Protein 3FRO (pdb70)

Solvent-accessible surface area: 52236 Å² total; per-residue (Å²): 179,131,24,19,0,0,0,0,0,1,3,3,60,92,9,140,80,37,55,21,0,66,15,0,15,21,2,0,52,12,0,11,96,58,30,8,75,0,1,0,0,2,1,3,0,34,111,70,161,8,126,111,54,24,77,0,75,6,35,69,115,114,19,58,1,88,16,18,112,77,109,140,73,68,2,26,8,18,16,0,4,2,43,60,0,72,21,120,78,10,67,0,62,50,120,65,8,9,1,69,0,0,0,4,0,0,25,0,0,0,4,6,2,10,28,29,0,127,164,31,85,22,2,66,0,0,0,0,0,9,5,10,0,1,0,0,0,3,1,0,45,67,31,7,153,10,60,0,1,0,0,0,19,115,16,51,132,37,139,0,58,19,95,20,0,96,50,0,19,1,53,104,32,7,106,153,106,73,15,21,3,2,72,10,0,0,158,27,4,70,6,1,0,0,2,0,130,3,16,8,93,73,39,62,49,22,0,121,87,12,42,1,47,0,1,51,0,48,12,1,7,72,23,76,46,12,54,45,93,125,18,121,49,60,36,112,111,26,39,129,62,6,2,78,150,36,62,28,97,102,14,20,0,0,2,5,45,15,129,3,73,115,35,75,58,0,1,57,10,2,0,93,0,0,58,58,0,40,102,87,177,49,16,145,104,0,19,2,1,1,6,16,100,24,66,112,141,28,42,39,84,0,102,43,2,38,151,133,41,67,18,6,54,1,13,29,120,178,42,62,124,113,51,18,16,63,0,2,0,0,0,8,0,0,2,12,7,1,86,101,29,25,16,4,67,50,0,0,20,0,0,11,0,0,0,0,0,0,2,5,35,22,1,0,0,83,24,0,2,44,120,111,5,6,10,61,14,133,31,30,38,37,34,79,6,2,90,4,0,44,98,0,26,122,59,46,210,79,117,15,72,130,34,29,72,42,0,74,134,76,0,134,47,23,31,39,93,112,6,1,79,47,0,15,53,1,9,55,10,9,0,15,20,24,12,52,2,47,102,258,123,26,20,2,0,0,0,0,2,2,5,34,89,6,67,75,40,43,26,0,23,3,0,10,13,0,0,70,11,0,13,98,50,35,13,64,0,2,0,0,2,2,0,1,22,96,58,157,25,137,78,58,16,77,0,78,1,34,70,100,109,13,82,1,46,16,20,109,58,110,101,69,68,1,31,0,14,10,0,4,2,47,59,0,54,25,109,74,8,62,0,68,48,110,73,7,11,0,85,0,0,0,9,0,0,28,0,0,0,6,6,2,7,30,28,0,112,155,28,83,30,4,71,0,0,0,0,2,10,7,19,0,0,0,0,0,3,2,0,50,73,29,6,152,7,60,0,2,0,0,0,18,90,10,45,125,44,128,0,51,15,105,16,0,101,51,0,24,1,63,108,28,10,103,154,108,71,12,33,3,3,78,10,0,0,152,27,5,64,6,0,0,0,3,0,124,3,3,8,96,65,29,64,48,31,0,136,90,8,46,1,48,0,3,49,0,54,8,0,8,56,19,90,31,4,52,47,102,130,24,115,65,53,42,92,101,28,41,130,67,19,3,69,160,50,66,18,104,130,13,9,3,1,2,6,40,14,134,3,14,153,40,43,79,0,0,23,6,1,0,101,0,0,64,70,1,43,106,99,179,45,14,142,110,0,12,2,3,1,10,15,107,38,51,106,124,1,51,42,63,0,112,32,2,38,135,126,50,76,12,2,60,22,21,54,130,128,25,54,48,92,72,17,14,72,3,1,0,2,1,12,4,0,3,10,3,1,75,56,6,15,10,7,21,39,0,0,14,0,0,9,0,1,0,3,0,0,0,2,40,17,0,0,0,95,26,0,2,51,128,122,5,6,32,61,12,138,35,35,50,36,37,79,2,4,72,6,0,40,115,0,20,132,59,51,221,70,136,24,72,151,47,44,91,42,0,60,148,72,0,101,47,24,33,20,99,119,5,0,84,43,0,29,48,1,10,78,12,9,0,10,13,29,9,76,4,38,104,256,134,26,20,0,0,0,0,0,1,3,4,62,90,5,126,86,46,55,23,0,88,13,0,9,17,0,0,77,14,0,14,103,54,31,10,67,0,0,0,0,2,1,1,0,37,103,56,153,22,136,109,60,16,85,0,86,5,32,65,122,116,27,71,1,31,15,18,112,62,104,105,68,66,2,28,1,17,15,0,2,3,48,60,1,49,26,123,80,8,64,0,66,50,124,72,7,10,1,68,0,0,0,6,0,0,19,0,0,0,6,7,2,8,36,28,0,123,157,34,60,31,4,67,0,0,0,0,0,14,8,19,0,0,0,0,0,3,0,0,49,62,27,7,152,10,59,0,1,0,0,0,19,123,16,44,130,38,132,0,55,17,97,24,0,99,52,0,22,1,47,106,32,9,97,151,111,68,15,27,2,3,75,10,0,0,154,25,4,63,13,0,0,0,2,0,120,1,9,7,90,64,39,48,53,32,0,133,93,6,51,0,43,0,2,48,0,49,18,3,11,77,24,82,29,18,37,40,88,122,15,118,57,60,40,108,115,31,25,133,54,3,1,78,135,33,58,16,104,93,13,4,0,1,0,5,47,18,140,1,10,127,36,59,66,0,0,27,8,2,0,98,0,0,67,65,1,42,93,94,197,70,5,122,62,0,19,2,0,1,3,10,112,39,36,106,119,1,28,39,70,0,119,37,4,53,138,142,40,55,4,0,46,15,41,32,104,169,36,62,110,96,75,10,22,54,0,1,0,0,0,10,0,0,3,11,4,1,78,94,17,23,15,4,71,38,0,0,22,0,0,0,0,0,0,0,0,0,0,2,36,15,0,0,0,84,26,0,3,35,137,100,4,7,37,63,14,126,35,35,42,37,34,80,2,2,64,5,0,37,126,0,12,133,52,22,176,68,121,23,70,146,42,27,77,34,0,52,147,83,0,86,46,21,36,43,98,124,5,0,83,40,0,29,47,0,8,80,5,10,0,9,14,26,11,66,7,52,100

Radius of gyration: 40.54 Å; Cα contacts (8 Å, |Δi|>4): 2720; chains: 3; bounding box: 80×108×121 Å

Organism: Pyrococcus abyssi (strain GE5 / Orsay) (NCBI:txid272844)

CATH classification: 3.40.50.2000 (+1 more: 3.40.50.2000)

Foldseek 3Di:
DQFEEEEEDQEAPPRDDDCRNVLVPLLQVLLLVVNHQYEYEYQQQQPDDFDWDDWDDFPNDIKTKTWDWDDDRSYIYIHIDIDLSNHNPSCDPPPVSNLSNLLVSQVSLVSVQVVPVVPDDDTQEYEYEDLSNLLNQLSCCVPVVHAYEYEYADAPPDWDALVSCVRSVNNVLDPDRIGDSVLSSLVSHQAYEYAFPQQCVVVVVRVVSNFPRYYYFHGAADLVQLACVVPDDALQVLQQVVQVVQPHHDAQEEEEDDAVQPVQFPVVLVLVLLVVCVVPPCNNRYAYEYEHDDDPVVVCSLVVVVVVDVRYHYYHDDDDPVVVSSCLLRHAAYEGQGPADQACRVLLSSLLNQHQYEYECHHNVVVQDDPLQHHYFHHPHSNRSNVRVVVVVVCVPVVCNSNSVVSSVSSNVRHSNSSSVQVVCSSVVVHDRHHPPPD/DAFEEEEEDAAAPVRCDDCRNVLVPLLLVLLLVVPHQYEYEYQCQQVDDFAFPDWDAFPRDIKTKGWDWDDDRSYIYTHIDIDLSNHNPSCDPPDVSLLSNLLVSQVSLVSVQVVVVVPDDDTQEYEYEALSNLLNQVNCCVPVVHAYEYEYADQPPFWDALVSCVRSVNNVLDPDGIGDSVLSSLVSHQAYEFAFPQVCVVVVVPVVVNFPRYYYQHGAAPLVQLDCVLPDDDQQVLQQVVQVVLPHGDAAEEEEADEDDDAWQCLVLVLVLLVVCVVPPCQSRYAYEYEYYDDPVSNVSLVVVVVVDVRYYYHHDDDDPNVVSSVLLHHAAYERQHNAHRACNVQLSSLLNQHQYEYECHHNCVVQDDPQQHHYFHHPHSVRSSVVVVVVVVCVVPPSVSNSVVSNVSNNVRHSSSSNVQVVCSSVPNHDRHHPPPD/DEFEEEEEDQAAPPDDDPCVNVQVPLLLVLLLVVVYQYEYEYQCLQVDDFAFDAWDQFPNDIKTKGWDWDDDRSYIYIHIDIDLSNHNPSCDPDPVSNLSNLLVSQVSLVVVQVVVVVPDDDGQEYEYEALSNLLNQLNCCVPVVHAYEYEYADDPPDWDALVSCVRSVNNVLDPDRIGDSVLSSLVSHQAYEAAAPQQCVVVVVRVVSNAFRYYYFHTADDVVLLACPVPDDALQVLQQVVCVVQVHHDAQEEEEEDEDDPQFQCLVLVLVLLVVCVPPPCSSRYAYEYEEYDPVVSVVSLVVCVVVDVRYDYYHDDDDPVVVSSVLLHHAAYEGQGSADRACVVLLSSLLSQHAYEYECHHNCVVQDDPLQHHYFHHPHSNGSSVRVVVVRVCVVDPCVSNSVVSNVRSNVRHSNSSNVQVVCSSVVVHGHHHPPDD

B-factor: mean 43.42, std 4.22, range [19.72, 93.51]

Nearest PDB structures (foldseek):
  2bis-assembly1_A  TM=9.536E-01  e=1.332E-76  Pyrococcus abyssi
  5ws3-assembly1_A  TM=9.724E-01  e=1.775E-29  Homo sapiens
  6tpg-assembly1_A  TM=9.610E-01  e=1.973E-29  Homo sapiens
  8wky-assembly1_A  TM=9.459E-01  e=1.775E-29  Homo sapiens
  6fj3-assembly1_A  TM=6.099E-01  e=6.861E-30  Homo sapiens

Secondary structure (DSSP, 8-state):
---EEEEE-S--TTS-SSSHHHHHHHHHHHHHHTT-EEEEEEE-TT-S--EEEEEEEETTEEEEEEEEEEEETTEEEEEEESGGGG-SSTT-SHHHHHHHHHHHHHHHHHHHHHHHTTTSPPPSEEEEESGGGHHHHHHHHHHH---EEEEES------EEHHHHHHTT-GGG--SSEE-HHHHHHHH-SEEEES-HHHHHHTHHHHGGGTTSEEE------TTTS-GGGS-S-HHHHHHHHHHHHT--S-EEEEEE--SS-TTB-HHHHHHHHHHHHTSGGGGGEEEEEE----HHHHHHHHHHHHH-TTEEEE-SPPPHHHHHHHHTT-SEEEE-BS--SS-HHHHHHHHTTPEEEEESSTHHHHH--TTT-EEE-TT-HHHHHHHHHHHHHHTTTTTHHHHHHHHHHHHTS-HHHHHHHHHHHHHT-S--B-SSB-/---EEEEE-S--TT--SSSHHHHHHHHHHHHHHTT-EEEEEEE-TTS---EEEEEEEETTEEEEEEEEEEEETTEEEEEEESGGGG-S-TT-SHHHHHHHHHHHHHHHHHHHHHHHTTTSPPPSEEEEETGGGHHHHHHHHHHH---EEEEESS-----EEHHHHHHTT-GGG--SSEE-HHHHHHHH-SEEEES-HHHHHHTHHHHGGGTTSEEE------TTTS-GGGS-S-HHHHHHHHHHHTT--S-EEEEEE--B-SSSS-HHHHHHHHHHHHTSGGGGGEEEEEE--B-HHHHHHHHHHHHH-TTEEEE-S---HHHHHHHHHH-SEEEE--S--S--HHHHHHHHHTPEEEEES-THHHHH--GGG-EEE-TT-HHHHHHHHHHHHHHTTS--HHHHHHHHHHHHHS-HHHHHHHHHHHHHT-S----SSB-/---EEEEE-S--TT--SSSHHHHHHHHHHHHHHTT-EEEEEEE-TTS---EEEEEEEETTEEEEEEEEEEEETTEEEEEEESGGGG-S-TT-SHHHHHHHHHHHHHHHHHHHHHHHTTTSPPPSEEEEESGGGHHHHHHHHHHH---EEEEESS-----EEHHHHHHTT-GGG--SSEE-HHHHHHHH-SEEEES-HHHHHHTHHHHGGGTTTEEE------TTTSSGGGS-S-HHHHHHHHHHHHT--S-EEEEEES-B-SSSS-HHHHHHHHHHHTTSGGGGGEEEEEE--B-HHHHHHHHHHHHH-TTEEEE-S---HHHHHHHHTT-SEEEE--S--SS-HHHHHHHHTTPEEEEES-THHHHH--TTT-EEE-TT-HHHHHHHHHHHHHHHTS-THHHHHHHHHHHHHS-HHHHHHHHHHHHHT-S----TTB-

Sequence (1317 aa):
RHMKVLLLGFEFLPVKVGGLAEALTAISEALASLGHEVLVFTPSHGRFQGEEIGKIRVFGEEVQVKVSYEERGNLRIYRIGGGLLDSEDVYGPGWDGLIRKAVTFGRASVLLLNDLLREEPLPDVVHFHDWHTVFAGALIKKYFKIPAVFTIHRLNKSKLPAFYFHHEAGLSELAPYPDIDPEHTGGYIADIVTTVSRGYLIDEWGFFRNFEGKITYVFNGIDCSFWNESYLTGSRDERKKSLLSKFGMDEGVTFMFIGRFDRGQKGVDVLLKAIEILSSKKEFQEMRFIIIGKGDPELEGWARSLEEKHGNVKVITEMMLSREFVRELYGSVDFVIIPSYFEPFGLVALEAMCLGAIPIASAVGGLRDIITNETGILVKAGDPGELANAILKALELSRSDLSKFRENCKKRAMSFSWEKSAERYVKAYTGSIDRAFDFILRHMKVLLLGFEFLPVKVGGLAEALTAISEALASLGHEVLVFTPSHGRFQGEEIGKIRVFGEEVQVKVSYEERGNLRIYRIGGGLLDSEDVYGPGWDGLIRKAVTFGRASVLLLNDLLREEPLPDVVHFHDWHTVFAGALIKKYFKIPAVFTIHRLNKSKLPAFYFHEAGLSELAPYPDIDPEHHTGGYIADIVTTVSRGYLIDEWGFFRNFEGKITYVFNGIDCSFWNESYLTGSRDERKKSLLSKFGMDEGVTFMFIGRFDRGQKGVDVLLKAIEILSSKKEFQEMRFIIIGKGDPELEGWARSLEEKHGNVKVITEMLSREFVRELYGSVDFVIIPSYFEPFGLVALEAMCLGAIPIASAVGGLRDIITNETGILVKAGDPGELANAILKALELSRSDLSKFRENCKKRAMSFSWEKSAERYVKAYTGSIDRAFDFILRHMKVLLLGFEFLPVKVGGLAEALTAISEALASLGHEVLVFTPSHGRFQGEEIGKIRVFGEEVQVKVSYEERGNLRIYRIGGGLLDSEDVYGPGWDGLIRKAVTFGRASVLLLNDLLREEPLPDVVHFHDWHTVFAGALIKKYFKIPAVFTIHRLNKSKLPAFYFHHEAGLSELAPYPDIDPEHTGGYIADIVTTVSRGYLIDEWGFFRNFEGKITYVFNGIDCSFWNESYLTGSRDERKKSLLSKFGMDEGVTFMFIGRFDRGQKGVDVLLKAIEILSSKKEFQEMRFIIIGKGDPELEGWARSLEEKHGNVKVITEMLSREFVRELYGSVDFVIIPSYFEPFGLVALEAMCLGAIPIASAVGGLRDIITNETGILVKAGDPGELANAILKALELSRSDLSKFRENCKKRAMSFSWEKSAERYVKAYTGSIDRAFDFIL

Structure (mmCIF, N/CA/C/O backbone):
data_3FRO
#
_entry.id   3FRO
#
_cell.length_a   74.998
_cell.length_b   139.913
_cell.length_c   159.414
_cell.angle_alpha   90.000
_cell.angle_beta   90.000
_cell.angle_gamma   90.000
#
_symmetry.space_group_name_H-M   'P 21 21 21'
#
loop_
_entity.id
_entity.type
_entity.pdbx_description
1 polymer 'GlgA glycogen synthase'
2 non-polymer 2-AMINO-2-HYDROXYMETHYL-PROPANE-1,3-DIOL
3 non-polymer 'PHOSPHATE ION'
4 non-polymer 1,5-anhydro-D-fructose
5 water water
#
loop_
_atom_site.group_PDB
_atom_site.id
_atom_site.type_symbol
_atom_site.label_atom_id
_atom_site.label_alt_id
_atom_site.label_comp_id
_atom_site.label_asym_id
_atom_site.label_entity_id
_atom_site.label_seq_id
_atom_site.pdbx_PDB_ins_code
_atom_site.Cartn_x
_atom_site.Cartn_y
_atom_site.Cartn_z
_atom_site.occupancy
_atom_site.B_iso_or_equiv
_atom_site.auth_seq_id
_atom_site.auth_comp_id
_atom_site.auth_asym_id
_atom_site.auth_atom_id
_atom_site.pdbx_PDB_model_num
ATOM 1 N N . ARG A 1 1 ? 65.800 69.533 -38.130 1.00 53.03 -1 ARG A N 1
ATOM 2 C CA . ARG A 1 1 ? 64.439 69.038 -38.498 1.00 52.98 -1 ARG A CA 1
ATOM 3 C C . ARG A 1 1 ? 64.381 68.626 -39.964 1.00 52.94 -1 ARG A C 1
ATOM 4 O O . ARG A 1 1 ? 63.892 67.539 -40.296 1.00 53.11 -1 ARG A O 1
ATOM 12 N N . HIS A 1 2 ? 64.885 69.505 -40.829 1.00 52.66 0 HIS A N 1
ATOM 13 C CA . HIS A 1 2 ? 64.772 69.355 -42.281 1.00 52.35 0 HIS A CA 1
ATOM 14 C C . HIS A 1 2 ? 63.310 69.303 -42.727 1.00 51.92 0 HIS A C 1
ATOM 15 O O . HIS A 1 2 ? 62.893 68.394 -43.441 1.00 51.80 0 HIS A O 1
ATOM 22 N N . MET A 1 3 ? 62.543 70.297 -42.286 1.00 51.42 1 MET A N 1
ATOM 23 C CA . MET A 1 3 ? 61.176 70.498 -42.751 1.00 51.05 1 MET A CA 1
ATOM 24 C C . MET A 1 3 ? 61.179 71.066 -44.165 1.00 50.47 1 MET A C 1
ATOM 25 O O . MET A 1 3 ? 62.202 71.543 -44.654 1.00 50.39 1 MET A O 1
ATOM 30 N N . LYS A 1 4 ? 60.019 71.013 -44.810 1.00 49.79 2 LYS A N 1
ATOM 31 C CA . LYS A 1 4 ? 59.813 71.663 -46.096 1.00 49.44 2 LYS A CA 1
ATOM 32 C C . LYS A 1 4 ? 58.947 72.893 -45.854 1.00 49.04 2 LYS A C 1
ATOM 33 O O . LYS A 1 4 ? 57.838 72.777 -45.326 1.00 48.98 2 LYS A O 1
ATOM 39 N N . VAL A 1 5 ? 59.459 74.063 -46.232 1.00 48.54 3 VAL A N 1
ATOM 40 C CA . VAL A 1 5 ? 58.804 75.337 -45.936 1.00 48.18 3 VAL A CA 1
ATOM 41 C C . VAL A 1 5 ? 58.272 76.016 -47.197 1.00 47.78 3 VAL A C 1
ATOM 42 O O . VAL A 1 5 ? 59.025 76.261 -48.139 1.00 47.71 3 VAL A O 1
ATOM 46 N N . LEU A 1 6 ? 56.972 76.305 -47.212 1.00 47.33 4 LEU A N 1
ATOM 47 C CA . LEU A 1 6 ? 56.379 77.157 -48.242 1.00 47.14 4 LEU A CA 1
ATOM 48 C C . LEU A 1 6 ? 56.266 78.570 -47.677 1.00 46.85 4 LEU A C 1
ATOM 49 O O . LEU A 1 6 ? 55.503 78.804 -46.742 1.00 46.83 4 LEU A O 1
ATOM 54 N N . LEU A 1 7 ? 57.029 79.502 -48.242 1.00 46.53 5 LEU A N 1
ATOM 55 C CA . LEU A 1 7 ? 57.051 80.878 -47.763 1.00 46.38 5 LEU A CA 1
ATOM 56 C C . LEU A 1 7 ? 56.326 81.809 -48.744 1.00 46.13 5 LEU A C 1
ATOM 57 O O . LEU A 1 7 ? 56.587 81.778 -49.946 1.00 45.98 5 LEU A O 1
ATOM 62 N N . LEU A 1 8 ? 55.409 82.623 -48.222 1.00 45.95 6 LEU A N 1
ATOM 63 C CA . LEU A 1 8 ? 54.629 83.560 -49.037 1.00 45.85 6 LEU A CA 1
ATOM 64 C C . LEU A 1 8 ? 55.034 85.003 -48.737 1.00 45.73 6 LEU A C 1
ATOM 65 O O . LEU A 1 8 ? 54.988 85.439 -47.585 1.00 45.80 6 LEU A O 1
ATOM 70 N N . GLY A 1 9 ? 55.421 85.742 -49.773 1.00 45.62 7 GLY A N 1
ATOM 71 C CA . GLY A 1 9 ? 55.814 87.146 -49.616 1.00 45.59 7 GLY A CA 1
ATOM 72 C C . GLY A 1 9 ? 55.400 88.000 -50.799 1.00 45.44 7 GLY A C 1
ATOM 73 O O . GLY A 1 9 ? 55.535 87.579 -51.947 1.00 45.34 7 GLY A O 1
ATOM 74 N N . PHE A 1 10 ? 54.908 89.208 -50.525 1.00 45.41 8 PHE A N 1
ATOM 75 C CA . PHE A 1 10 ? 54.406 90.080 -51.594 1.00 45.46 8 PHE A CA 1
ATOM 76 C C . PHE A 1 10 ? 55.519 90.822 -52.336 1.00 45.37 8 PHE A C 1
ATOM 77 O O . PHE A 1 10 ? 55.288 91.374 -53.412 1.00 45.16 8 PHE A O 1
ATOM 85 N N . GLU A 1 11 ? 56.712 90.846 -51.752 1.00 45.44 9 GLU A N 1
ATOM 86 C CA . GLU A 1 11 ? 57.910 91.250 -52.473 1.00 45.60 9 GLU A CA 1
ATOM 87 C C . GLU A 1 11 ? 59.079 90.368 -52.066 1.00 45.64 9 GLU A C 1
ATOM 88 O O . GLU A 1 11 ? 59.113 89.823 -50.960 1.00 45.74 9 GLU A O 1
ATOM 94 N N . PHE A 1 12 ? 60.027 90.239 -52.986 1.00 45.62 10 PHE A N 1
ATOM 95 C CA . PHE A 1 12 ? 61.175 89.362 -52.837 1.00 45.54 10 PHE A CA 1
ATOM 96 C C . PHE A 1 12 ? 62.221 89.910 -53.795 1.00 45.51 10 PHE A C 1
ATOM 97 O O . PHE A 1 12 ? 61.882 90.278 -54.920 1.00 45.43 10 PHE A O 1
ATOM 105 N N . LEU A 1 13 ? 63.476 89.998 -53.358 1.00 45.54 11 LEU A N 1
ATOM 106 C CA . LEU A 1 13 ? 64.547 90.479 -54.236 1.00 45.55 11 LEU A CA 1
ATOM 107 C C . LEU A 1 13 ? 64.451 89.755 -55.580 1.00 45.72 11 LEU A C 1
ATOM 108 O O . LEU A 1 13 ? 64.152 88.561 -55.611 1.00 45.65 11 LEU A O 1
ATOM 113 N N . PRO A 1 14 ? 64.691 90.469 -56.695 1.00 45.92 12 PRO A N 1
ATOM 114 C CA . PRO A 1 14 ? 65.148 91.860 -56.798 1.00 46.25 12 PRO A CA 1
ATOM 115 C C . PRO A 1 14 ? 64.056 92.946 -56.698 1.00 46.37 12 PRO A C 1
ATOM 116 O O . PRO A 1 14 ? 64.389 94.125 -56.719 1.00 46.47 12 PRO A O 1
ATOM 120 N N . VAL A 1 15 ? 62.785 92.560 -56.579 1.00 46.68 13 VAL A N 1
ATOM 121 C CA . VAL A 1 15 ? 61.687 93.531 -56.477 1.00 46.86 13 VAL A CA 1
ATOM 122 C C . VAL A 1 15 ? 61.698 94.229 -55.112 1.00 47.13 13 VAL A C 1
ATOM 123 O O . VAL A 1 15 ? 61.162 93.710 -54.133 1.00 47.32 13 VAL A O 1
ATOM 127 N N . LYS A 1 16 ? 62.304 95.410 -55.060 1.00 47.38 14 LYS A N 1
ATOM 128 C CA . LYS A 1 16 ? 62.476 96.132 -53.805 1.00 47.53 14 LYS A CA 1
ATOM 129 C C . LYS A 1 16 ? 61.522 97.318 -53.710 1.00 47.67 14 LYS A C 1
ATOM 130 O O . LYS A 1 16 ? 61.461 98.149 -54.613 1.00 47.84 14 LYS A O 1
ATOM 136 N N . VAL A 1 17 ? 60.782 97.384 -52.609 1.00 47.76 15 VAL A N 1
ATOM 137 C CA . VAL A 1 17 ? 59.974 98.547 -52.286 1.00 47.77 15 VAL A CA 1
ATOM 138 C C . VAL A 1 17 ? 60.447 99.087 -50.938 1.00 47.95 15 VAL A C 1
ATOM 139 O O . VAL A 1 17 ? 61.042 100.162 -50.877 1.00 48.17 15 VAL A O 1
ATOM 143 N N . GLY A 1 18 ? 60.204 98.337 -49.867 1.00 48.12 16 GLY A N 1
ATOM 144 C CA . GLY A 1 18 ? 60.702 98.705 -48.538 1.00 48.10 16 GLY A CA 1
ATOM 145 C C . GLY A 1 18 ? 61.890 97.843 -48.151 1.00 48.22 16 GLY A C 1
ATOM 146 O O . GLY A 1 18 ? 62.735 97.528 -48.993 1.00 48.40 16 GLY A O 1
ATOM 147 N N . GLY A 1 19 ? 61.955 97.468 -46.875 1.00 48.10 17 GLY A N 1
ATOM 148 C CA . GLY A 1 19 ? 62.969 96.538 -46.382 1.00 47.90 17 GLY A CA 1
ATOM 149 C C . GLY A 1 19 ? 62.503 95.094 -46.407 1.00 47.82 17 GLY A C 1
ATOM 150 O O . GLY A 1 19 ? 63.307 94.180 -46.225 1.00 47.95 17 GLY A O 1
ATOM 151 N N . LEU A 1 20 ? 61.206 94.886 -46.637 1.00 47.64 18 LEU A N 1
ATOM 152 C CA . LEU A 1 20 ? 60.609 93.547 -46.622 1.00 47.41 18 LEU A CA 1
ATOM 153 C C . LEU A 1 20 ? 61.272 92.581 -47.603 1.00 47.27 18 LEU A C 1
ATOM 154 O O . LEU A 1 20 ? 61.497 91.421 -47.263 1.00 47.60 18 LEU A O 1
ATOM 159 N N . ALA A 1 21 ? 61.574 93.054 -48.810 1.00 47.04 19 ALA A N 1
ATOM 160 C CA . ALA A 1 21 ? 62.149 92.203 -49.858 1.00 46.98 19 ALA A CA 1
ATOM 161 C C . ALA A 1 21 ? 63.479 91.588 -49.427 1.00 46.91 19 ALA A C 1
ATOM 162 O O . ALA A 1 21 ? 63.710 90.390 -49.602 1.00 46.91 19 ALA A O 1
ATOM 164 N N . GLU A 1 22 ? 64.344 92.420 -48.860 1.00 46.92 20 GLU A N 1
ATOM 165 C CA . GLU A 1 22 ? 65.664 91.990 -48.408 1.00 46.84 20 GLU A CA 1
ATOM 166 C C . GLU A 1 22 ? 65.544 91.079 -47.185 1.00 46.63 20 GLU A C 1
ATOM 167 O O . GLU A 1 22 ? 66.278 90.095 -47.060 1.00 46.59 20 GLU A O 1
ATOM 173 N N . ALA A 1 23 ? 64.604 91.405 -46.300 1.00 46.36 21 ALA A N 1
ATOM 174 C CA . ALA A 1 23 ? 64.368 90.626 -45.086 1.00 46.20 21 ALA A CA 1
ATOM 175 C C . ALA A 1 23 ? 63.827 89.217 -45.363 1.00 46.06 21 ALA A C 1
ATOM 176 O O . ALA A 1 23 ? 64.155 88.277 -44.640 1.00 46.11 21 ALA A O 1
ATOM 178 N N . LEU A 1 24 ? 62.999 89.063 -46.394 1.00 45.81 22 LEU A N 1
ATOM 179 C CA . LEU A 1 24 ? 62.447 87.742 -46.729 1.00 45.62 22 LEU A CA 1
ATOM 180 C C . LEU A 1 24 ? 63.473 86.853 -47.432 1.00 45.24 22 LEU A C 1
ATOM 181 O O . LEU A 1 24 ? 63.544 85.659 -47.164 1.00 45.20 22 LEU A O 1
ATOM 186 N N . THR A 1 25 ? 64.262 87.444 -48.326 1.00 44.86 23 THR A N 1
ATOM 187 C CA . THR A 1 25 ? 65.334 86.729 -49.020 1.00 44.61 23 THR A CA 1
ATOM 188 C C . THR A 1 25 ? 66.383 86.190 -48.044 1.00 44.32 23 THR A C 1
ATOM 189 O O . THR A 1 25 ? 66.874 85.072 -48.208 1.00 44.39 23 THR A O 1
ATOM 193 N N . ALA A 1 26 ? 66.713 86.983 -47.029 1.00 44.03 24 ALA A N 1
ATOM 194 C CA . ALA A 1 26 ? 67.680 86.576 -46.011 1.00 43.86 24 ALA A CA 1
ATOM 195 C C . ALA A 1 26 ? 67.146 85.435 -45.135 1.00 43.69 24 ALA A C 1
ATOM 196 O O . ALA A 1 26 ? 67.899 84.535 -44.761 1.00 43.54 24 ALA A O 1
ATOM 198 N N . ILE A 1 27 ? 65.853 85.482 -44.808 1.00 43.50 25 ILE A N 1
ATOM 199 C CA . ILE A 1 27 ? 65.195 84.401 -44.064 1.00 43.37 25 ILE A CA 1
ATOM 200 C C . ILE A 1 27 ? 65.192 83.116 -44.887 1.00 43.14 25 ILE A C 1
ATOM 201 O O . ILE A 1 27 ? 65.483 82.034 -44.374 1.00 43.08 25 ILE A O 1
ATOM 206 N N . SER A 1 28 ? 64.863 83.251 -46.168 1.00 42.87 26 SER A N 1
ATOM 207 C CA . SER A 1 28 ? 64.765 82.109 -47.069 1.00 42.69 26 SER A CA 1
ATOM 208 C C . SER A 1 28 ? 66.110 81.415 -47.296 1.00 42.52 26 SER A C 1
ATOM 209 O O . SER A 1 28 ? 66.190 80.187 -47.270 1.00 42.48 26 SER A O 1
ATOM 212 N N . GLU A 1 29 ? 67.160 82.203 -47.515 1.00 42.36 27 GLU A N 1
ATOM 213 C CA . GLU A 1 29 ? 68.503 81.662 -47.748 1.00 42.14 27 GLU A CA 1
ATOM 214 C C . GLU A 1 29 ? 69.095 81.017 -46.495 1.00 41.91 27 GLU A C 1
ATOM 215 O O . GLU A 1 29 ? 69.790 79.998 -46.584 1.00 41.83 27 GLU A O 1
ATOM 221 N N . ALA A 1 30 ? 68.814 81.609 -45.336 1.00 41.61 28 ALA A N 1
ATOM 222 C CA . ALA A 1 30 ? 69.271 81.068 -44.058 1.00 41.52 28 ALA A CA 1
ATOM 223 C C . ALA A 1 30 ? 68.660 79.687 -43.790 1.00 41.37 28 ALA A C 1
ATOM 224 O O . ALA A 1 30 ? 69.366 78.760 -43.395 1.00 41.26 28 ALA A O 1
ATOM 226 N N . LEU A 1 31 ? 67.349 79.570 -44.000 1.00 41.28 29 LEU A N 1
ATOM 227 C CA . LEU A 1 31 ? 66.643 78.284 -43.916 1.00 41.23 29 LEU A CA 1
ATOM 228 C C . LEU A 1 31 ? 67.222 77.263 -44.899 1.00 41.25 29 LEU A C 1
ATOM 229 O O . LEU A 1 31 ? 67.432 76.096 -44.544 1.00 41.15 29 LEU A O 1
ATOM 234 N N . ALA A 1 32 ? 67.480 77.706 -46.128 1.00 41.24 30 ALA A N 1
ATOM 235 C CA . ALA A 1 32 ? 68.083 76.847 -47.149 1.00 41.36 30 ALA A CA 1
ATOM 236 C C . ALA A 1 32 ? 69.486 76.368 -46.752 1.00 41.45 30 ALA A C 1
ATOM 237 O O . ALA A 1 32 ? 69.866 75.237 -47.058 1.00 41.42 30 ALA A O 1
ATOM 239 N N . SER A 1 33 ? 70.240 77.230 -46.069 1.00 41.53 31 SER A N 1
ATOM 240 C CA . SER A 1 33 ? 71.588 76.894 -45.600 1.00 41.64 31 SER A CA 1
ATOM 241 C C . SER A 1 33 ? 71.571 75.884 -44.458 1.00 41.60 31 SER A C 1
ATOM 242 O O . SER A 1 33 ? 72.480 75.059 -44.343 1.00 41.53 31 SER A O 1
ATOM 245 N N . LEU A 1 34 ? 70.544 75.951 -43.614 1.00 41.61 32 LEU A N 1
ATOM 246 C CA . LEU A 1 34 ? 70.396 75.000 -42.510 1.00 41.78 32 LEU A CA 1
ATOM 247 C C . LEU A 1 34 ? 69.896 73.624 -42.970 1.00 41.86 32 LEU A C 1
ATOM 248 O O . LEU A 1 34 ? 69.722 72.724 -42.148 1.00 42.03 32 LEU A O 1
ATOM 253 N N . GLY A 1 35 ? 69.660 73.466 -44.272 1.00 41.89 33 GLY A N 1
ATOM 254 C CA . GLY A 1 35 ? 69.324 72.171 -44.854 1.00 41.90 33 GLY A CA 1
ATOM 255 C C . GLY A 1 35 ? 67.841 71.944 -45.077 1.00 41.93 33 GLY A C 1
ATOM 256 O O . GLY A 1 35 ? 67.423 70.820 -45.337 1.00 42.02 33 GLY A O 1
ATOM 257 N N . HIS A 1 36 ? 67.044 73.003 -44.980 1.00 42.06 34 HIS A N 1
ATOM 258 C CA . HIS A 1 36 ? 65.613 72.920 -45.261 1.00 42.10 34 HIS A CA 1
ATOM 259 C C . HIS A 1 36 ? 65.346 73.197 -46.730 1.00 42.04 34 HIS A C 1
ATOM 260 O O . HIS A 1 36 ? 66.019 74.019 -47.346 1.00 42.11 34 HIS A O 1
ATOM 267 N N . GLU A 1 37 ? 64.360 72.501 -47.283 1.00 41.94 35 GLU A N 1
ATOM 268 C CA . GLU A 1 37 ? 63.880 72.780 -48.621 1.00 41.81 35 GLU A CA 1
ATOM 269 C C . GLU A 1 37 ? 62.897 73.928 -48.497 1.00 41.59 35 GLU A C 1
ATOM 270 O O . GLU A 1 37 ? 61.912 73.822 -47.764 1.00 41.61 35 GLU A O 1
ATOM 276 N N . VAL A 1 38 ? 63.177 75.034 -49.185 1.00 41.28 36 VAL A N 1
ATOM 277 C CA . VAL A 1 38 ? 62.335 76.222 -49.101 1.00 40.98 36 VAL A CA 1
ATOM 278 C C . VAL A 1 38 ? 61.713 76.547 -50.452 1.00 40.72 36 VAL A C 1
ATOM 279 O O . VAL A 1 38 ? 62.408 76.595 -51.469 1.00 40.51 36 VAL A O 1
ATOM 283 N N . LEU A 1 39 ? 60.398 76.756 -50.445 1.00 40.54 37 LEU A N 1
ATOM 284 C CA . LEU A 1 39 ? 59.656 77.172 -51.626 1.00 40.49 37 LEU A CA 1
ATOM 285 C C . LEU A 1 39 ? 59.122 78.574 -51.387 1.00 40.35 37 LEU A C 1
ATOM 286 O O . LEU A 1 39 ? 58.442 78.817 -50.393 1.00 40.25 37 LEU A O 1
ATOM 291 N N . VAL A 1 40 ? 59.426 79.492 -52.297 1.00 40.29 38 VAL A N 1
ATOM 292 C CA . VAL A 1 40 ? 58.920 80.856 -52.206 1.00 40.22 38 VAL A CA 1
ATOM 293 C C . VAL A 1 40 ? 57.936 81.125 -53.333 1.00 40.12 38 VAL A C 1
ATOM 294 O O . VAL A 1 40 ? 58.279 80.988 -54.504 1.00 39.98 38 VAL A O 1
ATOM 298 N N . PHE A 1 41 ? 56.707 81.485 -52.971 1.00 40.30 39 PHE A N 1
ATOM 299 C CA . PHE A 1 41 ? 55.754 82.055 -53.919 1.00 40.36 39 PHE A CA 1
ATOM 300 C C . PHE A 1 41 ? 55.732 83.558 -53.700 1.00 40.46 39 PHE A C 1
ATOM 301 O O . PHE A 1 41 ? 55.651 84.022 -52.559 1.00 40.50 39 PHE A O 1
ATOM 309 N N . THR A 1 42 ? 55.813 84.313 -54.794 1.00 40.57 40 THR A N 1
ATOM 310 C CA . THR A 1 42 ? 55.728 85.774 -54.749 1.00 40.55 40 THR A CA 1
ATOM 311 C C . THR A 1 42 ? 55.206 86.269 -56.099 1.00 40.66 40 THR A C 1
ATOM 312 O O . THR A 1 42 ? 55.392 85.587 -57.105 1.00 40.87 40 THR A O 1
ATOM 316 N N . PRO A 1 43 ? 54.525 87.431 -56.132 1.00 40.70 41 PRO A N 1
ATOM 317 C CA . PRO A 1 43 ? 54.054 87.913 -57.434 1.00 40.84 41 PRO A CA 1
ATOM 318 C C . PRO A 1 43 ? 55.188 88.385 -58.336 1.00 41.04 41 PRO A C 1
ATOM 319 O O . PRO A 1 43 ? 56.214 88.861 -57.838 1.00 41.21 41 PRO A O 1
ATOM 323 N N . SER A 1 44 ? 55.001 88.260 -59.648 1.00 41.25 42 SER A N 1
ATOM 324 C CA . SER A 1 44 ? 56.014 88.703 -60.613 1.00 41.45 42 SER A CA 1
ATOM 325 C C . SER A 1 44 ? 56.003 90.224 -60.786 1.00 41.51 42 SER A C 1
ATOM 326 O O . SER A 1 44 ? 57.027 90.810 -61.127 1.00 41.49 42 SER A O 1
ATOM 329 N N . HIS A 1 45 ? 54.845 90.845 -60.554 1.00 41.69 43 HIS A N 1
ATOM 330 C CA . HIS A 1 45 ? 54.661 92.296 -60.709 1.00 41.84 43 HIS A CA 1
ATOM 331 C C . HIS A 1 45 ? 55.057 92.793 -62.106 1.00 42.06 43 HIS A C 1
ATOM 332 O O . HIS A 1 45 ? 55.663 93.852 -62.251 1.00 41.95 43 HIS A O 1
ATOM 339 N N . GLY A 1 46 ? 54.712 92.010 -63.126 1.00 42.48 44 GLY A N 1
ATOM 340 C CA . GLY A 1 46 ? 54.945 92.381 -64.523 1.00 42.79 44 GLY A CA 1
ATOM 341 C C . GLY A 1 46 ? 56.397 92.439 -64.960 1.00 43.07 44 GLY A C 1
ATOM 342 O O . GLY A 1 46 ? 56.709 93.062 -65.972 1.00 43.03 44 GLY A O 1
ATOM 343 N N . ARG A 1 47 ? 57.279 91.769 -64.222 1.00 43.56 45 ARG A N 1
ATOM 344 C CA . ARG A 1 47 ? 58.723 91.904 -64.428 1.00 44.03 45 ARG A CA 1
ATOM 345 C C . ARG A 1 47 ? 59.350 90.733 -65.187 1.00 44.30 45 ARG A C 1
ATOM 346 O O . ARG A 1 47 ? 60.187 90.944 -66.063 1.00 44.23 45 ARG A O 1
ATOM 354 N N . PHE A 1 48 ? 58.946 89.509 -64.849 1.00 44.77 46 PHE A N 1
ATOM 355 C CA . PHE A 1 48 ? 59.656 88.298 -65.283 1.00 45.07 46 PHE A CA 1
ATOM 356 C C . PHE A 1 48 ? 58.874 87.451 -66.288 1.00 45.36 46 PHE A C 1
ATOM 357 O O . PHE A 1 48 ? 57.651 87.346 -66.204 1.00 45.40 46 PHE A O 1
ATOM 365 N N . GLN A 1 49 ? 59.595 86.848 -67.235 1.00 45.75 47 GLN A N 1
ATOM 366 C CA . GLN A 1 49 ? 58.998 85.941 -68.222 1.00 45.87 47 GLN A CA 1
ATOM 367 C C . GLN A 1 49 ? 58.619 84.629 -67.541 1.00 46.05 47 GLN A C 1
ATOM 368 O O . GLN A 1 49 ? 59.405 84.072 -66.773 1.00 45.96 47 GLN A O 1
ATOM 374 N N . GLY A 1 50 ? 57.413 84.146 -67.824 1.00 46.25 48 GLY A N 1
ATOM 375 C CA . GLY A 1 50 ? 56.925 82.893 -67.258 1.00 46.41 48 GLY A CA 1
ATOM 376 C C . GLY A 1 50 ? 56.203 82.043 -68.284 1.00 46.61 48 GLY A C 1
ATOM 377 O O . GLY A 1 50 ? 55.809 82.532 -69.344 1.00 46.74 48 GLY A O 1
ATOM 378 N N . GLU A 1 51 ? 56.043 80.761 -67.972 1.00 46.80 49 GLU A N 1
ATOM 379 C CA . GLU A 1 51 ? 55.284 79.846 -68.818 1.00 46.91 49 GLU A CA 1
ATOM 380 C C . GLU A 1 51 ? 53.957 79.561 -68.128 1.00 46.91 49 GLU A C 1
ATOM 381 O O . GLU A 1 51 ? 53.888 79.521 -66.898 1.00 46.89 49 GLU A O 1
ATOM 387 N N . GLU A 1 52 ? 52.903 79.384 -68.918 1.00 46.86 50 GLU A N 1
ATOM 388 C CA . GLU A 1 52 ? 51.563 79.216 -68.364 1.00 46.92 50 GLU A CA 1
ATOM 389 C C . GLU A 1 52 ? 51.386 77.843 -67.713 1.00 46.85 50 GLU A C 1
ATOM 390 O O . GLU A 1 52 ? 51.791 76.820 -68.275 1.00 46.80 50 GLU A O 1
ATOM 396 N N . ILE A 1 53 ? 50.796 77.833 -66.518 1.00 46.72 51 ILE A N 1
ATOM 397 C CA . ILE A 1 53 ? 50.532 76.590 -65.792 1.00 46.60 51 ILE A CA 1
ATOM 398 C C . ILE A 1 53 ? 49.035 76.330 -65.583 1.00 46.54 51 ILE A C 1
ATOM 399 O O . ILE A 1 53 ? 48.665 75.392 -64.874 1.00 46.76 51 ILE A O 1
ATOM 404 N N . GLY A 1 54 ? 48.180 77.149 -66.194 1.00 46.37 52 GLY A N 1
ATOM 405 C CA . GLY A 1 54 ? 46.733 76.960 -66.095 1.00 46.21 52 GLY A CA 1
ATOM 406 C C . GLY A 1 54 ? 45.941 78.250 -66.014 1.00 46.01 52 GLY A C 1
ATOM 407 O O . GLY A 1 54 ? 46.498 79.340 -66.118 1.00 45.99 52 GLY A O 1
ATOM 408 N N . LYS A 1 55 ? 44.630 78.109 -65.829 1.00 45.87 53 LYS A N 1
ATOM 409 C CA . LYS A 1 55 ? 43.719 79.244 -65.743 1.00 45.78 53 LYS A CA 1
ATOM 410 C C . LYS A 1 55 ? 42.914 79.182 -64.454 1.00 45.64 53 LYS A C 1
ATOM 411 O O . LYS A 1 55 ? 42.661 78.102 -63.924 1.00 45.59 53 LYS A O 1
ATOM 417 N N . ILE A 1 56 ? 42.512 80.350 -63.960 1.00 45.56 54 ILE A N 1
ATOM 418 C CA . ILE A 1 56 ? 41.626 80.445 -62.801 1.00 45.49 54 ILE A CA 1
ATOM 419 C C . ILE A 1 56 ? 40.519 81.459 -63.052 1.00 45.46 54 ILE A C 1
ATOM 420 O O . ILE A 1 56 ? 40.631 82.305 -63.942 1.00 45.40 54 ILE A O 1
ATOM 425 N N . ARG A 1 57 ? 39.455 81.362 -62.261 1.00 45.52 55 ARG A N 1
ATOM 426 C CA . ARG A 1 57 ? 38.377 82.342 -62.280 1.00 45.53 55 ARG A CA 1
ATOM 427 C C . ARG A 1 57 ? 38.549 83.280 -61.093 1.00 45.49 55 ARG A C 1
ATOM 428 O O . ARG A 1 57 ? 38.649 82.822 -59.958 1.00 45.51 55 ARG A O 1
ATOM 436 N N . VAL A 1 58 ? 38.602 84.583 -61.360 1.00 45.44 56 VAL A N 1
ATOM 437 C CA . VAL A 1 58 ? 38.599 85.601 -60.306 1.00 45.35 56 VAL A CA 1
ATOM 438 C C . VAL A 1 58 ? 37.806 86.823 -60.769 1.00 45.27 56 VAL A C 1
ATOM 439 O O . VAL A 1 58 ? 38.012 87.322 -61.877 1.00 45.08 56 VAL A O 1
ATOM 443 N N . PHE A 1 59 ? 36.894 87.284 -59.916 1.00 45.29 57 PHE A N 1
ATOM 444 C CA . PHE A 1 59 ? 36.037 88.438 -60.206 1.00 45.34 57 PHE A CA 1
ATOM 445 C C . PHE A 1 59 ? 35.268 88.253 -61.512 1.00 45.43 57 PHE A C 1
ATOM 446 O O . PHE A 1 59 ? 35.200 89.160 -62.336 1.00 45.51 57 PHE A O 1
ATOM 454 N N . GLY A 1 60 ? 34.696 87.064 -61.690 1.00 45.73 58 GLY A N 1
ATOM 455 C CA . GLY A 1 60 ? 33.909 86.735 -62.880 1.00 45.89 58 GLY A CA 1
ATOM 456 C C . GLY A 1 60 ? 34.686 86.729 -64.186 1.00 46.07 58 GLY A C 1
ATOM 457 O O . GLY A 1 60 ? 34.101 86.913 -65.254 1.00 46.11 58 GLY A O 1
ATOM 458 N N . GLU A 1 61 ? 35.997 86.507 -64.105 1.00 46.30 59 GLU A N 1
ATOM 459 C CA . GLU A 1 61 ? 36.869 86.546 -65.279 1.00 46.43 59 GLU A CA 1
ATOM 460 C C . GLU A 1 61 ? 37.911 85.428 -65.278 1.00 46.49 59 GLU A C 1
ATOM 461 O O . GLU A 1 61 ? 38.352 84.957 -64.227 1.00 46.47 59 GLU A O 1
ATOM 467 N N . GLU A 1 62 ? 38.306 85.035 -66.484 1.00 46.51 60 GLU A N 1
ATOM 468 C CA . GLU A 1 62 ? 39.297 83.995 -66.706 1.00 46.41 60 GLU A CA 1
ATOM 469 C C . GLU A 1 62 ? 40.691 84.621 -66.743 1.00 46.21 60 GLU A C 1
ATOM 470 O O . GLU A 1 62 ? 40.934 85.558 -67.504 1.00 46.18 60 GLU A O 1
ATOM 476 N N . VAL A 1 63 ? 41.597 84.108 -65.916 1.00 46.08 61 VAL A N 1
ATOM 477 C CA . VAL A 1 63 ? 42.966 84.622 -65.840 1.00 45.97 61 VAL A CA 1
ATOM 478 C C . VAL A 1 63 ? 43.968 83.510 -66.140 1.00 45.92 61 VAL A C 1
ATOM 479 O O . VAL A 1 63 ? 43.887 82.426 -65.565 1.00 45.86 61 VAL A O 1
ATOM 483 N N . GLN A 1 64 ? 44.905 83.790 -67.042 1.00 45.91 62 GLN A N 1
ATOM 484 C CA . GLN A 1 64 ? 45.968 82.850 -67.386 1.00 45.81 62 GLN A CA 1
ATOM 485 C C . GLN A 1 64 ? 47.136 83.041 -66.420 1.00 45.67 62 GLN A C 1
ATOM 486 O O . GLN A 1 64 ? 47.774 84.097 -66.408 1.00 45.51 62 GLN A O 1
ATOM 492 N N . VAL A 1 65 ? 47.406 82.015 -65.616 1.00 45.54 63 VAL A N 1
ATOM 493 C CA . VAL A 1 65 ? 48.486 82.055 -64.634 1.00 45.53 63 VAL A CA 1
ATOM 494 C C . VAL A 1 65 ? 49.816 81.656 -65.280 1.00 45.48 63 VAL A C 1
ATOM 495 O O . VAL A 1 65 ? 49.885 80.672 -66.015 1.00 45.48 63 VAL A O 1
ATOM 499 N N . LYS A 1 66 ? 50.856 82.439 -64.997 1.00 45.51 64 LYS A N 1
ATOM 500 C CA . LYS A 1 66 ? 52.208 82.228 -65.517 1.00 45.55 64 LYS A CA 1
ATOM 501 C C . LYS A 1 66 ? 53.173 82.098 -64.345 1.00 45.51 64 LYS A C 1
ATOM 502 O O . LYS A 1 66 ? 52.933 82.669 -63.281 1.00 45.66 64 LYS A O 1
ATOM 508 N N . VAL A 1 67 ? 54.269 81.366 -64.536 1.00 45.37 65 VAL A N 1
ATOM 509 C CA . VAL A 1 67 ? 55.263 81.194 -63.474 1.00 45.35 65 VAL A CA 1
ATOM 510 C C . VAL A 1 67 ? 56.697 81.241 -64.000 1.00 45.23 65 VAL A C 1
ATOM 511 O O . VAL A 1 67 ? 56.993 80.697 -65.062 1.00 45.06 65 VAL A O 1
ATOM 515 N N . SER A 1 68 ? 57.570 81.907 -63.243 1.00 45.29 66 SER A N 1
ATOM 516 C CA . SER A 1 68 ? 59.016 81.895 -63.474 1.00 45.37 66 SER A CA 1
ATOM 517 C C . SER A 1 68 ? 59.658 81.075 -62.366 1.00 45.38 66 SER A C 1
ATOM 518 O O . SER A 1 68 ? 59.265 81.191 -61.207 1.00 45.47 66 SER A O 1
ATOM 521 N N . TYR A 1 69 ? 60.643 80.252 -62.718 1.00 45.36 67 TYR A N 1
ATOM 522 C CA . TYR A 1 69 ? 61.310 79.384 -61.751 1.00 45.32 67 TYR A CA 1
ATOM 523 C C . TYR A 1 69 ? 62.777 79.758 -61.590 1.00 45.27 67 TYR A C 1
ATOM 524 O O . TYR A 1 69 ? 63.496 79.891 -62.579 1.00 45.20 67 TYR A O 1
ATOM 533 N N . GLU A 1 70 ? 63.213 79.931 -60.342 1.00 45.32 68 GLU A N 1
ATOM 534 C CA . GLU A 1 70 ? 64.635 80.090 -60.034 1.00 45.41 68 GLU A CA 1
ATOM 535 C C . GLU A 1 70 ? 65.033 79.179 -58.874 1.00 45.40 68 GLU A C 1
ATOM 536 O O . GLU A 1 70 ? 64.359 79.147 -57.842 1.00 45.36 68 GLU A O 1
ATOM 542 N N . GLU A 1 71 ? 66.135 78.452 -59.058 1.00 45.41 69 GLU A N 1
ATOM 543 C CA . GLU A 1 71 ? 66.641 77.503 -58.069 1.00 45.35 69 GLU A CA 1
ATOM 544 C C . GLU A 1 71 ? 68.023 77.943 -57.586 1.00 45.23 69 GLU A C 1
ATOM 545 O O . GLU A 1 71 ? 68.905 78.228 -58.394 1.00 45.31 69 GLU A O 1
ATOM 551 N N . ARG A 1 72 ? 68.203 77.997 -56.268 1.00 45.07 70 ARG A N 1
ATOM 552 C CA . ARG A 1 72 ? 69.475 78.397 -55.662 1.00 44.83 70 ARG A CA 1
ATOM 553 C C . ARG A 1 72 ? 69.770 77.487 -54.473 1.00 44.45 70 ARG A C 1
ATOM 554 O O . ARG A 1 72 ? 69.412 77.800 -53.336 1.00 44.25 70 ARG A O 1
ATOM 562 N N . GLY A 1 73 ? 70.416 76.356 -54.746 1.00 44.12 71 GLY A N 1
ATOM 563 C CA . GLY A 1 73 ? 70.661 75.340 -53.725 1.00 43.85 71 GLY A CA 1
ATOM 564 C C . GLY A 1 73 ? 69.358 74.709 -53.262 1.00 43.57 71 GLY A C 1
ATOM 565 O O . GLY A 1 73 ? 68.644 74.096 -54.056 1.00 43.48 71 GLY A O 1
ATOM 566 N N . ASN A 1 74 ? 69.045 74.872 -51.978 1.00 43.25 72 ASN A N 1
ATOM 567 C CA . ASN A 1 74 ? 67.791 74.373 -51.410 1.00 43.05 72 ASN A CA 1
ATOM 568 C C . ASN A 1 74 ? 66.631 75.355 -51.568 1.00 42.85 72 ASN A C 1
ATOM 569 O O . ASN A 1 74 ? 65.484 75.022 -51.259 1.00 42.84 72 ASN A O 1
ATOM 574 N N . LEU A 1 75 ? 66.932 76.565 -52.033 1.00 42.61 73 LEU A N 1
ATOM 575 C CA . LEU A 1 75 ? 65.913 77.584 -52.232 1.00 42.37 73 LEU A CA 1
ATOM 576 C C . LEU A 1 75 ? 65.317 77.452 -53.626 1.00 42.11 73 LEU A C 1
ATOM 577 O O . LEU A 1 75 ? 66.044 77.337 -54.613 1.00 41.93 73 LEU A O 1
ATOM 582 N N . ARG A 1 76 ? 63.989 77.463 -53.694 1.00 41.92 74 ARG A N 1
ATOM 583 C CA . ARG A 1 76 ? 63.271 77.390 -54.959 1.00 41.89 74 ARG A CA 1
ATOM 584 C C . ARG A 1 76 ? 62.258 78.529 -55.029 1.00 41.81 74 ARG A C 1
ATOM 585 O O . ARG A 1 76 ? 61.345 78.612 -54.203 1.00 41.87 74 ARG A O 1
ATOM 593 N N . ILE A 1 77 ? 62.424 79.402 -56.019 1.00 41.59 75 ILE A N 1
ATOM 594 C CA . ILE A 1 77 ? 61.652 80.636 -56.097 1.00 41.47 75 ILE A CA 1
ATOM 595 C C . ILE A 1 77 ? 60.683 80.599 -57.276 1.00 41.29 75 ILE A C 1
ATOM 596 O O . ILE A 1 77 ? 61.084 80.367 -58.419 1.00 41.04 75 ILE A O 1
ATOM 601 N N . TYR A 1 78 ? 59.408 80.824 -56.971 1.00 41.26 76 TYR A N 1
ATOM 602 C CA . TYR A 1 78 ? 58.341 80.870 -57.964 1.00 41.23 76 TYR A CA 1
ATOM 603 C C . TYR A 1 78 ? 57.745 82.278 -58.003 1.00 41.12 76 TYR A C 1
ATOM 604 O O . TYR A 1 78 ? 57.159 82.740 -57.020 1.00 41.03 76 TYR A O 1
ATOM 613 N N . ARG A 1 79 ? 57.917 82.963 -59.132 1.00 41.00 77 ARG A N 1
ATOM 614 C CA . ARG A 1 79 ? 57.382 84.311 -59.312 1.00 40.96 77 ARG A CA 1
ATOM 615 C C . ARG A 1 79 ? 56.131 84.236 -60.188 1.00 40.94 77 ARG A C 1
ATOM 616 O O . ARG A 1 79 ? 56.222 83.989 -61.391 1.00 40.96 77 ARG A O 1
ATOM 624 N N . ILE A 1 80 ? 54.967 84.449 -59.571 1.00 40.86 78 ILE A N 1
ATOM 625 C CA . ILE A 1 80 ? 53.680 84.137 -60.194 1.00 40.95 78 ILE A CA 1
ATOM 626 C C . ILE A 1 80 ? 53.075 85.336 -60.921 1.00 41.11 78 ILE A C 1
ATOM 627 O O . ILE A 1 80 ? 52.739 86.350 -60.297 1.00 41.23 78 ILE A O 1
ATOM 632 N N . GLY A 1 81 ? 52.916 85.210 -62.236 1.00 41.24 79 GLY A N 1
ATOM 633 C CA . GLY A 1 81 ? 52.289 86.259 -63.050 1.00 41.23 79 GLY A CA 1
ATOM 634 C C . GLY A 1 81 ? 50.885 85.886 -63.498 1.00 41.28 79 GLY A C 1
ATOM 635 O O . GLY A 1 81 ? 50.448 84.744 -63.329 1.00 41.25 79 GLY A O 1
ATOM 636 N N . GLY A 1 82 ? 50.179 86.858 -64.069 1.00 41.29 80 GLY A N 1
ATOM 637 C CA . GLY A 1 82 ? 48.843 86.640 -64.622 1.00 41.32 80 GLY A CA 1
ATOM 638 C C . GLY A 1 82 ? 47.828 87.627 -64.079 1.00 41.36 80 GLY A C 1
ATOM 639 O O . GLY A 1 82 ? 47.752 87.843 -62.867 1.00 41.40 80 GLY A O 1
ATOM 640 N N . GLY A 1 83 ? 47.043 88.223 -64.975 1.00 41.35 81 GLY A N 1
ATOM 641 C CA . GLY A 1 83 ? 46.005 89.171 -64.582 1.00 41.38 81 GLY A CA 1
ATOM 642 C C . GLY A 1 83 ? 46.599 90.397 -63.920 1.00 41.38 81 GLY A C 1
ATOM 643 O O . GLY A 1 83 ? 47.513 91.017 -64.467 1.00 41.37 81 GLY A O 1
ATOM 644 N N . LEU A 1 84 ? 46.095 90.736 -62.734 1.00 41.46 82 LEU A N 1
ATOM 645 C CA . LEU A 1 84 ? 46.595 91.892 -61.982 1.00 41.57 82 LEU A CA 1
ATOM 646 C C . LEU A 1 84 ? 47.972 91.643 -61.356 1.00 41.68 82 LEU A C 1
ATOM 647 O O . LEU A 1 84 ? 48.624 92.590 -60.921 1.00 41.72 82 LEU A O 1
ATOM 652 N N . LEU A 1 85 ? 48.417 90.383 -61.313 1.00 41.85 83 LEU A N 1
ATOM 653 C CA . LEU A 1 85 ? 49.781 90.058 -60.867 1.00 41.87 83 LEU A CA 1
ATOM 654 C C . LEU A 1 85 ? 50.847 90.542 -61.860 1.00 41.97 83 LEU A C 1
ATOM 655 O O . LEU A 1 85 ? 52.034 90.572 -61.531 1.00 41.80 83 LEU A O 1
ATOM 660 N N . ASP A 1 86 ? 50.415 90.909 -63.069 1.00 42.24 84 ASP A N 1
ATOM 661 C CA . ASP A 1 86 ? 51.288 91.538 -64.065 1.00 42.49 84 ASP A CA 1
ATOM 662 C C . ASP A 1 86 ? 51.391 93.061 -63.923 1.00 42.64 84 ASP A C 1
ATOM 663 O O . ASP A 1 86 ? 52.052 93.704 -64.738 1.00 42.86 84 ASP A O 1
ATOM 668 N N . SER A 1 87 ? 50.741 93.641 -62.913 1.00 42.77 85 SER A N 1
ATOM 669 C CA . SER A 1 87 ? 50.825 95.086 -62.670 1.00 42.79 85 SER A CA 1
ATOM 670 C C . SER A 1 87 ? 52.189 95.448 -62.086 1.00 42.90 85 SER A C 1
ATOM 671 O O . SER A 1 87 ? 52.613 94.863 -61.091 1.00 43.09 85 SER A O 1
ATOM 674 N N . GLU A 1 88 ? 52.866 96.414 -62.701 1.00 42.95 86 GLU A N 1
ATOM 675 C CA . GLU A 1 88 ? 54.206 96.819 -62.266 1.00 43.02 86 GLU A CA 1
ATOM 676 C C . GLU A 1 88 ? 54.183 97.562 -60.936 1.00 43.02 86 GLU A C 1
ATOM 677 O O . GLU A 1 88 ? 55.135 97.486 -60.161 1.00 42.92 86 GLU A O 1
ATOM 683 N N . ASP A 1 89 ? 53.094 98.279 -60.680 1.00 43.17 87 ASP A N 1
ATOM 684 C CA . ASP A 1 89 ? 52.875 98.916 -59.392 1.00 43.14 87 ASP A CA 1
ATOM 685 C C . ASP A 1 89 ? 52.777 97.807 -58.340 1.00 43.15 87 ASP A C 1
ATOM 686 O O . ASP A 1 89 ? 51.777 97.097 -58.282 1.00 43.35 87 ASP A O 1
ATOM 691 N N . VAL A 1 90 ? 53.822 97.655 -57.526 1.00 43.04 88 VAL A N 1
ATOM 692 C CA . VAL A 1 90 ? 53.901 96.548 -56.566 1.00 42.98 88 VAL A CA 1
ATOM 693 C C . VAL A 1 90 ? 52.715 96.546 -55.603 1.00 43.03 88 VAL A C 1
ATOM 694 O O . VAL A 1 90 ? 51.960 95.569 -55.546 1.00 43.03 88 VAL A O 1
ATOM 698 N N . TYR A 1 91 ? 52.555 97.637 -54.856 1.00 43.01 89 TYR A N 1
ATOM 699 C CA . TYR A 1 91 ? 51.392 97.812 -53.984 1.00 42.96 89 TYR A CA 1
ATOM 700 C C . TYR A 1 91 ? 50.345 98.680 -54.675 1.00 42.84 89 TYR A C 1
ATOM 701 O O . TYR A 1 91 ? 49.993 99.756 -54.197 1.00 42.95 89 TYR A O 1
ATOM 710 N N . GLY A 1 92 ? 49.859 98.181 -55.809 1.00 42.72 90 GLY A N 1
ATOM 711 C CA . GLY A 1 92 ? 48.813 98.834 -56.598 1.00 42.59 90 GLY A CA 1
ATOM 712 C C . GLY A 1 92 ? 48.180 97.829 -57.555 1.00 42.39 90 GLY A C 1
ATOM 713 O O . GLY A 1 92 ? 48.253 96.624 -57.313 1.00 42.28 90 GLY A O 1
ATOM 714 N N . PRO A 1 93 ? 47.556 98.305 -58.651 1.00 42.19 91 PRO A N 1
ATOM 715 C CA . PRO A 1 93 ? 47.380 99.695 -59.069 1.00 41.94 91 PRO A CA 1
ATOM 716 C C . PRO A 1 93 ? 46.186 100.333 -58.370 1.00 41.80 91 PRO A C 1
ATOM 717 O O . PRO A 1 93 ? 45.037 100.020 -58.686 1.00 41.65 91 PRO A O 1
ATOM 721 N N . GLY A 1 94 ? 46.468 101.222 -57.425 1.00 41.77 92 GLY A N 1
ATOM 722 C CA . GLY A 1 94 ? 45.437 101.806 -56.580 1.00 41.74 92 GLY A CA 1
ATOM 723 C C . GLY A 1 94 ? 45.098 100.867 -55.439 1.00 41.65 92 GLY A C 1
ATOM 724 O O . GLY A 1 94 ? 45.623 99.763 -55.359 1.00 41.69 92 GLY A O 1
ATOM 725 N N . TRP A 1 95 ? 44.209 101.310 -54.561 1.00 41.68 93 TRP A N 1
ATOM 726 C CA . TRP A 1 95 ? 43.822 100.532 -53.389 1.00 41.60 93 TRP A CA 1
ATOM 727 C C . TRP A 1 95 ? 42.960 99.324 -53.768 1.00 41.47 93 TRP A C 1
ATOM 728 O O . TRP A 1 95 ? 43.255 98.206 -53.358 1.00 41.52 93 TRP A O 1
ATOM 739 N N . ASP A 1 96 ? 41.905 99.545 -54.550 1.00 41.40 94 ASP A N 1
ATOM 740 C CA . ASP A 1 96 ? 41.040 98.446 -55.000 1.00 41.33 94 ASP A CA 1
ATOM 741 C C . ASP A 1 96 ? 41.838 97.426 -55.807 1.00 41.18 94 ASP A C 1
ATOM 742 O O . ASP A 1 96 ? 41.707 96.223 -55.594 1.00 41.23 94 ASP A O 1
ATOM 747 N N . GLY A 1 97 ? 42.666 97.919 -56.726 1.00 41.04 95 GLY A N 1
ATOM 748 C CA . GLY A 1 97 ? 43.533 97.069 -57.538 1.00 41.01 95 GLY A CA 1
ATOM 749 C C . GLY A 1 97 ? 44.486 96.210 -56.723 1.00 40.98 95 GLY A C 1
ATOM 750 O O . GLY A 1 97 ? 44.707 95.043 -57.050 1.00 41.01 95 GLY A O 1
ATOM 751 N N . LEU A 1 98 ? 45.049 96.789 -55.663 1.00 40.89 96 LEU A N 1
ATOM 752 C CA . LEU A 1 98 ? 45.955 96.062 -54.762 1.00 40.79 96 LEU A CA 1
ATOM 753 C C . LEU A 1 98 ? 45.249 94.905 -54.059 1.00 40.68 96 LEU A C 1
ATOM 754 O O . LEU A 1 98 ? 45.825 93.832 -53.902 1.00 40.92 96 LEU A O 1
ATOM 759 N N . ILE A 1 99 ? 44.007 95.126 -53.636 1.00 40.51 97 ILE A N 1
ATOM 760 C CA . ILE A 1 99 ? 43.241 94.093 -52.942 1.00 40.45 97 ILE A CA 1
ATOM 761 C C . ILE A 1 99 ? 42.902 92.962 -53.918 1.00 40.52 97 ILE A C 1
ATOM 762 O O . ILE A 1 99 ? 43.028 91.778 -53.581 1.00 40.44 97 ILE A O 1
ATOM 767 N N . ARG A 1 100 ? 42.485 93.335 -55.129 1.00 40.46 98 ARG A N 1
ATOM 768 C CA . ARG A 1 100 ? 42.188 92.357 -56.181 1.00 40.40 98 ARG A CA 1
ATOM 769 C C . ARG A 1 100 ? 43.436 91.560 -56.571 1.00 40.36 98 ARG A C 1
ATOM 770 O O . ARG A 1 100 ? 43.362 90.357 -56.812 1.00 40.30 98 ARG A O 1
ATOM 778 N N . LYS A 1 101 ? 44.574 92.244 -56.629 1.00 40.31 99 LYS A N 1
ATOM 779 C CA . LYS A 1 101 ? 45.861 91.611 -56.904 1.00 40.30 99 LYS A CA 1
ATOM 780 C C . LYS A 1 101 ? 46.199 90.600 -55.808 1.00 40.32 99 LYS A C 1
ATOM 781 O O . LYS A 1 101 ? 46.634 89.487 -56.095 1.00 40.48 99 LYS A O 1
ATOM 787 N N . ALA A 1 102 ? 45.980 90.993 -54.555 1.00 40.24 100 ALA A N 1
ATOM 788 C CA . ALA A 1 102 ? 46.198 90.110 -53.406 1.00 40.04 100 ALA A CA 1
ATOM 789 C C . ALA A 1 102 ? 45.280 88.884 -53.443 1.00 39.98 100 ALA A C 1
ATOM 790 O O . ALA A 1 102 ? 45.706 87.771 -53.118 1.00 40.06 100 ALA A O 1
ATOM 792 N N . VAL A 1 103 ? 44.021 89.092 -53.830 1.00 39.75 101 VAL A N 1
ATOM 793 C CA . VAL A 1 103 ? 43.071 87.989 -53.990 1.00 39.50 101 VAL A CA 1
ATOM 794 C C . VAL A 1 103 ? 43.510 87.055 -55.118 1.00 39.42 101 VAL A C 1
ATOM 795 O O . VAL A 1 103 ? 43.471 85.834 -54.963 1.00 39.75 101 VAL A O 1
ATOM 799 N N . THR A 1 104 ? 43.928 87.629 -56.244 1.00 39.24 102 THR A N 1
ATOM 800 C CA . THR A 1 104 ? 44.421 86.850 -57.382 1.00 39.19 102 THR A CA 1
ATOM 801 C C . THR A 1 104 ? 45.642 86.015 -56.988 1.00 39.18 102 THR A C 1
ATOM 802 O O . THR A 1 104 ? 45.795 84.876 -57.441 1.00 39.03 102 THR A O 1
ATOM 806 N N . PHE A 1 105 ? 46.501 86.581 -56.139 1.00 39.12 103 PHE A N 1
ATOM 807 C CA . PHE A 1 105 ? 47.671 85.859 -55.627 1.00 39.13 103 PHE A CA 1
ATOM 808 C C . PHE A 1 105 ? 47.262 84.640 -54.790 1.00 39.15 103 PHE A C 1
ATOM 809 O O . PHE A 1 105 ? 47.981 83.642 -54.752 1.00 39.24 103 PHE A O 1
ATOM 817 N N . GLY A 1 106 ? 46.110 84.726 -54.128 1.00 39.09 104 GLY A N 1
ATOM 818 C CA . GLY A 1 106 ? 45.584 83.622 -53.333 1.00 38.97 104 GLY A CA 1
ATOM 819 C C . GLY A 1 106 ? 45.196 82.418 -54.172 1.00 38.95 104 GLY A C 1
ATOM 820 O O . GLY A 1 106 ? 45.663 81.307 -53.924 1.00 38.93 104 GLY A O 1
ATOM 821 N N . ARG A 1 107 ? 44.349 82.641 -55.173 1.00 38.91 105 ARG A N 1
ATOM 822 C CA . ARG A 1 107 ? 43.868 81.560 -56.036 1.00 38.88 105 ARG A CA 1
ATOM 823 C C . ARG A 1 107 ? 44.931 81.033 -57.002 1.00 38.75 105 ARG A C 1
ATOM 824 O O . ARG A 1 107 ? 44.874 79.871 -57.410 1.00 38.97 105 ARG A O 1
ATOM 832 N N . ALA A 1 108 ? 45.883 81.884 -57.372 1.00 38.59 106 ALA A N 1
ATOM 833 C CA . ALA A 1 108 ? 46.997 81.478 -58.227 1.00 38.54 106 ALA A CA 1
ATOM 834 C C . ALA A 1 108 ? 47.998 80.639 -57.442 1.00 38.48 106 ALA A C 1
ATOM 835 O O . ALA A 1 108 ? 48.588 79.704 -57.982 1.00 38.46 106 ALA A O 1
ATOM 837 N N . SER A 1 109 ? 48.193 80.975 -56.170 1.00 38.51 107 SER A N 1
ATOM 838 C CA . SER A 1 109 ? 49.052 80.176 -55.291 1.00 38.53 107 SER A CA 1
ATOM 839 C C . SER A 1 109 ? 48.464 78.789 -55.065 1.00 38.49 107 SER A C 1
ATOM 840 O O . SER A 1 109 ? 49.191 77.794 -55.094 1.00 38.79 107 SER A O 1
ATOM 843 N N . VAL A 1 110 ? 47.152 78.722 -54.844 1.00 38.28 108 VAL A N 1
ATOM 844 C CA . VAL A 1 110 ? 46.476 77.434 -54.698 1.00 38.21 108 VAL A CA 1
ATOM 845 C C . VAL A 1 110 ? 46.663 76.586 -55.955 1.00 38.19 108 VAL A C 1
ATOM 846 O O . VAL A 1 110 ? 46.887 75.386 -55.855 1.00 38.39 108 VAL A O 1
ATOM 850 N N . LEU A 1 111 ? 46.586 77.221 -57.124 1.00 38.14 109 LEU A N 1
ATOM 851 C CA . LEU A 1 111 ? 46.775 76.538 -58.408 1.00 38.18 109 LEU A CA 1
ATOM 852 C C . LEU A 1 111 ? 48.192 75.998 -58.593 1.00 38.17 109 LEU A C 1
ATOM 853 O O . LEU A 1 111 ? 48.377 74.928 -59.165 1.00 38.22 109 LEU A O 1
ATOM 858 N N . LEU A 1 112 ? 49.187 76.750 -58.132 1.00 38.31 110 LEU A N 1
ATOM 859 C CA . LEU A 1 112 ? 50.582 76.358 -58.294 1.00 38.42 110 LEU A CA 1
ATOM 860 C C . LEU A 1 112 ? 50.910 75.202 -57.360 1.00 38.55 110 LEU A C 1
ATOM 861 O O . LEU A 1 112 ? 51.443 74.182 -57.794 1.00 38.63 110 LEU A O 1
ATOM 866 N N . LEU A 1 113 ? 50.582 75.363 -56.081 1.00 38.71 111 LEU A N 1
ATOM 867 C CA . LEU A 1 113 ? 50.755 74.292 -55.098 1.00 38.92 111 LEU A CA 1
ATOM 868 C C . LEU A 1 113 ? 50.025 73.020 -55.532 1.00 39.11 111 LEU A C 1
ATOM 869 O O . LEU A 1 113 ? 50.534 71.915 -55.356 1.00 39.24 111 LEU A O 1
ATOM 874 N N . ASN A 1 114 ? 48.835 73.185 -56.105 1.00 39.34 112 ASN A N 1
ATOM 875 C CA . ASN A 1 114 ? 48.063 72.062 -56.634 1.00 39.49 112 ASN A CA 1
ATOM 876 C C . ASN A 1 114 ? 48.849 71.289 -57.686 1.00 39.69 112 ASN A C 1
ATOM 877 O O . ASN A 1 114 ? 48.866 70.072 -57.667 1.00 39.82 112 ASN A O 1
ATOM 882 N N . ASP A 1 115 ? 49.511 72.002 -58.594 1.00 40.16 113 ASP A N 1
ATOM 883 C CA . ASP A 1 115 ? 50.298 71.362 -59.659 1.00 40.40 113 ASP A CA 1
ATOM 884 C C . ASP A 1 115 ? 51.588 70.732 -59.137 1.00 40.51 113 ASP A C 1
ATOM 885 O O . ASP A 1 115 ? 51.999 69.678 -59.614 1.00 40.48 113 ASP A O 1
ATOM 890 N N . LEU A 1 116 ? 52.230 71.386 -58.171 1.00 40.73 114 LEU A N 1
ATOM 891 C CA . LEU A 1 116 ? 53.458 70.859 -57.571 1.00 40.86 114 LEU A CA 1
ATOM 892 C C . LEU A 1 116 ? 53.194 69.565 -56.793 1.00 41.02 114 LEU A C 1
ATOM 893 O O . LEU A 1 116 ? 54.004 68.643 -56.836 1.00 41.11 114 LEU A O 1
ATOM 898 N N . LEU A 1 117 ? 52.049 69.495 -56.113 1.00 41.25 115 LEU A N 1
ATOM 899 C CA . LEU A 1 117 ? 51.650 68.300 -55.356 1.00 41.49 115 LEU A CA 1
ATOM 900 C C . LEU A 1 117 ? 51.329 67.097 -56.249 1.00 41.75 115 LEU A C 1
ATOM 901 O O . LEU A 1 117 ? 51.069 65.999 -55.757 1.00 41.84 115 LEU A O 1
ATOM 906 N N . ARG A 1 118 ? 51.338 67.310 -57.558 1.00 42.04 116 ARG A N 1
ATOM 907 C CA . ARG A 1 118 ? 51.198 66.227 -58.521 1.00 42.10 116 ARG A CA 1
ATOM 908 C C . ARG A 1 118 ? 52.461 65.352 -58.543 1.00 42.04 116 ARG A C 1
ATOM 909 O O . ARG A 1 118 ? 52.391 64.178 -58.902 1.00 41.94 116 ARG A O 1
ATOM 917 N N . GLU A 1 119 ? 53.603 65.923 -58.149 1.00 42.05 117 GLU A N 1
ATOM 918 C CA . GLU A 1 119 ? 54.886 65.211 -58.183 1.00 42.08 117 GLU A CA 1
ATOM 919 C C . GLU A 1 119 ? 55.803 65.438 -56.972 1.00 41.89 117 GLU A C 1
ATOM 920 O O . GLU A 1 119 ? 56.989 65.117 -57.039 1.00 41.83 117 GLU A O 1
ATOM 926 N N . GLU A 1 120 ? 55.277 65.974 -55.872 1.00 41.75 118 GLU A N 1
ATOM 927 C CA . GLU A 1 120 ? 56.075 66.121 -54.647 1.00 41.74 118 GLU A CA 1
ATOM 928 C C . GLU A 1 120 ? 55.197 66.207 -53.390 1.00 41.47 118 GLU A C 1
ATOM 929 O O . GLU A 1 120 ? 53.995 66.454 -53.488 1.00 41.24 118 GLU A O 1
ATOM 935 N N . PRO A 1 121 ? 55.794 65.992 -52.203 1.00 41.37 119 PRO A N 1
ATOM 936 C CA . PRO A 1 121 ? 55.014 66.041 -50.968 1.00 41.47 119 PRO A CA 1
ATOM 937 C C . PRO A 1 121 ? 54.576 67.444 -50.548 1.00 41.60 119 PRO A C 1
ATOM 938 O O . PRO A 1 121 ? 55.179 68.447 -50.939 1.00 41.53 119 PRO A O 1
ATOM 942 N N . LEU A 1 122 ? 53.533 67.486 -49.729 1.00 41.74 120 LEU A N 1
ATOM 943 C CA . LEU A 1 122 ? 53.002 68.724 -49.175 1.00 41.77 120 LEU A CA 1
ATOM 944 C C . LEU A 1 122 ? 54.028 69.290 -48.197 1.00 41.90 120 LEU A C 1
ATOM 945 O O . LEU A 1 122 ? 54.642 68.531 -47.446 1.00 42.08 120 LEU A O 1
ATOM 950 N N . PRO A 1 123 ? 54.244 70.618 -48.216 1.00 41.98 121 PRO A N 1
ATOM 951 C CA . PRO A 1 123 ? 55.189 71.199 -47.266 1.00 41.99 121 PRO A CA 1
ATOM 952 C C . PRO A 1 123 ? 54.692 71.113 -45.825 1.00 42.07 121 PRO A C 1
ATOM 953 O O . PRO A 1 123 ? 53.486 71.024 -45.586 1.00 42.24 121 PRO A O 1
ATOM 957 N N . ASP A 1 124 ? 55.625 71.132 -44.881 1.00 42.12 122 ASP A N 1
ATOM 958 C CA . ASP A 1 124 ? 55.304 70.930 -43.469 1.00 42.16 122 ASP A CA 1
ATOM 959 C C . ASP A 1 124 ? 54.659 72.155 -42.835 1.00 42.16 122 ASP A C 1
ATOM 960 O O . ASP A 1 124 ? 53.869 72.024 -41.902 1.00 42.18 122 ASP A O 1
ATOM 965 N N . VAL A 1 125 ? 55.007 73.342 -43.326 1.00 42.17 123 VAL A N 1
ATOM 966 C CA . VAL A 1 125 ? 54.437 74.583 -42.806 1.00 42.15 123 VAL A CA 1
ATOM 967 C C . VAL A 1 125 ? 54.278 75.623 -43.914 1.00 42.15 123 VAL A C 1
ATOM 968 O O . VAL A 1 125 ? 55.071 75.653 -44.858 1.00 42.20 123 VAL A O 1
ATOM 972 N N . VAL A 1 126 ? 53.244 76.457 -43.796 1.00 42.11 124 VAL A N 1
ATOM 973 C CA . VAL A 1 126 ? 53.072 77.621 -44.671 1.00 42.08 124 VAL A CA 1
ATOM 974 C C . VAL A 1 126 ? 53.346 78.900 -43.876 1.00 42.07 124 VAL A C 1
ATOM 975 O O . VAL A 1 126 ? 52.645 79.208 -42.913 1.00 42.03 124 VAL A O 1
ATOM 979 N N . HIS A 1 127 ? 54.375 79.633 -44.293 1.00 42.12 125 HIS A N 1
ATOM 980 C CA . HIS A 1 127 ? 54.863 80.802 -43.572 1.00 42.03 125 HIS A CA 1
ATOM 981 C C . HIS A 1 127 ? 54.624 82.043 -44.419 1.00 42.15 125 HIS A C 1
ATOM 982 O O . HIS A 1 127 ? 55.335 82.286 -45.393 1.00 42.14 125 HIS A O 1
ATOM 989 N N . PHE A 1 128 ? 53.623 82.832 -44.038 1.00 42.23 126 PHE A N 1
ATOM 990 C CA . PHE A 1 128 ? 53.199 83.968 -44.845 1.00 42.19 126 PHE A CA 1
ATOM 991 C C . PHE A 1 128 ? 53.400 85.268 -44.082 1.00 42.29 126 PHE A C 1
ATOM 992 O O . PHE A 1 128 ? 53.225 85.313 -42.862 1.00 42.31 126 PHE A O 1
ATOM 1000 N N . HIS A 1 129 ? 53.783 86.313 -44.820 1.00 42.21 127 HIS A N 1
ATOM 1001 C CA . HIS A 1 129 ? 54.280 87.560 -44.238 1.00 42.15 127 HIS A CA 1
ATOM 1002 C C . HIS A 1 129 ? 53.436 88.780 -44.628 1.00 42.00 127 HIS A C 1
ATOM 1003 O O . HIS A 1 129 ? 53.262 89.066 -45.813 1.00 41.86 127 HIS A O 1
ATOM 1010 N N . ASP A 1 130 ? 52.937 89.493 -43.616 1.00 41.94 128 ASP A N 1
ATOM 1011 C CA . ASP A 1 130 ? 52.094 90.695 -43.784 1.00 42.06 128 ASP A CA 1
ATOM 1012 C C . ASP A 1 130 ? 50.740 90.418 -44.457 1.00 41.92 128 ASP A C 1
ATOM 1013 O O . ASP A 1 130 ? 50.509 89.337 -45.003 1.00 41.60 128 ASP A O 1
ATOM 1018 N N . TRP A 1 131 ? 49.853 91.412 -44.405 1.00 41.77 129 TRP A N 1
ATOM 1019 C CA . TRP A 1 131 ? 48.447 91.205 -44.757 1.00 41.64 129 TRP A CA 1
ATOM 1020 C C . TRP A 1 131 ? 48.201 90.904 -46.234 1.00 41.44 129 TRP A C 1
ATOM 1021 O O . TRP A 1 131 ? 47.198 90.282 -46.574 1.00 41.38 129 TRP A O 1
ATOM 1032 N N . HIS A 1 132 ? 49.118 91.330 -47.100 1.00 41.26 130 HIS A N 1
ATOM 1033 C CA . HIS A 1 132 ? 48.959 91.155 -48.549 1.00 41.17 130 HIS A CA 1
ATOM 1034 C C . HIS A 1 132 ? 48.899 89.681 -48.977 1.00 41.06 130 HIS A C 1
ATOM 1035 O O . HIS A 1 132 ? 48.403 89.373 -50.061 1.00 40.93 130 HIS A O 1
ATOM 1042 N N . THR A 1 133 ? 49.410 88.785 -48.131 1.00 41.07 131 THR A N 1
ATOM 1043 C CA . THR A 1 133 ? 49.462 87.353 -48.427 1.00 41.08 131 THR A CA 1
ATOM 1044 C C . THR A 1 133 ? 48.403 86.532 -47.670 1.00 41.11 131 THR A C 1
ATOM 1045 O O . THR A 1 133 ? 48.376 85.308 -47.784 1.00 41.06 131 THR A O 1
ATOM 1049 N N . VAL A 1 134 ? 47.529 87.204 -46.921 1.00 41.20 132 VAL A N 1
ATOM 1050 C CA . VAL A 1 134 ? 46.531 86.527 -46.082 1.00 41.30 132 VAL A CA 1
ATOM 1051 C C . VAL A 1 134 ? 45.475 85.751 -46.881 1.00 41.38 132 VAL A C 1
ATOM 1052 O O . VAL A 1 134 ? 44.960 84.744 -46.399 1.00 41.34 132 VAL A O 1
ATOM 1056 N N . PHE A 1 135 ? 45.148 86.208 -48.089 1.00 41.51 133 PHE A N 1
ATOM 1057 C CA . PHE A 1 135 ? 44.225 85.460 -48.948 1.00 41.56 133 PHE A CA 1
ATOM 1058 C C . PHE A 1 135 ? 44.867 84.142 -49.388 1.00 41.71 133 PHE A C 1
ATOM 1059 O O . PHE A 1 135 ? 44.192 83.112 -49.465 1.00 41.97 133 PHE A O 1
ATOM 1067 N N . ALA A 1 136 ? 46.170 84.175 -49.666 1.00 41.67 134 ALA A N 1
ATOM 1068 C CA . ALA A 1 136 ? 46.920 82.969 -50.024 1.00 41.63 134 ALA A CA 1
ATOM 1069 C C . ALA A 1 136 ? 47.071 82.030 -48.827 1.00 41.72 134 ALA A C 1
ATOM 1070 O O . ALA A 1 136 ? 46.757 80.840 -48.918 1.00 41.81 134 ALA A O 1
ATOM 1072 N N . GLY A 1 137 ? 47.542 82.570 -47.706 1.00 41.79 135 GLY A N 1
ATOM 1073 C CA . GLY A 1 137 ? 47.713 81.788 -46.484 1.00 41.84 135 GLY A CA 1
ATOM 1074 C C . GLY A 1 137 ? 46.436 81.105 -46.023 1.00 41.89 135 GLY A C 1
ATOM 1075 O O . GLY A 1 137 ? 46.441 79.914 -45.716 1.00 42.23 135 GLY A O 1
ATOM 1076 N N . ALA A 1 138 ? 45.340 81.857 -45.988 1.00 41.92 136 ALA A N 1
ATOM 1077 C CA . ALA A 1 138 ? 44.054 81.338 -45.520 1.00 41.95 136 ALA A CA 1
ATOM 1078 C C . ALA A 1 138 ? 43.501 80.262 -46.448 1.00 42.05 136 ALA A C 1
ATOM 1079 O O . ALA A 1 138 ? 42.998 79.244 -45.981 1.00 42.13 136 ALA A O 1
ATOM 1081 N N . LEU A 1 139 ? 43.592 80.491 -47.758 1.00 42.14 137 LEU A N 1
ATOM 1082 C CA . LEU A 1 139 ? 43.140 79.508 -48.749 1.00 42.07 137 LEU A CA 1
ATOM 1083 C C . LEU A 1 139 ? 43.946 78.211 -48.677 1.00 42.04 137 LEU A C 1
ATOM 1084 O O . LEU A 1 139 ? 43.375 77.127 -48.750 1.00 42.25 137 LEU A O 1
ATOM 1089 N N . ILE A 1 140 ? 45.265 78.321 -48.541 1.00 42.00 138 ILE A N 1
ATOM 1090 C CA . ILE A 1 140 ? 46.126 77.137 -48.446 1.00 42.09 138 ILE A CA 1
ATOM 1091 C C . ILE A 1 140 ? 45.834 76.354 -47.165 1.00 42.23 138 ILE A C 1
ATOM 1092 O O . ILE A 1 140 ? 45.708 75.130 -47.191 1.00 42.37 138 ILE A O 1
ATOM 1097 N N . LYS A 1 141 ? 45.715 77.073 -46.051 1.00 42.38 139 LYS A N 1
ATOM 1098 C CA . LYS A 1 141 ? 45.339 76.477 -44.767 1.00 42.29 139 LYS A CA 1
ATOM 1099 C C . LYS A 1 141 ? 43.976 75.787 -44.831 1.00 42.23 139 LYS A C 1
ATOM 1100 O O . LYS A 1 141 ? 43.787 74.729 -44.237 1.00 42.28 139 LYS A O 1
ATOM 1106 N N . LYS A 1 142 ? 43.034 76.399 -45.544 1.00 42.26 140 LYS A N 1
ATOM 1107 C CA . LYS A 1 142 ? 41.660 75.894 -45.647 1.00 42.39 140 LYS A CA 1
ATOM 1108 C C . LYS A 1 142 ? 41.592 74.517 -46.310 1.00 42.50 140 LYS A C 1
ATOM 1109 O O . LYS A 1 142 ? 40.990 73.585 -45.768 1.00 42.37 140 LYS A O 1
ATOM 1115 N N . TYR A 1 143 ? 42.216 74.401 -47.477 1.00 42.67 141 TYR A N 1
ATOM 1116 C CA . TYR A 1 143 ? 42.109 73.194 -48.292 1.00 42.80 141 TYR A CA 1
ATOM 1117 C C . TYR A 1 143 ? 43.132 72.114 -47.941 1.00 42.84 141 TYR A C 1
ATOM 1118 O O . TYR A 1 143 ? 42.787 70.936 -47.867 1.00 43.03 141 TYR A O 1
ATOM 1127 N N . PHE A 1 144 ? 44.381 72.510 -47.721 1.00 42.86 142 PHE A N 1
ATOM 1128 C CA . PHE A 1 144 ? 45.468 71.543 -47.538 1.00 42.84 142 PHE A CA 1
ATOM 1129 C C . PHE A 1 144 ? 45.759 71.192 -46.078 1.00 42.87 142 PHE A C 1
ATOM 1130 O O . PHE A 1 144 ? 46.452 70.214 -45.811 1.00 42.87 142 PHE A O 1
ATOM 1138 N N . LYS A 1 145 ? 45.234 71.988 -45.147 1.00 42.91 143 LYS A N 1
ATOM 1139 C CA . LYS A 1 145 ? 45.238 71.656 -43.714 1.00 43.00 143 LYS A CA 1
ATOM 1140 C C . LYS A 1 145 ? 46.632 71.571 -43.085 1.00 43.02 143 LYS A C 1
ATOM 1141 O O . LYS A 1 145 ? 46.822 70.847 -42.105 1.00 43.04 143 LYS A O 1
ATOM 1147 N N . ILE A 1 146 ? 47.597 72.307 -43.627 1.00 43.05 144 ILE A N 1
ATOM 1148 C CA . ILE A 1 146 ? 48.959 72.276 -43.086 1.00 43.14 144 ILE A CA 1
ATOM 1149 C C . ILE A 1 146 ? 49.196 73.423 -42.103 1.00 43.09 144 ILE A C 1
ATOM 1150 O O . ILE A 1 146 ? 48.594 74.483 -42.242 1.00 43.14 144 ILE A O 1
ATOM 1155 N N . PRO A 1 147 ? 50.063 73.206 -41.095 1.00 43.07 145 PRO A N 1
ATOM 1156 C CA . PRO A 1 147 ? 50.454 74.237 -40.128 1.00 43.10 145 PRO A CA 1
ATOM 1157 C C . PRO A 1 147 ? 50.751 75.608 -40.748 1.00 43.11 145 PRO A C 1
ATOM 1158 O O . PRO A 1 147 ? 51.491 75.699 -41.731 1.00 42.90 145 PRO A O 1
ATOM 1162 N N . ALA A 1 148 ? 50.175 76.656 -40.161 1.00 43.18 146 ALA A N 1
ATOM 1163 C CA . ALA A 1 148 ? 50.328 78.022 -40.656 1.00 43.19 146 ALA A CA 1
ATOM 1164 C C . ALA A 1 148 ? 51.025 78.901 -39.620 1.00 43.21 146 ALA A C 1
ATOM 1165 O O . ALA A 1 148 ? 50.734 78.815 -38.426 1.00 43.22 146 ALA A O 1
ATOM 1167 N N . VAL A 1 149 ? 51.954 79.732 -40.084 1.00 43.27 147 VAL A N 1
ATOM 1168 C CA . VAL A 1 149 ? 52.624 80.710 -39.234 1.00 43.34 147 VAL A CA 1
ATOM 1169 C C . VAL A 1 149 ? 52.562 82.072 -39.913 1.00 43.54 147 VAL A C 1
ATOM 1170 O O . VAL A 1 149 ? 52.930 82.203 -41.078 1.00 43.61 147 VAL A O 1
ATOM 1174 N N . PHE A 1 150 ? 52.092 83.076 -39.177 1.00 43.73 148 PHE A N 1
ATOM 1175 C CA . PHE A 1 150 ? 51.866 84.409 -39.718 1.00 43.79 148 PHE A CA 1
ATOM 1176 C C . PHE A 1 150 ? 52.816 85.399 -39.055 1.00 43.95 148 PHE A C 1
ATOM 1177 O O . PHE A 1 150 ? 52.752 85.612 -37.842 1.00 43.89 148 PHE A O 1
ATOM 1185 N N . THR A 1 151 ? 53.699 85.990 -39.857 1.00 44.10 149 THR A N 1
ATOM 1186 C CA . THR A 1 151 ? 54.672 86.963 -39.372 1.00 44.17 149 THR A CA 1
ATOM 1187 C C . THR A 1 151 ? 54.257 88.378 -39.761 1.00 44.36 149 THR A C 1
ATOM 1188 O O . THR A 1 151 ? 53.970 88.648 -40.926 1.00 44.41 149 THR A O 1
ATOM 1192 N N . ILE A 1 152 ? 54.221 89.271 -38.774 1.00 44.56 150 ILE A N 1
ATOM 1193 C CA . ILE A 1 152 ? 53.903 90.673 -39.002 1.00 44.64 150 ILE A CA 1
ATOM 1194 C C . ILE A 1 152 ? 55.182 91.495 -38.935 1.00 44.82 150 ILE A C 1
ATOM 1195 O O . ILE A 1 152 ? 55.832 91.554 -37.890 1.00 44.92 150 ILE A O 1
ATOM 1200 N N . HIS A 1 153 ? 55.541 92.112 -40.058 1.00 45.00 151 HIS A N 1
ATOM 1201 C CA . HIS A 1 153 ? 56.684 93.025 -40.132 1.00 45.07 151 HIS A CA 1
ATOM 1202 C C . HIS A 1 153 ? 56.244 94.457 -39.858 1.00 45.25 151 HIS A C 1
ATOM 1203 O O . HIS A 1 153 ? 57.000 95.263 -39.306 1.00 45.12 151 HIS A O 1
ATOM 1210 N N . ARG A 1 154 ? 55.013 94.759 -40.264 1.00 45.57 152 ARG A N 1
ATOM 1211 C CA . ARG A 1 154 ? 54.466 96.106 -40.217 1.00 45.53 152 ARG A CA 1
ATOM 1212 C C . ARG A 1 154 ? 52.943 96.001 -40.147 1.00 45.42 152 ARG A C 1
ATOM 1213 O O . ARG A 1 154 ? 52.342 95.191 -40.858 1.00 45.61 152 ARG A O 1
ATOM 1221 N N . LEU A 1 155 ? 52.328 96.806 -39.286 1.00 45.23 153 LEU A N 1
ATOM 1222 C CA . LEU A 1 155 ? 50.869 96.839 -39.138 1.00 44.99 153 LEU A CA 1
ATOM 1223 C C . LEU A 1 155 ? 50.285 97.995 -39.949 1.00 44.78 153 LEU A C 1
ATOM 1224 O O . LEU A 1 155 ? 50.646 99.146 -39.731 1.00 44.80 153 LEU A O 1
ATOM 1229 N N . ASN A 1 156 ? 49.389 97.685 -40.883 1.00 44.58 154 ASN A N 1
ATOM 1230 C CA . ASN A 1 156 ? 48.741 98.708 -41.709 1.00 44.45 154 ASN A CA 1
ATOM 1231 C C . ASN A 1 156 ? 47.440 99.246 -41.105 1.00 44.27 154 ASN A C 1
ATOM 1232 O O . ASN A 1 156 ? 47.023 100.349 -41.439 1.00 44.41 154 ASN A O 1
ATOM 1237 N N . LYS A 1 157 ? 46.801 98.463 -40.237 1.00 44.05 155 LYS A N 1
ATOM 1238 C CA . LYS A 1 157 ? 45.627 98.908 -39.470 1.00 43.95 155 LYS A CA 1
ATOM 1239 C C . LYS A 1 157 ? 44.476 99.463 -40.323 1.00 43.86 155 LYS A C 1
ATOM 1240 O O . LYS A 1 157 ? 44.050 100.604 -40.138 1.00 43.83 155 LYS A O 1
ATOM 1246 N N . SER A 1 158 ? 43.972 98.651 -41.246 1.00 43.78 156 SER A N 1
ATOM 1247 C CA . SER A 1 158 ? 42.799 99.023 -42.041 1.00 43.79 156 SER A CA 1
ATOM 1248 C C . SER A 1 158 ? 41.859 97.830 -42.204 1.00 43.61 156 SER A C 1
ATOM 1249 O O . SER A 1 158 ? 42.260 96.688 -41.999 1.00 43.79 156 SER A O 1
ATOM 1252 N N . LYS A 1 159 ? 40.611 98.111 -42.569 1.00 43.42 157 LYS A N 1
ATOM 1253 C CA . LYS A 1 159 ? 39.614 97.080 -42.835 1.00 43.32 157 LYS A CA 1
ATOM 1254 C C . LYS A 1 159 ? 39.215 97.111 -44.306 1.00 43.23 157 LYS A C 1
ATOM 1255 O O . LYS A 1 159 ? 39.092 98.186 -44.894 1.00 43.33 157 LYS A O 1
ATOM 1261 N N . LEU A 1 160 ? 39.017 95.931 -44.889 1.00 43.02 158 LEU A N 1
ATOM 1262 C CA . LEU A 1 160 ? 38.585 95.799 -46.277 1.00 42.89 158 LEU A CA 1
ATOM 1263 C C . LEU A 1 160 ? 37.130 95.341 -46.304 1.00 42.71 158 LEU A C 1
ATOM 1264 O O . LEU A 1 160 ? 36.693 94.634 -45.397 1.00 42.65 158 LEU A O 1
ATOM 1269 N N . PRO A 1 161 ? 36.373 95.735 -47.345 1.00 42.47 159 PRO A N 1
ATOM 1270 C CA . PRO A 1 161 ? 35.003 95.245 -47.508 1.00 42.42 159 PRO A CA 1
ATOM 1271 C C . PRO A 1 161 ? 34.897 93.716 -47.606 1.00 42.30 159 PRO A C 1
ATOM 1272 O O . PRO A 1 161 ? 35.834 93.053 -48.054 1.00 42.33 159 PRO A O 1
ATOM 1276 N N . ALA A 1 162 ? 33.751 93.180 -47.193 1.00 42.15 160 ALA A N 1
ATOM 1277 C CA . ALA A 1 162 ? 33.495 91.739 -47.214 1.00 42.03 160 ALA A CA 1
ATOM 1278 C C . ALA A 1 162 ? 33.543 91.152 -48.626 1.00 41.93 160 ALA A C 1
ATOM 1279 O O . ALA A 1 162 ? 33.945 90.002 -48.809 1.00 42.07 160 ALA A O 1
ATOM 1281 N N . PHE A 1 163 ? 33.121 91.947 -49.606 1.00 41.68 161 PHE A N 1
ATOM 1282 C CA . PHE A 1 163 ? 33.165 91.582 -51.026 1.00 41.66 161 PHE A CA 1
ATOM 1283 C C . PHE A 1 163 ? 34.424 90.810 -51.440 1.00 41.64 161 PHE A C 1
ATOM 1284 O O . PHE A 1 163 ? 34.332 89.798 -52.131 1.00 41.81 161 PHE A O 1
ATOM 1292 N N . TYR A 1 164 ? 35.591 91.285 -51.015 1.00 41.64 162 TYR A N 1
ATOM 1293 C CA . TYR A 1 164 ? 36.862 90.698 -51.449 1.00 41.64 162 TYR A CA 1
ATOM 1294 C C . TYR A 1 164 ? 37.115 89.305 -50.870 1.00 41.66 162 TYR A C 1
ATOM 1295 O O . TYR A 1 164 ? 37.739 88.471 -51.524 1.00 41.76 162 TYR A O 1
ATOM 1304 N N . PHE A 1 165 ? 36.641 89.061 -49.651 1.00 41.65 163 PHE A N 1
ATOM 1305 C CA . PHE A 1 165 ? 36.755 87.739 -49.028 1.00 41.73 163 PHE A CA 1
ATOM 1306 C C . PHE A 1 165 ? 35.799 86.724 -49.672 1.00 41.75 163 PHE A C 1
ATOM 1307 O O . PHE A 1 165 ? 36.121 85.538 -49.762 1.00 41.64 163 PHE A O 1
ATOM 1315 N N A HIS A 1 166 ? 34.635 87.197 -50.112 0.50 41.76 164 HIS A N 1
ATOM 1316 N N B HIS A 1 166 ? 34.632 87.198 -50.107 0.50 41.71 164 HIS A N 1
ATOM 1317 C CA A HIS A 1 166 ? 33.682 86.354 -50.833 0.50 41.79 164 HIS A CA 1
ATOM 1318 C CA B HIS A 1 166 ? 33.673 86.374 -50.851 0.50 41.73 164 HIS A CA 1
ATOM 1319 C C A HIS A 1 166 ? 34.228 85.945 -52.209 0.50 41.79 164 HIS A C 1
ATOM 1320 C C B HIS A 1 166 ? 34.256 85.938 -52.196 0.50 41.75 164 HIS A C 1
ATOM 1321 O O A HIS A 1 166 ? 34.020 84.816 -52.649 0.50 41.85 164 HIS A O 1
ATOM 1322 O O B HIS A 1 166 ? 34.103 84.786 -52.600 0.50 41.81 164 HIS A O 1
ATOM 1335 N N . GLU A 1 167 ? 34.926 86.864 -52.875 1.00 41.81 165 GLU A N 1
ATOM 1336 C CA . GLU A 1 167 ? 35.549 86.589 -54.178 1.00 41.76 165 GLU A CA 1
ATOM 1337 C C . GLU A 1 167 ? 36.786 85.700 -54.069 1.00 41.70 165 GLU A C 1
ATOM 1338 O O . GLU A 1 167 ? 37.155 85.028 -55.032 1.00 41.61 165 GLU A O 1
ATOM 1344 N N . ALA A 1 168 ? 37.433 85.722 -52.905 1.00 41.70 166 ALA A N 1
ATOM 1345 C CA . ALA A 1 168 ? 38.614 84.899 -52.649 1.00 41.63 166 ALA A CA 1
ATOM 1346 C C . ALA A 1 168 ? 38.238 83.493 -52.191 1.00 41.61 166 ALA A C 1
ATOM 1347 O O . ALA A 1 168 ? 39.115 82.655 -51.993 1.00 41.90 166 ALA A O 1
ATOM 1349 N N . GLY A 1 169 ? 36.941 83.236 -52.022 1.00 41.48 167 GLY A N 1
ATOM 1350 C CA . GLY A 1 169 ? 36.460 81.937 -51.562 1.00 41.44 167 GLY A CA 1
ATOM 1351 C C . GLY A 1 169 ? 36.528 81.763 -50.053 1.00 41.39 167 GLY A C 1
ATOM 1352 O O . GLY A 1 169 ? 36.531 80.633 -49.557 1.00 41.46 167 GLY A O 1
ATOM 1353 N N . LEU A 1 170 ? 36.550 82.880 -49.326 1.00 41.35 168 LEU A N 1
ATOM 1354 C CA . LEU A 1 170 ? 36.681 82.874 -47.871 1.00 41.33 168 LEU A CA 1
ATOM 1355 C C . LEU A 1 170 ? 35.518 83.619 -47.211 1.00 41.32 168 LEU A C 1
ATOM 1356 O O . LEU A 1 170 ? 35.728 84.439 -46.312 1.00 41.47 168 LEU A O 1
ATOM 1361 N N . SER A 1 171 ? 34.294 83.322 -47.652 1.00 41.27 169 SER A N 1
ATOM 1362 C CA . SER A 1 171 ? 33.082 83.962 -47.114 1.00 41.36 169 SER A CA 1
ATOM 1363 C C . SER A 1 171 ? 32.936 83.763 -45.604 1.00 41.35 169 SER A C 1
ATOM 1364 O O . SER A 1 171 ? 32.440 84.642 -44.894 1.00 41.17 169 SER A O 1
ATOM 1367 N N . GLU A 1 172 ? 33.364 82.595 -45.133 1.00 41.44 170 GLU A N 1
ATOM 1368 C CA . GLU A 1 172 ? 33.268 82.228 -43.722 1.00 41.47 170 GLU A CA 1
ATOM 1369 C C . GLU A 1 172 ? 34.190 83.049 -42.810 1.00 41.47 170 GLU A C 1
ATOM 1370 O O . GLU A 1 172 ? 33.991 83.072 -41.597 1.00 41.51 170 GLU A O 1
ATOM 1376 N N . LEU A 1 173 ? 35.186 83.721 -43.391 1.00 41.43 171 LEU A N 1
ATOM 1377 C CA . LEU A 1 173 ? 36.082 84.604 -42.636 1.00 41.38 171 LEU A CA 1
ATOM 1378 C C . LEU A 1 173 ? 35.634 86.073 -42.645 1.00 41.39 171 LEU A C 1
ATOM 1379 O O . LEU A 1 173 ? 36.349 86.945 -42.136 1.00 41.30 171 LEU A O 1
ATOM 1384 N N . ALA A 1 174 ? 34.458 86.344 -43.212 1.00 41.44 172 ALA A N 1
ATOM 1385 C CA . ALA A 1 174 ? 33.934 87.711 -43.309 1.00 41.33 172 ALA A CA 1
ATOM 1386 C C . ALA A 1 174 ? 32.459 87.800 -42.910 1.00 41.28 172 ALA A C 1
ATOM 1387 O O . ALA A 1 174 ? 31.613 88.118 -43.745 1.00 41.14 172 ALA A O 1
ATOM 1389 N N . PRO A 1 175 ? 32.145 87.519 -41.630 1.00 41.38 173 PRO A N 1
ATOM 1390 C CA . PRO A 1 175 ? 30.769 87.638 -41.126 1.00 41.43 173 PRO A CA 1
ATOM 1391 C C . PRO A 1 175 ? 30.294 89.077 -40.892 1.00 41.50 173 PRO A C 1
ATOM 1392 O O . PRO A 1 175 ? 29.102 89.295 -40.687 1.00 41.52 173 PRO A O 1
ATOM 1396 N N . TYR A 1 176 ? 31.217 90.039 -40.900 1.00 41.65 174 TYR A N 1
ATOM 1397 C CA . TYR A 1 176 ? 30.875 91.457 -40.777 1.00 41.72 174 TYR A CA 1
ATOM 1398 C C . TYR A 1 176 ? 31.082 92.162 -42.122 1.00 41.70 174 TYR A C 1
ATOM 1399 O O . TYR A 1 176 ? 31.785 91.639 -42.986 1.00 41.70 174 TYR A O 1
ATOM 1408 N N . PRO A 1 177 ? 30.459 93.342 -42.313 1.00 41.57 175 PRO A N 1
ATOM 1409 C CA . PRO A 1 177 ? 30.625 94.096 -43.565 1.00 41.53 175 PRO A CA 1
ATOM 1410 C C . PRO A 1 177 ? 32.073 94.468 -43.911 1.00 41.51 175 PRO A C 1
ATOM 1411 O O . PRO A 1 177 ? 32.421 94.525 -45.091 1.00 41.51 175 PRO A O 1
ATOM 1415 N N . ASP A 1 178 ? 32.893 94.728 -42.892 1.00 41.51 176 ASP A N 1
ATOM 1416 C CA . ASP A 1 178 ? 34.302 95.099 -43.073 1.00 41.48 176 ASP A CA 1
ATOM 1417 C C . ASP A 1 178 ? 35.202 94.196 -42.229 1.00 41.35 176 ASP A C 1
ATOM 1418 O O . ASP A 1 178 ? 34.838 93.833 -41.112 1.00 41.45 176 ASP A O 1
ATOM 1423 N N . ILE A 1 179 ? 36.375 93.843 -42.754 1.00 41.27 177 ILE A N 1
ATOM 1424 C CA . ILE A 1 179 ? 37.282 92.908 -42.071 1.00 41.34 177 ILE A CA 1
ATOM 1425 C C . ILE A 1 179 ? 38.741 93.364 -42.120 1.00 41.38 177 ILE A C 1
ATOM 1426 O O . ILE A 1 179 ? 39.267 93.692 -43.183 1.00 41.39 177 ILE A O 1
ATOM 1431 N N . ASP A 1 180 ? 39.387 93.366 -40.958 1.00 41.47 178 ASP A N 1
ATOM 1432 C CA . ASP A 1 180 ? 40.811 93.665 -40.852 1.00 41.56 178 ASP A CA 1
ATOM 1433 C C . ASP A 1 180 ? 41.588 92.411 -41.258 1.00 41.63 178 ASP A C 1
ATOM 1434 O O . ASP A 1 180 ? 41.521 91.402 -40.563 1.00 41.76 178 ASP A O 1
ATOM 1439 N N . PRO A 1 181 ? 42.326 92.462 -42.384 1.00 41.70 179 PRO A N 1
ATOM 1440 C CA . PRO A 1 181 ? 42.979 91.246 -42.868 1.00 41.86 179 PRO A CA 1
ATOM 1441 C C . PRO A 1 181 ? 44.129 90.775 -41.976 1.00 41.99 179 PRO A C 1
ATOM 1442 O O . PRO A 1 181 ? 44.502 89.604 -42.031 1.00 41.98 179 PRO A O 1
ATOM 1446 N N . GLU A 1 182 ? 44.676 91.682 -41.171 1.00 42.15 180 GLU A N 1
ATOM 1447 C CA . GLU A 1 182 ? 45.720 91.343 -40.202 1.00 42.27 180 GLU A CA 1
ATOM 1448 C C . GLU A 1 182 ? 45.153 90.558 -39.021 1.00 42.36 180 GLU A C 1
ATOM 1449 O O . GLU A 1 182 ? 45.830 89.691 -38.471 1.00 42.46 180 GLU A O 1
ATOM 1455 N N . HIS A 1 183 ? 43.917 90.866 -38.634 1.00 42.57 181 HIS A N 1
ATOM 1456 C CA . HIS A 1 183 ? 43.182 90.034 -37.676 1.00 42.69 181 HIS A CA 1
ATOM 1457 C C . HIS A 1 183 ? 42.928 88.637 -38.246 1.00 42.60 181 HIS A C 1
ATOM 1458 O O . HIS A 1 183 ? 43.151 87.634 -37.569 1.00 42.52 181 HIS A O 1
ATOM 1465 N N . THR A 1 184 ? 42.461 88.588 -39.492 1.00 42.51 182 THR A N 1
ATOM 1466 C CA . THR A 1 184 ? 42.152 87.324 -40.164 1.00 42.56 182 THR A CA 1
ATOM 1467 C C . THR A 1 184 ? 43.371 86.407 -40.257 1.00 42.45 182 THR A C 1
ATOM 1468 O O . THR A 1 184 ? 43.261 85.203 -40.046 1.00 42.54 182 THR A O 1
ATOM 1472 N N . GLY A 1 185 ? 44.526 86.987 -40.571 1.00 42.42 183 GLY A N 1
ATOM 1473 C CA . GLY A 1 185 ? 45.766 86.229 -40.713 1.00 42.43 183 GLY A CA 1
ATOM 1474 C C . GLY A 1 185 ? 46.256 85.607 -39.418 1.00 42.39 183 GLY A C 1
ATOM 1475 O O . GLY A 1 185 ? 46.866 84.542 -39.435 1.00 42.48 183 GLY A O 1
ATOM 1476 N N . GLY A 1 186 ? 46.004 86.277 -38.298 1.00 42.35 184 GLY A N 1
ATOM 1477 C CA . GLY A 1 186 ? 46.361 85.747 -36.986 1.00 42.33 184 GLY A CA 1
ATOM 1478 C C . GLY A 1 186 ? 45.382 84.692 -36.503 1.00 42.32 184 GLY A C 1
ATOM 1479 O O . GLY A 1 186 ? 45.784 83.672 -35.947 1.00 42.50 184 GLY A O 1
ATOM 1480 N N . TYR A 1 187 ? 44.093 84.943 -36.716 1.00 42.36 185 TYR A N 1
ATOM 1481 C CA . TYR A 1 187 ? 43.033 84.013 -36.326 1.00 42.27 185 TYR A CA 1
ATOM 1482 C C . TYR A 1 187 ? 43.234 82.624 -36.928 1.00 42.18 185 TYR A C 1
ATOM 1483 O O . TYR A 1 187 ? 43.193 81.622 -36.213 1.00 42.33 185 TYR A O 1
ATOM 1492 N N . ILE A 1 188 ? 43.450 82.566 -38.239 1.00 41.95 186 ILE A N 1
ATOM 1493 C CA . ILE A 1 188 ? 43.641 81.283 -38.928 1.00 41.73 186 ILE A CA 1
ATOM 1494 C C . ILE A 1 188 ? 45.033 80.679 -38.706 1.00 41.57 186 ILE A C 1
ATOM 1495 O O . ILE A 1 188 ? 45.228 79.479 -38.909 1.00 41.70 186 ILE A O 1
ATOM 1500 N N . ALA A 1 189 ? 45.992 81.501 -38.287 1.00 41.37 187 ALA A N 1
ATOM 1501 C CA . ALA A 1 189 ? 47.363 81.037 -38.057 1.00 41.23 187 ALA A CA 1
ATOM 1502 C C . ALA A 1 189 ? 47.477 80.187 -36.787 1.00 41.05 187 ALA A C 1
ATOM 1503 O O . ALA A 1 189 ? 46.786 80.443 -35.799 1.00 41.09 187 ALA A O 1
ATOM 1505 N N . ASP A 1 190 ? 48.354 79.183 -36.821 1.00 40.80 188 ASP A N 1
ATOM 1506 C CA . ASP A 1 190 ? 48.632 78.347 -35.647 1.00 40.65 188 ASP A CA 1
ATOM 1507 C C . ASP A 1 190 ? 49.576 79.055 -34.668 1.00 40.48 188 ASP A C 1
ATOM 1508 O O . ASP A 1 190 ? 49.411 78.947 -33.454 1.00 40.54 188 ASP A O 1
ATOM 1513 N N . ILE A 1 191 ? 50.574 79.754 -35.203 1.00 40.17 189 ILE A N 1
ATOM 1514 C CA . ILE A 1 191 ? 51.469 80.589 -34.398 1.00 40.01 189 ILE A CA 1
ATOM 1515 C C . ILE A 1 191 ? 51.722 81.909 -35.127 1.00 39.84 189 ILE A C 1
ATOM 1516 O O . ILE A 1 191 ? 51.992 81.912 -36.328 1.00 39.64 189 ILE A O 1
ATOM 1521 N N . VAL A 1 192 ? 51.635 83.021 -34.398 1.00 39.73 190 VAL A N 1
ATOM 1522 C CA . VAL A 1 192 ? 51.897 84.349 -34.959 1.00 39.67 190 VAL A CA 1
ATOM 1523 C C . VAL A 1 192 ? 53.212 84.893 -34.405 1.00 39.58 190 VAL A C 1
ATOM 1524 O O . VAL A 1 192 ? 53.499 84.741 -33.217 1.00 39.53 190 VAL A O 1
ATOM 1528 N N . THR A 1 193 ? 54.015 85.510 -35.269 1.00 39.53 191 THR A N 1
ATOM 1529 C CA . THR A 1 193 ? 55.290 86.093 -34.853 1.00 39.57 191 THR A CA 1
ATOM 1530 C C . THR A 1 193 ? 55.426 87.534 -35.321 1.00 39.58 191 THR A C 1
ATOM 1531 O O . THR A 1 193 ? 54.725 87.975 -36.232 1.00 39.61 191 THR A O 1
ATOM 1535 N N . THR A 1 194 ? 56.340 88.256 -34.682 1.00 39.59 192 THR A N 1
ATOM 1536 C CA . THR A 1 194 ? 56.682 89.620 -35.079 1.00 39.53 192 THR A CA 1
ATOM 1537 C C . THR A 1 194 ? 58.181 89.843 -34.853 1.00 39.49 192 THR A C 1
ATOM 1538 O O . THR A 1 194 ? 58.816 89.123 -34.085 1.00 39.64 192 THR A O 1
ATOM 1542 N N . VAL A 1 195 ? 58.737 90.847 -35.518 1.00 39.39 193 VAL A N 1
ATOM 1543 C CA . VAL A 1 195 ? 60.189 90.940 -35.705 1.00 39.31 193 VAL A CA 1
ATOM 1544 C C . VAL A 1 195 ? 61.002 91.470 -34.508 1.00 39.29 193 VAL A C 1
ATOM 1545 O O . VAL A 1 195 ? 62.225 91.608 -34.602 1.00 39.21 193 VAL A O 1
ATOM 1549 N N . SER A 1 196 ? 60.340 91.770 -33.393 1.00 39.31 194 SER A N 1
ATOM 1550 C CA . SER A 1 196 ? 61.047 92.154 -32.171 1.00 39.39 194 SER A CA 1
ATOM 1551 C C . SER A 1 196 ? 60.154 92.014 -30.948 1.00 39.51 194 SER A C 1
ATOM 1552 O O . SER A 1 196 ? 58.927 91.989 -31.055 1.00 39.53 194 SER A O 1
ATOM 1555 N N . ARG A 1 197 ? 60.788 91.925 -29.786 1.00 39.73 195 ARG A N 1
ATOM 1556 C CA . ARG A 1 197 ? 60.083 91.898 -28.511 1.00 39.79 195 ARG A CA 1
ATOM 1557 C C . ARG A 1 197 ? 59.487 93.279 -28.201 1.00 39.73 195 ARG A C 1
ATOM 1558 O O . ARG A 1 197 ? 58.366 93.378 -27.704 1.00 39.67 195 ARG A O 1
ATOM 1566 N N . GLY A 1 198 ? 60.236 94.335 -28.508 1.00 39.63 196 GLY A N 1
ATOM 1567 C CA . GLY A 1 198 ? 59.797 95.707 -28.248 1.00 39.68 196 GLY A CA 1
ATOM 1568 C C . GLY A 1 198 ? 58.609 96.156 -29.085 1.00 39.63 196 GLY A C 1
ATOM 1569 O O . GLY A 1 198 ? 57.726 96.855 -28.590 1.00 39.64 196 GLY A O 1
ATOM 1570 N N . TYR A 1 199 ? 58.590 95.767 -30.356 1.00 39.58 197 TYR A N 1
ATOM 1571 C CA . TYR A 1 199 ? 57.469 96.083 -31.239 1.00 39.62 197 TYR A CA 1
ATOM 1572 C C . TYR A 1 199 ? 56.231 95.242 -30.894 1.00 39.72 197 TYR A C 1
ATOM 1573 O O . TYR A 1 199 ? 55.099 95.689 -31.085 1.00 39.80 197 TYR A O 1
ATOM 1582 N N . LEU A 1 200 ? 56.454 94.027 -30.392 1.00 39.76 198 LEU A N 1
ATOM 1583 C CA . LEU A 1 200 ? 55.382 93.202 -29.830 1.00 39.73 198 LEU A CA 1
ATOM 1584 C C . LEU A 1 200 ? 54.708 93.914 -28.656 1.00 39.80 198 LEU A C 1
ATOM 1585 O O . LEU A 1 200 ? 53.480 93.906 -28.541 1.00 39.91 198 LEU A O 1
ATOM 1590 N N . ILE A 1 201 ? 55.521 94.530 -27.797 1.00 39.71 199 ILE A N 1
ATOM 1591 C CA . ILE A 1 201 ? 55.030 95.263 -26.627 1.00 39.73 199 ILE A CA 1
ATOM 1592 C C . ILE A 1 201 ? 54.295 96.543 -27.036 1.00 39.79 199 ILE A C 1
ATOM 1593 O O . ILE A 1 201 ? 53.225 96.840 -26.504 1.00 39.75 199 ILE A O 1
ATOM 1598 N N . ASP A 1 202 ? 54.875 97.293 -27.973 1.00 39.90 200 ASP A N 1
ATOM 1599 C CA . ASP A 1 202 ? 54.293 98.557 -28.453 1.00 40.00 200 ASP A CA 1
ATOM 1600 C C . ASP A 1 202 ? 52.900 98.384 -29.051 1.00 40.05 200 ASP A C 1
ATOM 1601 O O . ASP A 1 202 ? 52.010 99.202 -28.817 1.00 39.84 200 ASP A O 1
ATOM 1606 N N . GLU A 1 203 ? 52.724 97.316 -29.826 1.00 40.28 201 GLU A N 1
ATOM 1607 C CA . GLU A 1 203 ? 51.451 97.032 -30.485 1.00 40.33 201 GLU A CA 1
ATOM 1608 C C . GLU A 1 203 ? 50.696 95.903 -29.790 1.00 40.38 201 GLU A C 1
ATOM 1609 O O . GLU A 1 203 ? 50.025 95.102 -30.445 1.00 40.35 201 GLU A O 1
ATOM 1615 N N . TRP A 1 204 ? 50.784 95.853 -28.462 1.00 40.50 202 TRP A N 1
ATOM 1616 C CA . TRP A 1 204 ? 50.130 94.793 -27.699 1.00 40.67 202 TRP A CA 1
ATOM 1617 C C . TRP A 1 204 ? 48.608 94.885 -27.810 1.00 40.79 202 TRP A C 1
ATOM 1618 O O . TRP A 1 204 ? 47.922 93.865 -27.754 1.00 40.96 202 TRP A O 1
ATOM 1629 N N . GLY A 1 205 ? 48.090 96.100 -27.986 1.00 40.80 203 GLY A N 1
ATOM 1630 C CA . GLY A 1 205 ? 46.666 96.308 -28.244 1.00 40.91 203 GLY A CA 1
ATOM 1631 C C . GLY A 1 205 ? 46.122 95.426 -29.358 1.00 40.99 203 GLY A C 1
ATOM 1632 O O . GLY A 1 205 ? 44.986 94.962 -29.285 1.00 41.00 203 GLY A O 1
ATOM 1633 N N . PHE A 1 206 ? 46.939 95.197 -30.386 1.00 41.13 204 PHE A N 1
ATOM 1634 C CA . PHE A 1 206 ? 46.582 94.302 -31.490 1.00 41.24 204 PHE A CA 1
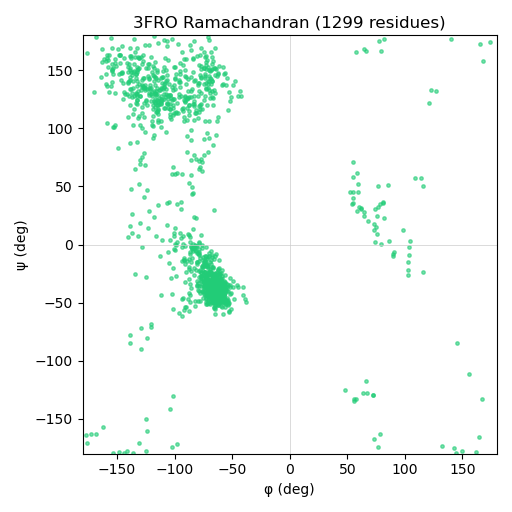ATOM 1635 C C . PHE A 1 206 ? 46.949 92.845 -31.197 1.00 41.38 204 PHE A C 1
ATOM 1636 O O . PHE A 1 206 ? 46.123 91.948 -31.380 1.00 41.40 204 PHE A O 1
ATOM 1644 N N . PHE A 1 207 ? 48.189 92.616 -30.763 1.00 41.45 205 PHE A N 1
ATOM 1645 C CA . PHE A 1 207 ? 48.717 91.254 -30.585 1.00 41.44 205 PHE A CA 1
ATOM 1646 C C . PHE A 1 207 ? 48.065 90.473 -29.442 1.00 41.46 205 PHE A C 1
ATOM 1647 O O . PHE A 1 207 ? 48.017 89.244 -29.476 1.00 41.50 205 PHE A O 1
ATOM 1655 N N . ARG A 1 208 ? 47.571 91.194 -28.440 1.00 41.57 206 ARG A N 1
ATOM 1656 C CA . ARG A 1 208 ? 46.814 90.617 -27.323 1.00 41.64 206 ARG A CA 1
ATOM 1657 C C . ARG A 1 208 ? 45.641 89.728 -27.777 1.00 41.54 206 ARG A C 1
ATOM 1658 O O . ARG A 1 208 ? 45.254 88.797 -27.066 1.00 41.42 206 ARG A O 1
ATOM 1666 N N . ASN A 1 209 ? 45.082 90.017 -28.953 1.00 41.51 207 ASN A N 1
ATOM 1667 C CA . ASN A 1 209 ? 44.025 89.186 -29.548 1.00 41.50 207 ASN A CA 1
ATOM 1668 C C . ASN A 1 209 ? 44.448 87.744 -29.841 1.00 41.45 207 ASN A C 1
ATOM 1669 O O . ASN A 1 209 ? 43.602 86.857 -29.920 1.00 41.35 207 ASN A O 1
ATOM 1674 N N . PHE A 1 210 ? 45.749 87.525 -30.014 1.00 41.48 208 PHE A N 1
ATOM 1675 C CA . PHE A 1 210 ? 46.297 86.197 -30.282 1.00 41.49 208 PHE A CA 1
ATOM 1676 C C . PHE A 1 210 ? 47.180 85.754 -29.123 1.00 41.46 208 PHE A C 1
ATOM 1677 O O . PHE A 1 210 ? 48.178 85.056 -29.310 1.00 41.36 208 PHE A O 1
ATOM 1685 N N . GLU A 1 211 ? 46.782 86.177 -27.925 1.00 41.52 209 GLU A N 1
ATOM 1686 C CA . GLU A 1 211 ? 47.444 85.819 -26.678 1.00 41.43 209 GLU A CA 1
ATOM 1687 C C . GLU A 1 211 ? 47.598 84.308 -26.563 1.00 41.33 209 GLU A C 1
ATOM 1688 O O . GLU A 1 211 ? 46.611 83.578 -26.626 1.00 41.27 209 GLU A O 1
ATOM 1694 N N . GLY A 1 212 ? 48.834 83.851 -26.381 1.00 41.25 210 GLY A N 1
ATOM 1695 C CA . GLY A 1 212 ? 49.120 82.429 -26.222 1.00 41.12 210 GLY A CA 1
ATOM 1696 C C . GLY A 1 212 ? 49.687 81.776 -27.467 1.00 41.03 210 GLY A C 1
ATOM 1697 O O . GLY A 1 212 ? 50.311 80.723 -27.376 1.00 41.06 210 GLY A O 1
ATOM 1698 N N . LYS A 1 213 ? 49.454 82.375 -28.634 1.00 40.93 211 LYS A N 1
ATOM 1699 C CA . LYS A 1 213 ? 50.065 81.896 -29.878 1.00 40.94 211 LYS A CA 1
ATOM 1700 C C . LYS A 1 213 ? 50.878 82.982 -30.593 1.00 40.92 211 LYS A C 1
ATOM 1701 O O . LYS A 1 213 ? 51.249 82.819 -31.757 1.00 40.95 211 LYS A O 1
ATOM 1707 N N . ILE A 1 214 ? 51.165 84.075 -29.888 1.00 40.87 212 ILE A N 1
ATOM 1708 C CA . ILE A 1 214 ? 51.938 85.183 -30.443 1.00 40.79 212 ILE A CA 1
ATOM 1709 C C . ILE A 1 214 ? 53.319 85.219 -29.791 1.00 40.75 212 ILE A C 1
ATOM 1710 O O . ILE A 1 214 ? 53.448 85.085 -28.572 1.00 40.60 212 ILE A O 1
ATOM 1715 N N . THR A 1 215 ? 54.347 85.400 -30.613 1.00 40.73 213 THR A N 1
ATOM 1716 C CA . THR A 1 215 ? 55.723 85.438 -30.132 1.00 40.80 213 THR A CA 1
ATOM 1717 C C . THR A 1 215 ? 56.556 86.367 -31.013 1.00 40.83 213 THR A C 1
ATOM 1718 O O . THR A 1 215 ? 56.029 86.988 -31.933 1.00 40.80 213 THR A O 1
ATOM 1722 N N . TYR A 1 216 ? 57.847 86.482 -30.716 1.00 40.95 214 TYR A N 1
ATOM 1723 C CA . TYR A 1 216 ? 58.748 87.292 -31.533 1.00 40.99 214 TYR A CA 1
ATOM 1724 C C . TYR A 1 216 ? 59.867 86.444 -32.126 1.00 40.98 214 TYR A C 1
ATOM 1725 O O . TYR A 1 216 ? 60.296 85.463 -31.527 1.00 41.00 214 TYR A O 1
ATOM 1734 N N . VAL A 1 217 ? 60.320 86.828 -33.315 1.00 40.99 215 VAL A N 1
ATOM 1735 C CA . VAL A 1 217 ? 61.528 86.269 -33.917 1.00 40.94 215 VAL A CA 1
ATOM 1736 C C . VAL A 1 217 ? 62.278 87.406 -34.607 1.00 40.94 215 VAL A C 1
ATOM 1737 O O . VAL A 1 217 ? 61.826 87.922 -35.630 1.00 40.86 215 VAL A O 1
ATOM 1741 N N . PHE A 1 218 ? 63.417 87.794 -34.035 1.00 40.96 216 PHE A N 1
ATOM 1742 C CA . PHE A 1 218 ? 64.217 88.905 -34.555 1.00 40.97 216 PHE A CA 1
ATOM 1743 C C . PHE A 1 218 ? 64.631 88.698 -36.010 1.00 41.05 216 PHE A C 1
ATOM 1744 O O . PHE A 1 218 ? 64.861 87.572 -36.444 1.00 41.01 216 PHE A O 1
ATOM 1752 N N . ASN A 1 219 ? 64.719 89.794 -36.758 1.00 41.35 217 ASN A N 1
ATOM 1753 C CA . ASN A 1 219 ? 65.429 89.793 -38.036 1.00 41.49 217 ASN A CA 1
ATOM 1754 C C . ASN A 1 219 ? 66.929 89.693 -37.757 1.00 41.56 217 ASN A C 1
ATOM 1755 O O . ASN A 1 219 ? 67.348 89.635 -36.600 1.00 41.61 217 ASN A O 1
ATOM 1760 N N . GLY A 1 220 ? 67.736 89.657 -38.810 1.00 41.73 218 GLY A N 1
ATOM 1761 C CA . GLY A 1 220 ? 69.181 89.531 -38.669 1.00 41.94 218 GLY A CA 1
ATOM 1762 C C . GLY A 1 220 ? 69.936 90.557 -39.488 1.00 42.08 218 GLY A C 1
ATOM 1763 O O . GLY A 1 220 ? 69.348 91.485 -40.043 1.00 42.00 218 GLY A O 1
ATOM 1764 N N . ILE A 1 221 ? 71.250 90.383 -39.554 1.00 42.38 219 ILE A N 1
ATOM 1765 C CA . ILE A 1 221 ? 72.113 91.269 -40.325 1.00 42.64 219 ILE A CA 1
ATOM 1766 C C . ILE A 1 221 ? 73.279 90.478 -40.904 1.00 42.89 219 ILE A C 1
ATOM 1767 O O . ILE A 1 221 ? 73.813 89.581 -40.252 1.00 42.87 219 ILE A O 1
ATOM 1772 N N . ASP A 1 222 ? 73.660 90.816 -42.133 1.00 43.24 220 ASP A N 1
ATOM 1773 C CA . ASP A 1 222 ? 74.739 90.125 -42.830 1.00 43.38 220 ASP A CA 1
ATOM 1774 C C . ASP A 1 222 ? 76.086 90.739 -42.455 1.00 43.54 220 ASP A C 1
ATOM 1775 O O . ASP A 1 222 ? 76.556 91.665 -43.115 1.00 43.53 220 ASP A O 1
ATOM 1780 N N . CYS A 1 223 ? 76.710 90.216 -41.400 1.00 43.77 221 CYS A N 1
ATOM 1781 C CA . CYS A 1 223 ? 78.037 90.690 -40.980 1.00 44.01 221 CYS A CA 1
ATOM 1782 C C . CYS A 1 223 ? 79.190 90.027 -41.762 1.00 44.01 221 CYS A C 1
ATOM 1783 O O . CYS A 1 223 ? 80.351 90.136 -41.372 1.00 44.11 221 CYS A O 1
ATOM 1786 N N . SER A 1 224 ? 78.867 89.352 -42.866 1.00 44.04 222 SER A N 1
ATOM 1787 C CA . SER A 1 224 ? 79.869 88.964 -43.860 1.00 44.06 222 SER A CA 1
ATOM 1788 C C . SER A 1 224 ? 80.242 90.170 -44.723 1.00 44.09 222 SER A C 1
ATOM 1789 O O . SER A 1 224 ? 81.345 90.235 -45.266 1.00 44.10 222 SER A O 1
ATOM 1792 N N . PHE A 1 225 ? 79.308 91.113 -44.852 1.00 44.10 223 PHE A N 1
ATOM 1793 C CA . PHE A 1 225 ? 79.507 92.317 -45.653 1.00 44.16 223 PHE A CA 1
ATOM 1794 C C . PHE A 1 225 ? 79.826 93.519 -44.772 1.00 44.22 223 PHE A C 1
ATOM 1795 O O . PHE A 1 225 ? 80.844 94.188 -44.968 1.00 44.18 223 PHE A O 1
ATOM 1803 N N . TRP A 1 226 ? 78.947 93.792 -43.810 1.00 44.33 224 TRP A N 1
ATOM 1804 C CA . TRP A 1 226 ? 79.119 94.919 -42.892 1.00 44.41 224 TRP A CA 1
ATOM 1805 C C . TRP A 1 226 ? 80.213 94.584 -41.879 1.00 44.55 224 TRP A C 1
ATOM 1806 O O . TRP A 1 226 ? 79.932 94.258 -40.727 1.00 44.63 224 TRP A O 1
ATOM 1817 N N . ASN A 1 227 ? 81.462 94.679 -42.330 1.00 44.65 225 ASN A N 1
ATOM 1818 C CA . ASN A 1 227 ? 82.617 94.198 -41.579 1.00 44.67 225 ASN A CA 1
ATOM 1819 C C . ASN A 1 227 ? 83.800 95.160 -41.719 1.00 44.74 225 ASN A C 1
ATOM 1820 O O . ASN A 1 227 ? 84.050 95.685 -42.805 1.00 44.80 225 ASN A O 1
ATOM 1825 N N . GLU A 1 228 ? 84.528 95.380 -40.625 1.00 44.75 226 GLU A N 1
ATOM 1826 C CA . GLU A 1 228 ? 85.690 96.278 -40.628 1.00 44.76 226 GLU A CA 1
ATOM 1827 C C . GLU A 1 228 ? 86.874 95.729 -41.429 1.00 44.71 226 GLU A C 1
ATOM 1828 O O . GLU A 1 228 ? 87.729 96.497 -41.876 1.00 44.72 226 GLU A O 1
ATOM 1834 N N . SER A 1 229 ? 86.925 94.409 -41.598 1.00 44.67 227 SER A N 1
ATOM 1835 C CA . SER A 1 229 ? 88.013 93.746 -42.323 1.00 44.65 227 SER A CA 1
ATOM 1836 C C . SER A 1 229 ? 88.272 94.327 -43.716 1.00 44.61 227 SER A C 1
ATOM 1837 O O . SER A 1 229 ? 89.418 94.368 -44.165 1.00 44.69 227 SER A O 1
ATOM 1840 N N . TYR A 1 230 ? 87.212 94.767 -44.393 1.00 44.47 228 TYR A N 1
ATOM 1841 C CA . TYR A 1 230 ? 87.338 95.364 -45.728 1.00 44.43 228 TYR A CA 1
ATOM 1842 C C . TYR A 1 230 ? 87.984 96.750 -45.701 1.00 44.37 228 TYR A C 1
ATOM 1843 O O . TYR A 1 230 ? 88.657 97.144 -46.656 1.00 44.36 228 TYR A O 1
ATOM 1852 N N . LEU A 1 231 ? 87.770 97.485 -44.613 1.00 44.31 229 LEU A N 1
ATOM 1853 C CA . LEU A 1 231 ? 88.280 98.850 -44.486 1.00 44.26 229 LEU A CA 1
ATOM 1854 C C . LEU A 1 231 ? 89.776 98.841 -44.174 1.00 44.27 229 LEU A C 1
ATOM 1855 O O . LEU A 1 231 ? 90.221 98.132 -43.268 1.00 44.32 229 LEU A O 1
ATOM 1860 N N . THR A 1 232 ? 90.542 99.625 -44.932 1.00 44.20 230 THR A N 1
ATOM 1861 C CA . THR A 1 232 ? 91.987 99.732 -44.732 1.00 44.13 230 THR A CA 1
ATOM 1862 C C . THR A 1 232 ? 92.313 100.895 -43.801 1.00 44.05 230 THR A C 1
ATOM 1863 O O . THR A 1 232 ? 91.543 101.851 -43.694 1.00 44.01 230 THR A O 1
ATOM 1867 N N . GLY A 1 233 ? 93.459 100.805 -43.131 1.00 43.99 231 GLY A N 1
ATOM 1868 C CA . GLY A 1 233 ? 93.888 101.829 -42.181 1.00 43.93 231 GLY A CA 1
ATOM 1869 C C . GLY A 1 233 ? 93.166 101.719 -40.850 1.00 43.88 231 GLY A C 1
ATOM 1870 O O . GLY A 1 233 ? 92.268 100.894 -40.690 1.00 43.92 231 GLY A O 1
ATOM 1871 N N . SER A 1 234 ? 93.571 102.546 -39.889 1.00 43.77 232 SER A N 1
ATOM 1872 C CA . SER A 1 234 ? 92.930 102.579 -38.577 1.00 43.69 232 SER A CA 1
ATOM 1873 C C . SER A 1 234 ? 91.730 103.513 -38.626 1.00 43.64 232 SER A C 1
ATOM 1874 O O . SER A 1 234 ? 91.571 104.278 -39.578 1.00 43.71 232 SER A O 1
ATOM 1877 N N . ARG A 1 235 ? 90.891 103.453 -37.597 1.00 43.50 233 ARG A N 1
ATOM 1878 C CA . ARG A 1 235 ? 89.682 104.275 -37.547 1.00 43.44 233 ARG A CA 1
ATOM 1879 C C . ARG A 1 235 ? 90.012 105.770 -37.487 1.00 43.40 233 ARG A C 1
ATOM 1880 O O . ARG A 1 235 ? 89.299 106.587 -38.072 1.00 43.41 233 ARG A O 1
ATOM 1888 N N . ASP A 1 236 ? 91.089 106.117 -36.785 1.00 43.34 234 ASP A N 1
ATOM 1889 C CA . ASP A 1 236 ? 91.536 107.508 -36.679 1.00 43.35 234 ASP A CA 1
ATOM 1890 C C . ASP A 1 236 ? 91.899 108.067 -38.051 1.00 43.25 234 ASP A C 1
ATOM 1891 O O . ASP A 1 236 ? 91.466 109.163 -38.417 1.00 43.18 234 ASP A O 1
ATOM 1896 N N . GLU A 1 237 ? 92.695 107.304 -38.800 1.00 43.13 235 GLU A N 1
ATOM 1897 C CA . GLU A 1 237 ? 93.085 107.671 -40.163 1.00 43.09 235 GLU A CA 1
ATOM 1898 C C . GLU A 1 237 ? 91.866 107.938 -41.044 1.00 43.02 235 GLU A C 1
ATOM 1899 O O . GLU A 1 237 ? 91.803 108.955 -41.734 1.00 42.98 235 GLU A O 1
ATOM 1905 N N . ARG A 1 238 ? 90.901 107.022 -41.005 1.00 42.97 236 ARG A N 1
ATOM 1906 C CA . ARG A 1 238 ? 89.714 107.108 -41.855 1.00 42.95 236 ARG A CA 1
ATOM 1907 C C . ARG A 1 238 ? 88.859 108.335 -41.540 1.00 42.94 236 ARG A C 1
ATOM 1908 O O . ARG A 1 238 ? 88.399 109.017 -42.454 1.00 42.89 236 ARG A O 1
ATOM 1916 N N . LYS A 1 239 ? 88.650 108.614 -40.255 1.00 42.93 237 LYS A N 1
ATOM 1917 C CA . LYS A 1 239 ? 87.830 109.755 -39.852 1.00 43.02 237 LYS A CA 1
ATOM 1918 C C . LYS A 1 239 ? 88.434 111.074 -40.322 1.00 43.22 237 LYS A C 1
ATOM 1919 O O . LYS A 1 239 ? 87.720 111.931 -40.841 1.00 43.30 237 LYS A O 1
ATOM 1925 N N . LYS A 1 240 ? 89.742 111.236 -40.129 1.00 43.42 238 LYS A N 1
ATOM 1926 C CA . LYS A 1 240 ? 90.437 112.442 -40.576 1.00 43.56 238 LYS A CA 1
ATOM 1927 C C . LYS A 1 240 ? 90.365 112.592 -42.093 1.00 43.63 238 LYS A C 1
ATOM 1928 O O . LYS A 1 240 ? 90.088 113.677 -42.600 1.00 43.62 238 LYS A O 1
ATOM 1934 N N . SER A 1 241 ? 90.599 111.497 -42.811 1.00 43.82 239 SER A N 1
ATOM 1935 C CA . SER A 1 241 ? 90.518 111.498 -44.272 1.00 44.02 239 SER A CA 1
ATOM 1936 C C . SER A 1 241 ? 89.100 111.805 -44.753 1.00 44.15 239 SER A C 1
ATOM 1937 O O . SER A 1 241 ? 88.911 112.458 -45.778 1.00 44.12 239 SER A O 1
ATOM 1940 N N . LEU A 1 242 ? 88.111 111.333 -44.001 1.00 44.43 240 LEU A N 1
ATOM 1941 C CA . LEU A 1 242 ? 86.706 111.597 -44.298 1.00 44.66 240 LEU A CA 1
ATOM 1942 C C . LEU A 1 242 ? 86.361 113.075 -44.105 1.00 44.90 240 LEU A C 1
ATOM 1943 O O . LEU A 1 242 ? 85.711 113.684 -44.954 1.00 44.94 240 LEU A O 1
ATOM 1948 N N . LEU A 1 243 ? 86.799 113.642 -42.984 1.00 45.20 241 LEU A N 1
ATOM 1949 C CA . LEU A 1 243 ? 86.516 115.039 -42.654 1.00 45.44 241 LEU A CA 1
ATOM 1950 C C . LEU A 1 243 ? 87.166 116.030 -43.623 1.00 45.74 241 LEU A C 1
ATOM 1951 O O . LEU A 1 243 ? 86.620 117.109 -43.863 1.00 45.75 241 LEU A O 1
ATOM 1956 N N . SER A 1 244 ? 88.325 115.672 -44.173 1.00 46.05 242 SER A N 1
ATOM 1957 C CA . SER A 1 244 ? 89.002 116.526 -45.151 1.00 46.28 242 SER A CA 1
ATOM 1958 C C . SER A 1 244 ? 88.305 116.486 -46.515 1.00 46.51 242 SER A C 1
ATOM 1959 O O . SER A 1 244 ? 88.314 117.479 -47.239 1.00 46.57 242 SER A O 1
ATOM 1962 N N . LYS A 1 245 ? 87.708 115.345 -46.863 1.00 46.81 243 LYS A N 1
ATOM 1963 C CA . LYS A 1 245 ? 86.913 115.241 -48.092 1.00 47.10 243 LYS A CA 1
ATOM 1964 C C . LYS A 1 245 ? 85.731 116.204 -48.055 1.00 47.35 243 LYS A C 1
ATOM 1965 O O . LYS A 1 245 ? 85.522 116.979 -48.989 1.00 47.29 243 LYS A O 1
ATOM 1971 N N . PHE A 1 246 ? 84.972 116.159 -46.964 1.00 47.74 244 PHE A N 1
ATOM 1972 C CA . PHE A 1 246 ? 83.805 117.028 -46.796 1.00 48.02 244 PHE A CA 1
ATOM 1973 C C . PHE A 1 246 ? 84.178 118.477 -46.457 1.00 48.29 244 PHE A C 1
ATOM 1974 O O . PHE A 1 246 ? 83.317 119.357 -46.471 1.00 48.26 244 PHE A O 1
ATOM 1982 N N . GLY A 1 247 ? 85.449 118.717 -46.141 1.00 48.66 245 GLY A N 1
ATOM 1983 C CA . GLY A 1 247 ? 85.963 120.069 -45.942 1.00 48.97 245 GLY A CA 1
ATOM 1984 C C . GLY A 1 247 ? 85.764 120.596 -44.533 1.00 49.27 245 GLY A C 1
ATOM 1985 O O . GLY A 1 247 ? 85.248 121.696 -44.345 1.00 49.28 245 GLY A O 1
ATOM 1986 N N . MET A 1 248 ? 86.178 119.805 -43.544 1.00 49.69 246 MET A N 1
ATOM 1987 C CA . MET A 1 248 ? 86.092 120.186 -42.131 1.00 50.02 246 MET A CA 1
ATOM 1988 C C . MET A 1 248 ? 87.398 119.813 -41.423 1.00 50.32 246 MET A C 1
ATOM 1989 O O . MET A 1 248 ? 88.320 119.296 -42.057 1.00 50.40 246 MET A O 1
ATOM 1994 N N . ASP A 1 249 ? 87.477 120.075 -40.118 1.00 50.68 247 ASP A N 1
ATOM 1995 C CA . ASP A 1 249 ? 88.644 119.680 -39.313 1.00 50.95 247 ASP A CA 1
ATOM 1996 C C . ASP A 1 249 ? 88.305 118.424 -38.507 1.00 51.19 247 ASP A C 1
ATOM 1997 O O . ASP A 1 249 ? 87.231 117.847 -38.684 1.00 51.22 247 ASP A O 1
ATOM 2002 N N . GLU A 1 250 ? 89.216 118.004 -37.629 1.00 51.48 248 GLU A N 1
ATOM 2003 C CA . GLU A 1 250 ? 88.971 116.840 -36.756 1.00 51.67 248 GLU A CA 1
ATOM 2004 C C . GLU A 1 250 ? 87.891 117.123 -35.696 1.00 51.91 248 GLU A C 1
ATOM 2005 O O . GLU A 1 250 ? 87.733 118.264 -35.249 1.00 52.08 248 GLU A O 1
ATOM 2011 N N . GLY A 1 251 ? 87.149 116.087 -35.308 1.00 51.97 249 GLY A N 1
ATOM 2012 C CA . GLY A 1 251 ? 86.124 116.227 -34.273 1.00 52.08 249 GLY A CA 1
ATOM 2013 C C . GLY A 1 251 ? 85.289 114.979 -34.061 1.00 52.22 249 GLY A C 1
ATOM 2014 O O . GLY A 1 251 ? 85.435 113.998 -34.791 1.00 52.29 249 GLY A O 1
ATOM 2015 N N . VAL A 1 252 ? 84.417 115.019 -33.054 1.00 52.36 250 VAL A N 1
ATOM 2016 C CA . VAL A 1 252 ? 83.482 113.919 -32.788 1.00 52.55 250 VAL A CA 1
ATOM 2017 C C . VAL A 1 252 ? 82.361 113.909 -33.835 1.00 52.65 250 VAL A C 1
ATOM 2018 O O . VAL A 1 252 ? 81.466 114.755 -33.808 1.00 52.68 250 VAL A O 1
ATOM 2022 N N . THR A 1 253 ? 82.421 112.948 -34.758 1.00 52.81 251 THR A N 1
ATOM 2023 C CA . THR A 1 253 ? 81.544 112.938 -35.932 1.00 52.94 251 THR A CA 1
ATOM 2024 C C . THR A 1 253 ? 80.254 112.155 -35.686 1.00 53.11 251 THR A C 1
ATOM 2025 O O . THR A 1 253 ? 80.287 111.000 -35.266 1.00 52.96 251 THR A O 1
ATOM 2029 N N . PHE A 1 254 ? 79.124 112.811 -35.948 1.00 53.49 252 PHE A N 1
ATOM 2030 C CA . PHE A 1 254 ? 77.801 112.196 -35.867 1.00 53.81 252 PHE A CA 1
ATOM 2031 C C . PHE A 1 254 ? 77.232 112.060 -37.274 1.00 54.18 252 PHE A C 1
ATOM 2032 O O . PHE A 1 254 ? 77.527 112.875 -38.147 1.00 54.27 252 PHE A O 1
ATOM 2040 N N . MET A 1 255 ? 76.410 111.036 -37.486 1.00 54.75 253 MET A N 1
ATOM 2041 C CA . MET A 1 255 ? 75.863 110.744 -38.807 1.00 55.09 253 MET A CA 1
ATOM 2042 C C . MET A 1 255 ? 74.378 110.388 -38.745 1.00 55.32 253 MET A C 1
ATOM 2043 O O . MET A 1 255 ? 73.915 109.782 -37.778 1.00 55.27 253 MET A O 1
ATOM 2048 N N . PHE A 1 256 ? 73.641 110.785 -39.782 1.00 55.73 254 PHE A N 1
ATOM 2049 C CA . PHE A 1 256 ? 72.272 110.323 -40.003 1.00 55.98 254 PHE A CA 1
ATOM 2050 C C . PHE A 1 256 ? 72.137 109.749 -41.411 1.00 56.29 254 PHE A C 1
ATOM 2051 O O . PHE A 1 256 ? 72.381 110.452 -42.395 1.00 56.21 254 PHE A O 1
ATOM 2059 N N . ILE A 1 257 ? 71.738 108.479 -41.493 1.00 56.65 255 ILE A N 1
ATOM 2060 C CA . ILE A 1 257 ? 71.515 107.794 -42.771 1.00 56.84 255 ILE A CA 1
ATOM 2061 C C . ILE A 1 257 ? 70.051 107.370 -42.858 1.00 57.03 255 ILE A C 1
ATOM 2062 O O . ILE A 1 257 ? 69.673 106.283 -42.405 1.00 56.97 255 ILE A O 1
ATOM 2067 N N . GLY A 1 258 ? 69.229 108.245 -43.432 1.00 57.19 256 GLY A N 1
ATOM 2068 C CA . GLY A 1 258 ? 67.804 107.970 -43.571 1.00 57.38 256 GLY A CA 1
ATOM 2069 C C . GLY A 1 258 ? 67.097 108.859 -44.575 1.00 57.59 256 GLY A C 1
ATOM 2070 O O . GLY A 1 258 ? 67.543 109.970 -44.876 1.00 57.73 256 GLY A O 1
ATOM 2071 N N . ARG A 1 259 ? 65.975 108.365 -45.085 1.00 57.71 257 ARG A N 1
ATOM 2072 C CA . ARG A 1 259 ? 65.195 109.088 -46.076 1.00 57.70 257 ARG A CA 1
ATOM 2073 C C . ARG A 1 259 ? 64.297 110.097 -45.363 1.00 57.73 257 ARG A C 1
ATOM 2074 O O . ARG A 1 259 ? 63.565 109.742 -44.438 1.00 57.82 257 ARG A O 1
ATOM 2082 N N . PHE A 1 260 ? 64.368 111.354 -45.800 1.00 57.69 258 PHE A N 1
ATOM 2083 C CA . PHE A 1 260 ? 63.694 112.472 -45.128 1.00 57.56 258 PHE A CA 1
ATOM 2084 C C . PHE A 1 260 ? 62.172 112.323 -45.189 1.00 57.43 258 PHE A C 1
ATOM 2085 O O . PHE A 1 260 ? 61.495 112.343 -44.157 1.00 57.31 258 PHE A O 1
ATOM 2093 N N . ASP A 1 261 ? 61.648 112.180 -46.408 1.00 57.25 259 ASP A N 1
ATOM 2094 C CA . ASP A 1 261 ? 60.200 112.088 -46.638 1.00 57.15 259 ASP A CA 1
ATOM 2095 C C . ASP A 1 261 ? 59.583 110.858 -45.964 1.00 56.99 259 ASP A C 1
ATOM 2096 O O . ASP A 1 261 ? 58.375 110.822 -45.708 1.00 56.94 259 ASP A O 1
ATOM 2101 N N . ARG A 1 262 ? 60.415 109.853 -45.692 1.00 56.76 260 ARG A N 1
ATOM 2102 C CA . ARG A 1 262 ? 60.089 108.834 -44.694 1.00 56.47 260 ARG A CA 1
ATOM 2103 C C . ARG A 1 262 ? 60.069 109.525 -43.330 1.00 56.17 260 ARG A C 1
ATOM 2104 O O . ARG A 1 262 ? 61.074 109.562 -42.611 1.00 56.04 260 ARG A O 1
ATOM 2112 N N . GLY A 1 263 ? 58.910 110.094 -42.999 1.00 55.81 261 GLY A N 1
ATOM 2113 C CA . GLY A 1 263 ? 58.730 110.826 -41.749 1.00 55.49 261 GLY A CA 1
ATOM 2114 C C . GLY A 1 263 ? 59.122 109.992 -40.547 1.00 55.13 261 GLY A C 1
ATOM 2115 O O . GLY A 1 263 ? 59.698 110.500 -39.588 1.00 55.18 261 GLY A O 1
ATOM 2116 N N . GLN A 1 264 ? 58.860 108.692 -40.640 1.00 54.69 262 GLN A N 1
ATOM 2117 C CA . GLN A 1 264 ? 59.026 107.757 -39.521 1.00 54.26 262 GLN A CA 1
ATOM 2118 C C . GLN A 1 264 ? 60.481 107.685 -39.021 1.00 53.74 262 GLN A C 1
ATOM 2119 O O . GLN A 1 264 ? 60.744 107.122 -37.956 1.00 53.72 262 GLN A O 1
ATOM 2125 N N . LYS A 1 265 ? 61.410 108.235 -39.807 1.00 52.96 263 LYS A N 1
ATOM 2126 C CA . LYS A 1 265 ? 62.772 108.510 -39.358 1.00 52.27 263 LYS A CA 1
ATOM 2127 C C . LYS A 1 265 ? 62.812 110.005 -39.060 1.00 51.58 263 LYS A C 1
ATOM 2128 O O . LYS A 1 265 ? 62.717 110.823 -39.977 1.00 51.81 263 LYS A O 1
ATOM 2134 N N . GLY A 1 266 ? 62.937 110.369 -37.789 1.00 50.52 264 GLY A N 1
ATOM 2135 C CA . GLY A 1 266 ? 62.749 111.761 -37.370 1.00 49.66 264 GLY A CA 1
ATOM 2136 C C . GLY A 1 266 ? 63.908 112.702 -37.653 1.00 48.80 264 GLY A C 1
ATOM 2137 O O . GLY A 1 266 ? 64.532 113.210 -36.727 1.00 48.73 264 GLY A O 1
ATOM 2138 N N . VAL A 1 267 ? 64.185 112.959 -38.929 1.00 47.72 265 VAL A N 1
ATOM 2139 C CA . VAL A 1 267 ? 65.274 113.863 -39.306 1.00 47.10 265 VAL A CA 1
ATOM 2140 C C . VAL A 1 267 ? 64.997 115.301 -38.836 1.00 46.35 265 VAL A C 1
ATOM 2141 O O . VAL A 1 267 ? 65.924 116.042 -38.516 1.00 46.16 265 VAL A O 1
ATOM 2145 N N . ASP A 1 268 ? 63.722 115.682 -38.785 1.00 45.54 266 ASP A N 1
ATOM 2146 C CA . ASP A 1 268 ? 63.323 116.989 -38.250 1.00 44.98 266 ASP A CA 1
ATOM 2147 C C . ASP A 1 268 ? 63.656 117.145 -36.762 1.00 44.35 266 ASP A C 1
ATOM 2148 O O . ASP A 1 268 ? 63.903 118.258 -36.294 1.00 44.26 266 ASP A O 1
ATOM 2153 N N . VAL A 1 269 ? 63.666 116.035 -36.025 1.00 43.67 267 VAL A N 1
ATOM 2154 C CA . VAL A 1 269 ? 64.086 116.049 -34.620 1.00 43.04 267 VAL A CA 1
ATOM 2155 C C . VAL A 1 269 ? 65.580 116.370 -34.523 1.00 42.46 267 VAL A C 1
ATOM 2156 O O . VAL A 1 269 ? 65.998 117.192 -33.703 1.00 42.17 267 VAL A O 1
ATOM 2160 N N . LEU A 1 270 ? 66.374 115.715 -35.367 1.00 41.74 268 LEU A N 1
ATOM 2161 C CA . LEU A 1 270 ? 67.815 115.961 -35.424 1.00 41.34 268 LEU A CA 1
ATOM 2162 C C . LEU A 1 270 ? 68.121 117.419 -35.772 1.00 40.79 268 LEU A C 1
ATOM 2163 O O . LEU A 1 270 ? 68.918 118.063 -35.091 1.00 40.48 268 LEU A O 1
ATOM 2168 N N . LEU A 1 271 ? 67.482 117.930 -36.824 1.00 40.32 269 LEU A N 1
ATOM 2169 C CA . LEU A 1 271 ? 67.742 119.293 -37.294 1.00 40.05 269 LEU A CA 1
ATOM 2170 C C . LEU A 1 271 ? 67.460 120.334 -36.210 1.00 39.71 269 LEU A C 1
ATOM 2171 O O . LEU A 1 271 ? 68.249 121.259 -36.026 1.00 39.71 269 LEU A O 1
ATOM 2176 N N . LYS A 1 272 ? 66.354 120.174 -35.488 1.00 39.36 270 LYS A N 1
ATOM 2177 C CA . LYS A 1 272 ? 66.034 121.064 -34.368 1.00 39.34 270 LYS A CA 1
ATOM 2178 C C . LYS A 1 272 ? 67.040 120.931 -33.219 1.00 39.22 270 LYS A C 1
ATOM 2179 O O . LYS A 1 272 ? 67.386 121.923 -32.581 1.00 39.13 270 LYS A O 1
ATOM 2185 N N . ALA A 1 273 ? 67.494 119.708 -32.956 1.00 39.22 271 ALA A N 1
ATOM 2186 C CA . ALA A 1 273 ? 68.489 119.456 -31.914 1.00 39.21 271 ALA A CA 1
ATOM 2187 C C . ALA A 1 273 ? 69.810 120.151 -32.230 1.00 39.20 271 ALA A C 1
ATOM 2188 O O . ALA A 1 273 ? 70.454 120.703 -31.340 1.00 39.08 271 ALA A O 1
ATOM 2190 N N . ILE A 1 274 ? 70.206 120.114 -33.501 1.00 39.26 272 ILE A N 1
ATOM 2191 C CA . ILE A 1 274 ? 71.422 120.784 -33.964 1.00 39.34 272 ILE A CA 1
ATOM 2192 C C . ILE A 1 274 ? 71.332 122.297 -33.739 1.00 39.46 272 ILE A C 1
ATOM 2193 O O . ILE A 1 274 ? 72.328 122.938 -33.389 1.00 39.46 272 ILE A O 1
ATOM 2198 N N . GLU A 1 275 ? 70.139 122.856 -33.935 1.00 39.51 273 GLU A N 1
ATOM 2199 C CA . GLU A 1 275 ? 69.892 124.268 -33.658 1.00 39.68 273 GLU A CA 1
ATOM 2200 C C . GLU A 1 275 ? 69.993 124.577 -32.163 1.00 39.67 273 GLU A C 1
ATOM 2201 O O . GLU A 1 275 ? 70.562 125.596 -31.777 1.00 39.63 273 GLU A O 1
ATOM 2207 N N . ILE A 1 276 ? 69.443 123.698 -31.328 1.00 39.74 274 ILE A N 1
ATOM 2208 C CA . ILE A 1 276 ? 69.571 123.829 -29.874 1.00 39.85 274 ILE A CA 1
ATOM 2209 C C . ILE A 1 276 ? 71.048 123.861 -29.468 1.00 39.95 274 ILE A C 1
ATOM 2210 O O . ILE A 1 276 ? 71.462 124.699 -28.662 1.00 39.88 274 ILE A O 1
ATOM 2215 N N . LEU A 1 277 ? 71.832 122.951 -30.043 1.00 40.11 275 LEU A N 1
ATOM 2216 C CA . LEU A 1 277 ? 73.245 122.796 -29.691 1.00 40.29 275 LEU A CA 1
ATOM 2217 C C . LEU A 1 277 ? 74.127 123.937 -30.206 1.00 40.45 275 LEU A C 1
ATOM 2218 O O . LEU A 1 277 ? 75.166 124.232 -29.611 1.00 40.37 275 LEU A O 1
ATOM 2223 N N . SER A 1 278 ? 73.705 124.585 -31.292 1.00 40.65 276 SER A N 1
ATOM 2224 C CA . SER A 1 278 ? 74.519 125.620 -31.949 1.00 40.74 276 SER A CA 1
ATOM 2225 C C . SER A 1 278 ? 74.892 126.806 -31.049 1.00 40.82 276 SER A C 1
ATOM 2226 O O . SER A 1 278 ? 75.933 127.433 -31.255 1.00 40.92 276 SER A O 1
ATOM 2229 N N . SER A 1 279 ? 74.052 127.111 -30.061 1.00 40.90 277 SER A N 1
ATOM 2230 C CA . SER A 1 279 ? 74.346 128.182 -29.103 1.00 40.99 277 SER A CA 1
ATOM 2231 C C . SER A 1 279 ? 75.304 127.739 -27.991 1.00 41.05 277 SER A C 1
ATOM 2232 O O . SER A 1 279 ? 75.877 128.579 -27.302 1.00 41.12 277 SER A O 1
ATOM 2235 N N . LYS A 1 280 ? 75.473 126.429 -27.817 1.00 41.26 278 LYS A N 1
ATOM 2236 C CA . LYS A 1 280 ? 76.414 125.889 -26.829 1.00 41.32 278 LYS A CA 1
ATOM 2237 C C . LYS A 1 280 ? 77.852 125.990 -27.338 1.00 41.35 278 LYS A C 1
ATOM 2238 O O . LYS A 1 280 ? 78.093 125.951 -28.545 1.00 41.41 278 LYS A O 1
ATOM 2244 N N . LYS A 1 281 ? 78.801 126.112 -26.412 1.00 41.30 279 LYS A N 1
ATOM 2245 C CA . LYS A 1 281 ? 80.218 126.258 -26.765 1.00 41.26 279 LYS A CA 1
ATOM 2246 C C . LYS A 1 281 ? 80.821 124.965 -27.326 1.00 41.18 279 LYS A C 1
ATOM 2247 O O . LYS A 1 281 ? 81.631 125.006 -28.252 1.00 41.17 279 LYS A O 1
ATOM 2253 N N . GLU A 1 282 ? 80.410 123.825 -26.775 1.00 41.11 280 GLU A N 1
ATOM 2254 C CA . GLU A 1 282 ? 80.932 122.515 -27.201 1.00 41.12 280 GLU A CA 1
ATOM 2255 C C . GLU A 1 282 ? 80.411 122.054 -28.577 1.00 41.05 280 GLU A C 1
ATOM 2256 O O . GLU A 1 282 ? 80.803 120.995 -29.069 1.00 40.90 280 GLU A O 1
ATOM 2262 N N . PHE A 1 283 ? 79.539 122.853 -29.190 1.00 41.07 281 PHE A N 1
ATOM 2263 C CA . PHE A 1 283 ? 79.107 122.639 -30.574 1.00 41.05 281 PHE A CA 1
ATOM 2264 C C . PHE A 1 283 ? 80.281 122.624 -31.550 1.00 41.00 281 PHE A C 1
ATOM 2265 O O . PHE A 1 283 ? 80.275 121.861 -32.511 1.00 41.02 281 PHE A O 1
ATOM 2273 N N . GLN A 1 284 ? 81.293 123.451 -31.295 1.00 41.00 282 GLN A N 1
ATOM 2274 C CA . GLN A 1 284 ? 82.459 123.530 -32.181 1.00 41.03 282 GLN A CA 1
ATOM 2275 C C . GLN A 1 284 ? 83.319 122.253 -32.177 1.00 40.98 282 GLN A C 1
ATOM 2276 O O . GLN A 1 284 ? 84.204 122.101 -33.017 1.00 41.01 282 GLN A O 1
ATOM 2282 N N . GLU A 1 285 ? 83.058 121.343 -31.241 1.00 40.87 283 GLU A N 1
ATOM 2283 C CA . GLU A 1 285 ? 83.734 120.045 -31.210 1.00 40.78 283 GLU A CA 1
ATOM 2284 C C . GLU A 1 285 ? 82.959 118.986 -31.999 1.00 40.52 283 GLU A C 1
ATOM 2285 O O . GLU A 1 285 ? 83.516 117.950 -32.352 1.00 40.49 283 GLU A O 1
ATOM 2291 N N . MET A 1 286 ? 81.684 119.262 -32.281 1.00 40.32 284 MET A N 1
ATOM 2292 C CA . MET A 1 286 ? 80.797 118.324 -32.979 1.00 40.20 284 MET A CA 1
ATOM 2293 C C . MET A 1 286 ? 80.876 118.478 -34.500 1.00 40.00 284 MET A C 1
ATOM 2294 O O . MET A 1 286 ? 81.014 119.587 -35.009 1.00 39.80 284 MET A O 1
ATOM 2299 N N . ARG A 1 287 ? 80.797 117.352 -35.211 1.00 39.85 285 ARG A N 1
ATOM 2300 C CA . ARG A 1 287 ? 80.710 117.337 -36.674 1.00 39.68 285 ARG A CA 1
ATOM 2301 C C . ARG A 1 287 ? 79.488 116.520 -37.074 1.00 39.64 285 ARG A C 1
ATOM 2302 O O . ARG A 1 287 ? 79.272 115.430 -36.543 1.00 39.67 285 ARG A O 1
ATOM 2310 N N . PHE A 1 288 ? 78.697 117.040 -38.011 1.00 39.58 286 PHE A N 1
ATOM 2311 C CA . PHE A 1 288 ? 77.468 116.373 -38.441 1.00 39.50 286 PHE A CA 1
ATOM 2312 C C . PHE A 1 288 ? 77.459 116.051 -39.930 1.00 39.48 286 PHE A C 1
ATOM 2313 O O . PHE A 1 288 ? 77.864 116.873 -40.756 1.00 39.51 286 PHE A O 1
ATOM 2321 N N . ILE A 1 289 ? 76.991 114.845 -40.255 1.00 39.42 287 ILE A N 1
ATOM 2322 C CA . ILE A 1 289 ? 76.812 114.403 -41.637 1.00 39.37 287 ILE A CA 1
ATOM 2323 C C . ILE A 1 289 ? 75.406 113.825 -41.804 1.00 39.31 287 ILE A C 1
ATOM 2324 O O . ILE A 1 289 ? 75.136 112.701 -41.384 1.00 39.31 287 ILE A O 1
ATOM 2329 N N . ILE A 1 290 ? 74.511 114.606 -42.403 1.00 39.13 288 ILE A N 1
ATOM 2330 C CA . ILE A 1 290 ? 73.153 114.153 -42.680 1.00 39.11 288 ILE A CA 1
ATOM 2331 C C . ILE A 1 290 ? 73.096 113.639 -44.113 1.00 39.00 288 ILE A C 1
ATOM 2332 O O . ILE A 1 290 ? 73.537 114.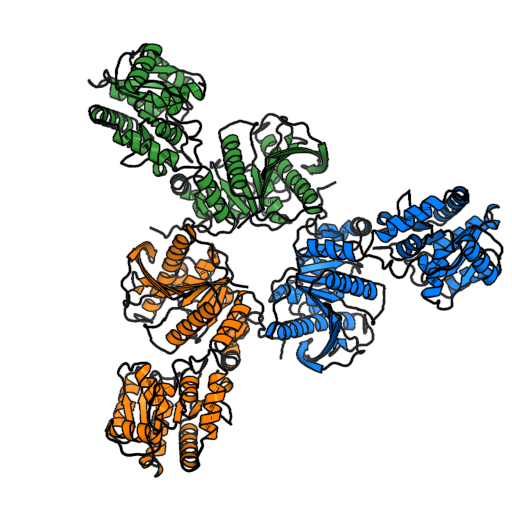318 -45.042 1.00 38.87 288 ILE A O 1
ATOM 2337 N N . ILE A 1 291 ? 72.556 112.435 -44.280 1.00 39.03 289 ILE A N 1
ATOM 2338 C CA . ILE A 1 291 ? 72.504 111.779 -45.582 1.00 39.10 289 ILE A CA 1
ATOM 2339 C C . ILE A 1 291 ? 71.075 111.378 -45.901 1.00 39.10 289 ILE A C 1
ATOM 2340 O O . ILE A 1 291 ? 70.351 110.876 -45.039 1.00 39.20 289 ILE A O 1
ATOM 2345 N N . GLY A 1 292 ? 70.679 111.600 -47.146 1.00 39.13 290 GLY A N 1
ATOM 2346 C CA . GLY A 1 292 ? 69.325 111.312 -47.583 1.00 39.29 290 GLY A CA 1
ATOM 2347 C C . GLY A 1 292 ? 68.745 112.472 -48.356 1.00 39.36 290 GLY A C 1
ATOM 2348 O O . GLY A 1 292 ? 69.439 113.442 -48.657 1.00 39.45 290 GLY A O 1
ATOM 2349 N N . LYS A 1 293 ? 67.462 112.366 -48.674 1.00 39.49 291 LYS A N 1
ATOM 2350 C CA . LYS A 1 293 ? 66.784 113.366 -49.481 1.00 39.61 291 LYS A CA 1
ATOM 2351 C C . LYS A 1 293 ? 65.284 113.275 -49.257 1.00 39.68 291 LYS A C 1
ATOM 2352 O O . LYS A 1 293 ? 64.791 112.271 -48.740 1.00 39.71 291 LYS A O 1
ATOM 2358 N N . GLY A 1 294 ? 64.566 114.326 -49.639 1.00 39.69 292 GLY A N 1
ATOM 2359 C CA . GLY A 1 294 ? 63.112 114.323 -49.557 1.00 39.67 292 GLY A CA 1
ATOM 2360 C C . GLY A 1 294 ? 62.498 115.696 -49.737 1.00 39.71 292 GLY A C 1
ATOM 2361 O O . GLY A 1 294 ? 62.861 116.434 -50.658 1.00 39.73 292 GLY A O 1
ATOM 2362 N N . ASP A 1 295 ? 61.568 116.024 -48.843 1.00 39.69 293 ASP A N 1
ATOM 2363 C CA . ASP A 1 295 ? 60.774 117.257 -48.902 1.00 39.61 293 ASP A CA 1
ATOM 2364 C C . ASP A 1 295 ? 61.627 118.495 -49.213 1.00 39.53 293 ASP A C 1
ATOM 2365 O O . ASP A 1 295 ? 62.633 118.727 -48.543 1.00 39.56 293 ASP A O 1
ATOM 2370 N N . PRO A 1 296 ? 61.235 119.292 -50.230 1.00 39.42 294 PRO A N 1
ATOM 2371 C CA . PRO A 1 296 ? 61.972 120.534 -50.513 1.00 39.41 294 PRO A CA 1
ATOM 2372 C C . PRO A 1 296 ? 62.065 121.475 -49.306 1.00 39.38 294 PRO A C 1
ATOM 2373 O O . PRO A 1 296 ? 63.096 122.119 -49.102 1.00 39.44 294 PRO A O 1
ATOM 2377 N N . GLU A 1 297 ? 60.988 121.546 -48.528 1.00 39.32 295 GLU A N 1
ATOM 2378 C CA . GLU A 1 297 ? 60.956 122.314 -47.286 1.00 39.28 295 GLU A CA 1
ATOM 2379 C C . GLU A 1 297 ? 61.983 121.799 -46.276 1.00 39.22 295 GLU A C 1
ATOM 2380 O O . GLU A 1 297 ? 62.664 122.588 -45.622 1.00 39.19 295 GLU A O 1
ATOM 2386 N N . LEU A 1 298 ? 62.087 120.478 -46.155 1.00 39.22 296 LEU A N 1
ATOM 2387 C CA . LEU A 1 298 ? 62.991 119.855 -45.179 1.00 39.29 296 LEU A CA 1
ATOM 2388 C C . LEU A 1 298 ? 64.440 119.853 -45.680 1.00 39.34 296 LEU A C 1
ATOM 2389 O O . LEU A 1 298 ? 65.372 120.000 -44.888 1.00 39.39 296 LEU A O 1
ATOM 2394 N N . GLU A 1 299 ? 64.626 119.671 -46.987 1.00 39.35 297 GLU A N 1
ATOM 2395 C CA . GLU A 1 299 ? 65.952 119.788 -47.599 1.00 39.31 297 GLU A CA 1
ATOM 2396 C C . GLU A 1 299 ? 66.478 121.213 -47.453 1.00 39.22 297 GLU A C 1
ATOM 2397 O O . GLU A 1 299 ? 67.649 121.417 -47.132 1.00 39.14 297 GLU A O 1
ATOM 2403 N N . GLY A 1 300 ? 65.604 122.190 -47.688 1.00 39.12 298 GLY A N 1
ATOM 2404 C CA . GLY A 1 300 ? 65.942 123.598 -47.498 1.00 39.11 298 GLY A CA 1
ATOM 2405 C C . GLY A 1 300 ? 66.385 123.902 -46.078 1.00 39.04 298 GLY A C 1
ATOM 2406 O O . GLY A 1 300 ? 67.329 124.660 -45.868 1.00 38.94 298 GLY A O 1
ATOM 2407 N N . TRP A 1 301 ? 65.705 123.300 -45.104 1.00 39.01 299 TRP A N 1
ATOM 2408 C CA . TRP A 1 301 ? 66.054 123.470 -43.695 1.00 39.11 299 TRP A CA 1
ATOM 2409 C C . TRP A 1 301 ? 67.444 122.895 -43.412 1.00 39.21 299 TRP A C 1
ATOM 2410 O O . TRP A 1 301 ? 68.266 123.540 -42.763 1.00 39.25 299 TRP A O 1
ATOM 2421 N N . ALA A 1 302 ? 67.714 121.697 -43.922 1.00 39.43 300 ALA A N 1
ATOM 2422 C CA . ALA A 1 302 ? 69.027 121.069 -43.758 1.00 39.56 300 ALA A CA 1
ATOM 2423 C C . ALA A 1 302 ? 70.136 121.884 -44.431 1.00 39.70 300 ALA A C 1
ATOM 2424 O O . ALA A 1 302 ? 71.187 122.117 -43.833 1.00 39.75 300 ALA A O 1
ATOM 2426 N N . ARG A 1 303 ? 69.895 122.323 -45.665 1.00 39.84 301 ARG A N 1
ATOM 2427 C CA . ARG A 1 303 ? 70.901 123.080 -46.417 1.00 39.97 301 ARG A CA 1
ATOM 2428 C C . ARG A 1 303 ? 71.041 124.523 -45.918 1.00 40.00 301 ARG A C 1
ATOM 2429 O O . ARG A 1 303 ? 72.026 125.193 -46.226 1.00 39.91 301 ARG A O 1
ATOM 2437 N N . SER A 1 304 ? 70.060 124.991 -45.148 1.00 40.11 302 SER A N 1
ATOM 2438 C CA . SER A 1 304 ? 70.172 126.257 -44.423 1.00 40.12 302 SER A CA 1
ATOM 2439 C C . SER A 1 304 ? 71.168 126.121 -43.270 1.00 40.22 302 SER A C 1
ATOM 2440 O O . SER A 1 304 ? 72.034 126.977 -43.090 1.00 40.35 302 SER A O 1
ATOM 2443 N N . LEU A 1 305 ? 71.040 125.046 -42.493 1.00 40.32 303 LEU A N 1
ATOM 2444 C CA . LEU A 1 305 ? 71.971 124.766 -41.397 1.00 40.39 303 LEU A CA 1
ATOM 2445 C C . LEU A 1 305 ? 73.380 124.486 -41.913 1.00 40.54 303 LEU A C 1
ATOM 2446 O O . LEU A 1 305 ? 74.363 124.884 -41.288 1.00 40.57 303 LEU A O 1
ATOM 2451 N N . GLU A 1 306 ? 73.473 123.797 -43.048 1.00 40.76 304 GLU A N 1
ATOM 2452 C CA . GLU A 1 306 ? 74.757 123.560 -43.709 1.00 40.85 304 GLU A CA 1
ATOM 2453 C C . GLU A 1 306 ? 75.430 124.879 -44.092 1.00 40.89 304 GLU A C 1
ATOM 2454 O O . GLU A 1 306 ? 76.655 124.989 -44.054 1.00 40.77 304 GLU A O 1
ATOM 2460 N N . GLU A 1 307 ? 74.618 125.868 -44.465 1.00 41.09 305 GLU A N 1
ATOM 2461 C CA . GLU A 1 307 ? 75.109 127.188 -44.862 1.00 41.10 305 GLU A CA 1
ATOM 2462 C C . GLU A 1 307 ? 75.550 128.006 -43.649 1.00 41.12 305 GLU A C 1
ATOM 2463 O O . GLU A 1 307 ? 76.619 128.616 -43.665 1.00 41.05 305 GLU A O 1
ATOM 2469 N N . LYS A 1 308 ? 74.730 128.012 -42.601 1.00 41.20 306 LYS A N 1
ATOM 2470 C CA . LYS A 1 308 ? 75.044 128.759 -41.380 1.00 41.30 306 LYS A CA 1
ATOM 2471 C C . LYS A 1 308 ? 76.213 128.166 -40.582 1.00 41.29 306 LYS A C 1
ATOM 2472 O O . LYS A 1 308 ? 76.851 128.882 -39.810 1.00 41.41 306 LYS A O 1
ATOM 2478 N N . HIS A 1 309 ? 76.489 126.873 -40.760 1.00 41.24 307 HIS A N 1
ATOM 2479 C CA . HIS A 1 309 ? 77.522 126.183 -39.978 1.00 41.20 307 HIS A CA 1
ATOM 2480 C C . HIS A 1 309 ? 78.447 125.322 -40.840 1.00 41.14 307 HIS A C 1
ATOM 2481 O O . HIS A 1 309 ? 77.984 124.511 -41.643 1.00 41.21 307 HIS A O 1
ATOM 2488 N N . GLY A 1 310 ? 79.756 125.493 -40.654 1.00 41.01 308 GLY A N 1
ATOM 2489 C CA . GLY A 1 310 ? 80.757 124.614 -41.260 1.00 40.97 308 GLY A CA 1
ATOM 2490 C C . GLY A 1 310 ? 80.792 123.249 -40.590 1.00 40.96 308 GLY A C 1
ATOM 2491 O O . GLY A 1 310 ? 81.343 122.292 -41.137 1.00 41.04 308 GLY A O 1
ATOM 2492 N N . ASN A 1 311 ? 80.219 123.176 -39.389 1.00 40.91 309 ASN A N 1
ATOM 2493 C CA . ASN A 1 311 ? 79.986 121.917 -38.674 1.00 40.79 309 ASN A CA 1
ATOM 2494 C C . ASN A 1 311 ? 79.175 120.882 -39.446 1.00 40.68 309 ASN A C 1
ATOM 2495 O O . ASN A 1 311 ? 79.434 119.685 -39.342 1.00 40.84 309 ASN A O 1
ATOM 2500 N N . VAL A 1 312 ? 78.180 121.348 -40.194 1.00 40.50 310 VAL A N 1
ATOM 2501 C CA . VAL A 1 312 ? 77.157 120.476 -40.767 1.00 40.39 310 VAL A CA 1
ATOM 2502 C C . VAL A 1 312 ? 77.423 120.160 -42.240 1.00 40.34 310 VAL A C 1
ATOM 2503 O O . VAL A 1 312 ? 77.890 121.013 -42.993 1.00 40.36 310 VAL A O 1
ATOM 2507 N N . LYS A 1 313 ? 77.119 118.927 -42.639 1.00 40.38 311 LYS A N 1
ATOM 2508 C CA . LYS A 1 313 ? 77.269 118.490 -44.024 1.00 40.32 311 LYS A CA 1
ATOM 2509 C C . LYS A 1 313 ? 76.030 117.713 -44.456 1.00 40.21 311 LYS A C 1
ATOM 2510 O O . LYS A 1 313 ? 75.619 116.772 -43.784 1.00 40.16 311 LYS A O 1
ATOM 2516 N N . VAL A 1 314 ? 75.443 118.122 -45.578 1.00 40.22 312 VAL A N 1
ATOM 2517 C CA . VAL A 1 314 ? 74.245 117.488 -46.122 1.00 40.18 312 VAL A CA 1
ATOM 2518 C C . VAL A 1 314 ? 74.567 116.879 -47.482 1.00 40.18 312 VAL A C 1
ATOM 2519 O O . VAL A 1 314 ? 74.938 117.598 -48.412 1.00 40.13 312 VAL A O 1
ATOM 2523 N N . ILE A 1 315 ? 74.426 115.558 -47.589 1.00 40.21 313 ILE A N 1
ATOM 2524 C CA . ILE A 1 315 ? 74.671 114.843 -48.842 1.00 40.16 313 ILE A CA 1
ATOM 2525 C C . ILE A 1 315 ? 73.377 114.213 -49.350 1.00 40.12 313 ILE A C 1
ATOM 2526 O O . ILE A 1 315 ? 72.835 113.307 -48.716 1.00 40.14 313 ILE A O 1
ATOM 2531 N N . THR A 1 316 ? 72.891 114.695 -50.493 1.00 40.10 314 THR A N 1
ATOM 2532 C CA . THR A 1 316 ? 71.626 114.223 -51.065 1.00 40.08 314 THR A CA 1
ATOM 2533 C C . THR A 1 316 ? 71.788 113.225 -52.216 1.00 40.08 314 THR A C 1
ATOM 2534 O O . THR A 1 316 ? 70.849 112.487 -52.522 1.00 40.07 314 THR A O 1
ATOM 2538 N N . GLU A 1 317 ? 72.958 113.201 -52.855 1.00 40.07 315 GLU A N 1
ATOM 2539 C CA . GLU A 1 317 ? 73.198 112.263 -53.957 1.00 40.14 315 GLU A CA 1
ATOM 2540 C C . GLU A 1 317 ? 73.192 110.817 -53.465 1.00 40.10 315 GLU A C 1
ATOM 2541 O O . GLU A 1 317 ? 73.534 110.541 -52.311 1.00 40.07 315 GLU A O 1
ATOM 2547 N N A MET A 1 318 ? 72.804 109.899 -54.347 0.50 40.10 316 MET A N 1
ATOM 2548 N N B MET A 1 318 ? 72.780 109.909 -54.347 0.50 40.06 316 MET A N 1
ATOM 2549 C CA A MET A 1 318 ? 72.693 108.485 -53.991 0.50 40.06 316 MET A CA 1
ATOM 2550 C CA B MET A 1 318 ? 72.722 108.481 -54.033 0.50 39.99 316 MET A CA 1
ATOM 2551 C C A MET A 1 318 ? 74.081 107.878 -53.774 0.50 40.03 316 MET A C 1
ATOM 2552 C C B MET A 1 318 ? 74.119 107.925 -53.759 0.50 40.00 316 MET A C 1
ATOM 2553 O O A MET A 1 318 ? 74.919 107.883 -54.677 0.50 40.00 316 MET A O 1
ATOM 2554 O O B MET A 1 318 ? 75.015 108.028 -54.599 0.50 39.98 316 MET A O 1
ATOM 2563 N N . LEU A 1 319 ? 74.305 107.354 -52.571 1.00 39.99 317 LEU A N 1
ATOM 2564 C CA . LEU A 1 319 ? 75.607 106.816 -52.172 1.00 39.96 317 LEU A CA 1
ATOM 2565 C C . LEU A 1 319 ? 75.782 105.338 -52.521 1.00 40.02 317 LEU A C 1
ATOM 2566 O O . LEU A 1 319 ? 74.813 104.591 -52.669 1.00 39.99 317 LEU A O 1
ATOM 2571 N N . SER A 1 320 ? 77.044 104.939 -52.647 1.00 40.10 318 SER A N 1
ATOM 2572 C CA . SER A 1 320 ? 77.422 103.544 -52.837 1.00 40.07 318 SER A CA 1
ATOM 2573 C C . SER A 1 320 ? 77.225 102.765 -51.539 1.00 40.12 318 SER A C 1
ATOM 2574 O O . SER A 1 320 ? 77.323 103.326 -50.448 1.00 40.19 318 SER A O 1
ATOM 2577 N N . ARG A 1 321 ? 76.950 101.471 -51.666 1.00 40.25 319 ARG A N 1
ATOM 2578 C CA . ARG A 1 321 ? 76.782 100.593 -50.507 1.00 40.25 319 ARG A CA 1
ATOM 2579 C C . ARG A 1 321 ? 78.131 100.340 -49.830 1.00 40.10 319 ARG A C 1
ATOM 2580 O O . ARG A 1 321 ? 78.201 100.187 -48.611 1.00 40.08 319 ARG A O 1
ATOM 2588 N N . GLU A 1 322 ? 79.194 100.296 -50.631 1.00 39.92 320 GLU A N 1
ATOM 2589 C CA . GLU A 1 322 ? 80.563 100.244 -50.117 1.00 39.85 320 GLU A CA 1
ATOM 2590 C C . GLU A 1 322 ? 80.927 101.523 -49.363 1.00 39.70 320 GLU A C 1
ATOM 2591 O O . GLU A 1 322 ? 81.557 101.466 -48.306 1.00 39.73 320 GLU A O 1
ATOM 2597 N N . PHE A 1 323 ? 80.541 102.671 -49.916 1.00 39.49 321 PHE A N 1
ATOM 2598 C CA . PHE A 1 323 ? 80.841 103.960 -49.296 1.00 39.38 321 PHE A CA 1
ATOM 2599 C C . PHE A 1 323 ? 80.131 104.122 -47.956 1.00 39.22 321 PHE A C 1
ATOM 2600 O O . PHE A 1 323 ? 80.723 104.608 -46.993 1.00 39.09 321 PHE A O 1
ATOM 2608 N N . VAL A 1 324 ? 78.866 103.712 -47.902 1.00 39.16 322 VAL A N 1
ATOM 2609 C CA . VAL A 1 324 ? 78.093 103.731 -46.658 1.00 39.11 322 VAL A CA 1
ATOM 2610 C C . VAL A 1 324 ? 78.739 102.838 -45.592 1.00 39.04 322 VAL A C 1
ATOM 2611 O O . VAL A 1 324 ? 78.670 103.145 -44.404 1.00 39.02 322 VAL A O 1
ATOM 2615 N N . ARG A 1 325 ? 79.375 101.749 -46.019 1.00 39.09 323 ARG A N 1
ATOM 2616 C CA . ARG A 1 325 ? 80.116 100.883 -45.098 1.00 39.13 323 ARG A CA 1
ATOM 2617 C C . ARG A 1 325 ? 81.270 101.655 -44.452 1.00 39.11 323 ARG A C 1
ATOM 2618 O O . ARG A 1 325 ? 81.462 101.592 -43.238 1.00 39.17 323 ARG A O 1
ATOM 2626 N N . GLU A 1 326 ? 82.025 102.387 -45.269 1.00 39.09 324 GLU A N 1
ATOM 2627 C CA . GLU A 1 326 ? 83.172 103.157 -44.782 1.00 39.07 324 GLU A CA 1
ATOM 2628 C C . GLU A 1 326 ? 82.773 104.310 -43.854 1.00 38.90 324 GLU A C 1
ATOM 2629 O O . GLU A 1 326 ? 83.529 104.661 -42.947 1.00 38.86 324 GLU A O 1
ATOM 2635 N N . LEU A 1 327 ? 81.599 104.897 -44.086 1.00 38.77 325 LEU A N 1
ATOM 2636 C CA . LEU A 1 327 ? 81.073 105.943 -43.207 1.00 38.72 325 LEU A CA 1
ATOM 2637 C C . LEU A 1 327 ? 80.827 105.406 -41.799 1.00 38.64 325 LEU A C 1
ATOM 2638 O O . LEU A 1 327 ? 81.304 105.984 -40.824 1.00 38.49 325 LEU A O 1
ATOM 2643 N N . TYR A 1 328 ? 80.085 104.302 -41.705 1.00 38.66 326 TYR A N 1
ATOM 2644 C CA . TYR A 1 328 ? 79.853 103.614 -40.425 1.00 38.65 326 TYR A CA 1
ATOM 2645 C C . TYR A 1 328 ? 81.150 103.228 -39.725 1.00 38.50 326 TYR A C 1
ATOM 2646 O O . TYR A 1 328 ? 81.235 103.276 -38.498 1.00 38.32 326 TYR A O 1
ATOM 2655 N N . GLY A 1 329 ? 82.142 102.819 -40.512 1.00 38.37 327 GLY A N 1
ATOM 2656 C CA . GLY A 1 329 ? 83.418 102.358 -39.979 1.00 38.37 327 GLY A CA 1
ATOM 2657 C C . GLY A 1 329 ? 84.446 103.443 -39.710 1.00 38.34 327 GLY A C 1
ATOM 2658 O O . GLY A 1 329 ? 85.590 103.133 -39.389 1.00 38.34 327 GLY A O 1
ATOM 2659 N N . SER A 1 330 ? 84.052 104.708 -39.846 1.00 38.27 328 SER A N 1
ATOM 2660 C CA . SER A 1 330 ? 84.951 105.834 -39.566 1.00 38.27 328 SER A CA 1
ATOM 2661 C C . SER A 1 330 ? 84.316 106.963 -38.730 1.00 38.16 328 SER A C 1
ATOM 2662 O O . SER A 1 330 ? 85.033 107.694 -38.050 1.00 38.06 328 SER A O 1
ATOM 2665 N N . VAL A 1 331 ? 82.990 107.106 -38.774 1.00 38.06 329 VAL A N 1
ATOM 2666 C CA . VAL A 1 331 ? 82.288 108.031 -37.875 1.00 38.06 329 VAL A CA 1
ATOM 2667 C C . VAL A 1 331 ? 82.355 107.525 -36.434 1.00 38.07 329 VAL A C 1
ATOM 2668 O O . VAL A 1 331 ? 82.712 106.378 -36.193 1.00 38.25 329 VAL A O 1
ATOM 2672 N N . ASP A 1 332 ? 82.017 108.390 -35.483 1.00 38.16 330 ASP A N 1
ATOM 2673 C CA . ASP A 1 332 ? 82.002 108.025 -34.066 1.00 38.20 330 ASP A CA 1
ATOM 2674 C C . ASP A 1 332 ? 80.619 107.546 -33.632 1.00 38.27 330 ASP A C 1
ATOM 2675 O O . ASP A 1 332 ? 80.496 106.527 -32.953 1.00 38.30 330 ASP A O 1
ATOM 2680 N N . PHE A 1 333 ? 79.583 108.289 -34.019 1.00 38.40 331 PHE A N 1
ATOM 2681 C CA . PHE A 1 333 ? 78.214 107.994 -33.597 1.00 38.46 331 PHE A CA 1
ATOM 2682 C C . PHE A 1 333 ? 77.230 108.039 -34.759 1.00 38.56 331 PHE A C 1
ATOM 2683 O O . PHE A 1 333 ? 77.388 108.835 -35.687 1.00 38.43 331 PHE A O 1
ATOM 2691 N N . VAL A 1 334 ? 76.215 107.179 -34.690 1.00 38.75 332 VAL A N 1
ATOM 2692 C CA . VAL A 1 334 ? 75.100 107.193 -35.635 1.00 38.89 332 VAL A CA 1
ATOM 2693 C C . VAL A 1 334 ? 73.823 107.524 -34.871 1.00 38.99 332 VAL A C 1
ATOM 2694 O O . VAL A 1 334 ? 73.557 106.943 -33.817 1.00 38.89 332 VAL A O 1
ATOM 2698 N N . ILE A 1 335 ? 73.044 108.463 -35.407 1.00 39.19 333 ILE A N 1
ATOM 2699 C CA . ILE A 1 335 ? 71.829 108.943 -34.751 1.00 39.21 333 ILE A CA 1
ATOM 2700 C C . ILE A 1 335 ? 70.584 108.394 -35.451 1.00 39.32 333 ILE A C 1
ATOM 2701 O O . ILE A 1 335 ? 70.421 108.559 -36.663 1.00 39.42 333 ILE A O 1
ATOM 2706 N N . ILE A 1 336 ? 69.714 107.744 -34.679 1.00 39.32 334 ILE A N 1
ATOM 2707 C CA . ILE A 1 336 ? 68.508 107.105 -35.211 1.00 39.36 334 ILE A CA 1
ATOM 2708 C C . ILE A 1 336 ? 67.273 107.611 -34.453 1.00 39.39 334 ILE A C 1
ATOM 2709 O O . ILE A 1 336 ? 66.756 106.932 -33.566 1.00 39.33 334 ILE A O 1
ATOM 2714 N N . PRO A 1 337 ? 66.802 108.820 -34.793 1.00 39.53 335 PRO A N 1
ATOM 2715 C CA . PRO A 1 337 ? 65.671 109.434 -34.103 1.00 39.66 335 PRO A CA 1
ATOM 2716 C C . PRO A 1 337 ? 64.303 108.994 -34.634 1.00 39.76 335 PRO A C 1
ATOM 2717 O O . PRO A 1 337 ? 63.415 109.829 -34.792 1.00 39.94 335 PRO A O 1
ATOM 2721 N N . SER A 1 338 ? 64.129 107.699 -34.890 1.00 39.92 336 SER A N 1
ATOM 2722 C CA . SER A 1 338 ? 62.873 107.178 -35.435 1.00 39.98 336 SER A CA 1
ATOM 2723 C C . SER A 1 338 ? 61.699 107.411 -34.485 1.00 40.03 336 SER A C 1
ATOM 2724 O O . SER A 1 338 ? 61.864 107.404 -33.265 1.00 40.20 336 SER A O 1
ATOM 2727 N N . TYR A 1 339 ? 60.515 107.620 -35.051 1.00 40.01 337 TYR A N 1
ATOM 2728 C CA . TYR A 1 339 ? 59.289 107.715 -34.260 1.00 39.98 337 TYR A CA 1
ATOM 2729 C C . TYR A 1 339 ? 58.784 106.319 -33.903 1.00 40.01 337 TYR A C 1
ATOM 2730 O O . TYR A 1 339 ? 58.160 106.121 -32.858 1.00 40.02 337 TYR A O 1
ATOM 2739 N N . PHE A 1 340 ? 59.043 105.363 -34.793 1.00 40.11 338 PHE A N 1
ATOM 2740 C CA . PHE A 1 340 ? 58.815 103.946 -34.516 1.00 39.98 338 PHE A CA 1
ATOM 2741 C C . PHE A 1 340 ? 59.738 103.090 -35.374 1.00 39.89 338 PHE A C 1
ATOM 2742 O O . PHE A 1 340 ? 60.175 103.513 -36.444 1.00 39.89 338 PHE A O 1
ATOM 2750 N N . GLU A 1 341 ? 60.023 101.882 -34.904 1.00 39.79 339 GLU A N 1
ATOM 2751 C CA . GLU A 1 341 ? 60.948 100.995 -35.597 1.00 39.58 339 GLU A CA 1
ATOM 2752 C C . GLU A 1 341 ? 60.693 99.553 -35.166 1.00 39.33 339 GLU A C 1
ATOM 2753 O O . GLU A 1 341 ? 61.066 99.171 -34.056 1.00 39.27 339 GLU A O 1
ATOM 2759 N N . PRO A 1 342 ? 60.038 98.752 -36.032 1.00 38.93 340 PRO A N 1
ATOM 2760 C CA . PRO A 1 342 ? 59.781 97.346 -35.716 1.00 38.75 340 PRO A CA 1
ATOM 2761 C C . PRO A 1 342 ? 61.037 96.522 -35.416 1.00 38.44 340 PRO A C 1
ATOM 2762 O O . PRO A 1 342 ? 61.000 95.666 -34.534 1.00 38.28 340 PRO A O 1
ATOM 2766 N N . PHE A 1 343 ? 62.125 96.778 -36.142 1.00 38.12 341 PHE A N 1
ATOM 2767 C CA . PHE A 1 343 ? 63.391 96.079 -35.917 1.00 38.01 341 PHE A CA 1
ATOM 2768 C C . PHE A 1 343 ? 64.537 97.058 -35.634 1.00 37.88 341 PHE A C 1
ATOM 2769 O O . PHE A 1 343 ? 64.892 97.271 -34.476 1.00 37.90 341 PHE A O 1
ATOM 2777 N N . GLY A 1 344 ? 65.107 97.653 -36.681 1.00 37.75 342 GLY A N 1
ATOM 2778 C CA . GLY A 1 344 ? 66.219 98.591 -36.528 1.00 37.75 342 GLY A CA 1
ATOM 2779 C C . GLY A 1 344 ? 67.505 98.095 -37.157 1.00 37.69 342 GLY A C 1
ATOM 2780 O O . GLY A 1 344 ? 68.558 98.114 -36.520 1.00 37.74 342 GLY A O 1
ATOM 2781 N N . LEU A 1 345 ? 67.418 97.670 -38.417 1.00 37.58 343 LEU A N 1
ATOM 2782 C CA . LEU A 1 345 ? 68.580 97.192 -39.169 1.00 37.62 343 LEU A CA 1
ATOM 2783 C C . LEU A 1 345 ? 69.725 98.212 -39.227 1.00 37.74 343 LEU A C 1
ATOM 2784 O O . LEU A 1 345 ? 70.898 97.828 -39.190 1.00 37.74 343 LEU A O 1
ATOM 2789 N N . VAL A 1 346 ? 69.383 99.498 -39.325 1.00 37.81 344 VAL A N 1
ATOM 2790 C CA . VAL A 1 346 ? 70.390 100.567 -39.409 1.00 37.83 344 VAL A CA 1
ATOM 2791 C C . VAL A 1 346 ? 71.298 100.590 -38.179 1.00 37.80 344 VAL A C 1
ATOM 2792 O O . VAL A 1 346 ? 72.497 100.839 -38.297 1.00 37.85 344 VAL A O 1
ATOM 2796 N N . ALA A 1 347 ? 70.721 100.327 -37.007 1.00 37.80 345 ALA A N 1
ATOM 2797 C CA . ALA A 1 347 ? 71.482 100.283 -35.759 1.00 37.89 345 ALA A CA 1
ATOM 2798 C C . ALA A 1 347 ? 72.480 99.123 -35.740 1.00 37.97 345 ALA A C 1
ATOM 2799 O O . ALA A 1 347 ? 73.584 99.262 -35.216 1.00 38.02 345 ALA A O 1
ATOM 2801 N N . LEU A 1 348 ? 72.091 97.985 -36.309 1.00 38.00 346 LEU A N 1
ATOM 2802 C CA . LEU A 1 348 ? 72.973 96.819 -36.377 1.00 38.14 346 LEU A CA 1
ATOM 2803 C C . LEU A 1 348 ? 74.089 97.015 -37.396 1.00 38.18 346 LEU A C 1
ATOM 2804 O O . LEU A 1 348 ? 75.207 96.547 -37.186 1.00 38.01 346 LEU A O 1
ATOM 2809 N N . GLU A 1 349 ? 73.780 97.699 -38.496 1.00 38.40 347 GLU A N 1
ATOM 2810 C CA . GLU A 1 349 ? 74.771 97.985 -39.538 1.00 38.55 347 GLU A CA 1
ATOM 2811 C C . GLU A 1 349 ? 75.879 98.893 -39.015 1.00 38.61 347 GLU A C 1
ATOM 2812 O O . GLU A 1 349 ? 77.054 98.675 -39.310 1.00 38.63 347 GLU A O 1
ATOM 2818 N N . ALA A 1 350 ? 75.497 99.901 -38.235 1.00 38.74 348 ALA A N 1
ATOM 2819 C CA . ALA A 1 350 ? 76.461 100.783 -37.584 1.00 38.91 348 ALA A CA 1
ATOM 2820 C C . ALA A 1 350 ? 77.271 100.024 -36.534 1.00 39.07 348 ALA A C 1
ATOM 2821 O O . ALA A 1 350 ? 78.502 100.080 -36.536 1.00 38.98 348 ALA A O 1
ATOM 2823 N N . MET A 1 351 ? 76.569 99.308 -35.654 1.00 39.39 349 MET A N 1
ATOM 2824 C CA . MET A 1 351 ? 77.192 98.565 -34.551 1.00 39.64 349 MET A CA 1
ATOM 2825 C C . MET A 1 351 ? 78.173 97.495 -35.020 1.00 39.83 349 MET A C 1
ATOM 2826 O O . MET A 1 351 ? 79.258 97.368 -34.453 1.00 39.91 349 MET A O 1
ATOM 2831 N N . CYS A 1 352 ? 77.796 96.729 -36.046 1.00 40.29 350 CYS A N 1
ATOM 2832 C CA . CYS A 1 352 ? 78.685 95.697 -36.602 1.00 40.08 350 CYS A CA 1
ATOM 2833 C C . CYS A 1 352 ? 79.954 96.342 -37.195 1.00 39.90 350 CYS A C 1
ATOM 2834 O O . CYS A 1 352 ? 80.996 95.696 -37.284 1.00 39.95 350 CYS A O 1
ATOM 2837 N N . LEU A 1 353 ? 79.864 97.622 -37.565 1.00 39.58 351 LEU A N 1
ATOM 2838 C CA . LEU A 1 353 ? 81.008 98.384 -38.091 1.00 39.36 351 LEU A CA 1
ATOM 2839 C C . LEU A 1 353 ? 81.706 99.294 -37.064 1.00 39.12 351 LEU A C 1
ATOM 2840 O O . LEU A 1 353 ? 82.666 99.984 -37.405 1.00 38.91 351 LEU A O 1
ATOM 2845 N N . GLY A 1 354 ? 81.227 99.299 -35.822 1.00 38.88 352 GLY A N 1
ATOM 2846 C CA . GLY A 1 354 ? 81.909 100.005 -34.736 1.00 38.78 352 GLY A CA 1
ATOM 2847 C C . GLY A 1 354 ? 81.302 101.335 -34.330 1.00 38.61 352 GLY A C 1
ATOM 2848 O O . GLY A 1 354 ? 81.636 101.864 -33.272 1.00 38.54 352 GLY A O 1
ATOM 2849 N N . ALA A 1 355 ? 80.422 101.884 -35.166 1.00 38.46 353 ALA A N 1
ATOM 2850 C CA . ALA A 1 355 ? 79.747 103.144 -34.862 1.00 38.40 353 ALA A CA 1
ATOM 2851 C C . ALA A 1 355 ? 78.798 102.960 -33.680 1.00 38.37 353 ALA A C 1
ATOM 2852 O O . ALA A 1 355 ? 78.021 102.003 -33.651 1.00 38.37 353 ALA A O 1
ATOM 2854 N N . ILE A 1 356 ? 78.866 103.872 -32.709 1.00 38.23 354 ILE A N 1
ATOM 2855 C CA . ILE A 1 356 ? 78.055 103.769 -31.496 1.00 38.20 354 ILE A CA 1
ATOM 2856 C C . ILE A 1 356 ? 76.705 104.433 -31.736 1.00 38.19 354 ILE A C 1
ATOM 2857 O O . ILE A 1 356 ? 76.650 105.622 -32.032 1.00 38.32 354 ILE A O 1
ATOM 2862 N N . PRO A 1 357 ? 75.607 103.671 -31.607 1.00 38.18 355 PRO A N 1
ATOM 2863 C CA . PRO A 1 357 ? 74.296 104.228 -31.923 1.00 38.15 355 PRO A CA 1
ATOM 2864 C C . PRO A 1 357 ? 73.707 105.104 -30.815 1.00 38.09 355 PRO A C 1
ATOM 2865 O O . PRO A 1 357 ? 73.801 104.764 -29.635 1.00 38.09 355 PRO A O 1
ATOM 2869 N N . ILE A 1 358 ? 73.127 106.232 -31.219 1.00 38.05 356 ILE A N 1
ATOM 2870 C CA . ILE A 1 358 ? 72.284 107.058 -30.359 1.00 38.01 356 ILE A CA 1
ATOM 2871 C C . ILE A 1 358 ? 70.892 106.978 -30.976 1.00 38.01 356 ILE A C 1
ATOM 2872 O O . ILE A 1 358 ? 70.684 107.477 -32.082 1.00 38.10 356 ILE A O 1
ATOM 2877 N N . ALA A 1 359 ? 69.948 106.341 -30.285 1.00 37.97 357 ALA A N 1
ATOM 2878 C CA . ALA A 1 359 ? 68.678 105.964 -30.912 1.00 37.95 357 ALA A CA 1
ATOM 2879 C C . ALA A 1 359 ? 67.453 106.173 -30.026 1.00 37.92 357 ALA A C 1
ATOM 2880 O O . ALA A 1 359 ? 67.552 106.175 -28.802 1.00 37.78 357 ALA A O 1
ATOM 2882 N N . SER A 1 360 ? 66.297 106.339 -30.668 1.00 38.01 358 SER A N 1
ATOM 2883 C CA . SER A 1 360 ? 65.012 106.419 -29.971 1.00 38.06 358 SER A CA 1
ATOM 2884 C C . SER A 1 360 ? 64.659 105.077 -29.335 1.00 38.13 358 SER A C 1
ATOM 2885 O O . SER A 1 360 ? 64.884 104.022 -29.932 1.00 38.03 358 SER A O 1
ATOM 2888 N N . ALA A 1 361 ? 64.093 105.125 -28.132 1.00 38.22 359 ALA A N 1
ATOM 2889 C CA . ALA A 1 361 ? 63.698 103.918 -27.411 1.00 38.27 359 ALA A CA 1
ATOM 2890 C C . ALA A 1 361 ? 62.304 103.475 -27.844 1.00 38.35 359 ALA A C 1
ATOM 2891 O O . ALA A 1 361 ? 61.336 103.629 -27.100 1.00 38.45 359 ALA A O 1
ATOM 2893 N N . VAL A 1 362 ? 62.213 102.931 -29.055 1.00 38.46 360 VAL A N 1
ATOM 2894 C CA . VAL A 1 362 ? 60.949 102.438 -29.599 1.00 38.53 360 VAL A CA 1
ATOM 2895 C C . VAL A 1 362 ? 61.159 101.131 -30.357 1.00 38.66 360 VAL A C 1
ATOM 2896 O O . VAL A 1 362 ? 62.156 100.966 -31.064 1.00 38.65 360 VAL A O 1
ATOM 2900 N N . GLY A 1 363 ? 60.214 100.206 -30.197 1.00 38.77 361 GLY A N 1
ATOM 2901 C CA . GLY A 1 363 ? 60.242 98.928 -30.897 1.00 38.82 361 GLY A CA 1
ATOM 2902 C C . GLY A 1 363 ? 61.522 98.142 -30.673 1.00 38.95 361 GLY A C 1
ATOM 2903 O O . GLY A 1 363 ? 62.007 98.036 -29.546 1.00 39.04 361 GLY A O 1
ATOM 2904 N N . GLY A 1 364 ? 62.078 97.608 -31.758 1.00 39.04 362 GLY A N 1
ATOM 2905 C CA . GLY A 1 364 ? 63.255 96.749 -31.690 1.00 39.10 362 GLY A CA 1
ATOM 2906 C C . GLY A 1 364 ? 64.562 97.446 -31.350 1.00 39.19 362 GLY A C 1
ATOM 2907 O O . GLY A 1 364 ? 65.554 96.780 -31.058 1.00 39.30 362 GLY A O 1
ATOM 2908 N N . LEU A 1 365 ? 64.580 98.777 -31.395 1.00 39.27 363 LEU A N 1
ATOM 2909 C CA . LEU A 1 365 ? 65.771 99.541 -31.005 1.00 39.30 363 LEU A CA 1
ATOM 2910 C C . LEU A 1 365 ? 66.084 99.392 -29.513 1.00 39.31 363 LEU A C 1
ATOM 2911 O O . LEU A 1 365 ? 67.242 99.474 -29.110 1.00 39.32 363 LEU A O 1
ATOM 2916 N N . ARG A 1 366 ? 65.050 99.181 -28.704 1.00 39.41 364 ARG A N 1
ATOM 2917 C CA . ARG A 1 366 ? 65.229 98.862 -27.288 1.00 39.54 364 ARG A CA 1
ATOM 2918 C C . ARG A 1 366 ? 65.892 97.498 -27.100 1.00 39.66 364 ARG A C 1
ATOM 2919 O O . ARG A 1 366 ? 66.728 97.327 -26.213 1.00 39.73 364 ARG A O 1
ATOM 2927 N N . ASP A 1 367 ? 65.513 96.535 -27.938 1.00 39.81 365 ASP A N 1
ATOM 2928 C CA . ASP A 1 367 ? 66.075 95.184 -27.881 1.00 39.92 365 ASP A CA 1
ATOM 2929 C C . ASP A 1 367 ? 67.514 95.121 -28.398 1.00 39.94 365 ASP A C 1
ATOM 2930 O O . ASP A 1 367 ? 68.320 94.341 -27.894 1.00 39.90 365 ASP A O 1
ATOM 2935 N N . ILE A 1 368 ? 67.827 95.936 -29.403 1.00 39.98 366 ILE A N 1
ATOM 2936 C CA . ILE A 1 368 ? 69.151 95.936 -30.028 1.00 40.10 366 ILE A CA 1
ATOM 2937 C C . ILE A 1 368 ? 70.187 96.716 -29.216 1.00 40.18 366 ILE A C 1
ATOM 2938 O O . ILE A 1 368 ? 71.340 96.297 -29.123 1.00 40.09 366 ILE A O 1
ATOM 2943 N N . ILE A 1 369 ? 69.778 97.847 -28.641 1.00 40.39 367 ILE A N 1
ATOM 2944 C CA . ILE A 1 369 ? 70.698 98.749 -27.938 1.00 40.49 367 ILE A CA 1
ATOM 2945 C C . ILE A 1 369 ? 70.572 98.635 -26.421 1.00 40.63 367 ILE A C 1
ATOM 2946 O O . ILE A 1 369 ? 69.501 98.861 -25.863 1.00 40.62 367 ILE A O 1
ATOM 2951 N N . THR A 1 370 ? 71.678 98.291 -25.765 1.00 40.90 368 THR A N 1
ATOM 2952 C CA . THR A 1 370 ? 71.742 98.212 -24.306 1.00 41.15 368 THR A CA 1
ATOM 2953 C C . THR A 1 370 ? 72.600 99.354 -23.762 1.00 41.37 368 THR A C 1
ATOM 2954 O O . THR A 1 370 ? 73.185 100.119 -24.528 1.00 41.34 368 THR A O 1
ATOM 2958 N N . ASN A 1 371 ? 72.683 99.455 -22.438 1.00 41.67 369 ASN A N 1
ATOM 2959 C CA . ASN A 1 371 ? 73.527 100.465 -21.791 1.00 41.83 369 ASN A CA 1
ATOM 2960 C C . ASN A 1 371 ? 75.023 100.279 -22.047 1.00 41.91 369 ASN A C 1
ATOM 2961 O O . ASN A 1 371 ? 75.789 101.240 -21.973 1.00 41.89 369 ASN A O 1
ATOM 2966 N N . GLU A 1 372 ? 75.431 99.052 -22.356 1.00 42.05 370 GLU A N 1
ATOM 2967 C CA . GLU A 1 372 ? 76.839 98.742 -22.594 1.00 42.13 370 GLU A CA 1
ATOM 2968 C C . GLU A 1 372 ? 77.203 98.848 -24.078 1.00 42.11 370 GLU A C 1
ATOM 2969 O O . GLU A 1 372 ? 78.354 98.608 -24.450 1.00 42.14 370 GLU A O 1
ATOM 2975 N N . THR A 1 373 ? 76.228 99.209 -24.916 1.00 42.00 371 THR A N 1
ATOM 2976 C CA . THR A 1 373 ? 76.430 99.273 -26.367 1.00 41.89 371 THR A CA 1
ATOM 2977 C C . THR A 1 373 ? 76.081 100.624 -27.002 1.00 41.83 371 THR A C 1
ATOM 2978 O O . THR A 1 373 ? 76.647 100.978 -28.033 1.00 41.92 371 THR A O 1
ATOM 2982 N N . GLY A 1 374 ? 75.153 101.372 -26.411 1.00 41.67 372 GLY A N 1
ATOM 2983 C CA . GLY A 1 374 ? 74.749 102.659 -26.978 1.00 41.47 372 GLY A CA 1
ATOM 2984 C C . GLY A 1 374 ? 73.904 103.508 -26.051 1.00 41.28 372 GLY A C 1
ATOM 2985 O O . GLY A 1 374 ? 73.856 103.269 -24.843 1.00 41.15 372 GLY A O 1
ATOM 2986 N N . ILE A 1 375 ? 73.232 104.499 -26.632 1.00 41.14 373 ILE A N 1
ATOM 2987 C CA . ILE A 1 375 ? 72.456 105.474 -25.872 1.00 41.12 373 ILE A CA 1
ATOM 2988 C C . ILE A 1 375 ? 71.015 105.521 -26.370 1.00 40.99 373 ILE A C 1
ATOM 2989 O O . ILE A 1 375 ? 70.773 105.754 -27.553 1.00 40.96 373 ILE A O 1
ATOM 2994 N N . LEU A 1 376 ? 70.066 105.307 -25.461 1.00 40.92 374 LEU A N 1
ATOM 2995 C CA . LEU A 1 376 ? 68.645 105.381 -25.791 1.00 40.94 374 LEU A CA 1
ATOM 2996 C C . LEU A 1 376 ? 68.049 106.716 -25.340 1.00 40.96 374 LEU A C 1
ATOM 2997 O O . LEU A 1 376 ? 68.336 107.199 -24.242 1.00 40.91 374 LEU A O 1
ATOM 3002 N N . VAL A 1 377 ? 67.222 107.301 -26.205 1.00 41.02 375 VAL A N 1
ATOM 3003 C CA . VAL A 1 377 ? 66.593 108.599 -25.963 1.00 41.08 375 VAL A CA 1
ATOM 3004 C C . VAL A 1 377 ? 65.078 108.450 -26.041 1.00 41.06 375 VAL A C 1
ATOM 3005 O O . VAL A 1 377 ? 64.573 107.523 -26.674 1.00 41.11 375 VAL A O 1
ATOM 3009 N N . LYS A 1 378 ? 64.359 109.353 -25.379 1.00 41.10 376 LYS A N 1
ATOM 3010 C CA . LYS A 1 378 ? 62.907 109.436 -25.507 1.00 41.12 376 LYS A CA 1
ATOM 3011 C C . LYS A 1 378 ? 62.577 109.938 -26.917 1.00 41.04 376 LYS A C 1
ATOM 3012 O O . LYS A 1 378 ? 63.141 110.936 -27.372 1.00 41.05 376 LYS A O 1
ATOM 3018 N N . ALA A 1 379 ? 61.677 109.239 -27.603 1.00 40.96 377 ALA A N 1
ATOM 3019 C CA . ALA A 1 379 ? 61.410 109.492 -29.022 1.00 40.97 377 ALA A CA 1
ATOM 3020 C C . ALA A 1 379 ? 60.737 110.844 -29.275 1.00 40.99 377 ALA A C 1
ATOM 3021 O O . ALA A 1 379 ? 59.898 111.284 -28.489 1.00 40.98 377 ALA A O 1
ATOM 3023 N N . GLY A 1 380 ? 61.121 111.494 -30.374 1.00 40.99 378 GLY A N 1
ATOM 3024 C CA . GLY A 1 380 ? 60.458 112.710 -30.846 1.00 41.00 378 GLY A CA 1
ATOM 3025 C C . GLY A 1 380 ? 60.718 113.975 -30.045 1.00 41.04 378 GLY A C 1
ATOM 3026 O O . GLY A 1 380 ? 59.979 114.950 -30.180 1.00 41.03 378 GLY A O 1
ATOM 3027 N N . ASP A 1 381 ? 61.771 113.972 -29.227 1.00 41.09 379 ASP A N 1
ATOM 3028 C CA . ASP A 1 381 ? 62.092 115.109 -28.357 1.00 41.12 379 ASP A CA 1
ATOM 3029 C C . ASP A 1 381 ? 63.480 115.684 -28.678 1.00 41.12 379 ASP A C 1
ATOM 3030 O O . ASP A 1 381 ? 64.494 115.107 -28.279 1.00 41.05 379 ASP A O 1
ATOM 3035 N N . PRO A 1 382 ? 63.530 116.826 -29.399 1.00 41.14 380 PRO A N 1
ATOM 3036 C CA . PRO A 1 382 ? 64.802 117.450 -29.787 1.00 41.18 380 PRO A CA 1
ATOM 3037 C C . PRO A 1 382 ? 65.720 117.789 -28.611 1.00 41.20 380 PRO A C 1
ATOM 3038 O O . PRO A 1 382 ? 66.939 117.641 -28.720 1.00 41.09 380 PRO A O 1
ATOM 3042 N N . GLY A 1 383 ? 65.135 118.247 -27.508 1.00 41.27 381 GLY A N 1
ATOM 3043 C CA . GLY A 1 383 ? 65.899 118.603 -26.318 1.00 41.44 381 GLY A CA 1
ATOM 3044 C C . GLY A 1 383 ? 66.625 117.422 -25.707 1.00 41.51 381 GLY A C 1
ATOM 3045 O O . GLY A 1 383 ? 67.794 117.526 -25.338 1.00 41.44 381 GLY A O 1
ATOM 3046 N N . GLU A 1 384 ? 65.933 116.292 -25.605 1.00 41.77 382 GLU A N 1
ATOM 3047 C CA . GLU A 1 384 ? 66.526 115.082 -25.037 1.00 41.91 382 GLU A CA 1
ATOM 3048 C C . GLU A 1 384 ? 67.572 114.473 -25.977 1.00 41.93 382 GLU A C 1
ATOM 3049 O O . GLU A 1 384 ? 68.534 113.859 -25.522 1.00 41.87 382 GLU A O 1
ATOM 3055 N N . LEU A 1 385 ? 67.385 114.653 -27.281 1.00 42.05 383 LEU A N 1
ATOM 3056 C CA . LEU A 1 385 ? 68.389 114.251 -28.265 1.00 42.22 383 LEU A CA 1
ATOM 3057 C C . LEU A 1 385 ? 69.641 115.129 -28.155 1.00 42.43 383 LEU A C 1
ATOM 3058 O O . LEU A 1 385 ? 70.758 114.643 -28.326 1.00 42.46 383 LEU A O 1
ATOM 3063 N N . ALA A 1 386 ? 69.448 116.416 -27.867 1.00 42.69 384 ALA A N 1
ATOM 3064 C CA . ALA A 1 386 ? 70.563 117.347 -27.671 1.00 42.86 384 ALA A CA 1
ATOM 3065 C C . ALA A 1 386 ? 71.388 116.991 -26.433 1.00 43.08 384 ALA A C 1
ATOM 3066 O O . ALA A 1 386 ? 72.612 117.118 -26.446 1.00 43.17 384 ALA A O 1
ATOM 3068 N N . ASN A 1 387 ? 70.716 116.552 -25.370 1.00 43.36 385 ASN A N 1
ATOM 3069 C CA . ASN A 1 387 ? 71.400 116.093 -24.158 1.00 43.58 385 ASN A CA 1
ATOM 3070 C C . ASN A 1 387 ? 72.196 114.818 -24.414 1.00 43.70 385 ASN A C 1
ATOM 3071 O O . ASN A 1 387 ? 73.341 114.697 -23.977 1.00 43.71 385 ASN A O 1
ATOM 3076 N N . ALA A 1 388 ? 71.581 113.872 -25.119 1.00 43.80 386 ALA A N 1
ATOM 3077 C CA . ALA A 1 388 ? 72.247 112.624 -25.481 1.00 44.06 386 ALA A CA 1
ATOM 3078 C C . ALA A 1 388 ? 73.543 112.896 -26.245 1.00 44.24 386 ALA A C 1
ATOM 3079 O O . ALA A 1 388 ? 74.562 112.246 -25.998 1.00 44.28 386 ALA A O 1
ATOM 3081 N N . ILE A 1 389 ? 73.498 113.864 -27.159 1.00 44.45 387 ILE A N 1
ATOM 3082 C CA . ILE A 1 389 ? 74.670 114.245 -27.946 1.00 44.65 387 ILE A CA 1
ATOM 3083 C C . ILE A 1 389 ? 75.741 114.893 -27.059 1.00 44.95 387 ILE A C 1
ATOM 3084 O O . ILE A 1 389 ? 76.931 114.638 -27.239 1.00 45.02 387 ILE A O 1
ATOM 3089 N N . LEU A 1 390 ? 75.314 115.718 -26.104 1.00 45.30 388 LEU A N 1
ATOM 3090 C CA . LEU A 1 390 ? 76.231 116.321 -25.128 1.00 45.68 388 LEU A CA 1
ATOM 3091 C C . LEU A 1 390 ? 76.900 115.267 -24.250 1.00 46.06 388 LEU A C 1
ATOM 3092 O O . LEU A 1 390 ? 78.109 115.314 -24.023 1.00 46.06 388 LEU A O 1
ATOM 3097 N N . LYS A 1 391 ? 76.102 114.326 -23.757 1.00 46.66 389 LYS A N 1
ATOM 3098 C CA . LYS A 1 391 ? 76.600 113.204 -22.963 1.00 47.00 389 LYS A CA 1
ATOM 3099 C C . LYS A 1 391 ? 77.606 112.359 -23.750 1.00 47.33 389 LYS A C 1
ATOM 3100 O O . LYS A 1 391 ? 78.552 111.820 -23.175 1.00 47.31 389 LYS A O 1
ATOM 3106 N N . ALA A 1 392 ? 77.397 112.251 -25.061 1.00 47.77 390 ALA A N 1
ATOM 3107 C CA . ALA A 1 392 ? 78.301 111.505 -25.940 1.00 48.14 390 ALA A CA 1
ATOM 3108 C C . ALA A 1 392 ? 79.704 112.117 -26.009 1.00 48.51 390 ALA A C 1
ATOM 3109 O O . ALA A 1 392 ? 80.691 111.393 -26.130 1.00 48.57 390 ALA A O 1
ATOM 3111 N N . LEU A 1 393 ? 79.789 113.444 -25.934 1.00 48.99 391 LEU A N 1
ATOM 3112 C CA . LEU A 1 393 ? 81.082 114.137 -25.961 1.00 49.32 391 LEU A CA 1
ATOM 3113 C C . LEU A 1 393 ? 81.921 113.838 -24.718 1.00 49.66 391 LEU A C 1
ATOM 3114 O O . LEU A 1 393 ? 83.149 113.860 -24.779 1.00 49.74 391 LEU A O 1
ATOM 3119 N N . GLU A 1 394 ? 81.256 113.564 -23.598 1.00 50.12 392 GLU A N 1
ATOM 3120 C CA . GLU A 1 394 ? 81.939 113.194 -22.357 1.00 50.53 392 GLU A CA 1
ATOM 3121 C C . GLU A 1 394 ? 82.530 111.786 -22.448 1.00 50.82 392 GLU A C 1
ATOM 3122 O O . GLU A 1 394 ? 83.641 111.541 -21.978 1.00 50.81 392 GLU A O 1
ATOM 3128 N N . LEU A 1 395 ? 81.782 110.866 -23.056 1.00 51.31 393 LEU A N 1
ATOM 3129 C CA . LEU A 1 395 ? 82.259 109.497 -23.287 1.00 51.65 393 LEU A CA 1
ATOM 3130 C C . LEU A 1 395 ? 83.448 109.471 -24.245 1.00 52.04 393 LEU A C 1
ATOM 3131 O O . LEU A 1 395 ? 84.265 108.546 -24.203 1.00 52.20 393 LEU A O 1
ATOM 3136 N N . SER A 1 396 ? 83.548 110.495 -25.095 1.00 52.37 394 SER A N 1
ATOM 3137 C CA . SER A 1 396 ? 84.678 110.653 -26.014 1.00 52.52 394 SER A CA 1
ATOM 3138 C C . SER A 1 396 ? 85.992 110.905 -25.249 1.00 52.64 394 SER A C 1
ATOM 3139 O O . SER A 1 396 ? 86.911 111.557 -25.758 1.00 52.52 394 SER A O 1
ATOM 3142 N N . ARG A 1 397 ? 86.065 110.363 -24.031 1.00 52.77 395 ARG A N 1
ATOM 3143 C CA . ARG A 1 397 ? 87.263 110.396 -23.199 1.00 52.90 395 ARG A CA 1
ATOM 3144 C C . ARG A 1 397 ? 88.244 109.291 -23.607 1.00 52.89 395 ARG A C 1
ATOM 3145 O O . ARG A 1 397 ? 89.314 109.168 -23.010 1.00 53.09 395 ARG A O 1
ATOM 3153 N N . SER A 1 398 ? 87.855 108.488 -24.604 1.00 52.73 396 SER A N 1
ATOM 3154 C CA . SER A 1 398 ? 88.679 107.429 -25.213 1.00 52.62 396 SER A CA 1
ATOM 3155 C C . SER A 1 398 ? 88.266 106.041 -24.726 1.00 52.56 396 SER A C 1
ATOM 3156 O O . SER A 1 398 ? 88.724 105.031 -25.265 1.00 52.58 396 SER A O 1
ATOM 3159 N N . ASP A 1 399 ? 87.396 105.994 -23.716 1.00 52.44 397 ASP A N 1
ATOM 3160 C CA . ASP A 1 399 ? 86.827 104.730 -23.233 1.00 52.18 397 ASP A CA 1
ATOM 3161 C C . ASP A 1 399 ? 85.473 104.434 -23.886 1.00 52.00 397 ASP A C 1
ATOM 3162 O O . ASP A 1 399 ? 84.599 103.803 -23.287 1.00 52.07 397 ASP A O 1
ATOM 3167 N N . LEU A 1 400 ? 85.316 104.903 -25.122 1.00 51.67 398 LEU A N 1
ATOM 3168 C CA . LEU A 1 400 ? 84.260 104.436 -26.013 1.00 51.33 398 LEU A CA 1
ATOM 3169 C C . LEU A 1 400 ? 84.824 103.370 -26.964 1.00 51.03 398 LEU A C 1
ATOM 3170 O O . LEU A 1 400 ? 84.115 102.865 -27.831 1.00 51.01 398 LEU A O 1
ATOM 3175 N N . SER A 1 401 ? 86.102 103.033 -26.793 1.00 50.68 399 SER A N 1
ATOM 3176 C CA . SER A 1 401 ? 86.734 101.954 -27.545 1.00 50.39 399 SER A CA 1
ATOM 3177 C C . SER A 1 401 ? 86.140 100.608 -27.136 1.00 50.10 399 SER A C 1
ATOM 3178 O O . SER A 1 401 ? 85.983 99.712 -27.968 1.00 50.05 399 SER A O 1
ATOM 3181 N N . LYS A 1 402 ? 85.813 100.477 -25.851 1.00 49.76 400 LYS A N 1
ATOM 3182 C CA . LYS A 1 402 ? 85.151 99.280 -25.337 1.00 49.46 400 LYS A CA 1
ATOM 3183 C C . LYS A 1 402 ? 83.685 99.249 -25.773 1.00 49.13 400 LYS A C 1
ATOM 3184 O O . LYS A 1 402 ? 83.114 98.172 -25.949 1.00 49.07 400 LYS A O 1
ATOM 3190 N N . PHE A 1 403 ? 83.082 100.428 -25.935 1.00 48.69 401 PHE A N 1
ATOM 3191 C CA . PHE A 1 403 ? 81.754 100.540 -26.547 1.00 48.36 401 PHE A CA 1
ATOM 3192 C C . PHE A 1 403 ? 81.740 99.890 -27.929 1.00 48.03 401 PHE A C 1
ATOM 3193 O O . PHE A 1 403 ? 80.845 99.104 -28.238 1.00 47.99 401 PHE A O 1
ATOM 3201 N N . ARG A 1 404 ? 82.738 100.220 -28.748 1.00 47.61 402 ARG A N 1
ATOM 3202 C CA . ARG A 1 404 ? 82.820 99.705 -30.118 1.00 47.25 402 ARG A CA 1
ATOM 3203 C C . ARG A 1 404 ? 82.996 98.189 -30.138 1.00 46.92 402 ARG A C 1
ATOM 3204 O O . ARG A 1 404 ? 82.416 97.506 -30.983 1.00 46.79 402 ARG A O 1
ATOM 3212 N N . GLU A 1 405 ? 83.800 97.674 -29.210 1.00 46.62 403 GLU A N 1
ATOM 3213 C CA . GLU A 1 405 ? 84.027 96.232 -29.092 1.00 46.43 403 GLU A CA 1
ATOM 3214 C C . GLU A 1 405 ? 82.748 95.516 -28.651 1.00 46.10 403 GLU A C 1
ATOM 3215 O O . GLU A 1 405 ? 82.423 94.449 -29.172 1.00 46.00 403 GLU A O 1
ATOM 3221 N N . ASN A 1 406 ? 82.030 96.115 -27.702 1.00 45.82 404 ASN A N 1
ATOM 3222 C CA . ASN A 1 406 ? 80.725 95.610 -27.268 1.00 45.64 404 ASN A CA 1
ATOM 3223 C C . ASN A 1 406 ? 79.695 95.609 -28.394 1.00 45.48 404 ASN A C 1
ATOM 3224 O O . ASN A 1 406 ? 78.895 94.675 -28.506 1.00 45.44 404 ASN A O 1
ATOM 3229 N N . CYS A 1 407 ? 79.715 96.661 -29.213 1.00 45.33 405 CYS A N 1
ATOM 3230 C CA . CYS A 1 407 ? 78.785 96.803 -30.338 1.00 45.24 405 CYS A CA 1
ATOM 3231 C C . CYS A 1 407 ? 78.959 95.701 -31.377 1.00 45.08 405 CYS A C 1
ATOM 3232 O O . CYS A 1 407 ? 77.981 95.105 -31.824 1.00 45.09 405 CYS A O 1
ATOM 3235 N N . LYS A 1 408 ? 80.206 95.447 -31.764 1.00 44.89 406 LYS A N 1
ATOM 3236 C CA . LYS A 1 408 ? 80.510 94.427 -32.761 1.00 44.82 406 LYS A CA 1
ATOM 3237 C C . LYS A 1 408 ? 80.124 93.031 -32.273 1.00 44.65 406 LYS A C 1
ATOM 3238 O O . LYS A 1 408 ? 79.583 92.235 -33.040 1.00 44.60 406 LYS A O 1
ATOM 3244 N N . LYS A 1 409 ? 80.399 92.747 -31.001 1.00 44.46 407 LYS A N 1
ATOM 3245 C CA . LYS A 1 409 ? 79.986 91.491 -30.371 1.00 44.33 407 LYS A CA 1
ATOM 3246 C C . LYS A 1 409 ? 78.465 91.332 -30.388 1.00 44.12 407 LYS A C 1
ATOM 3247 O O . LYS A 1 409 ? 77.947 90.267 -30.738 1.00 44.04 407 LYS A O 1
ATOM 3253 N N . ARG A 1 410 ? 77.760 92.394 -30.006 1.00 43.83 408 ARG A N 1
ATOM 3254 C CA . ARG A 1 410 ? 76.301 92.365 -29.922 1.00 43.73 408 ARG A CA 1
ATOM 3255 C C . ARG A 1 410 ? 75.644 92.324 -31.299 1.00 43.61 408 ARG A C 1
ATOM 3256 O O . ARG A 1 410 ? 74.706 91.561 -31.515 1.00 43.71 408 ARG A O 1
ATOM 3264 N N . ALA A 1 411 ? 76.137 93.144 -32.223 1.00 43.44 409 ALA A N 1
ATOM 3265 C CA . ALA A 1 411 ? 75.610 93.176 -33.584 1.00 43.37 409 ALA A CA 1
ATOM 3266 C C . ALA A 1 411 ? 75.696 91.806 -34.255 1.00 43.30 409 ALA A C 1
ATOM 3267 O O . ALA A 1 411 ? 74.727 91.346 -34.861 1.00 43.38 409 ALA A O 1
ATOM 3269 N N . MET A 1 412 ? 76.849 91.153 -34.131 1.00 43.23 410 MET A N 1
ATOM 3270 C CA . MET A 1 412 ? 77.080 89.862 -34.787 1.00 43.19 410 MET A CA 1
ATOM 3271 C C . MET A 1 412 ? 76.156 88.751 -34.274 1.00 42.88 410 MET A C 1
ATOM 3272 O O . MET A 1 412 ? 75.828 87.828 -35.020 1.00 42.88 410 MET A O 1
ATOM 3277 N N . SER A 1 413 ? 75.728 88.841 -33.016 1.00 42.52 411 SER A N 1
ATOM 3278 C CA . SER A 1 413 ? 74.837 87.829 -32.443 1.00 42.24 411 SER A CA 1
ATOM 3279 C C . SER A 1 413 ? 73.410 87.883 -33.013 1.00 41.98 411 SER A C 1
ATOM 3280 O O . SER A 1 413 ? 72.622 86.973 -32.767 1.00 42.09 411 SER A O 1
ATOM 3283 N N . PHE A 1 414 ? 73.078 88.937 -33.761 1.00 41.59 412 PHE A N 1
ATOM 3284 C CA . PHE A 1 414 ? 71.806 89.001 -34.489 1.00 41.32 412 PHE A CA 1
ATOM 3285 C C . PHE A 1 414 ? 71.988 88.483 -35.919 1.00 41.03 412 PHE A C 1
ATOM 3286 O O . PHE A 1 414 ? 71.769 89.207 -36.887 1.00 40.94 412 PHE A O 1
ATOM 3294 N N . SER A 1 415 ? 72.393 87.225 -36.048 1.00 40.85 413 SER A N 1
ATOM 3295 C CA . SER A 1 415 ? 72.582 86.615 -37.362 1.00 40.82 413 SER A CA 1
ATOM 3296 C C . SER A 1 415 ? 71.244 86.163 -37.944 1.00 40.78 413 SER A C 1
ATOM 3297 O O . SER A 1 415 ? 70.254 86.021 -37.220 1.00 40.78 413 SER A O 1
ATOM 3300 N N . TRP A 1 416 ? 71.219 85.936 -39.253 1.00 40.74 414 TRP A N 1
ATOM 3301 C CA . TRP A 1 416 ? 70.047 85.345 -39.903 1.00 40.73 414 TRP A CA 1
ATOM 3302 C C . TRP A 1 416 ? 69.923 83.854 -39.585 1.00 40.68 414 TRP A C 1
ATOM 3303 O O . TRP A 1 416 ? 68.829 83.296 -39.655 1.00 40.61 414 TRP A O 1
ATOM 3314 N N . GLU A 1 417 ? 71.039 83.217 -39.237 1.00 40.84 415 GLU A N 1
ATOM 3315 C CA . GLU A 1 417 ? 71.022 81.802 -38.860 1.00 41.00 415 GLU A CA 1
ATOM 3316 C C . GLU A 1 417 ? 70.205 81.593 -37.586 1.00 40.98 415 GLU A C 1
ATOM 3317 O O . GLU A 1 417 ? 69.336 80.720 -37.542 1.00 40.93 415 GLU A O 1
ATOM 3323 N N . LYS A 1 418 ? 70.488 82.398 -36.561 1.00 41.00 416 LYS A N 1
ATOM 3324 C CA . LYS A 1 418 ? 69.765 82.320 -35.289 1.00 41.09 416 LYS A CA 1
ATOM 3325 C C . LYS A 1 418 ? 68.286 82.636 -35.463 1.00 41.04 416 LYS A C 1
ATOM 3326 O O . LYS A 1 418 ? 67.436 82.075 -34.766 1.00 41.01 416 LYS A O 1
ATOM 3332 N N . SER A 1 419 ? 67.988 83.538 -36.391 1.00 41.08 417 SER A N 1
ATOM 3333 C CA . SER A 1 419 ? 66.611 83.868 -36.737 1.00 41.10 417 SER A CA 1
ATOM 3334 C C . SER A 1 419 ? 65.922 82.675 -37.406 1.00 41.06 417 SER A C 1
ATOM 3335 O O . SER A 1 419 ? 64.783 82.342 -37.078 1.00 41.21 417 SER A O 1
ATOM 3338 N N . ALA A 1 420 ? 66.624 82.035 -38.337 1.00 40.99 418 ALA A N 1
ATOM 3339 C CA . ALA A 1 420 ? 66.104 80.863 -39.044 1.00 40.91 418 ALA A CA 1
ATOM 3340 C C . ALA A 1 420 ? 65.817 79.696 -38.092 1.00 40.96 418 ALA A C 1
ATOM 3341 O O . ALA A 1 420 ? 64.807 79.005 -38.233 1.00 41.19 418 ALA A O 1
ATOM 3343 N N . GLU A 1 421 ? 66.713 79.479 -37.132 1.00 40.81 419 GLU A N 1
ATOM 3344 C CA . GLU A 1 421 ? 66.538 78.441 -36.118 1.00 40.74 419 GLU A CA 1
ATOM 3345 C C . GLU A 1 421 ? 65.297 78.672 -35.260 1.00 40.61 419 GLU A C 1
ATOM 3346 O O . GLU A 1 421 ? 64.560 77.732 -34.970 1.00 40.55 419 GLU A O 1
ATOM 3352 N N . ARG A 1 422 ? 65.062 79.920 -34.860 1.00 40.54 420 ARG A N 1
ATOM 3353 C CA . ARG A 1 422 ? 63.917 80.239 -34.006 1.00 40.48 420 ARG A CA 1
ATOM 3354 C C . ARG A 1 422 ? 62.589 80.184 -34.768 1.00 40.43 420 ARG A C 1
ATOM 3355 O O . ARG A 1 422 ? 61.544 79.909 -34.175 1.00 40.26 420 ARG A O 1
ATOM 3363 N N . TYR A 1 423 ? 62.628 80.442 -36.073 1.00 40.52 421 TYR A N 1
ATOM 3364 C CA . TYR A 1 423 ? 61.453 80.228 -36.922 1.00 40.67 421 TYR A CA 1
ATOM 3365 C C . TYR A 1 423 ? 61.113 78.736 -37.028 1.00 40.72 421 TYR A C 1
ATOM 3366 O O . TYR A 1 423 ? 59.937 78.372 -37.079 1.00 40.72 421 TYR A O 1
ATOM 3375 N N . VAL A 1 424 ? 62.134 77.878 -37.053 1.00 40.72 422 VAL A N 1
ATOM 3376 C CA . VAL A 1 424 ? 61.911 76.428 -37.109 1.00 40.70 422 VAL A CA 1
ATOM 3377 C C . VAL A 1 424 ? 61.216 75.928 -35.835 1.00 40.75 422 VAL A C 1
ATOM 3378 O O . VAL A 1 424 ? 60.360 75.043 -35.897 1.00 40.95 422 VAL A O 1
ATOM 3382 N N . LYS A 1 425 ? 61.580 76.501 -34.690 1.00 40.70 423 LYS A N 1
ATOM 3383 C CA . LYS A 1 425 ? 60.858 76.252 -33.442 1.00 40.81 423 LYS A CA 1
ATOM 3384 C C . LYS A 1 425 ? 59.407 76.727 -33.541 1.00 40.90 423 LYS A C 1
ATOM 3385 O O . LYS A 1 425 ? 58.501 76.075 -33.022 1.00 40.98 423 LYS A O 1
ATOM 3391 N N . ALA A 1 426 ? 59.193 77.856 -34.215 1.00 41.08 424 ALA A N 1
ATOM 3392 C CA . ALA A 1 426 ? 57.845 78.397 -34.425 1.00 41.20 424 ALA A CA 1
ATOM 3393 C C . ALA A 1 426 ? 56.983 77.497 -35.321 1.00 41.39 424 ALA A C 1
ATOM 3394 O O . ALA A 1 426 ? 55.784 77.329 -35.068 1.00 41.47 424 ALA A O 1
ATOM 3396 N N . TYR A 1 427 ? 57.593 76.914 -36.354 1.00 41.41 425 TYR A N 1
ATOM 3397 C CA . TYR A 1 427 ? 56.859 76.062 -37.292 1.00 41.35 425 TYR A CA 1
ATOM 3398 C C . TYR A 1 427 ? 56.299 74.814 -36.614 1.00 41.44 425 TYR A C 1
ATOM 3399 O O . TYR A 1 427 ? 55.244 74.325 -37.011 1.00 41.73 425 TYR A O 1
ATOM 3408 N N . THR A 1 428 ? 57.008 74.298 -35.610 1.00 41.39 426 THR A N 1
ATOM 3409 C CA . THR A 1 428 ? 56.541 73.136 -34.839 1.00 41.27 426 THR A CA 1
ATOM 3410 C C . THR A 1 428 ? 55.644 73.532 -33.667 1.00 41.24 426 THR A C 1
ATOM 3411 O O . THR A 1 428 ? 54.915 72.702 -33.142 1.00 41.13 426 THR A O 1
ATOM 3415 N N . GLY A 1 429 ? 55.717 74.794 -33.248 1.00 41.42 427 GLY A N 1
ATOM 3416 C CA . GLY A 1 429 ? 55.005 75.260 -32.057 1.00 41.37 427 GLY A CA 1
ATOM 3417 C C . GLY A 1 429 ? 55.825 75.138 -30.781 1.00 41.37 427 GLY A C 1
ATOM 3418 O O . GLY A 1 429 ? 55.397 75.598 -29.725 1.00 41.24 427 GLY A O 1
ATOM 3419 N N . SER A 1 430 ? 57.006 74.525 -30.872 1.00 41.41 428 SER A N 1
ATOM 3420 C CA . SER A 1 430 ? 57.898 74.393 -29.724 1.00 41.44 428 SER A CA 1
ATOM 3421 C C . SER A 1 430 ? 58.649 75.702 -29.487 1.00 41.50 428 SER A C 1
ATOM 3422 O O . SER A 1 430 ? 59.851 75.789 -29.741 1.00 41.51 428 SER A O 1
ATOM 3425 N N . ILE A 1 431 ? 57.933 76.712 -28.996 1.00 41.52 429 ILE A N 1
ATOM 3426 C CA . ILE A 1 431 ? 58.495 78.049 -28.791 1.00 41.48 429 ILE A CA 1
ATOM 3427 C C . ILE A 1 431 ? 57.732 78.802 -27.698 1.00 41.55 429 ILE A C 1
ATOM 3428 O O . ILE A 1 431 ? 56.534 78.583 -27.505 1.00 41.54 429 ILE A O 1
ATOM 3433 N N . ASP A 1 432 ? 58.432 79.681 -26.983 1.00 41.52 430 ASP A N 1
ATOM 3434 C CA . ASP A 1 432 ? 57.789 80.537 -25.988 1.00 41.54 430 ASP A CA 1
ATOM 3435 C C . ASP A 1 432 ? 56.955 81.618 -26.675 1.00 41.44 430 ASP A C 1
ATOM 3436 O O . ASP A 1 432 ? 57.231 82.012 -27.807 1.00 41.25 430 ASP A O 1
ATOM 3441 N N . ARG A 1 433 ? 55.943 82.096 -25.964 1.00 41.46 431 ARG A N 1
ATOM 3442 C CA . ARG A 1 433 ? 54.965 83.023 -26.520 1.00 41.57 431 ARG A CA 1
ATOM 3443 C C . ARG A 1 433 ? 54.498 84.025 -25.462 1.00 41.48 431 ARG A C 1
ATOM 3444 O O . ARG A 1 433 ? 54.817 83.889 -24.278 1.00 41.28 431 ARG A O 1
ATOM 3452 N N . ALA A 1 434 ? 53.749 85.031 -25.907 1.00 41.47 432 ALA A N 1
ATOM 3453 C CA . ALA A 1 434 ? 53.250 86.085 -25.030 1.00 41.56 432 ALA A CA 1
ATOM 3454 C C . ALA A 1 434 ? 51.874 85.723 -24.479 1.00 41.55 432 ALA A C 1
ATOM 3455 O O . ALA A 1 434 ? 50.959 85.392 -25.236 1.00 41.36 432 ALA A O 1
ATOM 3457 N N . PHE A 1 435 ? 51.744 85.790 -23.157 1.00 41.74 433 PHE A N 1
ATOM 3458 C CA . PHE A 1 435 ? 50.482 85.541 -22.469 1.00 41.95 433 PHE A CA 1
ATOM 3459 C C . PHE A 1 435 ? 50.030 86.799 -21.737 1.00 42.14 433 PHE A C 1
ATOM 3460 O O . PHE A 1 435 ? 50.843 87.657 -21.400 1.00 42.24 433 PHE A O 1
ATOM 3468 N N . ASP A 1 436 ? 48.731 86.887 -21.473 1.00 42.37 434 ASP A N 1
ATOM 3469 C CA . ASP A 1 436 ? 48.136 88.071 -20.856 1.00 42.48 434 ASP A CA 1
ATOM 3470 C C . ASP A 1 436 ? 48.365 88.045 -19.353 1.00 42.46 434 ASP A C 1
ATOM 3471 O O . ASP A 1 436 ? 48.575 89.086 -18.732 1.00 42.55 434 ASP A O 1
ATOM 3476 N N . PHE A 1 437 ? 48.333 86.847 -18.778 1.00 42.41 435 PHE A N 1
ATOM 3477 C CA . PHE A 1 437 ? 48.457 86.676 -17.331 1.00 42.39 435 PHE A CA 1
ATOM 3478 C C . PHE A 1 437 ? 49.904 86.482 -16.860 1.00 42.33 435 PHE A C 1
ATOM 3479 O O . PHE A 1 437 ? 50.140 86.350 -15.665 1.00 42.23 435 PHE A O 1
ATOM 3487 N N . ILE A 1 438 ? 50.864 86.469 -17.787 1.00 42.38 436 ILE A N 1
ATOM 3488 C CA . ILE A 1 438 ? 52.287 86.463 -17.425 1.00 42.45 436 ILE A CA 1
ATOM 3489 C C . ILE A 1 438 ? 52.790 87.910 -17.358 1.00 42.47 436 ILE A C 1
ATOM 3490 O O . ILE A 1 438 ? 52.980 88.558 -18.388 1.00 42.36 436 ILE A O 1
ATOM 3495 N N . LEU A 1 439 ? 52.997 88.401 -16.137 1.00 42.54 437 LEU A N 1
ATOM 3496 C CA . LEU A 1 439 ? 53.413 89.783 -15.896 1.00 42.55 437 LEU A CA 1
ATOM 3497 C C . LEU A 1 439 ? 54.933 89.904 -15.893 1.00 42.59 437 LEU A C 1
ATOM 3498 O O . LEU A 1 439 ? 55.615 89.315 -16.732 1.00 42.64 437 LEU A O 1
ATOM 3503 N N . ARG B 1 1 ? 57.972 57.562 -44.111 1.00 55.26 -1 ARG B N 1
ATOM 3504 C CA . ARG B 1 1 ? 57.468 57.135 -45.448 1.00 55.20 -1 ARG B CA 1
ATOM 3505 C C . ARG B 1 1 ? 56.417 56.042 -45.311 1.00 55.05 -1 ARG B C 1
ATOM 3506 O O . ARG B 1 1 ? 55.311 56.169 -45.839 1.00 55.07 -1 ARG B O 1
ATOM 3514 N N . HIS B 1 2 ? 56.769 54.972 -44.601 1.00 54.69 0 HIS B N 1
ATOM 3515 C CA . HIS B 1 2 ? 55.917 53.783 -44.533 1.00 54.41 0 HIS B CA 1
ATOM 3516 C C . HIS B 1 2 ? 54.803 53.918 -43.500 1.00 53.93 0 HIS B C 1
ATOM 3517 O O . HIS B 1 2 ? 55.006 54.464 -42.415 1.00 53.98 0 HIS B O 1
ATOM 3524 N N . MET B 1 3 ? 53.630 53.404 -43.859 1.00 53.22 1 MET B N 1
ATOM 3525 C CA . MET B 1 3 ? 52.393 53.694 -43.154 1.00 52.78 1 MET B CA 1
ATOM 3526 C C . MET B 1 3 ? 51.610 52.425 -42.868 1.00 52.20 1 MET B C 1
ATOM 3527 O O . MET B 1 3 ? 51.662 51.465 -43.638 1.00 52.24 1 MET B O 1
ATOM 3532 N N . LYS B 1 4 ? 50.880 52.431 -41.758 1.00 51.45 2 LYS B N 1
ATOM 3533 C CA . LYS B 1 4 ? 49.927 51.375 -41.456 1.00 50.95 2 LYS B CA 1
ATOM 3534 C C . LYS B 1 4 ? 48.596 51.801 -42.071 1.00 50.41 2 LYS B C 1
ATOM 3535 O O . LYS B 1 4 ? 48.046 52.843 -41.704 1.00 50.35 2 LYS B O 1
ATOM 3541 N N . VAL B 1 5 ? 48.100 51.016 -43.026 1.00 49.71 3 VAL B N 1
ATOM 3542 C CA . VAL B 1 5 ? 46.872 51.348 -43.750 1.00 49.26 3 VAL B CA 1
ATOM 3543 C C . VAL B 1 5 ? 45.754 50.368 -43.406 1.00 48.91 3 VAL B C 1
ATOM 3544 O O . VAL B 1 5 ? 45.940 49.149 -43.489 1.00 48.92 3 VAL B O 1
ATOM 3548 N N . LEU B 1 6 ? 44.599 50.901 -43.015 1.00 48.38 4 LEU B N 1
ATOM 3549 C CA . LEU B 1 6 ? 43.407 50.086 -42.790 1.00 48.07 4 LEU B CA 1
ATOM 3550 C C . LEU B 1 6 ? 42.466 50.282 -43.969 1.00 47.80 4 LEU B C 1
ATOM 3551 O O . LEU B 1 6 ? 41.929 51.372 -44.164 1.00 47.71 4 LEU B O 1
ATOM 3556 N N . LEU B 1 7 ? 42.277 49.230 -44.758 1.00 47.47 5 LEU B N 1
ATOM 3557 C CA . LEU B 1 7 ? 41.455 49.308 -45.957 1.00 47.33 5 LEU B CA 1
ATOM 3558 C C . LEU B 1 7 ? 40.136 48.560 -45.750 1.00 47.18 5 LEU B C 1
ATOM 3559 O O . LEU B 1 7 ? 40.130 47.393 -45.354 1.00 47.16 5 LEU B O 1
ATOM 3564 N N . LEU B 1 8 ? 39.024 49.246 -46.006 1.00 47.01 6 LEU B N 1
ATOM 3565 C CA . LEU B 1 8 ? 37.690 48.671 -45.847 1.00 46.89 6 LEU B CA 1
ATOM 3566 C C . LEU B 1 8 ? 37.055 48.454 -47.219 1.00 46.72 6 LEU B C 1
ATOM 3567 O O . LEU B 1 8 ? 36.833 49.405 -47.959 1.00 46.75 6 LEU B O 1
ATOM 3572 N N . GLY B 1 9 ? 36.774 47.200 -47.554 1.00 46.73 7 GLY B N 1
ATOM 3573 C CA . GLY B 1 9 ? 36.154 46.848 -48.832 1.00 46.69 7 GLY B CA 1
ATOM 3574 C C . GLY B 1 9 ? 35.059 45.817 -48.636 1.00 46.64 7 GLY B C 1
ATOM 3575 O O . GLY B 1 9 ? 35.143 44.982 -47.736 1.00 46.77 7 GLY B O 1
ATOM 3576 N N . PHE B 1 10 ? 34.034 45.867 -49.484 1.00 46.54 8 PHE B N 1
ATOM 3577 C CA . PHE B 1 10 ? 32.888 44.965 -49.363 1.00 46.53 8 PHE B CA 1
ATOM 3578 C C . PHE B 1 10 ? 33.059 43.690 -50.184 1.00 46.46 8 PHE B C 1
ATOM 3579 O O . PHE B 1 10 ? 32.321 42.727 -50.002 1.00 46.35 8 PHE B O 1
ATOM 3587 N N . GLU B 1 11 ? 34.041 43.704 -51.080 1.00 46.58 9 GLU B N 1
ATOM 3588 C CA . GLU B 1 11 ? 34.240 42.661 -52.078 1.00 46.65 9 GLU B CA 1
ATOM 3589 C C . GLU B 1 11 ? 35.740 42.417 -52.153 1.00 46.59 9 GLU B C 1
ATOM 3590 O O . GLU B 1 11 ? 36.521 43.368 -52.214 1.00 46.65 9 GLU B O 1
ATOM 3596 N N . PHE B 1 12 ? 36.150 41.156 -52.141 1.00 46.55 10 PHE B N 1
ATOM 3597 C CA . PHE B 1 12 ? 37.573 40.828 -52.139 1.00 46.41 10 PHE B CA 1
ATOM 3598 C C . PHE B 1 12 ? 37.772 39.419 -52.676 1.00 46.28 10 PHE B C 1
ATOM 3599 O O . PHE B 1 12 ? 37.080 38.495 -52.253 1.00 46.32 10 PHE B O 1
ATOM 3607 N N . LEU B 1 13 ? 38.705 39.251 -53.612 1.00 46.15 11 LEU B N 1
ATOM 3608 C CA . LEU B 1 13 ? 39.023 37.915 -54.128 1.00 46.02 11 LEU B CA 1
ATOM 3609 C C . LEU B 1 13 ? 39.251 36.981 -52.942 1.00 46.07 11 LEU B C 1
ATOM 3610 O O . LEU B 1 13 ? 39.898 37.375 -51.973 1.00 45.97 11 LEU B O 1
ATOM 3615 N N . PRO B 1 14 ? 38.722 35.743 -53.004 1.00 46.20 12 PRO B N 1
ATOM 3616 C CA . PRO B 1 14 ? 38.057 35.078 -54.126 1.00 46.36 12 PRO B CA 1
ATOM 3617 C C . PRO B 1 14 ? 36.570 35.411 -54.325 1.00 46.43 12 PRO B C 1
ATOM 3618 O O . PRO B 1 14 ? 35.970 34.915 -55.280 1.00 46.42 12 PRO B O 1
ATOM 3622 N N . VAL B 1 15 ? 35.977 36.217 -53.444 1.00 46.55 13 VAL B N 1
ATOM 3623 C CA . VAL B 1 15 ? 34.596 36.668 -53.640 1.00 46.74 13 VAL B CA 1
ATOM 3624 C C . VAL B 1 15 ? 34.589 37.646 -54.808 1.00 46.94 13 VAL B C 1
ATOM 3625 O O . VAL B 1 15 ? 35.427 38.546 -54.864 1.00 47.12 13 VAL B O 1
ATOM 3629 N N . LYS B 1 16 ? 33.652 37.478 -55.735 1.00 47.16 14 LYS B N 1
ATOM 3630 C CA . LYS B 1 16 ? 33.727 38.187 -57.011 1.00 47.32 14 LYS B CA 1
ATOM 3631 C C . LYS B 1 16 ? 32.357 38.408 -57.663 1.00 47.42 14 LYS B C 1
ATOM 3632 O O . LYS B 1 16 ? 31.795 37.496 -58.277 1.00 47.49 14 LYS B O 1
ATOM 3638 N N . VAL B 1 17 ? 31.832 39.624 -57.523 1.00 47.43 15 VAL B N 1
ATOM 3639 C CA . VAL B 1 17 ? 30.594 40.016 -58.193 1.00 47.42 15 VAL B CA 1
ATOM 3640 C C . VAL B 1 17 ? 30.916 40.746 -59.499 1.00 47.46 15 VAL B C 1
ATOM 3641 O O . VAL B 1 17 ? 30.503 40.305 -60.576 1.00 47.61 15 VAL B O 1
ATOM 3645 N N . GLY B 1 18 ? 31.657 41.848 -59.400 1.00 47.33 16 GLY B N 1
ATOM 3646 C CA . GLY B 1 18 ? 32.119 42.585 -60.577 1.00 47.30 16 GLY B CA 1
ATOM 3647 C C . GLY B 1 18 ? 33.627 42.742 -60.571 1.00 47.31 16 GLY B C 1
ATOM 3648 O O . GLY B 1 18 ? 34.343 41.899 -60.029 1.00 47.35 16 GLY B O 1
ATOM 3649 N N . GLY B 1 19 ? 34.108 43.829 -61.171 1.00 47.35 17 GLY B N 1
ATOM 3650 C CA . GLY B 1 19 ? 35.539 44.140 -61.197 1.00 47.29 17 GLY B CA 1
ATOM 3651 C C . GLY B 1 19 ? 36.058 44.764 -59.909 1.00 47.33 17 GLY B C 1
ATOM 3652 O O . GLY B 1 19 ? 37.269 44.953 -59.752 1.00 47.33 17 GLY B O 1
ATOM 3653 N N . LEU B 1 20 ? 35.145 45.083 -58.990 1.00 47.26 18 LEU B N 1
ATOM 3654 C CA . LEU B 1 20 ? 35.496 45.712 -57.717 1.00 47.13 18 LEU B CA 1
ATOM 3655 C C . LEU B 1 20 ? 36.437 44.842 -56.889 1.00 47.01 18 LEU B C 1
ATOM 3656 O O . LEU B 1 20 ? 37.441 45.334 -56.370 1.00 47.08 18 LEU B O 1
ATOM 3661 N N . ALA B 1 21 ? 36.102 43.560 -56.765 1.00 46.84 19 ALA B N 1
ATOM 3662 C CA . ALA B 1 21 ? 36.910 42.600 -56.002 1.00 46.77 19 ALA B CA 1
ATOM 3663 C C . ALA B 1 21 ? 38.360 42.572 -56.478 1.00 46.67 19 ALA B C 1
ATOM 3664 O O . ALA B 1 21 ? 39.288 42.584 -55.669 1.00 46.53 19 ALA B O 1
ATOM 3666 N N . GLU B 1 22 ? 38.541 42.532 -57.797 1.00 46.65 20 GLU B N 1
ATOM 3667 C CA . GLU B 1 22 ? 39.873 42.518 -58.397 1.00 46.47 20 GLU B CA 1
ATOM 3668 C C . GLU B 1 22 ? 40.599 43.844 -58.173 1.00 46.16 20 GLU B C 1
ATOM 3669 O O . GLU B 1 22 ? 41.813 43.865 -57.960 1.00 46.13 20 GLU B O 1
ATOM 3675 N N . ALA B 1 23 ? 39.851 44.944 -58.216 1.00 45.77 21 ALA B N 1
ATOM 3676 C CA . ALA B 1 23 ? 40.420 46.269 -57.991 1.00 45.44 21 ALA B CA 1
ATOM 3677 C C . ALA B 1 23 ? 40.977 46.401 -56.574 1.00 45.14 21 ALA B C 1
ATOM 3678 O O . ALA B 1 23 ? 42.115 46.841 -56.387 1.00 45.13 21 ALA B O 1
ATOM 3680 N N . LEU B 1 24 ? 40.176 46.015 -55.585 1.00 44.69 22 LEU B N 1
ATOM 3681 C CA . LEU B 1 24 ? 40.565 46.143 -54.179 1.00 44.48 22 LEU B CA 1
ATOM 3682 C C . LEU B 1 24 ? 41.698 45.195 -53.774 1.00 44.18 22 LEU B C 1
ATOM 3683 O O . LEU B 1 24 ? 42.535 45.546 -52.941 1.00 44.03 22 LEU B O 1
ATOM 3688 N N . THR B 1 25 ? 41.723 43.999 -54.357 1.00 43.89 23 THR B N 1
ATOM 3689 C CA . THR B 1 25 ? 42.794 43.043 -54.088 1.00 43.67 23 THR B CA 1
ATOM 3690 C C . THR B 1 25 ? 44.121 43.549 -54.653 1.00 43.44 23 THR B C 1
ATOM 3691 O O . THR B 1 25 ? 45.142 43.524 -53.964 1.00 43.44 23 THR B O 1
ATOM 3695 N N . ALA B 1 26 ? 44.093 44.019 -55.899 1.00 43.07 24 ALA B N 1
ATOM 3696 C CA . ALA B 1 26 ? 45.292 44.526 -56.565 1.00 42.86 24 ALA B CA 1
ATOM 3697 C C . ALA B 1 26 ? 45.858 45.768 -55.868 1.00 42.66 24 ALA B C 1
ATOM 3698 O O . ALA B 1 26 ? 47.068 45.860 -55.665 1.00 42.62 24 ALA B O 1
ATOM 3700 N N . ILE B 1 27 ? 44.986 46.710 -55.503 1.00 42.48 25 ILE B N 1
ATOM 3701 C CA . ILE B 1 27 ? 45.394 47.898 -54.738 1.00 42.45 25 ILE B CA 1
ATOM 3702 C C . ILE B 1 27 ? 46.101 47.510 -53.439 1.00 42.26 25 ILE B C 1
ATOM 3703 O O . ILE B 1 27 ? 47.159 48.056 -53.110 1.00 42.20 25 ILE B O 1
ATOM 3708 N N . SER B 1 28 ? 45.505 46.568 -52.713 1.00 42.07 26 SER B N 1
ATOM 3709 C CA . SER B 1 28 ? 46.034 46.114 -51.428 1.00 41.96 26 SER B CA 1
ATOM 3710 C C . SER B 1 28 ? 47.392 45.432 -51.559 1.00 41.70 26 SER B C 1
ATOM 3711 O O . SER B 1 28 ? 48.280 45.654 -50.735 1.00 41.57 26 SER B O 1
ATOM 3714 N N . GLU B 1 29 ? 47.545 44.604 -52.590 1.00 41.49 27 GLU B N 1
ATOM 3715 C CA . GLU B 1 29 ? 48.818 43.936 -52.864 1.00 41.42 27 GLU B CA 1
ATOM 3716 C C . GLU B 1 29 ? 49.897 44.929 -53.309 1.00 41.19 27 GLU B C 1
ATOM 3717 O O . GLU B 1 29 ? 51.064 44.792 -52.934 1.00 40.93 27 GLU B O 1
ATOM 3723 N N . ALA B 1 30 ? 49.500 45.930 -54.095 1.00 41.00 28 ALA B N 1
ATOM 3724 C CA . ALA B 1 30 ? 50.421 46.965 -54.566 1.00 40.93 28 ALA B CA 1
ATOM 3725 C C . ALA B 1 30 ? 50.919 47.838 -53.412 1.00 40.82 28 ALA B C 1
ATOM 3726 O O . ALA B 1 30 ? 52.112 48.141 -53.325 1.00 40.68 28 ALA B O 1
ATOM 3728 N N . LEU B 1 31 ? 49.998 48.243 -52.537 1.00 40.72 29 LEU B N 1
ATOM 3729 C CA . LEU B 1 31 ? 50.355 48.948 -51.304 1.00 40.66 29 LEU B CA 1
ATOM 3730 C C . LEU B 1 31 ? 51.365 48.129 -50.506 1.00 40.55 29 LEU B C 1
ATOM 3731 O O . LEU B 1 31 ? 52.397 48.644 -50.076 1.00 40.53 29 LEU B O 1
ATOM 3736 N N . ALA B 1 32 ? 51.060 46.847 -50.326 1.00 40.52 30 ALA B N 1
ATOM 3737 C CA . ALA B 1 32 ? 51.936 45.919 -49.610 1.00 40.39 30 ALA B CA 1
ATOM 3738 C C . ALA B 1 32 ? 53.300 45.749 -50.291 1.00 40.35 30 ALA B C 1
ATOM 3739 O O . ALA B 1 32 ? 54.329 45.691 -49.613 1.00 40.26 30 ALA B O 1
ATOM 3741 N N . SER B 1 33 ? 53.302 45.677 -51.624 1.00 40.30 31 SER B N 1
ATOM 3742 C CA . SER B 1 33 ? 54.542 45.556 -52.404 1.00 40.27 31 SER B CA 1
ATOM 3743 C C . SER B 1 33 ? 55.489 46.729 -52.181 1.00 40.22 31 SER B C 1
ATOM 3744 O O . SER B 1 33 ? 56.707 46.557 -52.226 1.00 40.13 31 SER B O 1
ATOM 3747 N N . LEU B 1 34 ? 54.923 47.916 -51.949 1.00 40.18 32 LEU B N 1
ATOM 3748 C CA . LEU B 1 34 ? 55.712 49.120 -51.679 1.00 40.17 32 LEU B CA 1
ATOM 3749 C C . LEU B 1 34 ? 56.289 49.158 -50.257 1.00 40.20 32 LEU B C 1
ATOM 3750 O O . LEU B 1 34 ? 57.007 50.089 -49.919 1.00 40.35 32 LEU B O 1
ATOM 3755 N N . GLY B 1 35 ? 55.968 48.166 -49.428 1.00 40.29 33 GLY B N 1
ATOM 3756 C CA . GLY B 1 35 ? 56.544 48.049 -48.087 1.00 40.30 33 GLY B CA 1
ATOM 3757 C C . GLY B 1 35 ? 55.611 48.472 -46.968 1.00 40.31 33 GLY B C 1
ATOM 3758 O O . GLY B 1 35 ? 55.965 48.378 -45.793 1.00 40.19 33 GLY B O 1
ATOM 3759 N N . HIS B 1 36 ? 54.416 48.933 -47.328 1.00 40.50 34 HIS B N 1
ATOM 3760 C CA . HIS B 1 36 ? 53.436 49.392 -46.346 1.00 40.61 34 HIS B CA 1
ATOM 3761 C C . HIS B 1 36 ? 52.722 48.212 -45.676 1.00 40.69 34 HIS B C 1
ATOM 3762 O O . HIS B 1 36 ? 52.481 47.177 -46.296 1.00 40.64 34 HIS B O 1
ATOM 3769 N N . GLU B 1 37 ? 52.395 48.388 -44.400 1.00 40.76 35 GLU B N 1
ATOM 3770 C CA . GLU B 1 37 ? 51.618 47.423 -43.644 1.00 40.71 35 GLU B CA 1
ATOM 3771 C C . GLU B 1 37 ? 50.142 47.649 -43.952 1.00 40.51 35 GLU B C 1
ATOM 3772 O O . GLU B 1 37 ? 49.596 48.691 -43.602 1.00 40.61 35 GLU B O 1
ATOM 3778 N N . VAL B 1 38 ? 49.497 46.687 -44.610 1.00 40.35 36 VAL B N 1
ATOM 3779 C CA . VAL B 1 38 ? 48.092 46.845 -45.020 1.00 40.26 36 VAL B CA 1
ATOM 3780 C C . VAL B 1 38 ? 47.152 45.872 -44.295 1.00 40.17 36 VAL B C 1
ATOM 3781 O O . VAL B 1 38 ? 47.317 44.655 -44.389 1.00 40.09 36 VAL B O 1
ATOM 3785 N N . LEU B 1 39 ? 46.170 46.421 -43.578 1.00 40.15 37 LEU B N 1
ATOM 3786 C CA . LEU B 1 39 ? 45.128 45.624 -42.928 1.00 40.09 37 LEU B CA 1
ATOM 3787 C C . LEU B 1 39 ? 43.819 45.754 -43.696 1.00 39.94 37 LEU B C 1
ATOM 3788 O O . LEU B 1 39 ? 43.261 46.842 -43.791 1.00 39.92 37 LEU B O 1
ATOM 3793 N N . VAL B 1 40 ? 43.330 44.643 -44.236 1.00 39.90 38 VAL B N 1
ATOM 3794 C CA . VAL B 1 40 ? 42.051 44.622 -44.937 1.00 39.77 38 VAL B CA 1
ATOM 3795 C C . VAL B 1 40 ? 40.970 44.021 -44.041 1.00 39.75 38 VAL B C 1
ATOM 3796 O O . VAL B 1 40 ? 41.137 42.915 -43.527 1.00 39.56 38 VAL B O 1
ATOM 3800 N N . PHE B 1 41 ? 39.889 44.773 -43.831 1.00 39.80 39 PHE B N 1
ATOM 3801 C CA . PHE B 1 41 ? 38.647 44.236 -43.271 1.00 39.89 39 PHE B CA 1
ATOM 3802 C C . PHE B 1 41 ? 37.670 44.056 -44.424 1.00 40.04 39 PHE B C 1
ATOM 3803 O O . PHE B 1 41 ? 37.527 44.943 -45.260 1.00 39.95 39 PHE B O 1
ATOM 3811 N N . THR B 1 42 ? 36.986 42.918 -44.463 1.00 40.39 40 THR B N 1
ATOM 3812 C CA . THR B 1 42 ? 36.002 42.661 -45.512 1.00 40.57 40 THR B CA 1
ATOM 3813 C C . THR B 1 42 ? 35.038 41.566 -45.050 1.00 40.78 40 THR B C 1
ATOM 3814 O O . THR B 1 42 ? 35.436 40.681 -44.295 1.00 40.69 40 THR B O 1
ATOM 3818 N N . PRO B 1 43 ? 33.760 41.636 -45.471 1.00 41.12 41 PRO B N 1
ATOM 3819 C CA . PRO B 1 43 ? 32.838 40.582 -45.052 1.00 41.35 41 PRO B CA 1
ATOM 3820 C C . PRO B 1 43 ? 33.180 39.244 -45.693 1.00 41.66 41 PRO B C 1
ATOM 3821 O O . PRO B 1 43 ? 33.710 39.209 -46.804 1.00 41.89 41 PRO B O 1
ATOM 3825 N N . SER B 1 44 ? 32.882 38.155 -44.992 1.00 41.95 42 SER B N 1
ATOM 3826 C CA . SER B 1 44 ? 33.128 36.819 -45.519 1.00 42.10 42 SER B CA 1
ATOM 3827 C C . SER B 1 44 ? 32.115 36.440 -46.603 1.00 42.18 42 SER B C 1
ATOM 3828 O O . SER B 1 44 ? 32.452 35.715 -47.542 1.00 42.34 42 SER B O 1
ATOM 3831 N N . HIS B 1 45 ? 30.880 36.925 -46.457 1.00 42.13 43 HIS B N 1
ATOM 3832 C CA . HIS B 1 45 ? 29.765 36.560 -47.340 1.00 42.25 43 HIS B CA 1
ATOM 3833 C C . HIS B 1 45 ? 29.496 35.046 -47.351 1.00 42.27 43 HIS B C 1
ATOM 3834 O O . HIS B 1 45 ? 29.012 34.504 -48.339 1.00 42.07 43 HIS B O 1
ATOM 3841 N N . GLY B 1 46 ? 29.807 34.376 -46.242 1.00 42.48 44 GLY B N 1
ATOM 3842 C CA . GLY B 1 46 ? 29.613 32.936 -46.119 1.00 42.58 44 GLY B CA 1
ATOM 3843 C C . GLY B 1 46 ? 30.674 32.073 -46.784 1.00 42.71 44 GLY B C 1
ATOM 3844 O O . GLY B 1 46 ? 30.586 30.851 -46.730 1.00 42.91 44 GLY B O 1
ATOM 3845 N N . ARG B 1 47 ? 31.679 32.692 -47.401 1.00 42.88 45 ARG B N 1
ATOM 3846 C CA . ARG B 1 47 ? 32.739 31.950 -48.090 1.00 43.00 45 ARG B CA 1
ATOM 3847 C C . ARG B 1 47 ? 33.813 31.485 -47.116 1.00 42.92 45 ARG B C 1
ATOM 3848 O O . ARG B 1 47 ? 34.579 30.581 -47.426 1.00 42.85 45 ARG B O 1
ATOM 3856 N N . PHE B 1 48 ? 33.886 32.127 -45.955 1.00 43.01 46 PHE B N 1
ATOM 3857 C CA . PHE B 1 48 ? 34.877 31.791 -44.940 1.00 43.02 46 PHE B CA 1
ATOM 3858 C C . PHE B 1 48 ? 34.189 31.600 -43.597 1.00 43.08 46 PHE B C 1
ATOM 3859 O O . PHE B 1 48 ? 33.355 32.411 -43.194 1.00 43.35 46 PHE B O 1
ATOM 3867 N N . GLN B 1 49 ? 34.534 30.517 -42.915 1.00 43.07 47 GLN B N 1
ATOM 3868 C CA . GLN B 1 49 ? 34.027 30.251 -41.582 1.00 42.96 47 GLN B CA 1
ATOM 3869 C C . GLN B 1 49 ? 35.176 30.528 -40.629 1.00 42.86 47 GLN B C 1
ATOM 3870 O O . GLN B 1 49 ? 36.237 29.910 -40.739 1.00 43.02 47 GLN B O 1
ATOM 3876 N N . GLY B 1 50 ? 34.969 31.462 -39.708 1.00 42.60 48 GLY B N 1
ATOM 3877 C CA . GLY B 1 50 ? 36.038 31.933 -38.839 1.00 42.49 48 GLY B CA 1
ATOM 3878 C C . GLY B 1 50 ? 35.800 31.681 -37.367 1.00 42.27 48 GLY B C 1
ATOM 3879 O O . GLY B 1 50 ? 34.772 31.136 -36.972 1.00 42.00 48 GLY B O 1
ATOM 3880 N N . GLU B 1 51 ? 36.772 32.100 -36.564 1.00 42.31 49 GLU B N 1
ATOM 3881 C CA . GLU B 1 51 ? 36.727 31.967 -35.112 1.00 42.46 49 GLU B CA 1
ATOM 3882 C C . GLU B 1 51 ? 35.973 33.155 -34.520 1.00 42.30 49 GLU B C 1
ATOM 3883 O O . GLU B 1 51 ? 36.095 34.268 -35.021 1.00 42.24 49 GLU B O 1
ATOM 3889 N N . GLU B 1 52 ? 35.215 32.924 -33.451 1.00 42.27 50 GLU B N 1
ATOM 3890 C CA . GLU B 1 52 ? 34.587 34.018 -32.714 1.00 42.26 50 GLU B CA 1
ATOM 3891 C C . GLU B 1 52 ? 35.665 34.876 -32.070 1.00 42.18 50 GLU B C 1
ATOM 3892 O O . GLU B 1 52 ? 36.594 34.349 -31.462 1.00 42.30 50 GLU B O 1
ATOM 3898 N N . ILE B 1 53 ? 35.536 36.192 -32.215 1.00 42.17 51 ILE B N 1
ATOM 3899 C CA . ILE B 1 53 ? 36.372 37.149 -31.484 1.00 42.06 51 ILE B CA 1
ATOM 3900 C C . ILE B 1 53 ? 35.558 37.968 -30.471 1.00 42.10 51 ILE B C 1
ATOM 3901 O O . ILE B 1 53 ? 36.131 38.689 -29.653 1.00 42.30 51 ILE B O 1
ATOM 3906 N N . GLY B 1 54 ? 34.229 37.862 -30.534 1.00 41.97 52 GLY B N 1
ATOM 3907 C CA . GLY B 1 54 ? 33.348 38.497 -29.555 1.00 41.84 52 GLY B CA 1
ATOM 3908 C C . GLY B 1 54 ? 31.908 38.566 -30.027 1.00 41.75 52 GLY B C 1
ATOM 3909 O O . GLY B 1 54 ? 31.531 37.902 -30.993 1.00 41.68 52 GLY B O 1
ATOM 3910 N N . LYS B 1 55 ? 31.108 39.377 -29.339 1.00 41.79 53 LYS B N 1
ATOM 3911 C CA . LYS B 1 55 ? 29.699 39.582 -29.679 1.00 41.84 53 LYS B CA 1
ATOM 3912 C C . LYS B 1 55 ? 29.362 41.078 -29.690 1.00 41.89 53 LYS B C 1
ATOM 3913 O O . LYS B 1 55 ? 29.971 41.864 -28.958 1.00 41.90 53 LYS B O 1
ATOM 3919 N N . ILE B 1 56 ? 28.401 41.471 -30.525 1.00 41.86 54 ILE B N 1
ATOM 3920 C CA . ILE B 1 56 ? 27.944 42.863 -30.569 1.00 41.89 54 ILE B CA 1
ATOM 3921 C C . ILE B 1 56 ? 26.427 42.950 -30.679 1.00 42.00 54 ILE B C 1
ATOM 3922 O O . ILE B 1 56 ? 25.792 42.079 -31.273 1.00 42.17 54 ILE B O 1
ATOM 3927 N N . ARG B 1 57 ? 25.858 44.002 -30.094 1.00 42.07 55 ARG B N 1
ATOM 3928 C CA . ARG B 1 57 ? 24.443 44.320 -30.261 1.00 42.14 55 ARG B CA 1
ATOM 3929 C C . ARG B 1 57 ? 24.266 45.093 -31.562 1.00 42.11 55 ARG B C 1
ATOM 3930 O O . ARG B 1 57 ? 24.906 46.120 -31.760 1.00 42.16 55 ARG B O 1
ATOM 3938 N N . VAL B 1 58 ? 23.421 44.583 -32.453 1.00 42.18 56 VAL B N 1
ATOM 3939 C CA . VAL B 1 58 ? 23.031 45.306 -33.664 1.00 42.24 56 VAL B CA 1
ATOM 3940 C C . VAL B 1 58 ? 21.558 45.017 -33.935 1.00 42.23 56 VAL B C 1
ATOM 3941 O O . VAL B 1 58 ? 21.144 43.859 -33.944 1.00 42.11 56 VAL B O 1
ATOM 3945 N N . PHE B 1 59 ? 20.778 46.077 -34.146 1.00 42.23 57 PHE B N 1
ATOM 3946 C CA . PHE B 1 59 ? 19.327 45.980 -34.335 1.00 42.28 57 PHE B CA 1
ATOM 3947 C C . PHE B 1 59 ? 18.630 45.252 -33.183 1.00 42.31 57 PHE B C 1
ATOM 3948 O O . PHE B 1 59 ? 17.654 44.527 -33.388 1.00 42.35 57 PHE B O 1
ATOM 3956 N N . GLY B 1 60 ? 19.138 45.465 -31.970 1.00 42.46 58 GLY B N 1
ATOM 3957 C CA . GLY B 1 60 ? 18.529 44.923 -30.755 1.00 42.60 58 GLY B CA 1
ATOM 3958 C C . GLY B 1 60 ? 18.734 43.440 -30.503 1.00 42.67 58 GLY B C 1
ATOM 3959 O O . GLY B 1 60 ? 18.040 42.864 -29.669 1.00 42.69 58 GLY B O 1
ATOM 3960 N N . GLU B 1 61 ? 19.678 42.822 -31.212 1.00 42.87 59 GLU B N 1
ATOM 3961 C CA . GLU B 1 61 ? 19.978 41.395 -31.038 1.00 43.16 59 GLU B CA 1
ATOM 3962 C C . GLU B 1 61 ? 21.477 41.166 -30.882 1.00 43.02 59 GLU B C 1
ATOM 3963 O O . GLU B 1 61 ? 22.287 41.932 -31.399 1.00 42.94 59 GLU B O 1
ATOM 3969 N N . GLU B 1 62 ? 21.829 40.102 -30.164 1.00 43.05 60 GLU B N 1
ATOM 3970 C CA . GLU B 1 62 ? 23.221 39.697 -29.997 1.00 42.99 60 GLU B CA 1
ATOM 3971 C C . GLU B 1 62 ? 23.697 39.003 -31.270 1.00 42.81 60 GLU B C 1
ATOM 3972 O O . GLU B 1 62 ? 23.118 37.997 -31.684 1.00 42.82 60 GLU B O 1
ATOM 3978 N N . VAL B 1 63 ? 24.744 39.547 -31.886 1.00 42.55 61 VAL B N 1
ATOM 3979 C CA . VAL B 1 63 ? 25.320 38.975 -33.099 1.00 42.45 61 VAL B CA 1
ATOM 3980 C C . VAL B 1 63 ? 26.743 38.505 -32.814 1.00 42.36 61 VAL B C 1
ATOM 3981 O O . VAL B 1 63 ? 27.582 39.282 -32.355 1.00 42.52 61 VAL B O 1
ATOM 3985 N N . GLN B 1 64 ? 27.000 37.228 -33.083 1.00 42.21 62 GLN B N 1
ATOM 3986 C CA . GLN B 1 64 ? 28.312 36.625 -32.877 1.00 42.09 62 GLN B CA 1
ATOM 3987 C C . GLN B 1 64 ? 29.237 37.041 -34.015 1.00 41.94 62 GLN B C 1
ATOM 3988 O O . GLN B 1 64 ? 28.949 36.758 -35.175 1.00 41.93 62 GLN B O 1
ATOM 3994 N N . VAL B 1 65 ? 30.339 37.714 -33.685 1.00 41.78 63 VAL B N 1
ATOM 3995 C CA . VAL B 1 65 ? 31.299 38.166 -34.691 1.00 41.79 63 VAL B CA 1
ATOM 3996 C C . VAL B 1 65 ? 32.450 37.173 -34.814 1.00 41.82 63 VAL B C 1
ATOM 3997 O O . VAL B 1 65 ? 33.091 36.834 -33.818 1.00 41.84 63 VAL B O 1
ATOM 4001 N N . LYS B 1 66 ? 32.712 36.727 -36.042 1.00 41.80 64 LYS B N 1
ATOM 4002 C CA . LYS B 1 66 ? 33.768 35.761 -36.317 1.00 41.76 64 LYS B CA 1
ATOM 4003 C C . LYS B 1 66 ? 34.764 36.316 -37.334 1.00 41.78 64 LYS B C 1
ATOM 4004 O O . LYS B 1 66 ? 34.424 37.178 -38.140 1.00 41.55 64 LYS B O 1
ATOM 4010 N N . VAL B 1 67 ? 35.991 35.802 -37.296 1.00 42.01 65 VAL B N 1
ATOM 4011 C CA . VAL B 1 67 ? 37.075 36.298 -38.142 1.00 42.18 65 VAL B CA 1
ATOM 4012 C C . VAL B 1 67 ? 37.890 35.159 -38.754 1.00 42.26 65 VAL B C 1
ATOM 4013 O O . VAL B 1 67 ? 38.235 34.205 -38.066 1.00 42.26 65 VAL B O 1
ATOM 4017 N N . SER B 1 68 ? 38.185 35.270 -40.049 1.00 42.50 66 SER B N 1
ATOM 4018 C CA . SER B 1 68 ? 39.114 34.366 -40.730 1.00 42.66 66 SER B CA 1
ATOM 4019 C C . SER B 1 68 ? 40.322 35.179 -41.174 1.00 42.84 66 SER B C 1
ATOM 4020 O O . SER B 1 68 ? 40.177 36.163 -41.905 1.00 42.74 66 SER B O 1
ATOM 4023 N N . TYR B 1 69 ? 41.508 34.764 -40.734 1.00 43.01 67 TYR B N 1
ATOM 4024 C CA . TYR B 1 69 ? 42.723 35.558 -40.909 1.00 43.14 67 TYR B CA 1
ATOM 4025 C C . TYR B 1 69 ? 43.661 34.929 -41.929 1.00 43.22 67 TYR B C 1
ATOM 4026 O O . TYR B 1 69 ? 43.966 33.742 -41.850 1.00 43.43 67 TYR B O 1
ATOM 4035 N N . GLU B 1 70 ? 44.109 35.735 -42.886 1.00 43.35 68 GLU B N 1
ATOM 4036 C CA . GLU B 1 70 ? 45.102 35.312 -43.867 1.00 43.44 68 GLU B CA 1
ATOM 4037 C C . GLU B 1 70 ? 46.221 36.350 -43.927 1.00 43.50 68 GLU B C 1
ATOM 4038 O O . GLU B 1 70 ? 45.958 37.542 -44.082 1.00 43.52 68 GLU B O 1
ATOM 4044 N N . GLU B 1 71 ? 47.462 35.892 -43.793 1.00 43.64 69 GLU B N 1
ATOM 4045 C CA . GLU B 1 71 ? 48.629 36.765 -43.880 1.00 43.72 69 GLU B CA 1
ATOM 4046 C C . GLU B 1 71 ? 49.438 36.417 -45.123 1.00 43.73 69 GLU B C 1
ATOM 4047 O O . GLU B 1 71 ? 49.720 35.249 -45.383 1.00 43.82 69 GLU B O 1
ATOM 4053 N N . ARG B 1 72 ? 49.822 37.443 -45.871 1.00 43.84 70 ARG B N 1
ATOM 4054 C CA . ARG B 1 72 ? 50.412 37.267 -47.191 1.00 43.80 70 ARG B CA 1
ATOM 4055 C C . ARG B 1 72 ? 51.398 38.409 -47.448 1.00 43.53 70 ARG B C 1
ATOM 4056 O O . ARG B 1 72 ? 51.066 39.403 -48.094 1.00 43.38 70 ARG B O 1
ATOM 4064 N N . GLY B 1 73 ? 52.613 38.251 -46.930 1.00 43.30 71 GLY B N 1
ATOM 4065 C CA . GLY B 1 73 ? 53.609 39.318 -46.942 1.00 43.05 71 GLY B CA 1
ATOM 4066 C C . GLY B 1 73 ? 53.217 40.388 -45.941 1.00 42.87 71 GLY B C 1
ATOM 4067 O O . GLY B 1 73 ? 52.913 40.081 -44.785 1.00 42.83 71 GLY B O 1
ATOM 4068 N N . ASN B 1 74 ? 53.208 41.643 -46.389 1.00 42.56 72 ASN B N 1
ATOM 4069 C CA . ASN B 1 74 ? 52.747 42.757 -45.562 1.00 42.39 72 ASN B CA 1
ATOM 4070 C C . ASN B 1 74 ? 51.226 42.932 -45.603 1.00 42.24 72 ASN B C 1
ATOM 4071 O O . ASN B 1 74 ? 50.680 43.760 -44.878 1.00 42.18 72 ASN B O 1
ATOM 4076 N N . LEU B 1 75 ? 50.550 42.153 -46.447 1.00 42.13 73 LEU B N 1
ATOM 4077 C CA . LEU B 1 75 ? 49.096 42.206 -46.566 1.00 42.12 73 LEU B CA 1
ATOM 4078 C C . LEU B 1 75 ? 48.438 41.279 -45.549 1.00 42.17 73 LEU B C 1
ATOM 4079 O O . LEU B 1 75 ? 48.760 40.090 -45.485 1.00 42.27 73 LEU B O 1
ATOM 4084 N N . ARG B 1 76 ? 47.517 41.827 -44.760 1.00 42.19 74 ARG B N 1
ATOM 4085 C CA . ARG B 1 76 ? 46.782 41.052 -43.758 1.00 42.21 74 ARG B CA 1
ATOM 4086 C C . ARG B 1 76 ? 45.282 41.188 -43.981 1.00 42.04 74 ARG B C 1
ATOM 4087 O O . ARG B 1 76 ? 44.741 42.290 -43.935 1.00 42.07 74 ARG B O 1
ATOM 4095 N N . ILE B 1 77 ? 44.615 40.062 -44.217 1.00 41.99 75 ILE B N 1
ATOM 4096 C CA . ILE B 1 77 ? 43.195 40.054 -44.561 1.00 41.90 75 ILE B CA 1
ATOM 4097 C C . ILE B 1 77 ? 42.365 39.501 -43.409 1.00 41.76 75 ILE B C 1
ATOM 4098 O O . ILE B 1 77 ? 42.728 38.500 -42.799 1.00 41.81 75 ILE B O 1
ATOM 4103 N N . TYR B 1 78 ? 41.253 40.170 -43.117 1.00 41.70 76 TYR B N 1
ATOM 4104 C CA . TYR B 1 78 ? 40.322 39.745 -42.078 1.00 41.63 76 TYR B CA 1
ATOM 4105 C C . TYR B 1 78 ? 38.921 39.629 -42.669 1.00 41.62 76 TYR B C 1
ATOM 4106 O O . TYR B 1 78 ? 38.219 40.632 -42.804 1.00 41.74 76 TYR B O 1
ATOM 4115 N N . ARG B 1 79 ? 38.526 38.415 -43.048 1.00 41.60 77 ARG B N 1
ATOM 4116 C CA . ARG B 1 79 ? 37.153 38.162 -43.481 1.00 41.60 77 ARG B CA 1
ATOM 4117 C C . ARG B 1 79 ? 36.252 38.064 -42.257 1.00 41.49 77 ARG B C 1
ATOM 4118 O O . ARG B 1 79 ? 36.424 37.169 -41.433 1.00 41.42 77 ARG B O 1
ATOM 4126 N N . ILE B 1 80 ? 35.298 38.988 -42.145 1.00 41.47 78 ILE B N 1
ATOM 4127 C CA . ILE B 1 80 ? 34.449 39.099 -40.958 1.00 41.34 78 ILE B CA 1
ATOM 4128 C C . ILE B 1 80 ? 33.069 38.479 -41.192 1.00 41.28 78 ILE B C 1
ATOM 4129 O O . ILE B 1 80 ? 32.334 38.899 -42.087 1.00 41.18 78 ILE B O 1
ATOM 4134 N N . GLY B 1 81 ? 32.735 37.478 -40.378 1.00 41.24 79 GLY B N 1
ATOM 4135 C CA . GLY B 1 81 ? 31.432 36.818 -40.428 1.00 41.13 79 GLY B CA 1
ATOM 4136 C C . GLY B 1 81 ? 30.562 37.206 -39.247 1.00 41.08 79 GLY B C 1
ATOM 4137 O O . GLY B 1 81 ? 31.003 37.920 -38.341 1.00 41.05 79 GLY B O 1
ATOM 4138 N N . GLY B 1 82 ? 29.317 36.738 -39.267 1.00 41.06 80 GLY B N 1
ATOM 4139 C CA . GLY B 1 82 ? 28.352 37.023 -38.204 1.00 41.07 80 GLY B CA 1
ATOM 4140 C C . GLY B 1 82 ? 27.104 37.690 -38.745 1.00 40.98 80 GLY B C 1
ATOM 4141 O O . GLY B 1 82 ? 27.194 38.642 -39.519 1.00 41.10 80 GLY B O 1
ATOM 4142 N N . GLY B 1 83 ? 25.940 37.197 -38.331 1.00 40.89 81 GLY B N 1
ATOM 4143 C CA . GLY B 1 83 ? 24.667 37.713 -38.812 1.00 40.98 81 GLY B CA 1
ATOM 4144 C C . GLY B 1 83 ? 24.566 37.631 -40.324 1.00 41.04 81 GLY B C 1
ATOM 4145 O O . GLY B 1 83 ? 24.910 36.609 -40.918 1.00 41.02 81 GLY B O 1
ATOM 4146 N N . LEU B 1 84 ? 24.126 38.724 -40.947 1.00 41.19 82 LEU B N 1
ATOM 4147 C CA . LEU B 1 84 ? 23.962 38.788 -42.404 1.00 41.25 82 LEU B CA 1
ATOM 4148 C C . LEU B 1 84 ? 25.278 38.795 -43.187 1.00 41.33 82 LEU B C 1
ATOM 4149 O O . LEU B 1 84 ? 25.266 38.663 -44.410 1.00 41.37 82 LEU B O 1
ATOM 4154 N N . LEU B 1 85 ? 26.407 38.949 -42.500 1.00 41.51 83 LEU B N 1
ATOM 4155 C CA . LEU B 1 85 ? 27.715 38.846 -43.153 1.00 41.62 83 LEU B CA 1
ATOM 4156 C C . LEU B 1 85 ? 28.013 37.402 -43.588 1.00 41.84 83 LEU B C 1
ATOM 4157 O O . LEU B 1 85 ? 28.914 37.165 -44.393 1.00 41.96 83 LEU B O 1
ATOM 4162 N N . ASP B 1 86 ? 27.251 36.445 -43.057 1.00 41.94 84 ASP B N 1
ATOM 4163 C CA . ASP B 1 86 ? 27.322 35.053 -43.498 1.00 42.10 84 ASP B CA 1
ATOM 4164 C C . ASP B 1 86 ? 26.450 34.768 -44.729 1.00 42.22 84 ASP B C 1
ATOM 4165 O O . ASP B 1 86 ? 26.465 33.652 -45.241 1.00 42.09 84 ASP B O 1
ATOM 4170 N N . SER B 1 87 ? 25.699 35.763 -45.203 1.00 42.46 85 SER B N 1
ATOM 4171 C CA . SER B 1 87 ? 24.827 35.582 -46.365 1.00 42.63 85 SER B CA 1
ATOM 4172 C C . SER B 1 87 ? 25.638 35.438 -47.647 1.00 42.82 85 SER B C 1
ATOM 4173 O O . SER B 1 87 ? 26.558 36.214 -47.894 1.00 42.98 85 SER B O 1
ATOM 4176 N N . GLU B 1 88 ? 25.268 34.457 -48.466 1.00 43.09 86 GLU B N 1
ATOM 4177 C CA . GLU B 1 88 ? 25.982 34.158 -49.709 1.00 43.22 86 GLU B CA 1
ATOM 4178 C C . GLU B 1 88 ? 25.687 35.188 -50.800 1.00 43.32 86 GLU B C 1
ATOM 4179 O O . GLU B 1 88 ? 26.398 35.244 -51.805 1.00 43.38 86 GLU B O 1
ATOM 4185 N N . ASP B 1 89 ? 24.632 35.980 -50.600 1.00 43.34 87 ASP B N 1
ATOM 4186 C CA . ASP B 1 89 ? 24.236 37.044 -51.521 1.00 43.18 87 ASP B CA 1
ATOM 4187 C C . ASP B 1 89 ? 25.023 38.316 -51.178 1.00 43.16 87 ASP B C 1
ATOM 4188 O O . ASP B 1 89 ? 24.657 39.054 -50.258 1.00 43.20 87 ASP B O 1
ATOM 4193 N N . VAL B 1 90 ? 26.096 38.570 -51.930 1.00 42.97 88 VAL B N 1
ATOM 4194 C CA . VAL B 1 90 ? 27.045 39.643 -51.599 1.00 42.82 88 VAL B CA 1
ATOM 4195 C C . VAL B 1 90 ? 26.368 40.994 -51.401 1.00 42.66 88 VAL B C 1
ATOM 4196 O O . VAL B 1 90 ? 26.515 41.612 -50.347 1.00 42.79 88 VAL B O 1
ATOM 4200 N N . TYR B 1 91 ? 25.638 41.449 -52.415 1.00 42.45 89 TYR B N 1
ATOM 4201 C CA . TYR B 1 91 ? 24.926 42.729 -52.346 1.00 42.26 89 TYR B CA 1
ATOM 4202 C C . TYR B 1 91 ? 23.446 42.481 -52.078 1.00 42.14 89 TYR B C 1
ATOM 4203 O O . TYR B 1 91 ? 22.573 42.847 -52.866 1.00 42.39 89 TYR B O 1
ATOM 4212 N N . GLY B 1 92 ? 23.187 41.847 -50.939 1.00 41.87 90 GLY B N 1
ATOM 4213 C CA . GLY B 1 92 ? 21.839 41.474 -50.526 1.00 41.61 90 GLY B CA 1
ATOM 4214 C C . GLY B 1 92 ? 21.853 40.930 -49.106 1.00 41.19 90 GLY B C 1
ATOM 4215 O O . GLY B 1 92 ? 22.830 41.129 -48.379 1.00 41.29 90 GLY B O 1
ATOM 4216 N N . PRO B 1 93 ? 20.786 40.224 -48.699 1.00 40.73 91 PRO B N 1
ATOM 4217 C CA . PRO B 1 93 ? 19.583 39.895 -49.472 1.00 40.44 91 PRO B CA 1
ATOM 4218 C C . PRO B 1 93 ? 18.686 41.107 -49.753 1.00 40.30 91 PRO B C 1
ATOM 4219 O O . PRO B 1 93 ? 17.997 41.603 -48.858 1.00 40.29 91 PRO B O 1
ATOM 4223 N N . GLY B 1 94 ? 18.706 41.570 -51.000 1.00 40.00 92 GLY B N 1
ATOM 4224 C CA . GLY B 1 94 ? 17.920 42.723 -51.411 1.00 39.75 92 GLY B CA 1
ATOM 4225 C C . GLY B 1 94 ? 18.469 44.039 -50.900 1.00 39.56 92 GLY B C 1
ATOM 4226 O O . GLY B 1 94 ? 19.591 44.114 -50.394 1.00 39.31 92 GLY B O 1
ATOM 4227 N N . TRP B 1 95 ? 17.651 45.079 -51.027 1.00 39.34 93 TRP B N 1
ATOM 4228 C CA . TRP B 1 95 ? 18.040 46.431 -50.653 1.00 39.18 93 TRP B CA 1
ATOM 4229 C C . TRP B 1 95 ? 18.282 46.549 -49.146 1.00 38.97 93 TRP B C 1
ATOM 4230 O O . TRP B 1 95 ? 19.386 46.889 -48.722 1.00 38.90 93 TRP B O 1
ATOM 4241 N N . ASP B 1 96 ? 17.259 46.254 -48.346 1.00 38.76 94 ASP B N 1
ATOM 4242 C CA . ASP B 1 96 ? 17.364 46.356 -46.885 1.00 38.75 94 ASP B CA 1
ATOM 4243 C C . ASP B 1 96 ? 18.332 45.346 -46.275 1.00 38.58 94 ASP B C 1
ATOM 4244 O O . ASP B 1 96 ? 18.969 45.637 -45.267 1.00 38.44 94 ASP B O 1
ATOM 4249 N N . GLY B 1 97 ? 18.433 44.164 -46.873 1.00 38.63 95 GLY B N 1
ATOM 4250 C CA . GLY B 1 97 ? 19.400 43.166 -46.426 1.00 38.74 95 GLY B CA 1
ATOM 4251 C C . GLY B 1 97 ? 20.828 43.670 -46.553 1.00 38.77 95 GLY B C 1
ATOM 4252 O O . GLY B 1 97 ? 21.639 43.486 -45.646 1.00 38.69 95 GLY B O 1
ATOM 4253 N N . LEU B 1 98 ? 21.129 44.313 -47.678 1.00 38.83 96 LEU B N 1
ATOM 4254 C CA . LEU B 1 98 ? 22.444 44.914 -47.903 1.00 39.04 96 LEU B CA 1
ATOM 4255 C C . LEU B 1 98 ? 22.741 46.049 -46.914 1.00 39.15 96 LEU B C 1
ATOM 4256 O O . LEU B 1 98 ? 23.875 46.195 -46.455 1.00 39.04 96 LEU B O 1
ATOM 4261 N N . ILE B 1 99 ? 21.726 46.848 -46.591 1.00 39.36 97 ILE B N 1
ATOM 4262 C CA . ILE B 1 99 ? 21.917 47.995 -45.699 1.00 39.59 97 ILE B CA 1
ATOM 4263 C C . ILE B 1 99 ? 22.288 47.556 -44.279 1.00 39.77 97 ILE B C 1
ATOM 4264 O O . ILE B 1 99 ? 23.237 48.080 -43.696 1.00 39.63 97 ILE B O 1
ATOM 4269 N N . ARG B 1 100 ? 21.548 46.595 -43.729 1.00 40.02 98 ARG B N 1
ATOM 4270 C CA . ARG B 1 100 ? 21.835 46.119 -42.370 1.00 40.22 98 ARG B CA 1
ATOM 4271 C C . ARG B 1 100 ? 23.056 45.197 -42.318 1.00 40.21 98 ARG B C 1
ATOM 4272 O O . ARG B 1 100 ? 23.651 45.001 -41.258 1.00 40.29 98 ARG B O 1
ATOM 4280 N N . LYS B 1 101 ? 23.433 44.660 -43.472 1.00 40.26 99 LYS B N 1
ATOM 4281 C CA . LYS B 1 101 ? 24.712 43.979 -43.644 1.00 40.23 99 LYS B CA 1
ATOM 4282 C C . LYS B 1 101 ? 25.841 45.003 -43.535 1.00 40.23 99 LYS B C 1
ATOM 4283 O O . LYS B 1 101 ? 26.873 44.740 -42.916 1.00 40.36 99 LYS B O 1
ATOM 4289 N N . ALA B 1 102 ? 25.631 46.175 -44.133 1.00 40.14 100 ALA B N 1
ATOM 4290 C CA . ALA B 1 102 ? 26.601 47.273 -44.078 1.00 40.01 100 ALA B CA 1
ATOM 4291 C C . ALA B 1 102 ? 26.706 47.882 -42.677 1.00 39.99 100 ALA B C 1
ATOM 4292 O O . ALA B 1 102 ? 27.793 48.273 -42.245 1.00 40.11 100 ALA B O 1
ATOM 4294 N N . VAL B 1 103 ? 25.574 47.979 -41.982 1.00 39.89 101 VAL B N 1
ATOM 4295 C CA . VAL B 1 103 ? 25.547 48.464 -40.598 1.00 39.67 101 VAL B CA 1
ATOM 4296 C C . VAL B 1 103 ? 26.241 47.459 -39.674 1.00 39.71 101 VAL B C 1
ATOM 4297 O O . VAL B 1 103 ? 27.012 47.846 -38.789 1.00 39.74 101 VAL B O 1
ATOM 4301 N N . THR B 1 104 ? 25.975 46.173 -39.891 1.00 39.53 102 THR B N 1
ATOM 4302 C CA . THR B 1 104 ? 26.647 45.115 -39.146 1.00 39.52 102 THR B CA 1
ATOM 4303 C C . THR B 1 104 ? 28.162 45.154 -39.381 1.00 39.52 102 THR B C 1
ATOM 4304 O O . THR B 1 104 ? 28.945 44.966 -38.448 1.00 39.50 102 THR B O 1
ATOM 4308 N N . PHE B 1 105 ? 28.568 45.411 -40.623 1.00 39.59 103 PHE B N 1
ATOM 4309 C CA . PHE B 1 105 ? 29.990 45.539 -40.965 1.00 39.53 103 PHE B CA 1
ATOM 4310 C C . PHE B 1 105 ? 30.648 46.675 -40.187 1.00 39.46 103 PHE B C 1
ATOM 4311 O O . PHE B 1 105 ? 31.827 46.594 -39.841 1.00 39.60 103 PHE B O 1
ATOM 4319 N N . GLY B 1 106 ? 29.877 47.722 -39.903 1.00 39.32 104 GLY B N 1
ATOM 4320 C CA . GLY B 1 106 ? 30.379 48.871 -39.158 1.00 39.18 104 GLY B CA 1
ATOM 4321 C C . GLY B 1 106 ? 30.768 48.560 -37.723 1.00 39.04 104 GLY B C 1
ATOM 4322 O O . GLY B 1 106 ? 31.892 48.849 -37.303 1.00 39.07 104 GLY B O 1
ATOM 4323 N N . ARG B 1 107 ? 29.842 47.974 -36.969 1.00 38.81 105 ARG B N 1
ATOM 4324 C CA . ARG B 1 107 ? 30.083 47.690 -35.553 1.00 38.70 105 ARG B CA 1
ATOM 4325 C C . ARG B 1 107 ? 31.052 46.528 -35.356 1.00 38.55 105 ARG B C 1
ATOM 4326 O O . ARG B 1 107 ? 31.854 46.538 -34.420 1.00 38.45 105 ARG B O 1
ATOM 4334 N N . ALA B 1 108 ? 30.982 45.540 -36.247 1.00 38.41 106 ALA B N 1
ATOM 4335 C CA . ALA B 1 108 ? 31.925 44.428 -36.255 1.00 38.32 106 ALA B CA 1
ATOM 4336 C C . ALA B 1 108 ? 33.353 44.896 -36.555 1.00 38.20 106 ALA B C 1
ATOM 4337 O O . ALA B 1 108 ? 34.315 44.369 -35.989 1.00 37.92 106 ALA B O 1
ATOM 4339 N N . SER B 1 109 ? 33.486 45.881 -37.444 1.00 38.21 107 SER B N 1
ATOM 4340 C CA . SER B 1 109 ? 34.799 46.441 -37.782 1.00 38.29 107 SER B CA 1
ATOM 4341 C C . SER B 1 109 ? 35.413 47.192 -36.605 1.00 38.28 107 SER B C 1
ATOM 4342 O O . SER B 1 109 ? 36.620 47.107 -36.376 1.00 38.09 107 SER B O 1
ATOM 4345 N N . VAL B 1 110 ? 34.578 47.914 -35.859 1.00 38.51 108 VAL B N 1
ATOM 4346 C CA . VAL B 1 110 ? 35.026 48.607 -34.647 1.00 38.67 108 VAL B CA 1
ATOM 4347 C C . VAL B 1 110 ? 35.505 47.602 -33.604 1.00 38.88 108 VAL B C 1
ATOM 4348 O O . VAL B 1 110 ? 36.545 47.807 -32.981 1.00 38.85 108 VAL B O 1
ATOM 4352 N N . LEU B 1 111 ? 34.750 46.515 -33.433 1.00 39.19 109 LEU B N 1
ATOM 4353 C CA . LEU B 1 111 ? 35.101 45.464 -32.475 1.00 39.22 109 LEU B CA 1
ATOM 4354 C C . LEU B 1 111 ? 36.457 44.841 -32.787 1.00 39.40 109 LEU B C 1
ATOM 4355 O O . LEU B 1 111 ? 37.269 44.644 -31.884 1.00 39.74 109 LEU B O 1
ATOM 4360 N N . LEU B 1 112 ? 36.692 44.527 -34.059 1.00 39.47 110 LEU B N 1
ATOM 4361 C CA . LEU B 1 112 ? 37.958 43.926 -34.484 1.00 39.50 110 LEU B CA 1
ATOM 4362 C C . LEU B 1 112 ? 39.139 44.879 -34.265 1.00 39.64 110 LEU B C 1
ATOM 4363 O O . LEU B 1 112 ? 40.160 44.480 -33.703 1.00 39.81 110 LEU B O 1
ATOM 4368 N N . LEU B 1 113 ? 38.992 46.129 -34.706 1.00 39.61 111 LEU B N 1
ATOM 4369 C CA . LEU B 1 113 ? 40.031 47.147 -34.530 1.00 39.61 111 LEU B CA 1
ATOM 4370 C C . LEU B 1 113 ? 40.347 47.336 -33.050 1.00 39.64 111 LEU B C 1
ATOM 4371 O O . LEU B 1 113 ? 41.510 47.332 -32.649 1.00 39.57 111 LEU B O 1
ATOM 4376 N N . ASN B 1 114 ? 39.300 47.489 -32.245 1.00 39.73 112 ASN B N 1
ATOM 4377 C CA . ASN B 1 114 ? 39.447 47.630 -30.797 1.00 39.82 112 ASN B CA 1
ATOM 4378 C C . ASN B 1 114 ? 40.310 46.501 -30.221 1.00 39.94 112 ASN B C 1
ATOM 4379 O O . ASN B 1 114 ? 41.183 46.749 -29.389 1.00 40.00 112 ASN B O 1
ATOM 4384 N N . ASP B 1 115 ? 40.071 45.274 -30.688 1.00 39.99 113 ASP B N 1
ATOM 4385 C CA . ASP B 1 115 ? 40.832 44.095 -30.248 1.00 40.07 113 ASP B CA 1
ATOM 4386 C C . ASP B 1 115 ? 42.277 44.089 -30.744 1.00 39.99 113 ASP B C 1
ATOM 4387 O O . ASP B 1 115 ? 43.181 43.704 -30.004 1.00 40.02 113 ASP B O 1
ATOM 4392 N N . LEU B 1 116 ? 42.494 44.497 -31.991 1.00 39.95 114 LEU B N 1
ATOM 4393 C CA . LEU B 1 116 ? 43.851 44.621 -32.531 1.00 39.96 114 LEU B CA 1
ATOM 4394 C C . LEU B 1 116 ? 44.662 45.670 -31.771 1.00 40.02 114 LEU B C 1
ATOM 4395 O O . LEU B 1 116 ? 45.841 45.466 -31.488 1.00 40.13 114 LEU B O 1
ATOM 4400 N N . LEU B 1 117 ? 44.018 46.786 -31.432 1.00 40.14 115 LEU B N 1
ATOM 4401 C CA . LEU B 1 117 ? 44.672 47.878 -30.707 1.00 40.25 115 LEU B CA 1
ATOM 4402 C C . LEU B 1 117 ? 45.098 47.495 -29.292 1.00 40.35 115 LEU B C 1
ATOM 4403 O O . LEU B 1 117 ? 45.850 48.229 -28.645 1.00 40.19 115 LEU B O 1
ATOM 4408 N N . ARG B 1 118 ? 44.610 46.353 -28.819 1.00 40.65 116 ARG B N 1
ATOM 4409 C CA . ARG B 1 118 ? 45.022 45.801 -27.534 1.00 40.83 116 ARG B CA 1
ATOM 4410 C C . ARG B 1 118 ? 46.468 45.307 -27.562 1.00 40.82 116 ARG B C 1
ATOM 4411 O O . ARG B 1 118 ? 47.102 45.193 -26.511 1.00 40.85 116 ARG B O 1
ATOM 4419 N N . GLU B 1 119 ? 46.983 45.008 -28.755 1.00 40.92 117 GLU B N 1
ATOM 4420 C CA . GLU B 1 119 ? 48.360 44.532 -28.898 1.00 41.18 117 GLU B CA 1
ATOM 4421 C C . GLU B 1 119 ? 49.145 45.143 -30.069 1.00 41.23 117 GLU B C 1
ATOM 4422 O O . GLU B 1 119 ? 50.249 44.683 -30.360 1.00 41.22 117 GLU B O 1
ATOM 4428 N N . GLU B 1 120 ? 48.613 46.172 -30.731 1.00 41.38 118 GLU B N 1
ATOM 4429 C CA . GLU B 1 120 ? 49.357 46.819 -31.823 1.00 41.53 118 GLU B CA 1
ATOM 4430 C C . GLU B 1 120 ? 49.007 48.304 -32.029 1.00 41.58 118 GLU B C 1
ATOM 4431 O O . GLU B 1 120 ? 47.947 48.760 -31.595 1.00 41.49 118 GLU B O 1
ATOM 4437 N N . PRO B 1 121 ? 49.904 49.061 -32.697 1.00 41.63 119 PRO B N 1
ATOM 4438 C CA . PRO B 1 121 ? 49.682 50.494 -32.886 1.00 41.71 119 PRO B CA 1
ATOM 4439 C C . PRO B 1 121 ? 48.492 50.820 -33.785 1.00 41.79 119 PRO B C 1
ATOM 4440 O O . PRO B 1 121 ? 48.067 49.988 -34.592 1.00 41.93 119 PRO B O 1
ATOM 4444 N N . LEU B 1 122 ? 47.974 52.034 -33.630 1.00 41.67 120 LEU B N 1
ATOM 4445 C CA . LEU B 1 122 ? 46.826 52.509 -34.391 1.00 41.76 120 LEU B CA 1
ATOM 4446 C C . LEU B 1 122 ? 47.238 52.786 -35.836 1.00 41.89 120 LEU B C 1
ATOM 4447 O O . LEU B 1 122 ? 48.319 53.327 -36.072 1.00 42.09 120 LEU B O 1
ATOM 4452 N N . PRO B 1 123 ? 46.390 52.409 -36.812 1.00 41.98 121 PRO B N 1
ATOM 4453 C CA . PRO B 1 123 ? 46.720 52.719 -38.206 1.00 42.00 121 PRO B CA 1
ATOM 4454 C C . PRO B 1 123 ? 46.776 54.220 -38.511 1.00 41.95 121 PRO B C 1
ATOM 4455 O O . PRO B 1 123 ? 46.089 55.011 -37.866 1.00 42.13 121 PRO B O 1
ATOM 4459 N N . ASP B 1 124 ? 47.598 54.590 -39.490 1.00 41.85 122 ASP B N 1
ATOM 4460 C CA . ASP B 1 124 ? 47.810 55.993 -39.857 1.00 41.84 122 ASP B CA 1
ATOM 4461 C C . ASP B 1 124 ? 46.675 56.555 -40.712 1.00 41.75 122 ASP B C 1
ATOM 4462 O O . ASP B 1 124 ? 46.481 57.771 -40.764 1.00 41.92 122 ASP B O 1
ATOM 4467 N N . VAL B 1 125 ? 45.941 55.676 -41.389 1.00 41.61 123 VAL B N 1
ATOM 4468 C CA . VAL B 1 125 ? 44.850 56.088 -42.264 1.00 41.63 123 VAL B CA 1
ATOM 4469 C C . VAL B 1 125 ? 43.814 54.978 -42.418 1.00 41.73 123 VAL B C 1
ATOM 4470 O O . VAL B 1 125 ? 44.140 53.787 -42.338 1.00 41.92 123 VAL B O 1
ATOM 4474 N N . VAL B 1 126 ? 42.564 55.375 -42.629 1.00 41.69 124 VAL B N 1
ATOM 4475 C CA . VAL B 1 126 ? 41.515 54.439 -43.002 1.00 41.67 124 VAL B CA 1
ATOM 4476 C C . VAL B 1 126 ? 41.030 54.788 -44.410 1.00 41.70 124 VAL B C 1
ATOM 4477 O O . VAL B 1 126 ? 40.564 55.897 -44.667 1.00 41.57 124 VAL B O 1
ATOM 4481 N N . HIS B 1 127 ? 41.175 53.828 -45.317 1.00 41.80 125 HIS B N 1
ATOM 4482 C CA . HIS B 1 127 ? 40.816 53.988 -46.718 1.00 41.81 125 HIS B CA 1
ATOM 4483 C C . HIS B 1 127 ? 39.614 53.090 -46.994 1.00 41.89 125 HIS B C 1
ATOM 4484 O O . HIS B 1 127 ? 39.758 51.883 -47.151 1.00 41.87 125 HIS B O 1
ATOM 4491 N N . PHE B 1 128 ? 38.424 53.683 -47.040 1.00 42.12 126 PHE B N 1
ATOM 4492 C CA . PHE B 1 128 ? 37.192 52.908 -47.202 1.00 42.25 126 PHE B CA 1
ATOM 4493 C C . PHE B 1 128 ? 36.566 53.131 -48.581 1.00 42.39 126 PHE B C 1
ATOM 4494 O O . PHE B 1 128 ? 36.630 54.231 -49.131 1.00 42.26 126 PHE B O 1
ATOM 4502 N N . HIS B 1 129 ? 35.976 52.066 -49.129 1.00 42.54 127 HIS B N 1
ATOM 4503 C CA . HIS B 1 129 ? 35.596 52.007 -50.543 1.00 42.75 127 HIS B CA 1
ATOM 4504 C C . HIS B 1 129 ? 34.096 51.799 -50.745 1.00 42.99 127 HIS B C 1
ATOM 4505 O O . HIS B 1 129 ? 33.503 50.897 -50.149 1.00 43.00 127 HIS B O 1
ATOM 4512 N N . ASP B 1 130 ? 33.506 52.631 -51.606 1.00 43.28 128 ASP B N 1
ATOM 4513 C CA . ASP B 1 130 ? 32.066 52.622 -51.909 1.00 43.55 128 ASP B CA 1
ATOM 4514 C C . ASP B 1 130 ? 31.171 52.819 -50.678 1.00 43.77 128 ASP B C 1
ATOM 4515 O O . ASP B 1 130 ? 31.623 52.699 -49.539 1.00 43.84 128 ASP B O 1
ATOM 4520 N N . TRP B 1 131 ? 29.895 53.115 -50.918 1.00 43.95 129 TRP B N 1
ATOM 4521 C CA . TRP B 1 131 ? 28.990 53.517 -49.835 1.00 44.12 129 TRP B CA 1
ATOM 4522 C C . TRP B 1 131 ? 28.703 52.409 -48.822 1.00 44.36 129 TRP B C 1
ATOM 4523 O O . TRP B 1 131 ? 28.297 52.687 -47.692 1.00 44.60 129 TRP B O 1
ATOM 4534 N N . HIS B 1 132 ? 28.925 51.163 -49.231 1.00 44.40 130 HIS B N 1
ATOM 4535 C CA . HIS B 1 132 ? 28.649 49.996 -48.394 1.00 44.37 130 HIS B CA 1
ATOM 4536 C C . HIS B 1 132 ? 29.529 49.961 -47.146 1.00 44.25 130 HIS B C 1
ATOM 4537 O O . HIS B 1 132 ? 29.144 49.371 -46.139 1.00 44.14 130 HIS B O 1
ATOM 4544 N N . THR B 1 133 ? 30.702 50.594 -47.219 1.00 44.11 131 THR B N 1
ATOM 4545 C CA . THR B 1 133 ? 31.641 50.632 -46.096 1.00 43.99 131 THR B CA 1
ATOM 4546 C C . THR B 1 133 ? 31.602 51.948 -45.317 1.00 43.85 131 THR B C 1
ATOM 4547 O O . THR B 1 133 ? 32.456 52.182 -44.463 1.00 43.81 131 THR B O 1
ATOM 4551 N N . VAL B 1 134 ? 30.608 52.792 -45.599 1.00 43.88 132 VAL B N 1
ATOM 4552 C CA . VAL B 1 134 ? 30.506 54.129 -44.990 1.00 43.78 132 VAL B CA 1
ATOM 4553 C C . VAL B 1 134 ? 30.208 54.073 -43.494 1.00 43.73 132 VAL B C 1
ATOM 4554 O O . VAL B 1 134 ? 30.769 54.845 -42.722 1.00 43.68 132 VAL B O 1
ATOM 4558 N N . PHE B 1 135 ? 29.328 53.161 -43.091 1.00 43.76 133 PHE B N 1
ATOM 4559 C CA . PHE B 1 135 ? 29.038 52.958 -41.671 1.00 43.70 133 PHE B CA 1
ATOM 4560 C C . PHE B 1 135 ? 30.308 52.582 -40.905 1.00 43.65 133 PHE B C 1
ATOM 4561 O O . PHE B 1 135 ? 30.562 53.109 -39.823 1.00 43.86 133 PHE B O 1
ATOM 4569 N N . ALA B 1 136 ? 31.108 51.688 -41.483 1.00 43.54 134 ALA B N 1
ATOM 4570 C CA . ALA B 1 136 ? 32.398 51.300 -40.904 1.00 43.44 134 ALA B CA 1
ATOM 4571 C C . ALA B 1 136 ? 33.403 52.454 -40.906 1.00 43.37 134 ALA B C 1
ATOM 4572 O O . ALA B 1 136 ? 34.103 52.678 -39.913 1.00 43.33 134 ALA B O 1
ATOM 4574 N N . GLY B 1 137 ? 33.469 53.177 -42.022 1.00 43.33 135 GLY B N 1
ATOM 4575 C CA . GLY B 1 137 ? 34.377 54.316 -42.163 1.00 43.17 135 GLY B CA 1
ATOM 4576 C C . GLY B 1 137 ? 34.048 55.448 -41.213 1.00 43.06 135 GLY B C 1
ATOM 4577 O O . GLY B 1 137 ? 34.941 56.034 -40.606 1.00 43.15 135 GLY B O 1
ATOM 4578 N N . ALA B 1 138 ? 32.759 55.746 -41.078 1.00 42.99 136 ALA B N 1
ATOM 4579 C CA . ALA B 1 138 ? 32.297 56.834 -40.218 1.00 42.90 136 ALA B CA 1
ATOM 4580 C C . ALA B 1 138 ? 32.545 56.535 -38.741 1.00 42.83 136 ALA B C 1
ATOM 4581 O O . ALA B 1 138 ? 33.032 57.389 -38.006 1.00 42.85 136 ALA B O 1
ATOM 4583 N N . LEU B 1 139 ? 32.209 55.323 -38.311 1.00 42.87 137 LEU B N 1
ATOM 4584 C CA . LEU B 1 139 ? 32.390 54.933 -36.912 1.00 42.82 137 LEU B CA 1
ATOM 4585 C C . LEU B 1 139 ? 33.863 54.986 -36.502 1.00 42.80 137 LEU B C 1
ATOM 4586 O O . LEU B 1 139 ? 34.202 55.546 -35.458 1.00 42.74 137 LEU B O 1
ATOM 4591 N N . ILE B 1 140 ? 34.733 54.420 -37.335 1.00 42.81 138 ILE B N 1
ATOM 4592 C CA . ILE B 1 140 ? 36.177 54.433 -37.067 1.00 42.83 138 ILE B CA 1
ATOM 4593 C C . ILE B 1 140 ? 36.742 55.863 -37.057 1.00 42.75 138 ILE B C 1
ATOM 4594 O O . ILE B 1 140 ? 37.639 56.175 -36.276 1.00 42.60 138 ILE B O 1
ATOM 4599 N N . LYS B 1 141 ? 36.201 56.724 -37.916 1.00 42.80 139 LYS B N 1
ATOM 4600 C CA . LYS B 1 141 ? 36.559 58.145 -37.939 1.00 42.72 139 LYS B CA 1
ATOM 4601 C C . LYS B 1 141 ? 36.086 58.850 -36.668 1.00 42.60 139 LYS B C 1
ATOM 4602 O O . LYS B 1 141 ? 36.856 59.556 -36.017 1.00 42.74 139 LYS B O 1
ATOM 4608 N N . LYS B 1 142 ? 34.816 58.649 -36.327 1.00 42.43 140 LYS B N 1
ATOM 4609 C CA . LYS B 1 142 ? 34.190 59.306 -35.176 1.00 42.49 140 LYS B CA 1
ATOM 4610 C C . LYS B 1 142 ? 34.965 59.094 -33.874 1.00 42.54 140 LYS B C 1
ATOM 4611 O O . LYS B 1 142 ? 35.262 60.051 -33.160 1.00 42.46 140 LYS B O 1
ATOM 4617 N N . TYR B 1 143 ? 35.302 57.840 -33.588 1.00 42.73 141 TYR B N 1
ATOM 4618 C CA . TYR B 1 143 ? 35.862 57.464 -32.292 1.00 42.77 141 TYR B CA 1
ATOM 4619 C C . TYR B 1 143 ? 37.383 57.460 -32.259 1.00 42.77 141 TYR B C 1
ATOM 4620 O O . TYR B 1 143 ? 37.982 57.992 -31.324 1.00 42.81 141 TYR B O 1
ATOM 4629 N N . PHE B 1 144 ? 38.004 56.855 -33.266 1.00 42.71 142 PHE B N 1
ATOM 4630 C CA . PHE B 1 144 ? 39.461 56.701 -33.280 1.00 42.74 142 PHE B CA 1
ATOM 4631 C C . PHE B 1 144 ? 40.185 57.908 -33.857 1.00 42.75 142 PHE B C 1
ATOM 4632 O O . PHE B 1 144 ? 41.396 58.039 -33.681 1.00 42.78 142 PHE B O 1
ATOM 4640 N N . LYS B 1 145 ? 39.442 58.779 -34.541 1.00 42.84 143 LYS B N 1
ATOM 4641 C CA . LYS B 1 145 ? 39.942 60.090 -34.959 1.00 42.90 143 LYS B CA 1
ATOM 4642 C C . LYS B 1 145 ? 41.173 59.977 -35.850 1.00 42.94 143 LYS B C 1
ATOM 4643 O O . LYS B 1 145 ? 42.148 60.700 -35.654 1.00 43.13 143 LYS B O 1
ATOM 4649 N N . ILE B 1 146 ? 41.136 59.069 -36.821 1.00 43.00 144 ILE B N 1
ATOM 4650 C CA . ILE B 1 146 ? 42.250 58.928 -37.762 1.00 42.95 144 ILE B CA 1
ATOM 4651 C C . ILE B 1 146 ? 41.840 59.428 -39.151 1.00 42.88 144 ILE B C 1
ATOM 4652 O O . ILE B 1 146 ? 40.655 59.398 -39.490 1.00 43.05 144 ILE B O 1
ATOM 4657 N N . PRO B 1 147 ? 42.815 59.897 -39.956 1.00 42.64 145 PRO B N 1
ATOM 4658 C CA . PRO B 1 147 ? 42.499 60.444 -41.278 1.00 42.48 145 PRO B CA 1
ATOM 4659 C C . PRO B 1 147 ? 41.776 59.428 -42.156 1.00 42.38 145 PRO B C 1
ATOM 4660 O O . PRO B 1 147 ? 42.148 58.257 -42.154 1.00 42.46 145 PRO B O 1
ATOM 4664 N N . ALA B 1 148 ? 40.760 59.870 -42.893 1.00 42.08 146 ALA B N 1
ATOM 4665 C CA . ALA B 1 148 ? 39.943 58.966 -43.700 1.00 41.90 146 ALA B CA 1
ATOM 4666 C C . ALA B 1 148 ? 39.918 59.382 -45.167 1.00 41.72 146 ALA B C 1
ATOM 4667 O O . ALA B 1 148 ? 39.728 60.552 -45.483 1.00 41.51 146 ALA B O 1
ATOM 4669 N N . VAL B 1 149 ? 40.117 58.410 -46.057 1.00 41.66 147 VAL B N 1
ATOM 4670 C CA . VAL B 1 149 ? 40.040 58.634 -47.498 1.00 41.48 147 VAL B CA 1
ATOM 4671 C C . VAL B 1 149 ? 38.916 57.778 -48.073 1.00 41.45 147 VAL B C 1
ATOM 4672 O O . VAL B 1 149 ? 38.909 56.561 -47.904 1.00 41.56 147 VAL B O 1
ATOM 4676 N N . PHE B 1 150 ? 37.966 58.424 -48.743 1.00 41.33 148 PHE B N 1
ATOM 4677 C CA . PHE B 1 150 ? 36.789 57.749 -49.283 1.00 41.37 148 PHE B CA 1
ATOM 4678 C C . PHE B 1 150 ? 36.928 57.643 -50.795 1.00 41.47 148 PHE B C 1
ATOM 4679 O O . PHE B 1 150 ? 37.054 58.663 -51.478 1.00 41.63 148 PHE B O 1
ATOM 4687 N N . THR B 1 151 ? 36.918 56.413 -51.310 1.00 41.41 149 THR B N 1
ATOM 4688 C CA . THR B 1 151 ? 37.049 56.166 -52.746 1.00 41.48 149 THR B CA 1
ATOM 4689 C C . THR B 1 151 ? 35.770 55.565 -53.333 1.00 41.55 149 THR B C 1
ATOM 4690 O O . THR B 1 151 ? 35.319 54.507 -52.900 1.00 41.55 149 THR B O 1
ATOM 4694 N N . ILE B 1 152 ? 35.210 56.254 -54.326 1.00 41.73 150 ILE B N 1
ATOM 4695 C CA . ILE B 1 152 ? 33.970 55.855 -54.983 1.00 41.93 150 ILE B CA 1
ATOM 4696 C C . ILE B 1 152 ? 34.285 55.173 -56.312 1.00 42.28 150 ILE B C 1
ATOM 4697 O O . ILE B 1 152 ? 34.783 55.814 -57.246 1.00 42.27 150 ILE B O 1
ATOM 4702 N N . HIS B 1 153 ? 33.983 53.875 -56.382 1.00 42.60 151 HIS B N 1
ATOM 4703 C CA . HIS B 1 153 ? 34.193 53.062 -57.583 1.00 42.83 151 HIS B CA 1
ATOM 4704 C C . HIS B 1 153 ? 33.002 53.122 -58.543 1.00 43.17 151 HIS B C 1
ATOM 4705 O O . HIS B 1 153 ? 33.164 52.980 -59.753 1.00 43.38 151 HIS B O 1
ATOM 4712 N N . ARG B 1 154 ? 31.808 53.311 -57.995 1.00 43.47 152 ARG B N 1
ATOM 4713 C CA . ARG B 1 154 ? 30.604 53.486 -58.798 1.00 43.56 152 ARG B CA 1
ATOM 4714 C C . ARG B 1 154 ? 29.598 54.287 -57.988 1.00 43.56 152 ARG B C 1
ATOM 4715 O O . ARG B 1 154 ? 29.459 54.078 -56.782 1.00 43.76 152 ARG B O 1
ATOM 4723 N N . LEU B 1 155 ? 28.898 55.199 -58.655 1.00 43.41 153 LEU B N 1
ATOM 4724 C CA . LEU B 1 155 ? 27.920 56.051 -57.991 1.00 43.29 153 LEU B CA 1
ATOM 4725 C C . LEU B 1 155 ? 26.541 55.384 -58.078 1.00 43.15 153 LEU B C 1
ATOM 4726 O O . LEU B 1 155 ? 26.004 55.195 -59.171 1.00 43.09 153 LEU B O 1
ATOM 4731 N N . ASN B 1 156 ? 25.987 55.005 -56.927 1.00 43.00 154 ASN B N 1
ATOM 4732 C CA . ASN B 1 156 ? 24.671 54.361 -56.870 1.00 42.93 154 ASN B CA 1
ATOM 4733 C C . ASN B 1 156 ? 23.518 55.363 -56.966 1.00 42.83 154 ASN B C 1
ATOM 4734 O O . ASN B 1 156 ? 22.475 55.052 -57.540 1.00 42.90 154 ASN B O 1
ATOM 4739 N N . LYS B 1 157 ? 23.709 56.553 -56.394 1.00 42.70 155 LYS B N 1
ATOM 4740 C CA . LYS B 1 157 ? 22.730 57.648 -56.465 1.00 42.58 155 LYS B CA 1
ATOM 4741 C C . LYS B 1 157 ? 21.352 57.296 -55.891 1.00 42.45 155 LYS B C 1
ATOM 4742 O O . LYS B 1 157 ? 20.345 57.327 -56.603 1.00 42.30 155 LYS B O 1
ATOM 4748 N N . SER B 1 158 ? 21.315 56.967 -54.602 1.00 42.32 156 SER B N 1
ATOM 4749 C CA . SER B 1 158 ? 20.048 56.792 -53.890 1.00 42.26 156 SER B CA 1
ATOM 4750 C C . SER B 1 158 ? 20.233 57.035 -52.393 1.00 42.13 156 SER B C 1
ATOM 4751 O O . SER B 1 158 ? 21.347 57.293 -51.938 1.00 42.13 156 SER B O 1
ATOM 4754 N N . LYS B 1 159 ? 19.136 56.957 -51.640 1.00 42.07 157 LYS B N 1
ATOM 4755 C CA . LYS B 1 159 ? 19.134 57.285 -50.215 1.00 41.96 157 LYS B CA 1
ATOM 4756 C C . LYS B 1 159 ? 18.631 56.132 -49.348 1.00 41.80 157 LYS B C 1
ATOM 4757 O O . LYS B 1 159 ? 17.731 55.394 -49.748 1.00 41.80 157 LYS B O 1
ATOM 4763 N N . LEU B 1 160 ? 19.209 56.000 -48.155 1.00 41.60 158 LEU B N 1
ATOM 4764 C CA . LEU B 1 160 ? 18.750 55.034 -47.160 1.00 41.46 158 LEU B CA 1
ATOM 4765 C C . LEU B 1 160 ? 17.885 55.780 -46.141 1.00 41.30 158 LEU B C 1
ATOM 4766 O O . LEU B 1 160 ? 18.079 56.976 -45.934 1.00 41.32 158 LEU B O 1
ATOM 4771 N N . PRO B 1 161 ? 16.927 55.084 -45.498 1.00 41.01 159 PRO B N 1
ATOM 4772 C CA . PRO B 1 161 ? 16.212 55.683 -44.365 1.00 40.88 159 PRO B CA 1
ATOM 4773 C C . PRO B 1 161 ? 17.124 56.042 -43.189 1.00 40.69 159 PRO B C 1
ATOM 4774 O O . PRO B 1 161 ? 18.174 55.421 -43.008 1.00 40.73 159 PRO B O 1
ATOM 4778 N N . ALA B 1 162 ? 16.709 57.029 -42.395 1.00 40.48 160 ALA B N 1
ATOM 4779 C CA . ALA B 1 162 ? 17.476 57.467 -41.221 1.00 40.40 160 ALA B CA 1
ATOM 4780 C C . ALA B 1 162 ? 17.582 56.375 -40.153 1.00 40.27 160 ALA B C 1
ATOM 4781 O O . ALA B 1 162 ? 18.570 56.316 -39.416 1.00 40.17 160 ALA B O 1
ATOM 4783 N N . PHE B 1 163 ? 16.561 55.519 -40.085 1.00 40.15 161 PHE B N 1
ATOM 4784 C CA . PHE B 1 163 ? 16.536 54.352 -39.193 1.00 40.11 161 PHE B CA 1
ATOM 4785 C C . PHE B 1 163 ? 17.877 53.612 -39.105 1.00 40.07 161 PHE B C 1
ATOM 4786 O O . PHE B 1 163 ? 18.303 53.223 -38.017 1.00 39.89 161 PHE B O 1
ATOM 4794 N N . TYR B 1 164 ? 18.534 53.420 -40.245 1.00 40.12 162 TYR B N 1
ATOM 4795 C CA . TYR B 1 164 ? 19.767 52.634 -40.288 1.00 40.29 162 TYR B CA 1
ATOM 4796 C C . TYR B 1 164 ? 20.981 53.403 -39.762 1.00 40.44 162 TYR B C 1
ATOM 4797 O O . TYR B 1 164 ? 21.885 52.801 -39.190 1.00 40.58 162 TYR B O 1
ATOM 4806 N N . PHE B 1 165 ? 20.998 54.724 -39.935 1.00 40.75 163 PHE B N 1
ATOM 4807 C CA . PHE B 1 165 ? 22.040 55.561 -39.321 1.00 40.92 163 PHE B CA 1
ATOM 4808 C C . PHE B 1 165 ? 21.887 55.622 -37.801 1.00 41.02 163 PHE B C 1
ATOM 4809 O O . PHE B 1 165 ? 22.881 55.633 -37.073 1.00 40.89 163 PHE B O 1
ATOM 4817 N N . HIS B 1 166 ? 20.644 55.653 -37.329 1.00 41.17 164 HIS B N 1
ATOM 4818 C CA . HIS B 1 166 ? 20.363 55.590 -35.896 1.00 41.45 164 HIS B CA 1
ATOM 4819 C C . HIS B 1 166 ? 20.890 54.275 -35.313 1.00 41.55 164 HIS B C 1
ATOM 4820 O O . HIS B 1 166 ? 21.615 54.279 -34.321 1.00 41.57 164 HIS B O 1
ATOM 4827 N N . GLU B 1 167 ? 20.532 53.161 -35.950 1.00 41.79 165 GLU B N 1
ATOM 4828 C CA . GLU B 1 167 ? 20.934 51.822 -35.499 1.00 41.89 165 GLU B CA 1
ATOM 4829 C C . GLU B 1 167 ? 22.440 51.592 -35.580 1.00 41.92 165 GLU B C 1
ATOM 4830 O O . GLU B 1 167 ? 22.990 50.799 -34.816 1.00 41.94 165 GLU B O 1
ATOM 4836 N N . ALA B 1 168 ? 23.097 52.277 -36.513 1.00 41.93 166 ALA B N 1
ATOM 4837 C CA . ALA B 1 168 ? 24.546 52.182 -36.675 1.00 41.92 166 ALA B CA 1
ATOM 4838 C C . ALA B 1 168 ? 25.313 53.054 -35.675 1.00 41.88 166 ALA B C 1
ATOM 4839 O O . ALA B 1 168 ? 26.540 52.977 -35.605 1.00 41.97 166 ALA B O 1
ATOM 4841 N N . GLY B 1 169 ? 24.599 53.874 -34.905 1.00 41.75 167 GLY B N 1
ATOM 4842 C CA . GLY B 1 169 ? 25.224 54.760 -33.926 1.00 41.80 167 GLY B CA 1
ATOM 4843 C C . GLY B 1 169 ? 25.780 56.031 -34.550 1.00 41.81 167 GLY B C 1
ATOM 4844 O O . GLY B 1 169 ? 26.825 56.529 -34.129 1.00 41.87 167 GLY B O 1
ATOM 4845 N N . LEU B 1 170 ? 25.075 56.558 -35.550 1.00 41.78 168 LEU B N 1
ATOM 4846 C CA . LEU B 1 170 ? 25.512 57.743 -36.288 1.00 41.80 168 LEU B CA 1
ATOM 4847 C C . LEU B 1 170 ? 24.334 58.689 -36.530 1.00 41.78 168 LEU B C 1
ATOM 4848 O O . LEU B 1 170 ? 24.130 59.167 -37.647 1.00 41.69 168 LEU B O 1
ATOM 4853 N N . SER B 1 171 ? 23.563 58.953 -35.476 1.00 41.82 169 SER B N 1
ATOM 4854 C CA . SER B 1 171 ? 22.398 59.839 -35.561 1.00 41.94 169 SER B CA 1
ATOM 4855 C C . SER B 1 171 ? 22.756 61.237 -36.062 1.00 41.95 169 SER B C 1
ATOM 4856 O O . SER B 1 171 ? 21.983 61.855 -36.798 1.00 41.91 169 SER B O 1
ATOM 4859 N N . GLU B 1 172 ? 23.932 61.723 -35.668 1.00 42.03 170 GLU B N 1
ATOM 4860 C CA . GLU B 1 172 ? 24.390 63.055 -36.064 1.00 42.14 170 GLU B CA 1
ATOM 4861 C C . GLU B 1 172 ? 24.689 63.176 -37.566 1.00 42.10 170 GLU B C 1
ATOM 4862 O O . GLU B 1 172 ? 24.927 64.277 -38.053 1.00 42.04 170 GLU B O 1
ATOM 4868 N N . LEU B 1 173 ? 24.677 62.056 -38.288 1.00 42.11 171 LEU B N 1
ATOM 4869 C CA . LEU B 1 173 ? 24.856 62.069 -39.741 1.00 42.19 171 LEU B CA 1
ATOM 4870 C C . LEU B 1 173 ? 23.537 61.977 -40.517 1.00 42.24 171 LEU B C 1
ATOM 4871 O O . LEU B 1 173 ? 23.546 62.006 -41.748 1.00 42.19 171 LEU B O 1
ATOM 4876 N N . ALA B 1 174 ? 22.410 61.896 -39.808 1.00 42.41 172 ALA B N 1
ATOM 4877 C CA . ALA B 1 174 ? 21.102 61.740 -40.453 1.00 42.59 172 ALA B CA 1
ATOM 4878 C C . ALA B 1 174 ? 20.066 62.755 -39.950 1.00 42.76 172 ALA B C 1
ATOM 4879 O O . ALA B 1 174 ? 19.139 62.389 -39.226 1.00 42.98 172 ALA B O 1
ATOM 4881 N N . PRO B 1 175 ? 20.214 64.034 -40.345 1.00 42.87 173 PRO B N 1
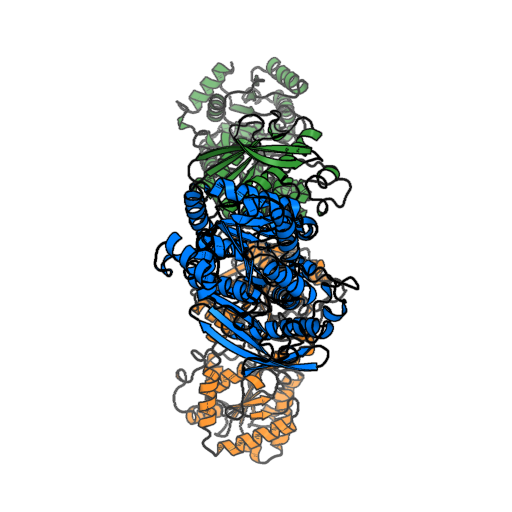ATOM 4882 C CA . PRO B 1 175 ? 19.274 65.092 -39.964 1.00 42.93 173 PRO B CA 1
ATOM 4883 C C . PRO B 1 175 ? 17.981 65.156 -40.796 1.00 43.05 173 PRO B C 1
ATOM 4884 O O . PRO B 1 175 ? 17.131 66.010 -40.530 1.00 43.08 173 PRO B O 1
ATOM 4888 N N . TYR B 1 176 ? 17.841 64.283 -41.794 1.00 43.23 174 TYR B N 1
ATOM 4889 C CA . TYR B 1 176 ? 16.613 64.184 -42.597 1.00 43.30 174 TYR B CA 1
ATOM 4890 C C . TYR B 1 176 ? 16.068 62.755 -42.499 1.00 43.39 174 TYR B C 1
ATOM 4891 O O . TYR B 1 176 ? 16.740 61.881 -41.945 1.00 43.55 174 TYR B O 1
ATOM 4900 N N . PRO B 1 177 ? 14.853 62.503 -43.030 1.00 43.30 175 PRO B N 1
ATOM 4901 C CA . PRO B 1 177 ? 14.312 61.139 -42.973 1.00 43.27 175 PRO B CA 1
ATOM 4902 C C . PRO B 1 177 ? 15.059 60.132 -43.857 1.00 43.23 175 PRO B C 1
ATOM 4903 O O . PRO B 1 177 ? 15.109 58.948 -43.519 1.00 43.19 175 PRO B O 1
ATOM 4907 N N . ASP B 1 178 ? 15.613 60.602 -44.976 1.00 43.18 176 ASP B N 1
ATOM 4908 C CA . ASP B 1 178 ? 16.345 59.751 -45.919 1.00 43.22 176 ASP B CA 1
ATOM 4909 C C . ASP B 1 178 ? 17.691 60.386 -46.264 1.00 43.19 176 ASP B C 1
ATOM 4910 O O . ASP B 1 178 ? 17.772 61.597 -46.468 1.00 43.30 176 ASP B O 1
ATOM 4915 N N . ILE B 1 179 ? 18.739 59.564 -46.326 1.00 43.11 177 ILE B N 1
ATOM 4916 C CA . ILE B 1 179 ? 20.116 60.048 -46.449 1.00 43.23 177 ILE B CA 1
ATOM 4917 C C . ILE B 1 179 ? 20.912 59.314 -47.527 1.00 43.30 177 ILE B C 1
ATOM 4918 O O . ILE B 1 179 ? 20.961 58.085 -47.543 1.00 43.37 177 ILE B O 1
ATOM 4923 N N . ASP B 1 180 ? 21.550 60.075 -48.412 1.00 43.41 178 ASP B N 1
ATOM 4924 C CA . ASP B 1 180 ? 22.474 59.511 -49.390 1.00 43.41 178 ASP B CA 1
ATOM 4925 C C . ASP B 1 180 ? 23.785 59.165 -48.683 1.00 43.35 178 ASP B C 1
ATOM 4926 O O . ASP B 1 180 ? 24.469 60.060 -48.186 1.00 43.29 178 ASP B O 1
ATOM 4931 N N . PRO B 1 181 ? 24.152 57.870 -48.649 1.00 43.27 179 PRO B N 1
ATOM 4932 C CA . PRO B 1 181 ? 25.371 57.463 -47.945 1.00 43.26 179 PRO B CA 1
ATOM 4933 C C . PRO B 1 181 ? 26.664 57.847 -48.674 1.00 43.22 179 PRO B C 1
ATOM 4934 O O . PRO B 1 181 ? 27.732 57.869 -48.059 1.00 43.19 179 PRO B O 1
ATOM 4938 N N . GLU B 1 182 ? 26.567 58.144 -49.968 1.00 43.22 180 GLU B N 1
ATOM 4939 C CA . GLU B 1 182 ? 27.706 58.671 -50.724 1.00 43.19 180 GLU B CA 1
ATOM 4940 C C . GLU B 1 182 ? 28.012 60.125 -50.349 1.00 43.09 180 GLU B C 1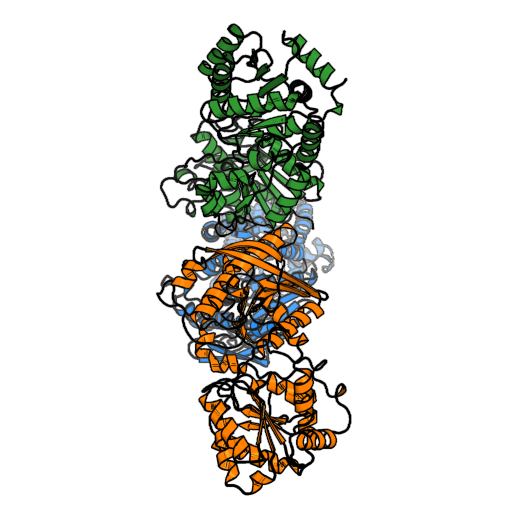
ATOM 4941 O O . GLU B 1 182 ? 29.178 60.527 -50.338 1.00 43.09 180 GLU B O 1
ATOM 4947 N N A HIS B 1 183 ? 26.982 60.903 -50.026 0.50 43.05 181 HIS B N 1
ATOM 4948 N N B HIS B 1 183 ? 26.968 60.903 -50.059 0.50 43.03 181 HIS B N 1
ATOM 4949 C CA A HIS B 1 183 ? 27.193 62.266 -49.541 0.50 43.03 181 HIS B CA 1
ATOM 4950 C CA B HIS B 1 183 ? 27.134 62.261 -49.532 0.50 43.00 181 HIS B CA 1
ATOM 4951 C C A HIS B 1 183 ? 27.776 62.243 -48.128 0.50 42.97 181 HIS B C 1
ATOM 4952 C C B HIS B 1 183 ? 27.786 62.213 -48.150 0.50 42.95 181 HIS B C 1
ATOM 4953 O O A HIS B 1 183 ? 28.671 63.028 -47.811 0.50 43.11 181 HIS B O 1
ATOM 4954 O O B HIS B 1 183 ? 28.738 62.947 -47.881 0.50 43.10 181 HIS B O 1
ATOM 4967 N N . THR B 1 184 ? 27.263 61.347 -47.285 1.00 42.83 182 THR B N 1
ATOM 4968 C CA . THR B 1 184 ? 27.800 61.154 -45.931 1.00 42.84 182 THR B CA 1
ATOM 4969 C C . THR B 1 184 ? 29.276 60.773 -45.945 1.00 42.80 182 THR B C 1
ATOM 4970 O O . THR B 1 184 ? 30.073 61.324 -45.183 1.00 42.88 182 THR B O 1
ATOM 4974 N N . GLY B 1 185 ? 29.627 59.826 -46.811 1.00 42.75 183 GLY B N 1
ATOM 4975 C CA . GLY B 1 185 ? 31.011 59.388 -46.967 1.00 42.78 183 GLY B CA 1
ATOM 4976 C C . GLY B 1 185 ? 31.943 60.524 -47.347 1.00 42.74 183 GLY B C 1
ATOM 4977 O O . GLY B 1 185 ? 32.995 60.709 -46.732 1.00 42.73 183 GLY B O 1
ATOM 4978 N N . GLY B 1 186 ? 31.549 61.295 -48.357 1.00 42.71 184 GLY B N 1
ATOM 4979 C CA . GLY B 1 186 ? 32.348 62.426 -48.816 1.00 42.70 184 GLY B CA 1
ATOM 4980 C C . GLY B 1 186 ? 32.519 63.470 -47.732 1.00 42.73 184 GLY B C 1
ATOM 4981 O O . GLY B 1 186 ? 33.625 63.965 -47.508 1.00 42.84 184 GLY B O 1
ATOM 4982 N N . TYR B 1 187 ? 31.418 63.790 -47.056 1.00 42.69 185 TYR B N 1
ATOM 4983 C CA . TYR B 1 187 ? 31.410 64.763 -45.965 1.00 42.57 185 TYR B CA 1
ATOM 4984 C C . TYR B 1 187 ? 32.456 64.444 -44.899 1.00 42.47 185 TYR B C 1
ATOM 4985 O O . TYR B 1 187 ? 33.332 65.256 -44.618 1.00 42.56 185 TYR B O 1
ATOM 4994 N N . ILE B 1 188 ? 32.371 63.252 -44.320 1.00 42.34 186 ILE B N 1
ATOM 4995 C CA . ILE B 1 188 ? 33.246 62.879 -43.205 1.00 42.22 186 ILE B CA 1
ATOM 4996 C C . ILE B 1 188 ? 34.703 62.589 -43.613 1.00 42.11 186 ILE B C 1
ATOM 4997 O O . ILE B 1 188 ? 35.592 62.592 -42.761 1.00 42.27 186 ILE B O 1
ATOM 5002 N N . ALA B 1 189 ? 34.949 62.371 -44.904 1.00 41.87 187 ALA B N 1
ATOM 5003 C CA . ALA B 1 189 ? 36.294 62.056 -45.395 1.00 41.69 187 ALA B CA 1
ATOM 5004 C C . ALA B 1 189 ? 37.196 63.286 -45.467 1.00 41.52 187 ALA B C 1
ATOM 5005 O O . ALA B 1 189 ? 36.719 64.410 -45.613 1.00 41.77 187 ALA B O 1
ATOM 5007 N N . ASP B 1 190 ? 38.502 63.053 -45.368 1.00 41.29 188 ASP B N 1
ATOM 5008 C CA . ASP B 1 190 ? 39.511 64.097 -45.545 1.00 41.15 188 ASP B CA 1
ATOM 5009 C C . ASP B 1 190 ? 39.873 64.270 -47.019 1.00 40.98 188 ASP B C 1
ATOM 5010 O O . ASP B 1 190 ? 40.118 65.379 -47.474 1.00 41.14 188 ASP B O 1
ATOM 5015 N N . ILE B 1 191 ? 39.926 63.168 -47.755 1.00 40.96 189 ILE B N 1
ATOM 5016 C CA . ILE B 1 191 ? 40.198 63.199 -49.191 1.00 40.92 189 ILE B CA 1
ATOM 5017 C C . ILE B 1 191 ? 39.290 62.193 -49.896 1.00 40.79 189 ILE B C 1
ATOM 5018 O O . ILE B 1 191 ? 39.341 61.004 -49.602 1.00 40.90 189 ILE B O 1
ATOM 5023 N N . VAL B 1 192 ? 38.461 62.677 -50.818 1.00 40.62 190 VAL B N 1
ATOM 5024 C CA . VAL B 1 192 ? 37.596 61.814 -51.617 1.00 40.50 190 VAL B CA 1
ATOM 5025 C C . VAL B 1 192 ? 38.267 61.531 -52.959 1.00 40.41 190 VAL B C 1
ATOM 5026 O O . VAL B 1 192 ? 38.872 62.431 -53.542 1.00 40.50 190 VAL B O 1
ATOM 5030 N N . THR B 1 193 ? 38.171 60.288 -53.438 1.00 40.11 191 THR B N 1
ATOM 5031 C CA . THR B 1 193 ? 38.740 59.916 -54.742 1.00 39.99 191 THR B CA 1
ATOM 5032 C C . THR B 1 193 ? 37.783 59.069 -55.579 1.00 39.74 191 THR B C 1
ATOM 5033 O O . THR B 1 193 ? 36.904 58.401 -55.043 1.00 39.52 191 THR B O 1
ATOM 5037 N N . THR B 1 194 ? 37.963 59.111 -56.896 1.00 39.61 192 THR B N 1
ATOM 5038 C CA . THR B 1 194 ? 37.266 58.199 -57.801 1.00 39.66 192 THR B CA 1
ATOM 5039 C C . THR B 1 194 ? 38.250 57.584 -58.795 1.00 39.54 192 THR B C 1
ATOM 5040 O O . THR B 1 194 ? 39.394 58.022 -58.906 1.00 39.57 192 THR B O 1
ATOM 5044 N N . VAL B 1 195 ? 37.793 56.569 -59.518 1.00 39.43 193 VAL B N 1
ATOM 5045 C CA . VAL B 1 195 ? 38.701 55.664 -60.225 1.00 39.35 193 VAL B CA 1
ATOM 5046 C C . VAL B 1 195 ? 39.171 56.154 -61.601 1.00 39.30 193 VAL B C 1
ATOM 5047 O O . VAL B 1 195 ? 39.991 55.490 -62.241 1.00 39.24 193 VAL B O 1
ATOM 5051 N N . SER B 1 196 ? 38.669 57.303 -62.052 1.00 39.25 194 SER B N 1
ATOM 5052 C CA . SER B 1 196 ? 39.167 57.913 -63.288 1.00 39.23 194 SER B CA 1
ATOM 5053 C C . SER B 1 196 ? 38.848 59.399 -63.378 1.00 39.27 194 SER B C 1
ATOM 5054 O O . SER B 1 196 ? 37.911 59.892 -62.741 1.00 39.17 194 SER B O 1
ATOM 5057 N N . ARG B 1 197 ? 39.633 60.094 -64.197 1.00 39.35 195 ARG B N 1
ATOM 5058 C CA . ARG B 1 197 ? 39.453 61.521 -64.442 1.00 39.33 195 ARG B CA 1
ATOM 5059 C C . ARG B 1 197 ? 38.175 61.783 -65.238 1.00 39.31 195 ARG B C 1
ATOM 5060 O O . ARG B 1 197 ? 37.463 62.746 -64.970 1.00 39.28 195 ARG B O 1
ATOM 5068 N N . GLY B 1 198 ? 37.894 60.925 -66.214 1.00 39.35 196 GLY B N 1
ATOM 5069 C CA . GLY B 1 198 ? 36.701 61.060 -67.046 1.00 39.37 196 GLY B CA 1
ATOM 5070 C C . GLY B 1 198 ? 35.400 60.919 -66.274 1.00 39.37 196 GLY B C 1
ATOM 5071 O O . GLY B 1 198 ? 34.419 61.594 -66.584 1.00 39.32 196 GLY B O 1
ATOM 5072 N N . TYR B 1 199 ? 35.391 60.041 -65.273 1.00 39.38 197 TYR B N 1
ATOM 5073 C CA . TYR B 1 199 ? 34.204 59.820 -64.440 1.00 39.50 197 TYR B CA 1
ATOM 5074 C C . TYR B 1 199 ? 33.997 60.984 -63.481 1.00 39.58 197 TYR B C 1
ATOM 5075 O O . TYR B 1 199 ? 32.862 61.359 -63.189 1.00 39.65 197 TYR B O 1
ATOM 5084 N N . LEU B 1 200 ? 35.104 61.537 -62.986 1.00 39.76 198 LEU B N 1
ATOM 5085 C CA . LEU B 1 200 ? 35.079 62.741 -62.156 1.00 39.79 198 LEU B CA 1
ATOM 5086 C C . LEU B 1 200 ? 34.418 63.900 -62.902 1.00 39.88 198 LEU B C 1
ATOM 5087 O O . LEU B 1 200 ? 33.629 64.644 -62.313 1.00 39.86 198 LEU B O 1
ATOM 5092 N N . ILE B 1 201 ? 34.729 64.040 -64.192 1.00 39.99 199 ILE B N 1
ATOM 5093 C CA . ILE B 1 201 ? 34.127 65.092 -65.025 1.00 40.16 199 ILE B CA 1
ATOM 5094 C C . ILE B 1 201 ? 32.654 64.781 -65.306 1.00 40.29 199 ILE B C 1
ATOM 5095 O O . ILE B 1 201 ? 31.797 65.646 -65.138 1.00 40.38 199 ILE B O 1
ATOM 5100 N N . ASP B 1 202 ? 32.371 63.549 -65.726 1.00 40.40 200 ASP B N 1
ATOM 5101 C CA . ASP B 1 202 ? 31.002 63.122 -66.049 1.00 40.48 200 ASP B CA 1
ATOM 5102 C C . ASP B 1 202 ? 30.047 63.337 -64.883 1.00 40.48 200 ASP B C 1
ATOM 5103 O O . ASP B 1 202 ? 28.976 63.921 -65.050 1.00 40.41 200 ASP B O 1
ATOM 5108 N N . GLU B 1 203 ? 30.450 62.864 -63.706 1.00 40.48 201 GLU B N 1
ATOM 5109 C CA . GLU B 1 203 ? 29.635 62.974 -62.497 1.00 40.50 201 GLU B CA 1
ATOM 5110 C C . GLU B 1 203 ? 30.059 64.159 -61.624 1.00 40.38 201 GLU B C 1
ATOM 5111 O O . GLU B 1 203 ? 29.993 64.092 -60.394 1.00 40.31 201 GLU B O 1
ATOM 5117 N N . TRP B 1 204 ? 30.475 65.250 -62.263 1.00 40.23 202 TRP B N 1
ATOM 5118 C CA . TRP B 1 204 ? 30.887 66.445 -61.534 1.00 40.29 202 TRP B CA 1
ATOM 5119 C C . TRP B 1 204 ? 29.722 67.040 -60.742 1.00 40.31 202 TRP B C 1
ATOM 5120 O O . TRP B 1 204 ? 29.928 67.585 -59.665 1.00 40.35 202 TRP B O 1
ATOM 5131 N N . GLY B 1 205 ? 28.506 66.916 -61.269 1.00 40.38 203 GLY B N 1
ATOM 5132 C CA . GLY B 1 205 ? 27.298 67.337 -60.560 1.00 40.48 203 GLY B CA 1
ATOM 5133 C C . GLY B 1 205 ? 27.248 66.895 -59.108 1.00 40.55 203 GLY B C 1
ATOM 5134 O O . GLY B 1 205 ? 26.726 67.609 -58.256 1.00 40.66 203 GLY B O 1
ATOM 5135 N N . PHE B 1 206 ? 27.792 65.715 -58.826 1.00 40.77 204 PHE B N 1
ATOM 5136 C CA . PHE B 1 206 ? 27.893 65.206 -57.462 1.00 40.92 204 PHE B CA 1
ATOM 5137 C C . PHE B 1 206 ? 29.222 65.602 -56.816 1.00 41.08 204 PHE B C 1
ATOM 5138 O O . PHE B 1 206 ? 29.238 66.219 -55.753 1.00 40.97 204 PHE B O 1
ATOM 5146 N N . PHE B 1 207 ? 30.329 65.239 -57.465 1.00 41.37 205 PHE B N 1
ATOM 5147 C CA . PHE B 1 207 ? 31.678 65.446 -56.911 1.00 41.60 205 PHE B CA 1
ATOM 5148 C C . PHE B 1 207 ? 31.981 66.909 -56.574 1.00 41.91 205 PHE B C 1
ATOM 5149 O O . PHE B 1 207 ? 32.749 67.198 -55.651 1.00 42.13 205 PHE B O 1
ATOM 5157 N N . ARG B 1 208 ? 31.386 67.812 -57.348 1.00 42.05 206 ARG B N 1
ATOM 5158 C CA . ARG B 1 208 ? 31.390 69.254 -57.088 1.00 42.13 206 ARG B CA 1
ATOM 5159 C C . ARG B 1 208 ? 31.196 69.617 -55.605 1.00 42.13 206 ARG B C 1
ATOM 5160 O O . ARG B 1 208 ? 31.801 70.573 -55.113 1.00 42.09 206 ARG B O 1
ATOM 5168 N N . ASN B 1 209 ? 30.359 68.852 -54.903 1.00 42.04 207 ASN B N 1
ATOM 5169 C CA . ASN B 1 209 ? 30.095 69.076 -53.473 1.00 41.99 207 ASN B CA 1
ATOM 5170 C C . ASN B 1 209 ? 31.317 68.949 -52.561 1.00 41.91 207 ASN B C 1
ATOM 5171 O O . ASN B 1 209 ? 31.299 69.438 -51.434 1.00 41.86 207 ASN B O 1
ATOM 5176 N N . PHE B 1 210 ? 32.359 68.274 -53.037 1.00 41.89 208 PHE B N 1
ATOM 5177 C CA . PHE B 1 210 ? 33.576 68.060 -52.254 1.00 41.92 208 PHE B CA 1
ATOM 5178 C C . PHE B 1 210 ? 34.770 68.703 -52.941 1.00 41.82 208 PHE B C 1
ATOM 5179 O O . PHE B 1 210 ? 35.919 68.313 -52.733 1.00 41.76 208 PHE B O 1
ATOM 5187 N N . GLU B 1 211 ? 34.460 69.700 -53.763 1.00 41.87 209 GLU B N 1
ATOM 5188 C CA . GLU B 1 211 ? 35.438 70.584 -54.377 1.00 41.79 209 GLU B CA 1
ATOM 5189 C C . GLU B 1 211 ? 36.527 70.997 -53.381 1.00 41.72 209 GLU B C 1
ATOM 5190 O O . GLU B 1 211 ? 36.228 71.469 -52.281 1.00 41.72 209 GLU B O 1
ATOM 5196 N N . GLY B 1 212 ? 37.786 70.805 -53.770 1.00 41.62 210 GLY B N 1
ATOM 5197 C CA . GLY B 1 212 ? 38.926 71.129 -52.911 1.00 41.53 210 GLY B CA 1
ATOM 5198 C C . GLY B 1 212 ? 39.577 69.927 -52.243 1.00 41.50 210 GLY B C 1
ATOM 5199 O O . GLY B 1 212 ? 40.756 69.982 -51.899 1.00 41.56 210 GLY B O 1
ATOM 5200 N N . LYS B 1 213 ? 38.814 68.853 -52.038 1.00 41.32 211 LYS B N 1
ATOM 5201 C CA . LYS B 1 213 ? 39.348 67.614 -51.454 1.00 41.22 211 LYS B CA 1
ATOM 5202 C C . LYS B 1 213 ? 38.973 66.368 -52.275 1.00 41.13 211 LYS B C 1
ATOM 5203 O O . LYS B 1 213 ? 39.051 65.241 -51.781 1.00 40.98 211 LYS B O 1
ATOM 5209 N N . ILE B 1 214 ? 38.586 66.584 -53.531 1.00 41.10 212 ILE B N 1
ATOM 5210 C CA . ILE B 1 214 ? 38.209 65.503 -54.439 1.00 41.01 212 ILE B CA 1
ATOM 5211 C C . ILE B 1 214 ? 39.269 65.400 -55.530 1.00 40.94 212 ILE B C 1
ATOM 5212 O O . ILE B 1 214 ? 39.752 66.413 -56.041 1.00 40.63 212 ILE B O 1
ATOM 5217 N N . THR B 1 215 ? 39.625 64.166 -55.878 1.00 40.91 213 THR B N 1
ATOM 5218 C CA . THR B 1 215 ? 40.612 63.910 -56.922 1.00 40.88 213 THR B CA 1
ATOM 5219 C C . THR B 1 215 ? 40.363 62.545 -57.571 1.00 40.80 213 THR B C 1
ATOM 5220 O O . THR B 1 215 ? 39.414 61.848 -57.219 1.00 40.51 213 THR B O 1
ATOM 5224 N N . TYR B 1 216 ? 41.207 62.179 -58.531 1.00 40.87 214 TYR B N 1
ATOM 5225 C CA . TYR B 1 216 ? 41.137 60.856 -59.142 1.00 40.95 214 TYR B CA 1
ATOM 5226 C C . TYR B 1 216 ? 42.419 60.068 -58.892 1.00 40.97 214 TYR B C 1
ATOM 5227 O O . TYR B 1 216 ? 43.506 60.635 -58.826 1.00 40.89 214 TYR B O 1
ATOM 5236 N N . VAL B 1 217 ? 42.268 58.758 -58.728 1.00 41.16 215 VAL B N 1
ATOM 5237 C CA . VAL B 1 217 ? 43.394 57.825 -58.744 1.00 41.15 215 VAL B CA 1
ATOM 5238 C C . VAL B 1 217 ? 43.016 56.691 -59.686 1.00 41.18 215 VAL B C 1
ATOM 5239 O O . VAL B 1 217 ? 42.112 55.914 -59.386 1.00 41.21 215 VAL B O 1
ATOM 5243 N N . PHE B 1 218 ? 43.689 56.627 -60.833 1.00 41.31 216 PHE B N 1
ATOM 5244 C CA . PHE B 1 218 ? 43.432 55.593 -61.839 1.00 41.40 216 PHE B CA 1
ATOM 5245 C C . PHE B 1 218 ? 43.643 54.193 -61.282 1.00 41.55 216 PHE B C 1
ATOM 5246 O O . PHE B 1 218 ? 44.618 53.947 -60.570 1.00 41.64 216 PHE B O 1
ATOM 5254 N N . ASN B 1 219 ? 42.737 53.277 -61.619 1.00 41.67 217 ASN B N 1
ATOM 5255 C CA . ASN B 1 219 ? 42.995 51.848 -61.428 1.00 41.77 217 ASN B CA 1
ATOM 5256 C C . ASN B 1 219 ? 44.153 51.404 -62.331 1.00 41.93 217 ASN B C 1
ATOM 5257 O O . ASN B 1 219 ? 44.600 52.149 -63.208 1.00 42.08 217 ASN B O 1
ATOM 5262 N N . GLY B 1 220 ? 44.637 50.192 -62.105 1.00 42.03 218 GLY B N 1
ATOM 5263 C CA . GLY B 1 220 ? 45.753 49.652 -62.866 1.00 42.19 218 GLY B CA 1
ATOM 5264 C C . GLY B 1 220 ? 45.386 48.332 -63.506 1.00 42.27 218 GLY B C 1
ATOM 5265 O O . GLY B 1 220 ? 44.209 48.009 -63.671 1.00 42.18 218 GLY B O 1
ATOM 5266 N N . ILE B 1 221 ? 46.403 47.566 -63.867 1.00 42.50 219 ILE B N 1
ATOM 5267 C CA . ILE B 1 221 ? 46.189 46.264 -64.468 1.00 42.69 219 ILE B CA 1
ATOM 5268 C C . ILE B 1 221 ? 47.374 45.359 -64.151 1.00 42.88 219 ILE B C 1
ATOM 5269 O O . ILE B 1 221 ? 48.530 45.752 -64.312 1.00 42.93 219 ILE B O 1
ATOM 5274 N N . ASP B 1 222 ? 47.069 44.156 -63.674 1.00 43.11 220 ASP B N 1
ATOM 5275 C CA . ASP B 1 222 ? 48.084 43.179 -63.309 1.00 43.25 220 ASP B CA 1
ATOM 5276 C C . ASP B 1 222 ? 48.530 42.442 -64.571 1.00 43.45 220 ASP B C 1
ATOM 5277 O O . ASP B 1 222 ? 48.130 41.301 -64.813 1.00 43.44 220 ASP B O 1
ATOM 5282 N N . CYS B 1 223 ? 49.360 43.104 -65.378 1.00 43.69 221 CYS B N 1
ATOM 5283 C CA . CYS B 1 223 ? 49.873 42.503 -66.615 1.00 43.89 221 CYS B CA 1
ATOM 5284 C C . CYS B 1 223 ? 50.879 41.375 -66.331 1.00 43.90 221 CYS B C 1
ATOM 5285 O O . CYS B 1 223 ? 51.312 40.684 -67.253 1.00 43.88 221 CYS B O 1
ATOM 5288 N N . SER B 1 224 ? 51.247 41.199 -65.060 1.00 43.93 222 SER B N 1
ATOM 5289 C CA . SER B 1 224 ? 51.972 40.001 -64.610 1.00 43.92 222 SER B CA 1
ATOM 5290 C C . SER B 1 224 ? 51.079 38.752 -64.626 1.00 43.92 222 SER B C 1
ATOM 5291 O O . SER B 1 224 ? 51.574 37.642 -64.808 1.00 43.98 222 SER B O 1
ATOM 5294 N N . PHE B 1 225 ? 49.776 38.939 -64.413 1.00 43.94 223 PHE B N 1
ATOM 5295 C CA . PHE B 1 225 ? 48.796 37.857 -64.536 1.00 43.95 223 PHE B CA 1
ATOM 5296 C C . PHE B 1 225 ? 48.207 37.853 -65.944 1.00 43.97 223 PHE B C 1
ATOM 5297 O O . PHE B 1 225 ? 48.360 36.878 -66.677 1.00 43.97 223 PHE B O 1
ATOM 5305 N N . TRP B 1 226 ? 47.538 38.946 -66.312 1.00 44.03 224 TRP B N 1
ATOM 5306 C CA . TRP B 1 226 ? 46.908 39.067 -67.632 1.00 44.13 224 TRP B CA 1
ATOM 5307 C C . TRP B 1 226 ? 47.981 39.211 -68.707 1.00 44.26 224 TRP B C 1
ATOM 5308 O O . TRP B 1 226 ? 48.258 40.312 -69.173 1.00 44.39 224 TRP B O 1
ATOM 5319 N N . ASN B 1 227 ? 48.576 38.086 -69.097 1.00 44.38 225 ASN B N 1
ATOM 5320 C CA . ASN B 1 227 ? 49.722 38.084 -70.002 1.00 44.41 225 ASN B CA 1
ATOM 5321 C C . ASN B 1 227 ? 49.634 36.934 -71.000 1.00 44.49 225 ASN B C 1
ATOM 5322 O O . ASN B 1 227 ? 49.097 35.873 -70.685 1.00 44.48 225 ASN B O 1
ATOM 5327 N N . GLU B 1 228 ? 50.171 37.149 -72.199 1.00 44.57 226 GLU B N 1
ATOM 5328 C CA . GLU B 1 228 ? 50.161 36.123 -73.249 1.00 44.64 226 GLU B CA 1
ATOM 5329 C C . GLU B 1 228 ? 51.155 34.983 -73.000 1.00 44.66 226 GLU B C 1
ATOM 5330 O O . GLU B 1 228 ? 51.059 33.934 -73.639 1.00 44.69 226 GLU B O 1
ATOM 5336 N N . SER B 1 229 ? 52.099 35.182 -72.080 1.00 44.69 227 SER B N 1
ATOM 5337 C CA . SER B 1 229 ? 53.073 34.139 -71.731 1.00 44.73 227 SER B CA 1
ATOM 5338 C C . SER B 1 229 ? 52.426 32.875 -71.149 1.00 44.74 227 SER B C 1
ATOM 5339 O O . SER B 1 229 ? 52.997 31.791 -71.249 1.00 44.74 227 SER B O 1
ATOM 5342 N N . TYR B 1 230 ? 51.250 33.018 -70.541 1.00 44.83 228 TYR B N 1
ATOM 5343 C CA . TYR B 1 230 ? 50.486 31.867 -70.048 1.00 44.89 228 TYR B CA 1
ATOM 5344 C C . TYR B 1 230 ? 49.823 31.086 -71.186 1.00 44.92 228 TYR B C 1
ATOM 5345 O O . TYR B 1 230 ? 49.521 29.901 -71.036 1.00 44.85 228 TYR B O 1
ATOM 5354 N N . LEU B 1 231 ? 49.593 31.758 -72.313 1.00 44.91 229 LEU B N 1
ATOM 5355 C CA . LEU B 1 231 ? 49.023 31.129 -73.502 1.00 44.91 229 LEU B CA 1
ATOM 5356 C C . LEU B 1 231 ? 50.137 30.623 -74.418 1.00 44.94 229 LEU B C 1
ATOM 5357 O O . LEU B 1 231 ? 51.278 31.076 -74.325 1.00 44.94 229 LEU B O 1
ATOM 5362 N N . THR B 1 232 ? 49.799 29.682 -75.297 1.00 44.99 230 THR B N 1
ATOM 5363 C CA . THR B 1 232 ? 50.775 29.073 -76.204 1.00 45.06 230 THR B CA 1
ATOM 5364 C C . THR B 1 232 ? 50.275 29.067 -77.646 1.00 45.12 230 THR B C 1
ATOM 5365 O O . THR B 1 232 ? 49.078 29.185 -77.897 1.00 45.10 230 THR B O 1
ATOM 5369 N N . GLY B 1 233 ? 51.205 28.925 -78.588 1.00 45.20 231 GLY B N 1
ATOM 5370 C CA . GLY B 1 233 ? 50.879 28.936 -80.012 1.00 45.25 231 GLY B CA 1
ATOM 5371 C C . GLY B 1 233 ? 50.662 30.339 -80.553 1.00 45.33 231 GLY B C 1
ATOM 5372 O O . GLY B 1 233 ? 51.065 31.327 -79.932 1.00 45.29 231 GLY B O 1
ATOM 5373 N N . SER B 1 234 ? 50.024 30.416 -81.719 1.00 45.42 232 SER B N 1
ATOM 5374 C CA . SER B 1 234 ? 49.733 31.690 -82.381 1.00 45.46 232 SER B CA 1
ATOM 5375 C C . SER B 1 234 ? 48.311 32.148 -82.065 1.00 45.52 232 SER B C 1
ATOM 5376 O O . SER B 1 234 ? 47.530 31.406 -81.466 1.00 45.57 232 SER B O 1
ATOM 5379 N N . ARG B 1 235 ? 47.982 33.370 -82.478 1.00 45.57 233 ARG B N 1
ATOM 5380 C CA . ARG B 1 235 ? 46.674 33.963 -82.191 1.00 45.58 233 ARG B CA 1
ATOM 5381 C C . ARG B 1 235 ? 45.572 33.316 -83.028 1.00 45.58 233 ARG B C 1
ATOM 5382 O O . ARG B 1 235 ? 44.534 32.921 -82.499 1.00 45.52 233 ARG B O 1
ATOM 5390 N N . ASP B 1 236 ? 45.809 33.212 -84.334 1.00 45.66 234 ASP B N 1
ATOM 5391 C CA . ASP B 1 236 ? 44.882 32.540 -85.255 1.00 45.72 234 ASP B CA 1
ATOM 5392 C C . ASP B 1 236 ? 44.659 31.063 -84.899 1.00 45.74 234 ASP B C 1
ATOM 5393 O O . ASP B 1 236 ? 43.591 30.507 -85.169 1.00 45.71 234 ASP B O 1
ATOM 5398 N N . GLU B 1 237 ? 45.674 30.437 -84.306 1.00 45.74 235 GLU B N 1
ATOM 5399 C CA . GLU B 1 237 ? 45.587 29.045 -83.864 1.00 45.74 235 GLU B CA 1
ATOM 5400 C C . GLU B 1 237 ? 44.655 28.905 -82.660 1.00 45.75 235 GLU B C 1
ATOM 5401 O O . GLU B 1 237 ? 43.831 27.992 -82.610 1.00 45.72 235 GLU B O 1
ATOM 5407 N N . ARG B 1 238 ? 44.795 29.812 -81.695 1.00 45.80 236 ARG B N 1
ATOM 5408 C CA . ARG B 1 238 ? 43.879 29.893 -80.550 1.00 45.81 236 ARG B CA 1
ATOM 5409 C C . ARG B 1 238 ? 42.485 30.346 -80.979 1.00 45.84 236 ARG B C 1
ATOM 5410 O O . ARG B 1 238 ? 41.481 29.895 -80.425 1.00 45.79 236 ARG B O 1
ATOM 5418 N N . LYS B 1 239 ? 42.437 31.245 -81.960 1.00 45.94 237 LYS B N 1
ATOM 5419 C CA . LYS B 1 239 ? 41.180 31.747 -82.514 1.00 46.05 237 LYS B CA 1
ATOM 5420 C C . LYS B 1 239 ? 40.379 30.627 -83.179 1.00 46.21 237 LYS B C 1
ATOM 5421 O O . LYS B 1 239 ? 39.177 30.493 -82.946 1.00 46.20 237 LYS B O 1
ATOM 5427 N N . LYS B 1 240 ? 41.055 29.832 -84.007 1.00 46.36 238 LYS B N 1
ATOM 5428 C CA . LYS B 1 240 ? 40.432 28.692 -84.678 1.00 46.47 238 LYS B CA 1
ATOM 5429 C C . LYS B 1 240 ? 40.044 27.608 -83.673 1.00 46.62 238 LYS B C 1
ATOM 5430 O O . LYS B 1 240 ? 38.981 26.996 -83.792 1.00 46.59 238 LYS B O 1
ATOM 5436 N N . SER B 1 241 ? 40.914 27.377 -82.692 1.00 46.81 239 SER B N 1
ATOM 5437 C CA . SER B 1 241 ? 40.682 26.366 -81.659 1.00 46.96 239 SER B CA 1
ATOM 5438 C C . SER B 1 241 ? 39.471 26.707 -80.791 1.00 47.11 239 SER B C 1
ATOM 5439 O O . SER B 1 241 ? 38.663 25.831 -80.477 1.00 47.15 239 SER B O 1
ATOM 5442 N N . LEU B 1 242 ? 39.355 27.978 -80.412 1.00 47.27 240 LEU B N 1
ATOM 5443 C CA . LEU B 1 242 ? 38.252 28.446 -79.570 1.00 47.41 240 LEU B CA 1
ATOM 5444 C C . LEU B 1 242 ? 36.922 28.457 -80.323 1.00 47.56 240 LEU B C 1
ATOM 5445 O O . LEU B 1 242 ? 35.890 28.080 -79.766 1.00 47.52 240 LEU B O 1
ATOM 5450 N N . LEU B 1 243 ? 36.947 28.895 -81.581 1.00 47.77 241 LEU B N 1
ATOM 5451 C CA . LEU B 1 243 ? 35.739 28.924 -82.412 1.00 47.97 241 LEU B CA 1
ATOM 5452 C C . LEU B 1 243 ? 35.192 27.518 -82.665 1.00 48.19 241 LEU B C 1
ATOM 5453 O O . LEU B 1 243 ? 33.977 27.311 -82.660 1.00 48.24 241 LEU B O 1
ATOM 5458 N N . SER B 1 244 ? 36.093 26.559 -82.881 1.00 48.42 242 SER B N 1
ATOM 5459 C CA . SER B 1 244 ? 35.711 25.158 -83.078 1.00 48.58 242 SER B CA 1
ATOM 5460 C C . SER B 1 244 ? 35.210 24.493 -81.793 1.00 48.75 242 SER B C 1
ATOM 5461 O O . SER B 1 244 ? 34.523 23.472 -81.854 1.00 48.79 242 SER B O 1
ATOM 5464 N N . LYS B 1 245 ? 35.560 25.063 -80.640 1.00 48.94 243 LYS B N 1
ATOM 5465 C CA . LYS B 1 245 ? 35.086 24.559 -79.349 1.00 49.08 243 LYS B CA 1
ATOM 5466 C C . LYS B 1 245 ? 33.580 24.774 -79.191 1.00 49.24 243 LYS B C 1
ATOM 5467 O O . LYS B 1 245 ? 32.882 23.919 -78.644 1.00 49.31 243 LYS B O 1
ATOM 5473 N N . PHE B 1 246 ? 33.087 25.914 -79.676 1.00 49.42 244 PHE B N 1
ATOM 5474 C CA . PHE B 1 246 ? 31.655 26.221 -79.650 1.00 49.54 244 PHE B CA 1
ATOM 5475 C C . PHE B 1 246 ? 30.934 25.805 -80.940 1.00 49.63 244 PHE B C 1
ATOM 5476 O O . PHE B 1 246 ? 29.755 26.117 -81.121 1.00 49.66 244 PHE B O 1
ATOM 5484 N N . GLY B 1 247 ? 31.637 25.100 -81.826 1.00 49.72 245 GLY B N 1
ATOM 5485 C CA . GLY B 1 247 ? 31.055 24.604 -83.074 1.00 49.76 245 GLY B CA 1
ATOM 5486 C C . GLY B 1 247 ? 30.906 25.687 -84.127 1.00 49.82 245 GLY B C 1
ATOM 5487 O O . GLY B 1 247 ? 29.833 25.846 -84.710 1.00 49.81 245 GLY B O 1
ATOM 5488 N N . MET B 1 248 ? 31.986 26.431 -84.366 1.00 49.87 246 MET B N 1
ATOM 5489 C CA . MET B 1 248 ? 31.990 27.522 -85.344 1.00 49.90 246 MET B CA 1
ATOM 5490 C C . MET B 1 248 ? 33.294 27.521 -86.140 1.00 49.89 246 MET B C 1
ATOM 5491 O O . MET B 1 248 ? 34.355 27.212 -85.599 1.00 49.88 246 MET B O 1
ATOM 5496 N N . ASP B 1 249 ? 33.212 27.865 -87.423 1.00 49.93 247 ASP B N 1
ATOM 5497 C CA . ASP B 1 249 ? 34.403 27.953 -88.278 1.00 49.98 247 ASP B CA 1
ATOM 5498 C C . ASP B 1 249 ? 35.101 29.307 -88.102 1.00 50.02 247 ASP B C 1
ATOM 5499 O O . ASP B 1 249 ? 34.604 30.178 -87.386 1.00 50.02 247 ASP B O 1
ATOM 5504 N N . GLU B 1 250 ? 36.258 29.472 -88.742 1.00 50.05 248 GLU B N 1
ATOM 5505 C CA . GLU B 1 250 ? 37.074 30.683 -88.573 1.00 50.03 248 GLU B CA 1
ATOM 5506 C C . GLU B 1 250 ? 36.388 31.945 -89.098 1.00 50.03 248 GLU B C 1
ATOM 5507 O O . GLU B 1 250 ? 35.659 31.904 -90.090 1.00 50.03 248 GLU B O 1
ATOM 5513 N N . GLY B 1 251 ? 36.642 33.063 -88.424 1.00 50.04 249 GLY B N 1
ATOM 5514 C CA . GLY B 1 251 ? 36.047 34.353 -88.775 1.00 50.03 249 GLY B CA 1
ATOM 5515 C C . GLY B 1 251 ? 36.283 35.365 -87.670 1.00 50.01 249 GLY B C 1
ATOM 5516 O O . GLY B 1 251 ? 36.514 34.983 -86.522 1.00 49.99 249 GLY B O 1
ATOM 5517 N N . VAL B 1 252 ? 36.222 36.653 -88.010 1.00 50.03 250 VAL B N 1
ATOM 5518 C CA . VAL B 1 252 ? 36.501 37.726 -87.046 1.00 50.03 250 VAL B CA 1
ATOM 5519 C C . VAL B 1 252 ? 35.610 37.605 -85.809 1.00 50.03 250 VAL B C 1
ATOM 5520 O O . VAL B 1 252 ? 34.412 37.342 -85.923 1.00 50.00 250 VAL B O 1
ATOM 5524 N N . THR B 1 253 ? 36.203 37.798 -84.632 1.00 50.05 251 THR B N 1
ATOM 5525 C CA . THR B 1 253 ? 35.517 37.528 -83.369 1.00 50.07 251 THR B CA 1
ATOM 5526 C C . THR B 1 253 ? 35.421 38.770 -82.482 1.00 50.09 251 THR B C 1
ATOM 5527 O O . THR B 1 253 ? 36.421 39.449 -82.241 1.00 50.12 251 THR B O 1
ATOM 5531 N N . PHE B 1 254 ? 34.206 39.053 -82.010 1.00 50.10 252 PHE B N 1
ATOM 5532 C CA . PHE B 1 254 ? 33.937 40.137 -81.063 1.00 50.08 252 PHE B CA 1
ATOM 5533 C C . PHE B 1 254 ? 33.451 39.527 -79.749 1.00 50.08 252 PHE B C 1
ATOM 5534 O O . PHE B 1 254 ? 32.791 38.488 -79.754 1.00 50.14 252 PHE B O 1
ATOM 5542 N N . MET B 1 255 ? 33.765 40.180 -78.632 1.00 50.10 253 MET B N 1
ATOM 5543 C CA . MET B 1 255 ? 33.429 39.657 -77.304 1.00 50.11 253 MET B CA 1
ATOM 5544 C C . MET B 1 255 ? 32.778 40.720 -76.407 1.00 50.13 253 MET B C 1
ATOM 5545 O O . MET B 1 255 ? 33.003 41.921 -76.578 1.00 50.10 253 MET B O 1
ATOM 5550 N N . PHE B 1 256 ? 31.965 40.255 -75.459 1.00 50.12 254 PHE B N 1
ATOM 5551 C CA . PHE B 1 256 ? 31.346 41.101 -74.437 1.00 50.12 254 PHE B CA 1
ATOM 5552 C C . PHE B 1 256 ? 31.367 40.356 -73.098 1.00 50.17 254 PHE B C 1
ATOM 5553 O O . PHE B 1 256 ? 30.931 39.205 -73.022 1.00 50.20 254 PHE B O 1
ATOM 5561 N N . ILE B 1 257 ? 31.882 41.007 -72.053 1.00 50.22 255 ILE B N 1
ATOM 5562 C CA . ILE B 1 257 ? 31.914 40.423 -70.704 1.00 50.27 255 ILE B CA 1
ATOM 5563 C C . ILE B 1 257 ? 31.410 41.435 -69.671 1.00 50.31 255 ILE B C 1
ATOM 5564 O O . ILE B 1 257 ? 32.196 42.183 -69.086 1.00 50.42 255 ILE B O 1
ATOM 5569 N N . GLY B 1 258 ? 30.099 41.452 -69.448 1.00 50.30 256 GLY B N 1
ATOM 5570 C CA . GLY B 1 258 ? 29.491 42.382 -68.497 1.00 50.28 256 GLY B CA 1
ATOM 5571 C C . GLY B 1 258 ? 28.135 41.925 -68.000 1.00 50.29 256 GLY B C 1
ATOM 5572 O O . GLY B 1 258 ? 27.485 41.089 -68.624 1.00 50.33 256 GLY B O 1
ATOM 5573 N N . ARG B 1 259 ? 27.706 42.487 -66.872 1.00 50.29 257 ARG B N 1
ATOM 5574 C CA . ARG B 1 259 ? 26.433 42.117 -66.258 1.00 50.25 257 ARG B CA 1
ATOM 5575 C C . ARG B 1 259 ? 25.262 42.614 -67.102 1.00 50.21 257 ARG B C 1
ATOM 5576 O O . ARG B 1 259 ? 25.339 43.678 -67.718 1.00 50.17 257 ARG B O 1
ATOM 5584 N N . PHE B 1 260 ? 24.188 41.830 -67.133 1.00 50.20 258 PHE B N 1
ATOM 5585 C CA . PHE B 1 260 ? 22.991 42.172 -67.902 1.00 50.17 258 PHE B CA 1
ATOM 5586 C C . PHE B 1 260 ? 22.123 43.123 -67.084 1.00 50.12 258 PHE B C 1
ATOM 5587 O O . PHE B 1 260 ? 21.666 42.773 -65.996 1.00 50.12 258 PHE B O 1
ATOM 5595 N N . ASP B 1 261 ? 21.905 44.323 -67.616 1.00 50.05 259 ASP B N 1
ATOM 5596 C CA . ASP B 1 261 ? 21.141 45.363 -66.925 1.00 49.95 259 ASP B CA 1
ATOM 5597 C C . ASP B 1 261 ? 20.707 46.440 -67.916 1.00 49.87 259 ASP B C 1
ATOM 5598 O O . ASP B 1 261 ? 21.190 46.475 -69.050 1.00 49.85 259 ASP B O 1
ATOM 5603 N N . ARG B 1 262 ? 19.809 47.323 -67.485 1.00 49.79 260 ARG B N 1
ATOM 5604 C CA . ARG B 1 262 ? 19.163 48.258 -68.412 1.00 49.67 260 ARG B CA 1
ATOM 5605 C C . ARG B 1 262 ? 20.005 49.476 -68.798 1.00 49.52 260 ARG B C 1
ATOM 5606 O O . ARG B 1 262 ? 20.116 49.794 -69.984 1.00 49.55 260 ARG B O 1
ATOM 5614 N N . GLY B 1 263 ? 20.586 50.158 -67.814 1.00 49.28 261 GLY B N 1
ATOM 5615 C CA . GLY B 1 263 ? 21.303 51.407 -68.075 1.00 49.12 261 GLY B CA 1
ATOM 5616 C C . GLY B 1 263 ? 22.722 51.458 -67.545 1.00 48.97 261 GLY B C 1
ATOM 5617 O O . GLY B 1 263 ? 23.150 52.492 -67.031 1.00 48.97 261 GLY B O 1
ATOM 5618 N N . GLN B 1 264 ? 23.459 50.357 -67.686 1.00 48.74 262 GLN B N 1
ATOM 5619 C CA . GLN B 1 264 ? 24.833 50.274 -67.180 1.00 48.57 262 GLN B CA 1
ATOM 5620 C C . GLN B 1 264 ? 25.812 49.767 -68.249 1.00 48.37 262 GLN B C 1
ATOM 5621 O O . GLN B 1 264 ? 26.368 50.573 -68.997 1.00 48.30 262 GLN B O 1
ATOM 5627 N N . LYS B 1 265 ? 26.008 48.451 -68.337 1.00 48.12 263 LYS B N 1
ATOM 5628 C CA . LYS B 1 265 ? 27.050 47.882 -69.207 1.00 47.98 263 LYS B CA 1
ATOM 5629 C C . LYS B 1 265 ? 26.651 47.832 -70.685 1.00 47.79 263 LYS B C 1
ATOM 5630 O O . LYS B 1 265 ? 27.499 47.621 -71.552 1.00 47.65 263 LYS B O 1
ATOM 5636 N N . GLY B 1 266 ? 25.363 48.018 -70.963 1.00 47.71 264 GLY B N 1
ATOM 5637 C CA . GLY B 1 266 ? 24.879 48.221 -72.326 1.00 47.65 264 GLY B CA 1
ATOM 5638 C C . GLY B 1 266 ? 24.747 46.977 -73.185 1.00 47.54 264 GLY B C 1
ATOM 5639 O O . GLY B 1 266 ? 24.972 47.033 -74.395 1.00 47.50 264 GLY B O 1
ATOM 5640 N N . VAL B 1 267 ? 24.370 45.856 -72.573 1.00 47.41 265 VAL B N 1
ATOM 5641 C CA . VAL B 1 267 ? 24.109 44.625 -73.325 1.00 47.36 265 VAL B CA 1
ATOM 5642 C C . VAL B 1 267 ? 22.902 44.807 -74.252 1.00 47.25 265 VAL B C 1
ATOM 5643 O O . VAL B 1 267 ? 22.855 44.224 -75.335 1.00 47.18 265 VAL B O 1
ATOM 5647 N N . ASP B 1 268 ? 21.942 45.625 -73.820 1.00 47.15 266 ASP B N 1
ATOM 5648 C CA . ASP B 1 268 ? 20.758 45.948 -74.628 1.00 47.08 266 ASP B CA 1
ATOM 5649 C C . ASP B 1 268 ? 21.111 46.660 -75.939 1.00 46.99 266 ASP B C 1
ATOM 5650 O O . ASP B 1 268 ? 20.429 46.477 -76.951 1.00 47.01 266 ASP B O 1
ATOM 5655 N N . VAL B 1 269 ? 22.173 47.464 -75.915 1.00 46.86 267 VAL B N 1
ATOM 5656 C CA . VAL B 1 269 ? 22.648 48.168 -77.108 1.00 46.77 267 VAL B CA 1
ATOM 5657 C C . VAL B 1 269 ? 23.396 47.217 -78.049 1.00 46.69 267 VAL B C 1
ATOM 5658 O O . VAL B 1 269 ? 23.333 47.370 -79.271 1.00 46.68 267 VAL B O 1
ATOM 5662 N N . LEU B 1 270 ? 24.099 46.240 -77.476 1.00 46.56 268 LEU B N 1
ATOM 5663 C CA . LEU B 1 270 ? 24.837 45.251 -78.263 1.00 46.50 268 LEU B CA 1
ATOM 5664 C C . LEU B 1 270 ? 23.886 44.324 -79.018 1.00 46.47 268 LEU B C 1
ATOM 5665 O O . LEU B 1 270 ? 24.056 44.103 -80.217 1.00 46.51 268 LEU B O 1
ATOM 5670 N N . LEU B 1 271 ? 22.888 43.792 -78.314 1.00 46.40 269 LEU B N 1
ATOM 5671 C CA . LEU B 1 271 ? 21.935 42.849 -78.905 1.00 46.29 269 LEU B CA 1
ATOM 5672 C C . LEU B 1 271 ? 21.144 43.476 -80.053 1.00 46.27 269 LEU B C 1
ATOM 5673 O O . LEU B 1 271 ? 20.937 42.833 -81.082 1.00 46.29 269 LEU B O 1
ATOM 5678 N N . LYS B 1 272 ? 20.708 44.723 -79.879 1.00 46.22 270 LYS B N 1
ATOM 5679 C CA . LYS B 1 272 ? 20.018 45.448 -80.951 1.00 46.18 270 LYS B CA 1
ATOM 5680 C C . LYS B 1 272 ? 20.976 45.796 -82.095 1.00 46.10 270 LYS B C 1
ATOM 5681 O O . LYS B 1 272 ? 20.566 45.836 -83.256 1.00 46.08 270 LYS B O 1
ATOM 5687 N N . ALA B 1 273 ? 22.243 46.042 -81.763 1.00 45.98 271 ALA B N 1
ATOM 5688 C CA . ALA B 1 273 ? 23.279 46.268 -82.771 1.00 45.94 271 ALA B CA 1
ATOM 5689 C C . ALA B 1 273 ? 23.467 45.038 -83.661 1.00 45.89 271 ALA B C 1
ATOM 5690 O O . ALA B 1 273 ? 23.652 45.165 -84.871 1.00 45.89 271 ALA B O 1
ATOM 5692 N N . ILE B 1 274 ? 23.417 43.853 -83.054 1.00 45.86 272 ILE B N 1
ATOM 5693 C CA . ILE B 1 274 ? 23.528 42.588 -83.790 1.00 45.85 272 ILE B CA 1
ATOM 5694 C C . ILE B 1 274 ? 22.328 42.360 -84.721 1.00 45.81 272 ILE B C 1
ATOM 5695 O O . ILE B 1 274 ? 22.482 41.799 -85.806 1.00 45.80 272 ILE B O 1
ATOM 5700 N N . GLU B 1 275 ? 21.143 42.802 -84.299 1.00 45.77 273 GLU B N 1
ATOM 5701 C CA . GLU B 1 275 ? 19.933 42.698 -85.126 1.00 45.75 273 GLU B CA 1
ATOM 5702 C C . GLU B 1 275 ? 19.996 43.579 -86.377 1.00 45.73 273 GLU B C 1
ATOM 5703 O O . GLU B 1 275 ? 19.462 43.214 -87.425 1.00 45.72 273 GLU B O 1
ATOM 5709 N N . ILE B 1 276 ? 20.639 44.739 -86.259 1.00 45.75 274 ILE B N 1
ATOM 5710 C CA . ILE B 1 276 ? 20.836 45.636 -87.399 1.00 45.78 274 ILE B CA 1
ATOM 5711 C C . ILE B 1 276 ? 21.779 44.995 -88.415 1.00 45.79 274 ILE B C 1
ATOM 5712 O O . ILE B 1 276 ? 21.512 45.010 -89.617 1.00 45.79 274 ILE B O 1
ATOM 5717 N N . LEU B 1 277 ? 22.875 44.426 -87.915 1.00 45.83 275 LEU B N 1
ATOM 5718 C CA . LEU B 1 277 ? 23.889 43.796 -88.761 1.00 45.85 275 LEU B CA 1
ATOM 5719 C C . LEU B 1 277 ? 23.415 42.478 -89.381 1.00 45.93 275 LEU B C 1
ATOM 5720 O O . LEU B 1 277 ? 23.901 42.092 -90.445 1.00 45.95 275 LEU B O 1
ATOM 5725 N N . SER B 1 278 ? 22.470 41.799 -88.729 1.00 46.02 276 SER B N 1
ATOM 5726 C CA . SER B 1 278 ? 21.951 40.511 -89.217 1.00 46.06 276 SER B CA 1
ATOM 5727 C C . SER B 1 278 ? 21.249 40.621 -90.575 1.00 46.14 276 SER B C 1
ATOM 5728 O O . SER B 1 278 ? 21.220 39.655 -91.343 1.00 46.09 276 SER B O 1
ATOM 5731 N N . SER B 1 279 ? 20.681 41.791 -90.859 1.00 46.24 277 SER B N 1
ATOM 5732 C CA . SER B 1 279 ? 20.096 42.073 -92.171 1.00 46.31 277 SER B CA 1
ATOM 5733 C C . SER B 1 279 ? 21.178 42.335 -93.224 1.00 46.37 277 SER B C 1
ATOM 5734 O O . SER B 1 279 ? 20.937 42.170 -94.419 1.00 46.36 277 SER B O 1
ATOM 5737 N N . LYS B 1 280 ? 22.363 42.741 -92.770 1.00 46.49 278 LYS B N 1
ATOM 5738 C CA . LYS B 1 280 ? 23.487 43.052 -93.655 1.00 46.57 278 LYS B CA 1
ATOM 5739 C C . LYS B 1 280 ? 24.258 41.780 -94.027 1.00 46.66 278 LYS B C 1
ATOM 5740 O O . LYS B 1 280 ? 24.166 40.763 -93.335 1.00 46.68 278 LYS B O 1
ATOM 5746 N N . LYS B 1 281 ? 25.018 41.847 -95.118 1.00 46.76 279 LYS B N 1
ATOM 5747 C CA . LYS B 1 281 ? 25.702 40.669 -95.673 1.00 46.84 279 LYS B CA 1
ATOM 5748 C C . LYS B 1 281 ? 26.966 40.260 -94.903 1.00 46.91 279 LYS B C 1
ATOM 5749 O O . LYS B 1 281 ? 27.373 39.098 -94.955 1.00 46.92 279 LYS B O 1
ATOM 5755 N N . GLU B 1 282 ? 27.577 41.208 -94.194 1.00 46.98 280 GLU B N 1
ATOM 5756 C CA . GLU B 1 282 ? 28.820 40.951 -93.449 1.00 47.02 280 GLU B CA 1
ATOM 5757 C C . GLU B 1 282 ? 28.627 40.116 -92.176 1.00 47.06 280 GLU B C 1
ATOM 5758 O O . GLU B 1 282 ? 29.608 39.684 -91.570 1.00 47.06 280 GLU B O 1
ATOM 5764 N N . PHE B 1 283 ? 27.376 39.894 -91.776 1.00 47.12 281 PHE B N 1
ATOM 5765 C CA . PHE B 1 283 ? 27.059 39.191 -90.529 1.00 47.16 281 PHE B CA 1
ATOM 5766 C C . PHE B 1 283 ? 27.597 37.759 -90.479 1.00 47.24 281 PHE B C 1
ATOM 5767 O O . PHE B 1 283 ? 28.032 37.297 -89.422 1.00 47.27 281 PHE B O 1
ATOM 5775 N N . GLN B 1 284 ? 27.562 37.063 -91.614 1.00 47.26 282 GLN B N 1
ATOM 5776 C CA . GLN B 1 284 ? 28.055 35.686 -91.696 1.00 47.28 282 GLN B CA 1
ATOM 5777 C C . GLN B 1 284 ? 29.579 35.613 -91.550 1.00 47.32 282 GLN B C 1
ATOM 5778 O O . GLN B 1 284 ? 30.114 34.587 -91.128 1.00 47.32 282 GLN B O 1
ATOM 5784 N N . GLU B 1 285 ? 30.270 36.705 -91.882 1.00 47.38 283 GLU B N 1
ATOM 5785 C CA . GLU B 1 285 ? 31.724 36.796 -91.714 1.00 47.43 283 GLU B CA 1
ATOM 5786 C C . GLU B 1 285 ? 32.100 37.453 -90.370 1.00 47.46 283 GLU B C 1
ATOM 5787 O O . GLU B 1 285 ? 33.082 38.192 -90.285 1.00 47.42 283 GLU B O 1
ATOM 5793 N N . MET B 1 286 ? 31.317 37.170 -89.328 1.00 47.52 284 MET B N 1
ATOM 5794 C CA . MET B 1 286 ? 31.530 37.732 -87.990 1.00 47.61 284 MET B CA 1
ATOM 5795 C C . MET B 1 286 ? 31.126 36.715 -86.923 1.00 47.63 284 MET B C 1
ATOM 5796 O O . MET B 1 286 ? 30.198 35.938 -87.131 1.00 47.59 284 MET B O 1
ATOM 5801 N N . ARG B 1 287 ? 31.816 36.738 -85.783 1.00 47.69 285 ARG B N 1
ATOM 5802 C CA . ARG B 1 287 ? 31.530 35.821 -84.673 1.00 47.72 285 ARG B CA 1
ATOM 5803 C C . ARG B 1 287 ? 31.313 36.607 -83.377 1.00 47.70 285 ARG B C 1
ATOM 5804 O O . ARG B 1 287 ? 31.986 37.608 -83.137 1.00 47.72 285 ARG B O 1
ATOM 5812 N N . PHE B 1 288 ? 30.379 36.139 -82.549 1.00 47.71 286 PHE B N 1
ATOM 5813 C CA . PHE B 1 288 ? 30.015 36.817 -81.301 1.00 47.72 286 PHE B CA 1
ATOM 5814 C C . PHE B 1 288 ? 30.054 35.873 -80.102 1.00 47.69 286 PHE B C 1
ATOM 5815 O O . PHE B 1 288 ? 29.584 34.737 -80.184 1.00 47.67 286 PHE B O 1
ATOM 5823 N N . ILE B 1 289 ? 30.608 36.359 -78.991 1.00 47.63 287 ILE B N 1
ATOM 5824 C CA . ILE B 1 289 ? 30.580 35.643 -77.714 1.00 47.64 287 ILE B CA 1
ATOM 5825 C C . ILE B 1 289 ? 30.132 36.616 -76.618 1.00 47.62 287 ILE B C 1
ATOM 5826 O O . ILE B 1 289 ? 30.877 37.520 -76.236 1.00 47.61 287 ILE B O 1
ATOM 5831 N N . ILE B 1 290 ? 28.911 36.424 -76.124 1.00 47.60 288 ILE B N 1
ATOM 5832 C CA . ILE B 1 290 ? 28.308 37.334 -75.153 1.00 47.65 288 ILE B CA 1
ATOM 5833 C C . ILE B 1 290 ? 28.271 36.684 -73.770 1.00 47.68 288 ILE B C 1
ATOM 5834 O O . ILE B 1 290 ? 27.361 35.916 -73.461 1.00 47.65 288 ILE B O 1
ATOM 5839 N N . ILE B 1 291 ? 29.265 37.001 -72.943 1.00 47.79 289 ILE B N 1
ATOM 5840 C CA . ILE B 1 291 ? 29.374 36.434 -71.598 1.00 47.85 289 ILE B CA 1
ATOM 5841 C C . ILE B 1 291 ? 28.749 37.374 -70.567 1.00 47.89 289 ILE B C 1
ATOM 5842 O O . ILE B 1 291 ? 28.973 38.586 -70.599 1.00 47.85 289 ILE B O 1
ATOM 5847 N N . GLY B 1 292 ? 27.969 36.801 -69.653 1.00 47.96 290 GLY B N 1
ATOM 5848 C CA . GLY B 1 292 ? 27.295 37.567 -68.608 1.00 48.00 290 GLY B CA 1
ATOM 5849 C C . GLY B 1 292 ? 25.923 37.008 -68.280 1.00 48.06 290 GLY B C 1
ATOM 5850 O O . GLY B 1 292 ? 25.492 36.008 -68.858 1.00 48.04 290 GLY B O 1
ATOM 5851 N N . LYS B 1 293 ? 25.242 37.666 -67.346 1.00 48.11 291 LYS B N 1
ATOM 5852 C CA . LYS B 1 293 ? 23.902 37.267 -66.910 1.00 48.13 291 LYS B CA 1
ATOM 5853 C C . LYS B 1 293 ? 23.309 38.386 -66.054 1.00 48.12 291 LYS B C 1
ATOM 5854 O O . LYS B 1 293 ? 23.971 39.395 -65.808 1.00 48.14 291 LYS B O 1
ATOM 5860 N N . GLY B 1 294 ? 22.074 38.200 -65.592 1.00 48.11 292 GLY B N 1
ATOM 5861 C CA . GLY B 1 294 ? 21.450 39.141 -64.660 1.00 48.08 292 GLY B CA 1
ATOM 5862 C C . GLY B 1 294 ? 19.956 39.306 -64.859 1.00 48.06 292 GLY B C 1
ATOM 5863 O O . GLY B 1 294 ? 19.157 38.642 -64.195 1.00 48.08 292 GLY B O 1
ATOM 5864 N N . ASP B 1 295 ? 19.582 40.190 -65.781 1.00 48.02 293 ASP B N 1
ATOM 5865 C CA . ASP B 1 295 ? 18.181 40.556 -65.979 1.00 48.03 293 ASP B CA 1
ATOM 5866 C C . ASP B 1 295 ? 17.438 39.491 -66.800 1.00 47.99 293 ASP B C 1
ATOM 5867 O O . ASP B 1 295 ? 17.896 39.120 -67.879 1.00 48.00 293 ASP B O 1
ATOM 5872 N N . PRO B 1 296 ? 16.284 39.004 -66.296 1.00 47.95 294 PRO B N 1
ATOM 5873 C CA . PRO B 1 296 ? 15.549 37.911 -66.956 1.00 47.97 294 PRO B CA 1
ATOM 5874 C C . PRO B 1 296 ? 15.131 38.192 -68.403 1.00 47.95 294 PRO B C 1
ATOM 5875 O O . PRO B 1 296 ? 15.230 37.305 -69.254 1.00 47.95 294 PRO B O 1
ATOM 5879 N N . GLU B 1 297 ? 14.665 39.409 -68.669 1.00 47.94 295 GLU B N 1
ATOM 5880 C CA . GLU B 1 297 ? 14.218 39.799 -70.008 1.00 47.91 295 GLU B CA 1
ATOM 5881 C C . GLU B 1 297 ? 15.385 39.846 -70.998 1.00 47.89 295 GLU B C 1
ATOM 5882 O O . GLU B 1 297 ? 15.252 39.410 -72.143 1.00 47.88 295 GLU B O 1
ATOM 5888 N N . LEU B 1 298 ? 16.523 40.372 -70.548 1.00 47.86 296 LEU B N 1
ATOM 5889 C CA . LEU B 1 298 ? 17.731 40.446 -71.374 1.00 47.85 296 LEU B CA 1
ATOM 5890 C C . LEU B 1 298 ? 18.386 39.070 -71.547 1.00 47.86 296 LEU B C 1
ATOM 5891 O O . LEU B 1 298 ? 18.939 38.772 -72.608 1.00 47.83 296 LEU B O 1
ATOM 5896 N N . GLU B 1 299 ? 18.329 38.245 -70.501 1.00 47.86 297 GLU B N 1
ATOM 5897 C CA . GLU B 1 299 ? 18.821 36.864 -70.566 1.00 47.86 297 GLU B CA 1
ATOM 5898 C C . GLU B 1 299 ? 18.069 36.065 -71.627 1.00 47.87 297 GLU B C 1
ATOM 5899 O O . GLU B 1 299 ? 18.677 35.329 -72.405 1.00 47.83 297 GLU B O 1
ATOM 5905 N N . GLY B 1 300 ? 16.746 36.215 -71.646 1.00 47.87 298 GLY B N 1
ATOM 5906 C CA . GLY B 1 300 ? 15.901 35.569 -72.647 1.00 47.85 298 GLY B CA 1
ATOM 5907 C C . GLY B 1 300 ? 16.129 36.099 -74.052 1.00 47.84 298 GLY B C 1
ATOM 5908 O O . GLY B 1 300 ? 16.034 35.350 -75.022 1.00 47.85 298 GLY B O 1
ATOM 5909 N N . TRP B 1 301 ? 16.432 37.391 -74.162 1.00 47.85 299 TRP B N 1
ATOM 5910 C CA . TRP B 1 301 ? 16.684 38.021 -75.460 1.00 47.86 299 TRP B CA 1
ATOM 5911 C C . TRP B 1 301 ? 18.039 37.592 -76.033 1.00 47.87 299 TRP B C 1
ATOM 5912 O O . TRP B 1 301 ? 18.145 37.288 -77.223 1.00 47.88 299 TRP B O 1
ATOM 5923 N N . ALA B 1 302 ? 19.064 37.558 -75.185 1.00 47.88 300 ALA B N 1
ATOM 5924 C CA . ALA B 1 302 ? 20.380 37.055 -75.587 1.00 47.90 300 ALA B CA 1
ATOM 5925 C C . ALA B 1 302 ? 20.319 35.565 -75.933 1.00 47.91 300 ALA B C 1
ATOM 5926 O O . ALA B 1 302 ? 20.992 35.111 -76.858 1.00 47.95 300 ALA B O 1
ATOM 5928 N N . ARG B 1 303 ? 19.512 34.817 -75.183 1.00 47.95 301 ARG B N 1
ATOM 5929 C CA . ARG B 1 303 ? 19.291 33.392 -75.442 1.00 47.93 301 ARG B CA 1
ATOM 5930 C C . ARG B 1 303 ? 18.574 33.169 -76.777 1.00 47.91 301 ARG B C 1
ATOM 5931 O O . ARG B 1 303 ? 18.816 32.172 -77.458 1.00 47.87 301 ARG B O 1
ATOM 5939 N N . SER B 1 304 ? 17.691 34.099 -77.138 1.00 47.89 302 SER B N 1
ATOM 5940 C CA . SER B 1 304 ? 16.904 33.999 -78.370 1.00 47.80 302 SER B CA 1
ATOM 5941 C C . SER B 1 304 ? 17.773 34.145 -79.624 1.00 47.76 302 SER B C 1
ATOM 5942 O O . SER B 1 304 ? 17.594 33.406 -80.593 1.00 47.67 302 SER B O 1
ATOM 5945 N N . LEU B 1 305 ? 18.706 35.098 -79.600 1.00 47.68 303 LEU B N 1
ATOM 5946 C CA . LEU B 1 305 ? 19.657 35.289 -80.704 1.00 47.57 303 LEU B CA 1
ATOM 5947 C C . LEU B 1 305 ? 20.595 34.090 -80.874 1.00 47.48 303 LEU B C 1
ATOM 5948 O O . LEU B 1 305 ? 21.020 33.785 -81.989 1.00 47.47 303 LEU B O 1
ATOM 5953 N N . GLU B 1 306 ? 20.918 33.425 -79.766 1.00 47.38 304 GLU B N 1
ATOM 5954 C CA . GLU B 1 306 ? 21.734 32.211 -79.789 1.00 47.36 304 GLU B CA 1
ATOM 5955 C C . GLU B 1 306 ? 21.004 31.071 -80.500 1.00 47.32 304 GLU B C 1
ATOM 5956 O O . GLU B 1 306 ? 21.619 30.286 -81.219 1.00 47.25 304 GLU B O 1
ATOM 5962 N N . GLU B 1 307 ? 19.692 30.990 -80.285 1.00 47.33 305 GLU B N 1
ATOM 5963 C CA . GLU B 1 307 ? 18.848 29.979 -80.925 1.00 47.33 305 GLU B CA 1
ATOM 5964 C C . GLU B 1 307 ? 18.647 30.261 -82.416 1.00 47.28 305 GLU B C 1
ATOM 5965 O O . GLU B 1 307 ? 18.664 29.340 -83.232 1.00 47.35 305 GLU B O 1
ATOM 5971 N N . LYS B 1 308 ? 18.447 31.532 -82.760 1.00 47.24 306 LYS B N 1
ATOM 5972 C CA . LYS B 1 308 ? 18.229 31.943 -84.150 1.00 47.17 306 LYS B CA 1
ATOM 5973 C C . LYS B 1 308 ? 19.468 31.706 -85.008 1.00 47.10 306 LYS B C 1
ATOM 5974 O O . LYS B 1 308 ? 19.393 31.053 -86.049 1.00 47.11 306 LYS B O 1
ATOM 5980 N N . HIS B 1 309 ? 20.601 32.239 -84.558 1.00 47.07 307 HIS B N 1
ATOM 5981 C CA . HIS B 1 309 ? 21.846 32.198 -85.321 1.00 47.03 307 HIS B CA 1
ATOM 5982 C C . HIS B 1 309 ? 22.878 31.279 -84.674 1.00 47.01 307 HIS B C 1
ATOM 5983 O O . HIS B 1 309 ? 23.097 31.339 -83.462 1.00 46.99 307 HIS B O 1
ATOM 5990 N N . GLY B 1 310 ? 23.529 30.452 -85.493 1.00 46.95 308 GLY B N 1
ATOM 5991 C CA . GLY B 1 310 ? 24.726 29.723 -85.069 1.00 46.88 308 GLY B CA 1
ATOM 5992 C C . GLY B 1 310 ? 25.964 30.605 -85.150 1.00 46.82 308 GLY B C 1
ATOM 5993 O O . GLY B 1 310 ? 27.086 30.106 -85.248 1.00 46.78 308 GLY B O 1
ATOM 5994 N N . ASN B 1 311 ? 25.747 31.920 -85.104 1.00 46.77 309 ASN B N 1
ATOM 5995 C CA . ASN B 1 311 ? 26.796 32.926 -85.226 1.00 46.74 309 ASN B CA 1
ATOM 5996 C C . ASN B 1 311 ? 27.144 33.573 -83.879 1.00 46.67 309 ASN B C 1
ATOM 5997 O O . ASN B 1 311 ? 28.188 34.213 -83.745 1.00 46.62 309 ASN B O 1
ATOM 6002 N N . VAL B 1 312 ? 26.264 33.401 -82.892 1.00 46.63 310 VAL B N 1
ATOM 6003 C CA . VAL B 1 312 ? 26.395 34.034 -81.582 1.00 46.62 310 VAL B CA 1
ATOM 6004 C C . VAL B 1 312 ? 26.314 32.982 -80.476 1.00 46.60 310 VAL B C 1
ATOM 6005 O O . VAL B 1 312 ? 25.445 32.111 -80.508 1.00 46.59 310 VAL B O 1
ATOM 6009 N N . LYS B 1 313 ? 27.214 33.073 -79.498 1.00 46.63 311 LYS B N 1
ATOM 6010 C CA . LYS B 1 313 ? 27.208 32.169 -78.346 1.00 46.67 311 LYS B CA 1
ATOM 6011 C C . LYS B 1 313 ? 26.998 32.969 -77.062 1.00 46.68 311 LYS B C 1
ATOM 6012 O O . LYS B 1 313 ? 27.333 34.152 -77.003 1.00 46.72 311 LYS B O 1
ATOM 6018 N N . VAL B 1 314 ? 26.440 32.316 -76.044 1.00 46.71 312 VAL B N 1
ATOM 6019 C CA . VAL B 1 314 ? 26.182 32.946 -74.748 1.00 46.74 312 VAL B CA 1
ATOM 6020 C C . VAL B 1 314 ? 26.650 32.044 -73.608 1.00 46.80 312 VAL B C 1
ATOM 6021 O O . VAL B 1 314 ? 26.303 30.864 -73.565 1.00 46.88 312 VAL B O 1
ATOM 6025 N N . ILE B 1 315 ? 27.437 32.609 -72.693 1.00 46.88 313 ILE B N 1
ATOM 6026 C CA . ILE B 1 315 ? 27.913 31.893 -71.510 1.00 46.94 313 ILE B CA 1
ATOM 6027 C C . ILE B 1 315 ? 27.409 32.597 -70.250 1.00 47.05 313 ILE B C 1
ATOM 6028 O O . ILE B 1 315 ? 27.766 33.748 -69.990 1.00 46.99 313 ILE B O 1
ATOM 6033 N N . THR B 1 316 ? 26.585 31.892 -69.476 1.00 47.17 314 THR B N 1
ATOM 6034 C CA . THR B 1 316 ? 25.998 32.431 -68.247 1.00 47.26 314 THR B CA 1
ATOM 6035 C C . THR B 1 316 ? 26.747 31.979 -66.985 1.00 47.37 314 THR B C 1
ATOM 6036 O O . THR B 1 316 ? 26.739 32.686 -65.975 1.00 47.37 314 THR B O 1
ATOM 6040 N N . GLU B 1 317 ? 27.395 30.816 -67.046 1.00 47.50 315 GLU B N 1
ATOM 6041 C CA . GLU B 1 317 ? 28.054 30.238 -65.868 1.00 47.61 315 GLU B CA 1
ATOM 6042 C C . GLU B 1 317 ? 29.335 30.978 -65.465 1.00 47.67 315 GLU B C 1
ATOM 6043 O O . GLU B 1 317 ? 29.958 31.655 -66.285 1.00 47.64 315 GLU B O 1
ATOM 6049 N N . MET B 1 318 ? 29.709 30.833 -64.193 1.00 47.79 316 MET B N 1
ATOM 6050 C CA . MET B 1 318 ? 30.915 31.453 -63.631 1.00 47.74 316 MET B CA 1
ATOM 6051 C C . MET B 1 318 ? 32.174 30.927 -64.323 1.00 47.72 316 MET B C 1
ATOM 6052 O O . MET B 1 318 ? 32.545 29.762 -64.154 1.00 47.71 316 MET B O 1
ATOM 6057 N N . LEU B 1 319 ? 32.815 31.794 -65.105 1.00 47.60 317 LEU B N 1
ATOM 6058 C CA . LEU B 1 319 ? 34.092 31.479 -65.742 1.00 47.46 317 LEU B CA 1
ATOM 6059 C C . LEU B 1 319 ? 35.236 31.898 -64.828 1.00 47.32 317 LEU B C 1
ATOM 6060 O O . LEU B 1 319 ? 35.141 32.906 -64.121 1.00 47.30 317 LEU B O 1
ATOM 6065 N N . SER B 1 320 ? 36.316 31.124 -64.851 1.00 47.13 318 SER B N 1
ATOM 6066 C CA . SER B 1 320 ? 37.508 31.438 -64.072 1.00 47.03 318 SER B CA 1
ATOM 6067 C C . SER B 1 320 ? 38.265 32.611 -64.689 1.00 46.96 318 SER B C 1
ATOM 6068 O O . SER B 1 320 ? 38.078 32.938 -65.863 1.00 46.96 318 SER B O 1
ATOM 6071 N N . ARG B 1 321 ? 39.125 33.234 -63.887 1.00 46.81 319 ARG B N 1
ATOM 6072 C CA . ARG B 1 321 ? 40.003 34.298 -64.371 1.00 46.67 319 ARG B CA 1
ATOM 6073 C C . ARG B 1 321 ? 41.040 33.757 -65.362 1.00 46.52 319 ARG B C 1
ATOM 6074 O O . ARG B 1 321 ? 41.478 34.478 -66.258 1.00 46.60 319 ARG B O 1
ATOM 6082 N N . GLU B 1 322 ? 41.417 32.489 -65.205 1.00 46.31 320 GLU B N 1
ATOM 6083 C CA . GLU B 1 322 ? 42.373 31.847 -66.110 1.00 46.16 320 GLU B CA 1
ATOM 6084 C C . GLU B 1 322 ? 41.767 31.605 -67.496 1.00 45.99 320 GLU B C 1
ATOM 6085 O O . GLU B 1 322 ? 42.452 31.752 -68.509 1.00 45.94 320 GLU B O 1
ATOM 6091 N N . PHE B 1 323 ? 40.490 31.234 -67.536 1.00 45.85 321 PHE B N 1
ATOM 6092 C CA . PHE B 1 323 ? 39.801 30.989 -68.805 1.00 45.78 321 PHE B CA 1
ATOM 6093 C C . PHE B 1 323 ? 39.470 32.296 -69.525 1.00 45.64 321 PHE B C 1
ATOM 6094 O O . PHE B 1 323 ? 39.551 32.367 -70.752 1.00 45.57 321 PHE B O 1
ATOM 6102 N N . VAL B 1 324 ? 39.095 33.322 -68.761 1.00 45.51 322 VAL B N 1
ATOM 6103 C CA . VAL B 1 324 ? 38.811 34.642 -69.330 1.00 45.45 322 VAL B CA 1
ATOM 6104 C C . VAL B 1 324 ? 40.057 35.208 -70.022 1.00 45.33 322 VAL B C 1
ATOM 6105 O O . VAL B 1 324 ? 39.955 35.827 -71.081 1.00 45.27 322 VAL B O 1
ATOM 6109 N N . ARG B 1 325 ? 41.226 34.980 -69.426 1.00 45.28 323 ARG B N 1
ATOM 6110 C CA . ARG B 1 325 ? 42.501 35.355 -70.042 1.00 45.29 323 ARG B CA 1
ATOM 6111 C C . ARG B 1 325 ? 42.646 34.725 -71.428 1.00 45.30 323 ARG B C 1
ATOM 6112 O O . ARG B 1 325 ? 43.011 35.403 -72.389 1.00 45.34 323 ARG B O 1
ATOM 6120 N N . GLU B 1 326 ? 42.359 33.429 -71.518 1.00 45.28 324 GLU B N 1
ATOM 6121 C CA . GLU B 1 326 ? 42.460 32.696 -72.780 1.00 45.29 324 GLU B CA 1
ATOM 6122 C C . GLU B 1 326 ? 41.503 33.244 -73.844 1.00 45.29 324 GLU B C 1
ATOM 6123 O O . GLU B 1 326 ? 41.834 33.258 -75.032 1.00 45.27 324 GLU B O 1
ATOM 6129 N N . LEU B 1 327 ? 40.323 33.690 -73.416 1.00 45.26 325 LEU B N 1
ATOM 6130 C CA . LEU B 1 327 ? 39.353 34.292 -74.330 1.00 45.26 325 LEU B CA 1
ATOM 6131 C C . LEU B 1 327 ? 39.869 35.617 -74.881 1.00 45.26 325 LEU B C 1
ATOM 6132 O O . LEU B 1 327 ? 39.786 35.863 -76.086 1.00 45.24 325 LEU B O 1
ATOM 6137 N N . TYR B 1 328 ? 40.402 36.459 -73.996 1.00 45.29 326 TYR B N 1
ATOM 6138 C CA . TYR B 1 328 ? 40.980 37.749 -74.389 1.00 45.30 326 TYR B CA 1
ATOM 6139 C C . TYR B 1 328 ? 42.090 37.583 -75.426 1.00 45.27 326 TYR B C 1
ATOM 6140 O O . TYR B 1 328 ? 42.167 38.346 -76.392 1.00 45.30 326 TYR B O 1
ATOM 6149 N N . GLY B 1 329 ? 42.949 36.589 -75.213 1.00 45.16 327 GLY B N 1
ATOM 6150 C CA . GLY B 1 329 ? 44.061 36.313 -76.118 1.00 45.13 327 GLY B CA 1
ATOM 6151 C C . GLY B 1 329 ? 43.656 35.719 -77.457 1.00 45.08 327 GLY B C 1
ATOM 6152 O O . GLY B 1 329 ? 44.431 35.755 -78.412 1.00 45.09 327 GLY B O 1
ATOM 6153 N N . SER B 1 330 ? 42.447 35.167 -77.534 1.00 44.98 328 SER B N 1
ATOM 6154 C CA . SER B 1 330 ? 41.960 34.554 -78.767 1.00 44.94 328 SER B CA 1
ATOM 6155 C C . SER B 1 330 ? 41.209 35.556 -79.644 1.00 44.89 328 SER B C 1
ATOM 6156 O O . SER B 1 330 ? 41.534 35.726 -80.823 1.00 44.92 328 SER B O 1
ATOM 6159 N N . VAL B 1 331 ? 40.214 36.220 -79.060 1.00 44.76 329 VAL B N 1
ATOM 6160 C CA . VAL B 1 331 ? 39.293 37.072 -79.819 1.00 44.66 329 VAL B CA 1
ATOM 6161 C C . VAL B 1 331 ? 39.990 38.287 -80.434 1.00 44.64 329 VAL B C 1
ATOM 6162 O O . VAL B 1 331 ? 40.989 38.772 -79.903 1.00 44.74 329 VAL B O 1
ATOM 6166 N N . ASP B 1 332 ? 39.454 38.769 -81.553 1.00 44.55 330 ASP B N 1
ATOM 6167 C CA . ASP B 1 332 ? 40.027 39.919 -82.258 1.00 44.47 330 ASP B CA 1
ATOM 6168 C C . ASP B 1 332 ? 39.673 41.235 -81.572 1.00 44.43 330 ASP B C 1
ATOM 6169 O O . ASP B 1 332 ? 40.546 42.074 -81.341 1.00 44.37 330 ASP B O 1
ATOM 6174 N N . PHE B 1 333 ? 38.390 41.409 -81.261 1.00 44.37 331 PHE B N 1
ATOM 6175 C CA . PHE B 1 333 ? 37.895 42.642 -80.650 1.00 44.31 331 PHE B CA 1
ATOM 6176 C C . PHE B 1 333 ? 37.098 42.364 -79.380 1.00 44.27 331 PHE B C 1
ATOM 6177 O O . PHE B 1 333 ? 36.666 41.234 -79.135 1.00 44.10 331 PHE B O 1
ATOM 6185 N N . VAL B 1 334 ? 36.916 43.416 -78.581 1.00 44.23 332 VAL B N 1
ATOM 6186 C CA . VAL B 1 334 ? 36.066 43.378 -77.393 1.00 44.18 332 VAL B CA 1
ATOM 6187 C C . VAL B 1 334 ? 35.150 44.600 -77.400 1.00 44.11 332 VAL B C 1
ATOM 6188 O O . VAL B 1 334 ? 35.622 45.731 -77.476 1.00 44.18 332 VAL B O 1
ATOM 6192 N N . ILE B 1 335 ? 33.843 44.363 -77.327 1.00 44.07 333 ILE B N 1
ATOM 6193 C CA . ILE B 1 335 ? 32.853 45.442 -77.337 1.00 44.00 333 ILE B CA 1
ATOM 6194 C C . ILE B 1 335 ? 32.491 45.815 -75.900 1.00 43.92 333 ILE B C 1
ATOM 6195 O O . ILE B 1 335 ? 32.128 44.949 -75.101 1.00 43.96 333 ILE B O 1
ATOM 6200 N N . ILE B 1 336 ? 32.589 47.104 -75.579 1.00 43.79 334 ILE B N 1
ATOM 6201 C CA . ILE B 1 336 ? 32.315 47.604 -74.230 1.00 43.72 334 ILE B CA 1
ATOM 6202 C C . ILE B 1 336 ? 31.340 48.789 -74.322 1.00 43.67 334 ILE B C 1
ATOM 6203 O O . ILE B 1 336 ? 31.713 49.935 -74.051 1.00 43.74 334 ILE B O 1
ATOM 6208 N N . PRO B 1 337 ? 30.077 48.514 -74.695 1.00 43.55 335 PRO B N 1
ATOM 6209 C CA . PRO B 1 337 ? 29.117 49.558 -75.041 1.00 43.51 335 PRO B CA 1
ATOM 6210 C C . PRO B 1 337 ? 28.340 50.117 -73.840 1.00 43.42 335 PRO B C 1
ATOM 6211 O O . PRO B 1 337 ? 27.110 50.172 -73.870 1.00 43.33 335 PRO B O 1
ATOM 6215 N N . SER B 1 338 ? 29.057 50.552 -72.807 1.00 43.36 336 SER B N 1
ATOM 6216 C CA . SER B 1 338 ? 28.428 51.033 -71.575 1.00 43.33 336 SER B CA 1
ATOM 6217 C C . SER B 1 338 ? 27.799 52.417 -71.740 1.00 43.26 336 SER B C 1
ATOM 6218 O O . SER B 1 338 ? 28.242 53.218 -72.564 1.00 43.20 336 SER B O 1
ATOM 6221 N N . TYR B 1 339 ? 26.761 52.683 -70.950 1.00 43.18 337 TYR B N 1
ATOM 6222 C CA . TYR B 1 339 ? 26.153 54.012 -70.878 1.00 43.14 337 TYR B CA 1
ATOM 6223 C C . TYR B 1 339 ? 27.062 54.960 -70.097 1.00 43.12 337 TYR B C 1
ATOM 6224 O O . TYR B 1 339 ? 27.261 56.111 -70.489 1.00 43.14 337 TYR B O 1
ATOM 6233 N N . PHE B 1 340 ? 27.595 54.463 -68.984 1.00 43.08 338 PHE B N 1
ATOM 6234 C CA . PHE B 1 340 ? 28.622 55.159 -68.213 1.00 43.04 338 PHE B CA 1
ATOM 6235 C C . PHE B 1 340 ? 29.683 54.148 -67.779 1.00 42.96 338 PHE B C 1
ATOM 6236 O O . PHE B 1 340 ? 29.423 52.943 -67.753 1.00 42.91 338 PHE B O 1
ATOM 6244 N N . GLU B 1 341 ? 30.869 54.639 -67.429 1.00 42.84 339 GLU B N 1
ATOM 6245 C CA . GLU B 1 341 ? 31.981 53.759 -67.070 1.00 42.73 339 GLU B CA 1
ATOM 6246 C C . GLU B 1 341 ? 32.965 54.434 -66.113 1.00 42.58 339 GLU B C 1
ATOM 6247 O O . GLU B 1 341 ? 33.800 55.227 -66.542 1.00 42.57 339 GLU B O 1
ATOM 6253 N N . PRO B 1 342 ? 32.877 54.115 -64.809 1.00 42.44 340 PRO B N 1
ATOM 6254 C CA . PRO B 1 342 ? 33.822 54.668 -63.837 1.00 42.38 340 PRO B CA 1
ATOM 6255 C C . PRO B 1 342 ? 35.297 54.448 -64.189 1.00 42.32 340 PRO B C 1
ATOM 6256 O O . PRO B 1 342 ? 36.111 55.350 -63.978 1.00 42.24 340 PRO B O 1
ATOM 6260 N N . PHE B 1 343 ? 35.634 53.269 -64.710 1.00 42.18 341 PHE B N 1
ATOM 6261 C CA . PHE B 1 343 ? 36.998 52.992 -65.160 1.00 42.19 341 PHE B CA 1
ATOM 6262 C C . PHE B 1 343 ? 37.023 52.207 -66.474 1.00 42.18 341 PHE B C 1
ATOM 6263 O O . PHE B 1 343 ? 37.255 52.790 -67.531 1.00 42.24 341 PHE B O 1
ATOM 6271 N N . GLY B 1 344 ? 36.780 50.899 -66.410 1.00 42.18 342 GLY B N 1
ATOM 6272 C CA . GLY B 1 344 ? 36.852 50.035 -67.590 1.00 42.21 342 GLY B CA 1
ATOM 6273 C C . GLY B 1 344 ? 37.982 49.026 -67.497 1.00 42.18 342 GLY B C 1
ATOM 6274 O O . GLY B 1 344 ? 38.852 48.965 -68.367 1.00 42.01 342 GLY B O 1
ATOM 6275 N N . LEU B 1 345 ? 37.952 48.221 -66.439 1.00 42.26 343 LEU B N 1
ATOM 6276 C CA . LEU B 1 345 ? 38.986 47.218 -66.188 1.00 42.30 343 LEU B CA 1
ATOM 6277 C C . LEU B 1 345 ? 38.992 46.145 -67.282 1.00 42.37 343 LEU B C 1
ATOM 6278 O O . LEU B 1 345 ? 40.034 45.560 -67.577 1.00 42.35 343 LEU B O 1
ATOM 6283 N N . VAL B 1 346 ? 37.830 45.902 -67.888 1.00 42.48 344 VAL B N 1
ATOM 6284 C CA . VAL B 1 346 ? 37.725 44.976 -69.018 1.00 42.57 344 VAL B CA 1
ATOM 6285 C C . VAL B 1 346 ? 38.559 45.471 -70.206 1.00 42.73 344 VAL B C 1
ATOM 6286 O O . VAL B 1 346 ? 39.175 44.668 -70.915 1.00 42.80 344 VAL B O 1
ATOM 6290 N N . ALA B 1 347 ? 38.584 46.788 -70.408 1.00 42.83 345 ALA B N 1
ATOM 6291 C CA . ALA B 1 347 ? 39.370 47.395 -71.484 1.00 42.94 345 ALA B CA 1
ATOM 6292 C C . ALA B 1 347 ? 40.858 47.058 -71.364 1.00 43.09 345 ALA B C 1
ATOM 6293 O O . ALA B 1 347 ? 41.456 46.549 -72.312 1.00 43.24 345 ALA B O 1
ATOM 6295 N N . LEU B 1 348 ? 41.444 47.331 -70.199 1.00 43.18 346 LEU B N 1
ATOM 6296 C CA . LEU B 1 348 ? 42.871 47.069 -69.972 1.00 43.26 346 LEU B CA 1
ATOM 6297 C C . LEU B 1 348 ? 43.211 45.572 -69.992 1.00 43.32 346 LEU B C 1
ATOM 6298 O O . LEU B 1 348 ? 44.313 45.190 -70.390 1.00 43.17 346 LEU B O 1
ATOM 6303 N N . GLU B 1 349 ? 42.270 44.736 -69.560 1.00 43.47 347 GLU B N 1
ATOM 6304 C CA . GLU B 1 349 ? 42.435 43.285 -69.642 1.00 43.62 347 GLU B CA 1
ATOM 6305 C C . GLU B 1 349 ? 42.514 42.832 -71.096 1.00 43.62 347 GLU B C 1
ATOM 6306 O O . GLU B 1 349 ? 43.370 42.020 -71.451 1.00 43.64 347 GLU B O 1
ATOM 6312 N N . ALA B 1 350 ? 41.625 43.364 -71.931 1.00 43.63 348 ALA B N 1
ATOM 6313 C CA . ALA B 1 350 ? 41.616 43.042 -73.357 1.00 43.73 348 ALA B CA 1
ATOM 6314 C C . ALA B 1 350 ? 42.874 43.557 -74.048 1.00 43.78 348 ALA B C 1
ATOM 6315 O O . ALA B 1 350 ? 43.507 42.836 -74.819 1.00 43.70 348 ALA B O 1
ATOM 6317 N N . MET B 1 351 ? 43.232 44.806 -73.759 1.00 43.94 349 MET B N 1
ATOM 6318 C CA . MET B 1 351 ? 44.379 45.460 -74.394 1.00 44.04 349 MET B CA 1
ATOM 6319 C C . MET B 1 351 ? 45.712 44.805 -74.033 1.00 44.12 349 MET B C 1
ATOM 6320 O O . MET B 1 351 ? 46.559 44.600 -74.903 1.00 44.06 349 MET B O 1
ATOM 6325 N N . CYS B 1 352 ? 45.894 44.483 -72.754 1.00 44.30 350 CYS B N 1
ATOM 6326 C CA . CYS B 1 352 ? 47.126 43.846 -72.288 1.00 44.26 350 CYS B CA 1
ATOM 6327 C C . CYS B 1 352 ? 47.303 42.452 -72.907 1.00 44.25 350 CYS B C 1
ATOM 6328 O O . CYS B 1 352 ? 48.430 42.015 -73.146 1.00 44.27 350 CYS B O 1
ATOM 6331 N N . LEU B 1 353 ? 46.191 41.771 -73.186 1.00 44.21 351 LEU B N 1
ATOM 6332 C CA . LEU B 1 353 ? 46.229 40.434 -73.795 1.00 44.12 351 LEU B CA 1
ATOM 6333 C C . LEU B 1 353 ? 46.132 40.434 -75.327 1.00 44.04 351 LEU B C 1
ATOM 6334 O O . LEU B 1 353 ? 46.184 39.369 -75.943 1.00 44.05 351 LEU B O 1
ATOM 6339 N N . GLY B 1 354 ? 45.986 41.609 -75.939 1.00 43.93 352 GLY B N 1
ATOM 6340 C CA . GLY B 1 354 ? 46.079 41.736 -77.397 1.00 43.83 352 GLY B CA 1
ATOM 6341 C C . GLY B 1 354 ? 44.825 42.181 -78.132 1.00 43.75 352 GLY B C 1
ATOM 6342 O O . GLY B 1 354 ? 44.920 42.708 -79.239 1.00 43.81 352 GLY B O 1
ATOM 6343 N N . ALA B 1 355 ? 43.653 41.967 -77.538 1.00 43.61 353 ALA B N 1
ATOM 6344 C CA . ALA B 1 355 ? 42.385 42.315 -78.189 1.00 43.49 353 ALA B CA 1
ATOM 6345 C C . ALA B 1 355 ? 42.190 43.832 -78.305 1.00 43.42 353 ALA B C 1
ATOM 6346 O O . ALA B 1 355 ? 42.563 44.584 -77.400 1.00 43.42 353 ALA B O 1
ATOM 6348 N N . ILE B 1 356 ? 41.600 44.268 -79.418 1.00 43.26 354 ILE B N 1
ATOM 6349 C CA . ILE B 1 356 ? 41.330 45.689 -79.665 1.00 43.13 354 ILE B CA 1
ATOM 6350 C C . ILE B 1 356 ? 39.939 46.064 -79.145 1.00 42.99 354 ILE B C 1
ATOM 6351 O O . ILE B 1 356 ? 38.945 45.482 -79.572 1.00 42.90 354 ILE B O 1
ATOM 6356 N N . PRO B 1 357 ? 39.861 47.050 -78.232 1.00 42.96 355 PRO B N 1
ATOM 6357 C CA . PRO B 1 357 ? 38.571 47.416 -77.649 1.00 42.88 355 PRO B CA 1
ATOM 6358 C C . PRO B 1 357 ? 37.714 48.323 -78.542 1.00 42.80 355 PRO B C 1
ATOM 6359 O O . PRO B 1 357 ? 38.234 49.237 -79.187 1.00 42.72 355 PRO B O 1
ATOM 6363 N N . ILE B 1 358 ? 36.413 48.040 -78.576 1.00 42.73 356 ILE B N 1
ATOM 6364 C CA . ILE B 1 358 ? 35.412 48.927 -79.163 1.00 42.72 356 ILE B CA 1
ATOM 6365 C C . ILE B 1 358 ? 34.523 49.398 -78.016 1.00 42.69 356 ILE B C 1
ATOM 6366 O O . ILE B 1 358 ? 33.719 48.624 -77.498 1.00 42.65 356 ILE B O 1
ATOM 6371 N N . ALA B 1 359 ? 34.673 50.658 -77.613 1.00 42.66 357 ALA B N 1
ATOM 6372 C CA . ALA B 1 359 ? 34.051 51.144 -76.379 1.00 42.59 357 ALA B CA 1
ATOM 6373 C C . ALA B 1 359 ? 33.245 52.424 -76.564 1.00 42.55 357 ALA B C 1
ATOM 6374 O O . ALA B 1 359 ? 33.487 53.203 -77.486 1.00 42.48 357 ALA B O 1
ATOM 6376 N N . SER B 1 360 ? 32.285 52.629 -75.665 1.00 42.51 358 SER B N 1
ATOM 6377 C CA . SER B 1 360 ? 31.541 53.880 -75.599 1.00 42.41 358 SER B CA 1
ATOM 6378 C C . SER B 1 360 ? 32.454 54.988 -75.074 1.00 42.41 358 SER B C 1
ATOM 6379 O O . SER B 1 360 ? 33.219 54.773 -74.128 1.00 42.43 358 SER B O 1
ATOM 6382 N N . ALA B 1 361 ? 32.369 56.169 -75.683 1.00 42.30 359 ALA B N 1
ATOM 6383 C CA . ALA B 1 361 ? 33.197 57.306 -75.285 1.00 42.18 359 ALA B CA 1
ATOM 6384 C C . ALA B 1 361 ? 32.668 57.916 -73.990 1.00 42.12 359 ALA B C 1
ATOM 6385 O O . ALA B 1 361 ? 32.120 59.020 -73.991 1.00 42.15 359 ALA B O 1
ATOM 6387 N N . VAL B 1 362 ? 32.849 57.189 -72.889 1.00 42.03 360 VAL B N 1
ATOM 6388 C CA . VAL B 1 362 ? 32.293 57.575 -71.592 1.00 41.92 360 VAL B CA 1
ATOM 6389 C C . VAL B 1 362 ? 33.292 57.337 -70.459 1.00 41.87 360 VAL B C 1
ATOM 6390 O O . VAL B 1 362 ? 34.024 56.350 -70.465 1.00 41.77 360 VAL B O 1
ATOM 6394 N N . GLY B 1 363 ? 33.321 58.263 -69.501 1.00 41.89 361 GLY B N 1
ATOM 6395 C CA . GLY B 1 363 ? 34.116 58.126 -68.281 1.00 41.84 361 GLY B CA 1
ATOM 6396 C C . GLY B 1 363 ? 35.561 57.702 -68.482 1.00 41.80 361 GLY B C 1
ATOM 6397 O O . GLY B 1 363 ? 36.304 58.338 -69.226 1.00 41.76 361 GLY B O 1
ATOM 6398 N N . GLY B 1 364 ? 35.950 56.618 -67.814 1.00 41.81 362 GLY B N 1
ATOM 6399 C CA . GLY B 1 364 ? 37.328 56.136 -67.828 1.00 41.87 362 GLY B CA 1
ATOM 6400 C C . GLY B 1 364 ? 37.817 55.592 -69.160 1.00 41.94 362 GLY B C 1
ATOM 6401 O O . GLY B 1 364 ? 39.016 55.612 -69.428 1.00 41.92 362 GLY B O 1
ATOM 6402 N N . LEU B 1 365 ? 36.902 55.102 -69.994 1.00 42.03 363 LEU B N 1
ATOM 6403 C CA . LEU B 1 365 ? 37.262 54.600 -71.327 1.00 42.06 363 LEU B CA 1
ATOM 6404 C C . LEU B 1 365 ? 37.885 55.693 -72.206 1.00 42.10 363 LEU B C 1
ATOM 6405 O O . LEU B 1 365 ? 38.737 55.404 -73.047 1.00 42.14 363 LEU B O 1
ATOM 6410 N N . ARG B 1 366 ? 37.464 56.940 -72.004 1.00 42.12 364 ARG B N 1
ATOM 6411 C CA . ARG B 1 366 ? 38.101 58.088 -72.658 1.00 42.20 364 ARG B CA 1
ATOM 6412 C C . ARG B 1 366 ? 39.553 58.266 -72.215 1.00 42.24 364 ARG B C 1
ATOM 6413 O O . ARG B 1 366 ? 40.411 58.609 -73.024 1.00 42.27 364 ARG B O 1
ATOM 6421 N N . ASP B 1 367 ? 39.822 58.029 -70.934 1.00 42.38 365 ASP B N 1
ATOM 6422 C CA . ASP B 1 367 ? 41.185 58.104 -70.405 1.00 42.54 365 ASP B CA 1
ATOM 6423 C C . ASP B 1 367 ? 42.042 56.915 -70.853 1.00 42.68 365 ASP B C 1
ATOM 6424 O O . ASP B 1 367 ? 43.240 57.065 -71.072 1.00 42.73 365 ASP B O 1
ATOM 6429 N N . ILE B 1 368 ? 41.428 55.738 -70.977 1.00 42.84 366 ILE B N 1
ATOM 6430 C CA . ILE B 1 368 ? 42.151 54.515 -71.338 1.00 42.96 366 ILE B CA 1
ATOM 6431 C C . ILE B 1 368 ? 42.367 54.403 -72.845 1.00 43.14 366 ILE B C 1
ATOM 6432 O O . ILE B 1 368 ? 43.493 54.213 -73.301 1.00 43.16 366 ILE B O 1
ATOM 6437 N N . ILE B 1 369 ? 41.284 54.517 -73.610 1.00 43.34 367 ILE B N 1
ATOM 6438 C CA . ILE B 1 369 ? 41.331 54.318 -75.060 1.00 43.54 367 ILE B CA 1
ATOM 6439 C C . ILE B 1 369 ? 41.618 55.619 -75.810 1.00 43.72 367 ILE B C 1
ATOM 6440 O O . ILE B 1 369 ? 41.078 56.673 -75.473 1.00 43.79 367 ILE B O 1
ATOM 6445 N N . THR B 1 370 ? 42.477 55.528 -76.824 1.00 43.97 368 THR B N 1
ATOM 6446 C CA . THR B 1 370 ? 42.767 56.642 -77.730 1.00 44.13 368 THR B CA 1
ATOM 6447 C C . THR B 1 370 ? 42.523 56.194 -79.175 1.00 44.36 368 THR B C 1
ATOM 6448 O O . THR B 1 370 ? 42.089 55.063 -79.415 1.00 44.44 368 THR B O 1
ATOM 6452 N N . ASN B 1 371 ? 42.797 57.081 -80.130 1.00 44.57 369 ASN B N 1
ATOM 6453 C CA . ASN B 1 371 ? 42.642 56.758 -81.553 1.00 44.73 369 ASN B CA 1
ATOM 6454 C C . ASN B 1 371 ? 43.611 55.669 -82.010 1.00 44.88 369 ASN B C 1
ATOM 6455 O O . ASN B 1 371 ? 43.277 54.856 -82.872 1.00 44.86 369 ASN B O 1
ATOM 6460 N N . GLU B 1 372 ? 44.805 55.658 -81.421 1.00 45.07 370 GLU B N 1
ATOM 6461 C CA . GLU B 1 372 ? 45.848 54.698 -81.781 1.00 45.20 370 GLU B CA 1
ATOM 6462 C C . GLU B 1 372 ? 45.739 53.357 -81.042 1.00 45.27 370 GLU B C 1
ATOM 6463 O O . GLU B 1 372 ? 46.540 52.454 -81.292 1.00 45.24 370 GLU B O 1
ATOM 6469 N N . THR B 1 373 ? 44.761 53.222 -80.143 1.00 45.38 371 THR B N 1
ATOM 6470 C CA . THR B 1 373 ? 44.621 52.007 -79.329 1.00 45.48 371 THR B CA 1
ATOM 6471 C C . THR B 1 373 ? 43.170 51.509 -79.196 1.00 45.59 371 THR B C 1
ATOM 6472 O O . THR B 1 373 ? 42.832 50.841 -78.216 1.00 45.67 371 THR B O 1
ATOM 6476 N N . GLY B 1 374 ? 42.322 51.819 -80.176 1.00 45.70 372 GLY B N 1
ATOM 6477 C CA . GLY B 1 374 ? 40.930 51.347 -80.168 1.00 45.75 372 GLY B CA 1
ATOM 6478 C C . GLY B 1 374 ? 39.940 52.284 -80.841 1.00 45.84 372 GLY B C 1
ATOM 6479 O O . GLY B 1 374 ? 40.321 53.329 -81.374 1.00 45.90 372 GLY B O 1
ATOM 6480 N N . ILE B 1 375 ? 38.663 51.901 -80.802 1.00 45.89 373 ILE B N 1
ATOM 6481 C CA . ILE B 1 375 ? 37.583 52.660 -81.438 1.00 45.96 373 ILE B CA 1
ATOM 6482 C C . ILE B 1 375 ? 36.581 53.156 -80.396 1.00 46.03 373 ILE B C 1
ATOM 6483 O O . ILE B 1 375 ? 35.988 52.354 -79.671 1.00 46.02 373 ILE B O 1
ATOM 6488 N N . LEU B 1 376 ? 36.393 54.474 -80.332 1.00 46.13 374 LEU B N 1
ATOM 6489 C CA . LEU B 1 376 ? 35.389 55.077 -79.453 1.00 46.18 374 LEU B CA 1
ATOM 6490 C C . LEU B 1 376 ? 34.090 55.337 -80.215 1.00 46.22 374 LEU B C 1
ATOM 6491 O O . LEU B 1 376 ? 34.112 55.643 -81.407 1.00 46.23 374 LEU B O 1
ATOM 6496 N N . VAL B 1 377 ? 32.963 55.212 -79.517 1.00 46.34 375 VAL B N 1
ATOM 6497 C CA . VAL B 1 377 ? 31.640 55.334 -80.132 1.00 46.43 375 VAL B CA 1
ATOM 6498 C C . VAL B 1 377 ? 30.665 56.067 -79.202 1.00 46.54 375 VAL B C 1
ATOM 6499 O O . VAL B 1 377 ? 30.858 56.101 -77.986 1.00 46.47 375 VAL B O 1
ATOM 6503 N N . LYS B 1 378 ? 29.630 56.666 -79.788 1.00 46.70 376 LYS B N 1
ATOM 6504 C CA . LYS B 1 378 ? 28.591 57.358 -79.028 1.00 46.75 376 LYS B CA 1
ATOM 6505 C C . LYS B 1 378 ? 27.772 56.354 -78.212 1.00 46.78 376 LYS B C 1
ATOM 6506 O O . LYS B 1 378 ? 27.263 55.375 -78.756 1.00 46.79 376 LYS B O 1
ATOM 6512 N N . ALA B 1 379 ? 27.650 56.608 -76.910 1.00 46.82 377 ALA B N 1
ATOM 6513 C CA . ALA B 1 379 ? 26.984 55.686 -75.989 1.00 46.93 377 ALA B CA 1
ATOM 6514 C C . ALA B 1 379 ? 25.466 55.686 -76.158 1.00 47.04 377 ALA B C 1
ATOM 6515 O O . ALA B 1 379 ? 24.864 56.711 -76.476 1.00 47.11 377 ALA B O 1
ATOM 6517 N N . GLY B 1 380 ? 24.857 54.521 -75.945 1.00 47.20 378 GLY B N 1
ATOM 6518 C CA . GLY B 1 380 ? 23.404 54.372 -76.007 1.00 47.29 378 GLY B CA 1
ATOM 6519 C C . GLY B 1 380 ? 22.804 54.413 -77.403 1.00 47.41 378 GLY B C 1
ATOM 6520 O O . GLY B 1 380 ? 21.585 54.519 -77.544 1.00 47.49 378 GLY B O 1
ATOM 6521 N N . ASP B 1 381 ? 23.648 54.318 -78.431 1.00 47.52 379 ASP B N 1
ATOM 6522 C CA . ASP B 1 381 ? 23.200 54.375 -79.821 1.00 47.59 379 ASP B CA 1
ATOM 6523 C C . ASP B 1 381 ? 23.546 53.065 -80.537 1.00 47.69 379 ASP B C 1
ATOM 6524 O O . ASP B 1 381 ? 24.703 52.848 -80.902 1.00 47.72 379 ASP B O 1
ATOM 6529 N N . PRO B 1 382 ? 22.548 52.178 -80.728 1.00 47.78 380 PRO B N 1
ATOM 6530 C CA . PRO B 1 382 ? 22.771 50.920 -81.452 1.00 47.86 380 PRO B CA 1
ATOM 6531 C C . PRO B 1 382 ? 23.245 51.099 -82.900 1.00 47.94 380 PRO B C 1
ATOM 6532 O O . PRO B 1 382 ? 23.953 50.236 -83.424 1.00 47.93 380 PRO B O 1
ATOM 6536 N N . GLY B 1 383 ? 22.850 52.202 -83.535 1.00 48.05 381 GLY B N 1
ATOM 6537 C CA . GLY B 1 383 ? 23.241 52.492 -84.914 1.00 48.13 381 GLY B CA 1
ATOM 6538 C C . GLY B 1 383 ? 24.737 52.684 -85.091 1.00 48.21 381 GLY B C 1
ATOM 6539 O O . GLY B 1 383 ? 25.348 52.061 -85.961 1.00 48.18 381 GLY B O 1
ATOM 6540 N N . GLU B 1 384 ? 25.327 53.543 -84.262 1.00 48.33 382 GLU B N 1
ATOM 6541 C CA . GLU B 1 384 ? 26.763 53.830 -84.340 1.00 48.45 382 GLU B CA 1
ATOM 6542 C C . GLU B 1 384 ? 27.631 52.686 -83.814 1.00 48.54 382 GLU B C 1
ATOM 6543 O O . GLU B 1 384 ? 28.785 52.547 -84.224 1.00 48.58 382 GLU B O 1
ATOM 6549 N N . LEU B 1 385 ? 27.083 51.880 -82.905 1.00 48.62 383 LEU B N 1
ATOM 6550 C CA . LEU B 1 385 ? 27.763 50.669 -82.445 1.00 48.65 383 LEU B CA 1
ATOM 6551 C C . LEU B 1 385 ? 27.866 49.667 -83.593 1.00 48.73 383 LEU B C 1
ATOM 6552 O O . LEU B 1 385 ? 28.925 49.085 -83.820 1.00 48.76 383 LEU B O 1
ATOM 6557 N N . ALA B 1 386 ? 26.759 49.478 -84.310 1.00 48.80 384 ALA B N 1
ATOM 6558 C CA . ALA B 1 386 ? 26.732 48.621 -85.497 1.00 48.82 384 ALA B CA 1
ATOM 6559 C C . ALA B 1 386 ? 27.681 49.143 -86.577 1.00 48.86 384 ALA B C 1
ATOM 6560 O O . ALA B 1 386 ? 28.349 48.361 -87.253 1.00 48.79 384 ALA B O 1
ATOM 6562 N N . ASN B 1 387 ? 27.736 50.466 -86.726 1.00 48.94 385 ASN B N 1
ATOM 6563 C CA . ASN B 1 387 ? 28.623 51.111 -87.695 1.00 48.98 385 ASN B CA 1
ATOM 6564 C C . ASN B 1 387 ? 30.106 50.895 -87.379 1.00 49.04 385 ASN B C 1
ATOM 6565 O O . ASN B 1 387 ? 30.911 50.674 -88.285 1.00 49.04 385 ASN B O 1
ATOM 6570 N N . ALA B 1 388 ? 30.457 50.962 -86.096 1.00 49.09 386 ALA B N 1
ATOM 6571 C CA . ALA B 1 388 ? 31.840 50.763 -85.653 1.00 49.13 386 ALA B CA 1
ATOM 6572 C C . ALA B 1 388 ? 32.308 49.316 -85.838 1.00 49.14 386 ALA B C 1
ATOM 6573 O O . ALA B 1 388 ? 33.490 49.066 -86.078 1.00 49.06 386 ALA B O 1
ATOM 6575 N N . ILE B 1 389 ? 31.376 48.372 -85.721 1.00 49.24 387 ILE B N 1
ATOM 6576 C CA . ILE B 1 389 ? 31.671 46.949 -85.904 1.00 49.31 387 ILE B CA 1
ATOM 6577 C C . ILE B 1 389 ? 32.032 46.635 -87.362 1.00 49.37 387 ILE B C 1
ATOM 6578 O O . ILE B 1 389 ? 32.893 45.791 -87.625 1.00 49.30 387 ILE B O 1
ATOM 6583 N N . LEU B 1 390 ? 31.375 47.319 -88.298 1.00 49.47 388 LEU B N 1
ATOM 6584 C CA . LEU B 1 390 ? 31.691 47.194 -89.724 1.00 49.55 388 LEU B CA 1
ATOM 6585 C C . LEU B 1 390 ? 33.044 47.829 -90.052 1.00 49.63 388 LEU B C 1
ATOM 6586 O O . LEU B 1 390 ? 33.783 47.316 -90.894 1.00 49.69 388 LEU B O 1
ATOM 6591 N N . LYS B 1 391 ? 33.359 48.942 -89.392 1.00 49.70 389 LYS B N 1
ATOM 6592 C CA . LYS B 1 391 ? 34.677 49.570 -89.520 1.00 49.79 389 LYS B CA 1
ATOM 6593 C C . LYS B 1 391 ? 35.781 48.686 -88.929 1.00 49.84 389 LYS B C 1
ATOM 6594 O O . LYS B 1 391 ? 36.931 48.754 -89.363 1.00 49.88 389 LYS B O 1
ATOM 6600 N N . ALA B 1 392 ? 35.423 47.866 -87.941 1.00 49.89 390 ALA B N 1
ATOM 6601 C CA . ALA B 1 392 ? 36.344 46.883 -87.366 1.00 49.92 390 ALA B CA 1
ATOM 6602 C C . ALA B 1 392 ? 36.613 45.731 -88.337 1.00 49.96 390 ALA B C 1
ATOM 6603 O O . ALA B 1 392 ? 37.715 45.176 -88.363 1.00 49.95 390 ALA B O 1
ATOM 6605 N N . LEU B 1 393 ? 35.600 45.374 -89.125 1.00 49.99 391 LEU B N 1
ATOM 6606 C CA . LEU B 1 393 ? 35.723 44.321 -90.137 1.00 49.99 391 LEU B CA 1
ATOM 6607 C C . LEU B 1 393 ? 36.563 44.779 -91.333 1.00 50.01 391 LEU B C 1
ATOM 6608 O O . LEU B 1 393 ? 37.179 43.957 -92.012 1.00 50.01 391 LEU B O 1
ATOM 6613 N N . GLU B 1 394 ? 36.577 46.086 -91.592 1.00 50.04 392 GLU B N 1
ATOM 6614 C CA . GLU B 1 394 ? 37.397 46.661 -92.662 1.00 50.05 392 GLU B CA 1
ATOM 6615 C C . GLU B 1 394 ? 38.886 46.581 -92.331 1.00 50.05 392 GLU B C 1
ATOM 6616 O O . GLU B 1 394 ? 39.713 46.366 -93.219 1.00 50.04 392 GLU B O 1
ATOM 6622 N N . LEU B 1 395 ? 39.219 46.756 -91.054 1.00 50.07 393 LEU B N 1
ATOM 6623 C CA . LEU B 1 395 ? 40.609 46.689 -90.593 1.00 50.06 393 LEU B CA 1
ATOM 6624 C C . LEU B 1 395 ? 41.131 45.254 -90.479 1.00 50.07 393 LEU B C 1
ATOM 6625 O O . LEU B 1 395 ? 42.339 45.036 -90.544 1.00 50.09 393 LEU B O 1
ATOM 6630 N N . SER B 1 396 ? 40.228 44.286 -90.319 1.00 50.04 394 SER B N 1
ATOM 6631 C CA . SER B 1 396 ? 40.612 42.878 -90.145 1.00 49.96 394 SER B CA 1
ATOM 6632 C C . SER B 1 396 ? 41.416 42.306 -91.321 1.00 49.88 394 SER B C 1
ATOM 6633 O O . SER B 1 396 ? 42.167 41.344 -91.148 1.00 49.88 394 SER B O 1
ATOM 6636 N N . ARG B 1 397 ? 41.254 42.890 -92.508 1.00 49.76 395 ARG B N 1
ATOM 6637 C CA . ARG B 1 397 ? 42.055 42.504 -93.670 1.00 49.67 395 ARG B CA 1
ATOM 6638 C C . ARG B 1 397 ? 43.479 43.051 -93.553 1.00 49.59 395 ARG B C 1
ATOM 6639 O O . ARG B 1 397 ? 44.444 42.349 -93.864 1.00 49.61 395 ARG B O 1
ATOM 6647 N N . SER B 1 398 ? 43.604 44.302 -93.112 1.00 49.44 396 SER B N 1
ATOM 6648 C CA . SER B 1 398 ? 44.910 44.917 -92.881 1.00 49.29 396 SER B CA 1
ATOM 6649 C C . SER B 1 398 ? 45.526 44.349 -91.609 1.00 49.17 396 SER B C 1
ATOM 6650 O O . SER B 1 398 ? 44.832 44.162 -90.610 1.00 49.14 396 SER B O 1
ATOM 6653 N N . ASP B 1 399 ? 46.826 44.072 -91.644 1.00 49.02 397 ASP B N 1
ATOM 6654 C CA . ASP B 1 399 ? 47.527 43.574 -90.465 1.00 48.90 397 ASP B CA 1
ATOM 6655 C C . ASP B 1 399 ? 47.616 44.707 -89.447 1.00 48.78 397 ASP B C 1
ATOM 6656 O O . ASP B 1 399 ? 48.555 45.506 -89.471 1.00 48.77 397 ASP B O 1
ATOM 6661 N N . LEU B 1 400 ? 46.627 44.771 -88.557 1.00 48.64 398 LEU B N 1
ATOM 6662 C CA . LEU B 1 400 ? 46.528 45.849 -87.566 1.00 48.50 398 LEU B CA 1
ATOM 6663 C C . LEU B 1 400 ? 47.388 45.569 -86.329 1.00 48.40 398 LEU B C 1
ATOM 6664 O O . LEU B 1 400 ? 46.950 45.774 -85.194 1.00 48.37 398 LEU B O 1
ATOM 6669 N N . SER B 1 401 ? 48.620 45.121 -86.555 1.00 48.22 399 SER B N 1
ATOM 6670 C CA . SER B 1 401 ? 49.501 44.702 -85.468 1.00 48.06 399 SER B CA 1
ATOM 6671 C C . SER B 1 401 ? 49.904 45.864 -84.564 1.00 47.92 399 SER B C 1
ATOM 6672 O O . SER B 1 401 ? 50.191 45.655 -83.388 1.00 47.87 399 SER B O 1
ATOM 6675 N N . LYS B 1 402 ? 49.921 47.081 -85.109 1.00 47.79 400 LYS B N 1
ATOM 6676 C CA . LYS B 1 402 ? 50.232 48.270 -84.308 1.00 47.70 400 LYS B CA 1
ATOM 6677 C C . LYS B 1 402 ? 49.143 48.572 -83.279 1.00 47.56 400 LYS B C 1
ATOM 6678 O O . LYS B 1 402 ? 49.453 48.963 -82.156 1.00 47.54 400 LYS B O 1
ATOM 6684 N N . PHE B 1 403 ? 47.878 48.392 -83.654 1.00 47.40 401 PHE B N 1
ATOM 6685 C CA . PHE B 1 403 ? 46.781 48.487 -82.687 1.00 47.24 401 PHE B CA 1
ATOM 6686 C C . PHE B 1 403 ? 47.050 47.555 -81.506 1.00 47.07 401 PHE B C 1
ATOM 6687 O O . PHE B 1 403 ? 47.020 47.984 -80.352 1.00 47.09 401 PHE B O 1
ATOM 6695 N N . ARG B 1 404 ? 47.336 46.290 -81.810 1.00 46.80 402 ARG B N 1
ATOM 6696 C CA . ARG B 1 404 ? 47.616 45.279 -80.786 1.00 46.59 402 ARG B CA 1
ATOM 6697 C C . ARG B 1 404 ? 48.868 45.612 -79.975 1.00 46.39 402 ARG B C 1
ATOM 6698 O O . ARG B 1 404 ? 48.901 45.393 -78.763 1.00 46.38 402 ARG B O 1
ATOM 6706 N N . GLU B 1 405 ? 49.890 46.139 -80.648 1.00 46.16 403 GLU B N 1
ATOM 6707 C CA . GLU B 1 405 ? 51.162 46.467 -80.001 1.00 45.96 403 GLU B CA 1
ATOM 6708 C C . GLU B 1 405 ? 51.048 47.744 -79.170 1.00 45.75 403 GLU B C 1
ATOM 6709 O O . GLU B 1 405 ? 51.600 47.820 -78.071 1.00 45.76 403 GLU B O 1
ATOM 6715 N N . ASN B 1 406 ? 50.340 48.742 -79.700 1.00 45.46 404 ASN B N 1
ATOM 6716 C CA . ASN B 1 406 ? 50.089 49.990 -78.971 1.00 45.24 404 ASN B CA 1
ATOM 6717 C C . ASN B 1 406 ? 49.157 49.771 -77.781 1.00 45.01 404 ASN B C 1
ATOM 6718 O O . ASN B 1 406 ? 49.286 50.445 -76.757 1.00 44.96 404 ASN B O 1
ATOM 6723 N N . CYS B 1 407 ? 48.218 48.836 -77.926 1.00 44.66 405 CYS B N 1
ATOM 6724 C CA . CYS B 1 407 ? 47.331 48.450 -76.827 1.00 44.43 405 CYS B CA 1
ATOM 6725 C C . CYS B 1 407 ? 48.116 47.826 -75.676 1.00 44.23 405 CYS B C 1
ATOM 6726 O O . CYS B 1 407 ? 47.915 48.193 -74.517 1.00 44.16 405 CYS B O 1
ATOM 6729 N N . LYS B 1 408 ? 49.000 46.885 -76.008 1.00 43.98 406 LYS B N 1
ATOM 6730 C CA . LYS B 1 408 ? 49.879 46.248 -75.022 1.00 43.81 406 LYS B CA 1
ATOM 6731 C C . LYS B 1 408 ? 50.710 47.275 -74.255 1.00 43.61 406 LYS B C 1
ATOM 6732 O O . LYS B 1 408 ? 50.706 47.288 -73.025 1.00 43.59 406 LYS B O 1
ATOM 6738 N N . LYS B 1 409 ? 51.422 48.125 -74.991 1.00 43.41 407 LYS B N 1
ATOM 6739 C CA . LYS B 1 409 ? 52.297 49.134 -74.386 1.00 43.25 407 LYS B CA 1
ATOM 6740 C C . LYS B 1 409 ? 51.522 50.167 -73.573 1.00 43.03 407 LYS B C 1
ATOM 6741 O O . LYS B 1 409 ? 51.981 50.595 -72.516 1.00 43.00 407 LYS B O 1
ATOM 6747 N N . ARG B 1 410 ? 50.350 50.559 -74.065 1.00 42.82 408 ARG B N 1
ATOM 6748 C CA . ARG B 1 410 ? 49.500 51.508 -73.350 1.00 42.72 408 ARG B CA 1
ATOM 6749 C C . ARG B 1 410 ? 48.912 50.893 -72.081 1.00 42.55 408 ARG B C 1
ATOM 6750 O O . ARG B 1 410 ? 48.869 51.544 -71.039 1.00 42.45 408 ARG B O 1
ATOM 6758 N N . ALA B 1 411 ? 48.461 49.644 -72.176 1.00 42.39 409 ALA B N 1
ATOM 6759 C CA . ALA B 1 411 ? 47.891 48.942 -71.026 1.00 42.29 409 ALA B CA 1
ATOM 6760 C C . ALA B 1 411 ? 48.923 48.741 -69.916 1.00 42.18 409 ALA B C 1
ATOM 6761 O O . ALA B 1 411 ? 48.594 48.842 -68.735 1.00 42.15 409 ALA B O 1
ATOM 6763 N N . MET B 1 412 ? 50.168 48.469 -70.300 1.00 42.08 410 MET B N 1
ATOM 6764 C CA . MET B 1 412 ? 51.252 48.265 -69.333 1.00 42.07 410 MET B CA 1
ATOM 6765 C C . MET B 1 412 ? 51.601 49.520 -68.528 1.00 41.88 410 MET B C 1
ATOM 6766 O O . MET B 1 412 ? 52.119 49.414 -67.414 1.00 41.90 410 MET B O 1
ATOM 6771 N N . SER B 1 413 ? 51.327 50.699 -69.086 1.00 41.64 411 SER B N 1
ATOM 6772 C CA . SER B 1 413 ? 51.602 51.961 -68.395 1.00 41.44 411 SER B CA 1
ATOM 6773 C C . SER B 1 413 ? 50.631 52.222 -67.234 1.00 41.21 411 SER B C 1
ATOM 6774 O O . SER B 1 413 ? 50.986 52.912 -66.278 1.00 41.21 411 SER B O 1
ATOM 6777 N N . PHE B 1 414 ? 49.416 51.679 -67.322 1.00 40.95 412 PHE B N 1
ATOM 6778 C CA . PHE B 1 414 ? 48.464 51.710 -66.206 1.00 40.79 412 PHE B CA 1
ATOM 6779 C C . PHE B 1 414 ? 48.786 50.595 -65.209 1.00 40.65 412 PHE B C 1
ATOM 6780 O O . PHE B 1 414 ? 48.070 49.597 -65.142 1.00 40.72 412 PHE B O 1
ATOM 6788 N N . SER B 1 415 ? 49.858 50.757 -64.439 1.00 40.59 413 SER B N 1
ATOM 6789 C CA . SER B 1 415 ? 50.248 49.748 -63.452 1.00 40.62 413 SER B CA 1
ATOM 6790 C C . SER B 1 415 ? 49.611 50.040 -62.095 1.00 40.64 413 SER B C 1
ATOM 6791 O O . SER B 1 415 ? 49.351 51.197 -61.756 1.00 40.56 413 SER B O 1
ATOM 6794 N N . TRP B 1 416 ? 49.356 48.984 -61.326 1.00 40.70 414 TRP B N 1
ATOM 6795 C CA . TRP B 1 416 ? 48.818 49.131 -59.972 1.00 40.79 414 TRP B CA 1
ATOM 6796 C C . TRP B 1 416 ? 49.824 49.807 -59.039 1.00 40.94 414 TRP B C 1
ATOM 6797 O O . TRP B 1 416 ? 49.437 50.436 -58.055 1.00 41.01 414 TRP B O 1
ATOM 6808 N N . GLU B 1 417 ? 51.111 49.670 -59.351 1.00 41.16 415 GLU B N 1
ATOM 6809 C CA . GLU B 1 417 ? 52.164 50.338 -58.593 1.00 41.29 415 GLU B CA 1
ATOM 6810 C C . GLU B 1 417 ? 51.946 51.852 -58.606 1.00 41.31 415 GLU B C 1
ATOM 6811 O O . GLU B 1 417 ? 51.967 52.487 -57.552 1.00 41.36 415 GLU B O 1
ATOM 6817 N N . LYS B 1 418 ? 51.722 52.418 -59.794 1.00 41.30 416 LYS B N 1
ATOM 6818 C CA . LYS B 1 418 ? 51.413 53.849 -59.933 1.00 41.31 416 LYS B CA 1
ATOM 6819 C C . LYS B 1 418 ? 50.175 54.248 -59.130 1.00 41.29 416 LYS B C 1
ATOM 6820 O O . LYS B 1 418 ? 50.165 55.285 -58.462 1.00 41.52 416 LYS B O 1
ATOM 6826 N N . SER B 1 419 ? 49.135 53.424 -59.211 1.00 41.19 417 SER B N 1
ATOM 6827 C CA . SER B 1 419 ? 47.910 53.632 -58.445 1.00 41.07 417 SER B CA 1
ATOM 6828 C C . SER B 1 419 ? 48.187 53.613 -56.940 1.00 40.95 417 SER B C 1
ATOM 6829 O O . SER B 1 419 ? 47.664 54.442 -56.196 1.00 40.90 417 SER B O 1
ATOM 6832 N N . ALA B 1 420 ? 49.015 52.665 -56.506 1.00 40.90 418 ALA B N 1
ATOM 6833 C CA . ALA B 1 420 ? 49.405 52.545 -55.102 1.00 40.91 418 ALA B CA 1
ATOM 6834 C C . ALA B 1 420 ? 50.204 53.762 -54.653 1.00 40.93 418 ALA B C 1
ATOM 6835 O O . ALA B 1 420 ? 49.900 54.368 -53.624 1.00 41.03 418 ALA B O 1
ATOM 6837 N N . GLU B 1 421 ? 51.225 54.109 -55.433 1.00 40.87 419 GLU B N 1
ATOM 6838 C CA . GLU B 1 421 ? 52.026 55.311 -55.188 1.00 40.87 419 GLU B CA 1
ATOM 6839 C C . GLU B 1 421 ? 51.152 56.558 -55.017 1.00 40.68 419 GLU B C 1
ATOM 6840 O O . GLU B 1 421 ? 51.403 57.384 -54.136 1.00 40.63 419 GLU B O 1
ATOM 6846 N N . ARG B 1 422 ? 50.124 56.681 -55.853 1.00 40.41 420 ARG B N 1
ATOM 6847 C CA . ARG B 1 422 ? 49.252 57.851 -55.832 1.00 40.27 420 ARG B CA 1
ATOM 6848 C C . ARG B 1 422 ? 48.244 57.825 -54.681 1.00 40.05 420 ARG B C 1
ATOM 6849 O O . ARG B 1 422 ? 47.829 58.877 -54.211 1.00 40.11 420 ARG B O 1
ATOM 6857 N N . TYR B 1 423 ? 47.840 56.638 -54.231 1.00 39.87 421 TYR B N 1
ATOM 6858 C CA . TYR B 1 423 ? 46.973 56.539 -53.046 1.00 39.60 421 TYR B CA 1
ATOM 6859 C C . TYR B 1 423 ? 47.728 56.944 -51.780 1.00 39.35 421 TYR B C 1
ATOM 6860 O O . TYR B 1 423 ? 47.142 57.531 -50.872 1.00 39.15 421 TYR B O 1
ATOM 6869 N N . VAL B 1 424 ? 49.022 56.625 -51.730 1.00 39.19 422 VAL B N 1
ATOM 6870 C CA . VAL B 1 424 ? 49.883 57.011 -50.610 1.00 39.20 422 VAL B CA 1
ATOM 6871 C C . VAL B 1 424 ? 49.960 58.528 -50.497 1.00 39.27 422 VAL B C 1
ATOM 6872 O O . VAL B 1 424 ? 50.008 59.072 -49.390 1.00 39.63 422 VAL B O 1
ATOM 6876 N N . LYS B 1 425 ? 49.961 59.201 -51.647 1.00 39.15 423 LYS B N 1
ATOM 6877 C CA . LYS B 1 425 ? 49.930 60.664 -51.696 1.00 38.91 423 LYS B CA 1
ATOM 6878 C C . LYS B 1 425 ? 48.622 61.168 -51.082 1.00 38.77 423 LYS B C 1
ATOM 6879 O O . LYS B 1 425 ? 48.627 62.105 -50.282 1.00 38.76 423 LYS B O 1
ATOM 6885 N N . ALA B 1 426 ? 47.511 60.533 -51.454 1.00 38.55 424 ALA B N 1
ATOM 6886 C CA . ALA B 1 426 ? 46.192 60.897 -50.934 1.00 38.56 424 ALA B CA 1
ATOM 6887 C C . ALA B 1 426 ? 46.112 60.766 -49.415 1.00 38.61 424 ALA B C 1
ATOM 6888 O O . ALA B 1 426 ? 45.572 61.657 -48.747 1.00 38.45 424 ALA B O 1
ATOM 6890 N N . TYR B 1 427 ? 46.673 59.679 -48.875 1.00 38.64 425 TYR B N 1
ATOM 6891 C CA . TYR B 1 427 ? 46.595 59.392 -47.431 1.00 38.69 425 TYR B CA 1
ATOM 6892 C C . TYR B 1 427 ? 47.189 60.490 -46.542 1.00 38.85 425 TYR B C 1
ATOM 6893 O O . TYR B 1 427 ? 46.725 60.682 -45.417 1.00 39.08 425 TYR B O 1
ATOM 6902 N N . THR B 1 428 ? 48.208 61.194 -47.039 1.00 38.81 426 THR B N 1
ATOM 6903 C CA . THR B 1 428 ? 48.843 62.291 -46.298 1.00 38.68 426 THR B CA 1
ATOM 6904 C C . THR B 1 428 ? 48.336 63.663 -46.749 1.00 38.77 426 THR B C 1
ATOM 6905 O O . THR B 1 428 ? 48.723 64.690 -46.185 1.00 38.85 426 THR B O 1
ATOM 6909 N N . GLY B 1 429 ? 47.492 63.682 -47.778 1.00 38.69 427 GLY B N 1
ATOM 6910 C CA . GLY B 1 429 ? 47.000 64.931 -48.352 1.00 38.44 427 GLY B CA 1
ATOM 6911 C C . GLY B 1 429 ? 47.870 65.469 -49.475 1.00 38.34 427 GLY B C 1
ATOM 6912 O O . GLY B 1 429 ? 47.466 66.390 -50.178 1.00 38.35 427 GLY B O 1
ATOM 6913 N N . SER B 1 430 ? 49.054 64.892 -49.667 1.00 38.27 428 SER B N 1
ATOM 6914 C CA . SER B 1 430 ? 50.004 65.393 -50.662 1.00 38.17 428 SER B CA 1
ATOM 6915 C C . SER B 1 430 ? 49.624 65.007 -52.094 1.00 38.12 428 SER B C 1
ATOM 6916 O O . SER B 1 430 ? 50.373 64.309 -52.768 1.00 38.15 428 SER B O 1
ATOM 6919 N N . ILE B 1 431 ? 48.473 65.490 -52.558 1.00 38.18 429 ILE B N 1
ATOM 6920 C CA . ILE B 1 431 ? 47.949 65.144 -53.880 1.00 38.14 429 ILE B CA 1
ATOM 6921 C C . ILE B 1 431 ? 47.196 66.328 -54.498 1.00 38.28 429 ILE B C 1
ATOM 6922 O O . ILE B 1 431 ? 46.601 67.136 -53.784 1.00 38.25 429 ILE B O 1
ATOM 6927 N N . ASP B 1 432 ? 47.235 66.432 -55.824 1.00 38.32 430 ASP B N 1
ATOM 6928 C CA . ASP B 1 432 ? 46.447 67.440 -56.532 1.00 38.35 430 ASP B CA 1
ATOM 6929 C C . ASP B 1 432 ? 44.965 67.090 -56.496 1.00 38.35 430 ASP B C 1
ATOM 6930 O O . ASP B 1 432 ? 44.593 65.923 -56.401 1.00 38.48 430 ASP B O 1
ATOM 6935 N N . ARG B 1 433 ? 44.121 68.109 -56.584 1.00 38.39 431 ARG B N 1
ATOM 6936 C CA . ARG B 1 433 ? 42.676 67.932 -56.463 1.00 38.43 431 ARG B CA 1
ATOM 6937 C C . ARG B 1 433 ? 41.920 68.935 -57.334 1.00 38.30 431 ARG B C 1
ATOM 6938 O O . ARG B 1 433 ? 42.485 69.932 -57.781 1.00 38.2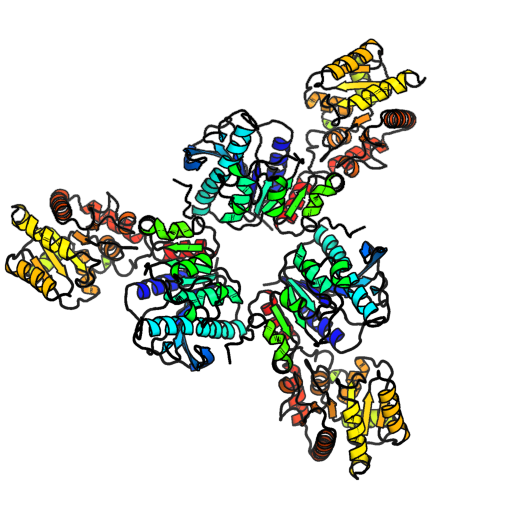5 431 ARG B O 1
ATOM 6946 N N . ALA B 1 434 ? 40.641 68.650 -57.574 1.00 38.29 432 ALA B N 1
ATOM 6947 C CA . ALA B 1 434 ? 39.803 69.475 -58.439 1.00 38.25 432 ALA B CA 1
ATOM 6948 C C . ALA B 1 434 ? 39.191 70.632 -57.660 1.00 38.27 432 ALA B C 1
ATOM 6949 O O . ALA B 1 434 ? 38.557 70.426 -56.622 1.00 38.19 432 ALA B O 1
ATOM 6951 N N . PHE B 1 435 ? 39.385 71.844 -58.174 1.00 38.25 433 PHE B N 1
ATOM 6952 C CA . PHE B 1 435 ? 38.828 73.050 -57.576 1.00 38.29 433 PHE B CA 1
ATOM 6953 C C . PHE B 1 435 ? 37.812 73.685 -58.520 1.00 38.41 433 PHE B C 1
ATOM 6954 O O . PHE B 1 435 ? 37.937 73.583 -59.744 1.00 38.37 433 PHE B O 1
ATOM 6962 N N . ASP B 1 436 ? 36.824 74.362 -57.939 1.00 38.60 434 ASP B N 1
ATOM 6963 C CA . ASP B 1 436 ? 35.752 74.992 -58.703 1.00 38.50 434 ASP B CA 1
ATOM 6964 C C . ASP B 1 436 ? 36.281 76.166 -59.524 1.00 38.36 434 ASP B C 1
ATOM 6965 O O . ASP B 1 436 ? 35.866 76.378 -60.665 1.00 38.24 434 ASP B O 1
ATOM 6970 N N . PHE B 1 437 ? 37.198 76.924 -58.926 1.00 38.20 435 PHE B N 1
ATOM 6971 C CA . PHE B 1 437 ? 37.752 78.128 -59.556 1.00 38.07 435 PHE B CA 1
ATOM 6972 C C . PHE B 1 437 ? 38.925 77.826 -60.491 1.00 37.88 435 PHE B C 1
ATOM 6973 O O . PHE B 1 437 ? 39.357 78.706 -61.229 1.00 37.76 435 PHE B O 1
ATOM 6981 N N . ILE B 1 438 ? 39.447 76.599 -60.449 1.00 37.72 436 ILE B N 1
ATOM 6982 C CA . ILE B 1 438 ? 40.497 76.177 -61.376 1.00 37.64 436 ILE B CA 1
ATOM 6983 C C . ILE B 1 438 ? 39.848 75.584 -62.618 1.00 37.56 436 ILE B C 1
ATOM 6984 O O . ILE B 1 438 ? 39.313 74.476 -62.577 1.00 37.73 436 ILE B O 1
ATOM 6989 N N . LEU B 1 439 ? 39.907 76.327 -63.719 1.00 37.42 437 LEU B N 1
ATOM 6990 C CA . LEU B 1 439 ? 39.230 75.950 -64.957 1.00 37.36 437 LEU B CA 1
ATOM 6991 C C . LEU B 1 439 ? 39.990 74.840 -65.685 1.00 37.21 437 LEU B C 1
ATOM 6992 O O . LEU B 1 439 ? 40.853 75.098 -66.524 1.00 37.07 437 LEU B O 1
ATOM 6997 N N . ARG C 1 1 ? 59.584 54.797 -30.877 1.00 54.81 -1 ARG C N 1
ATOM 6998 C CA . ARG C 1 1 ? 59.634 54.159 -29.528 1.00 54.78 -1 ARG C CA 1
ATOM 6999 C C . ARG C 1 1 ? 59.474 55.188 -28.400 1.00 54.52 -1 ARG C C 1
ATOM 7000 O O . ARG C 1 1 ? 58.459 55.195 -27.703 1.00 54.48 -1 ARG C O 1
ATOM 7008 N N . HIS C 1 2 ? 60.473 56.057 -28.239 1.00 54.20 0 HIS C N 1
ATOM 7009 C CA . HIS C 1 2 ? 60.583 56.911 -27.048 1.00 53.96 0 HIS C CA 1
ATOM 7010 C C . HIS C 1 2 ? 59.765 58.194 -27.134 1.00 53.59 0 HIS C C 1
ATOM 7011 O O . HIS C 1 2 ? 59.591 58.760 -28.211 1.00 53.62 0 HIS C O 1
ATOM 7018 N N . MET C 1 3 ? 59.290 58.649 -25.975 1.00 53.10 1 MET C N 1
ATOM 7019 C CA . MET C 1 3 ? 58.366 59.781 -25.879 1.00 52.66 1 MET C CA 1
ATOM 7020 C C . MET C 1 3 ? 58.780 60.749 -24.777 1.00 52.11 1 MET C C 1
ATOM 7021 O O . MET C 1 3 ? 59.602 60.423 -23.917 1.00 51.99 1 MET C O 1
ATOM 7026 N N . LYS C 1 4 ? 58.185 61.937 -24.814 1.00 51.42 2 LYS C N 1
ATOM 7027 C CA . LYS C 1 4 ? 58.381 62.954 -23.791 1.00 51.00 2 LYS C CA 1
ATOM 7028 C C . LYS C 1 4 ? 57.032 63.242 -23.146 1.00 50.49 2 LYS C C 1
ATOM 7029 O O . LYS C 1 4 ? 56.141 63.808 -23.782 1.00 50.32 2 LYS C O 1
ATOM 7035 N N . VAL C 1 5 ? 56.881 62.842 -21.887 1.00 50.01 3 VAL C N 1
ATOM 7036 C CA . VAL C 1 5 ? 55.595 62.930 -21.200 1.00 49.65 3 VAL C CA 1
ATOM 7037 C C . VAL C 1 5 ? 55.587 64.038 -20.148 1.00 49.30 3 VAL C C 1
ATOM 7038 O O . VAL C 1 5 ? 56.530 64.171 -19.363 1.00 49.21 3 VAL C O 1
ATOM 7042 N N . LEU C 1 6 ? 54.517 64.831 -20.153 1.00 48.79 4 LEU C N 1
ATOM 7043 C CA . LEU C 1 6 ? 54.257 65.810 -19.104 1.00 48.56 4 LEU C CA 1
ATOM 7044 C C . LEU C 1 6 ? 53.158 65.264 -18.196 1.00 48.24 4 LEU C C 1
ATOM 7045 O O . LEU C 1 6 ? 52.001 65.169 -18.607 1.00 48.15 4 LEU C O 1
ATOM 7050 N N . LEU C 1 7 ? 53.525 64.905 -16.968 1.00 47.90 5 LEU C N 1
ATOM 7051 C CA . LEU C 1 7 ? 52.574 64.367 -15.997 1.00 47.76 5 LEU C CA 1
ATOM 7052 C C . LEU C 1 7 ? 52.160 65.437 -14.983 1.00 47.52 5 LEU C C 1
ATOM 7053 O O . LEU C 1 7 ? 52.998 65.955 -14.244 1.00 47.30 5 LEU C O 1
ATOM 7058 N N . LEU C 1 8 ? 50.871 65.773 -14.961 1.00 47.41 6 LEU C N 1
ATOM 7059 C CA . LEU C 1 8 ? 50.331 66.717 -13.980 1.00 47.39 6 LEU C CA 1
ATOM 7060 C C . LEU C 1 8 ? 49.673 65.947 -12.839 1.00 47.34 6 LEU C C 1
ATOM 7061 O O . LEU C 1 8 ? 48.670 65.263 -13.038 1.00 47.32 6 LEU C O 1
ATOM 7066 N N . GLY C 1 9 ? 50.251 66.059 -11.647 1.00 47.35 7 GLY C N 1
ATOM 7067 C CA . GLY C 1 9 ? 49.705 65.424 -10.453 1.00 47.34 7 GLY C CA 1
ATOM 7068 C C . GLY C 1 9 ? 49.570 66.442 -9.341 1.00 47.31 7 GLY C C 1
ATOM 7069 O O . GLY C 1 9 ? 50.476 67.239 -9.114 1.00 47.32 7 GLY C O 1
ATOM 7070 N N . PHE C 1 10 ? 48.437 66.416 -8.646 1.00 47.32 8 PHE C N 1
ATOM 7071 C CA . PHE C 1 10 ? 48.178 67.374 -7.578 1.00 47.33 8 PHE C CA 1
ATOM 7072 C C . PHE C 1 10 ? 48.926 67.019 -6.297 1.00 47.33 8 PHE C C 1
ATOM 7073 O O . PHE C 1 10 ? 49.139 67.884 -5.445 1.00 47.27 8 PHE C O 1
ATOM 7081 N N . GLU C 1 11 ? 49.300 65.748 -6.154 1.00 47.35 9 GLU C N 1
ATOM 7082 C CA . GLU C 1 11 ? 50.225 65.332 -5.102 1.00 47.38 9 GLU C CA 1
ATOM 7083 C C . GLU C 1 11 ? 51.231 64.305 -5.612 1.00 47.20 9 GLU C C 1
ATOM 7084 O O . GLU C 1 11 ? 50.945 63.523 -6.519 1.00 47.06 9 GLU C O 1
ATOM 7090 N N . PHE C 1 12 ? 52.410 64.331 -5.004 1.00 47.12 10 PHE C N 1
ATOM 7091 C CA . PHE C 1 12 ? 53.549 63.533 -5.425 1.00 47.08 10 PHE C CA 1
ATOM 7092 C C . PHE C 1 12 ? 54.420 63.337 -4.192 1.00 47.05 10 PHE C C 1
ATOM 7093 O O . PHE C 1 12 ? 54.422 64.184 -3.297 1.00 46.92 10 PHE C O 1
ATOM 7101 N N . LEU C 1 13 ? 55.148 62.226 -4.129 1.00 47.08 11 LEU C N 1
ATOM 7102 C CA . LEU C 1 13 ? 56.042 61.974 -2.995 1.00 47.08 11 LEU C CA 1
ATOM 7103 C C . LEU C 1 13 ? 57.124 63.050 -2.944 1.00 47.15 11 LEU C C 1
ATOM 7104 O O . LEU C 1 13 ? 57.558 63.520 -3.993 1.00 47.08 11 LEU C O 1
ATOM 7109 N N . PRO C 1 14 ? 57.579 63.429 -1.732 1.00 47.28 12 PRO C N 1
ATOM 7110 C CA .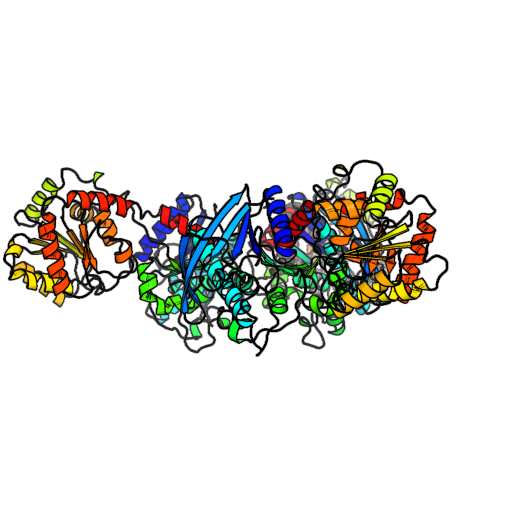 PRO C 1 14 ? 57.190 62.969 -0.389 1.00 47.45 12 PRO C CA 1
ATOM 7111 C C . PRO C 1 14 ? 55.891 63.528 0.216 1.00 47.53 12 PRO C C 1
ATOM 7112 O O . PRO C 1 14 ? 55.578 63.200 1.361 1.00 47.54 12 PRO C O 1
ATOM 7116 N N . VAL C 1 15 ? 55.148 64.360 -0.512 1.00 47.75 13 VAL C N 1
ATOM 7117 C CA . VAL C 1 15 ? 53.841 64.809 -0.022 1.00 47.88 13 VAL C CA 1
ATOM 7118 C C . VAL C 1 15 ? 52.895 63.610 -0.045 1.00 48.01 13 VAL C C 1
ATOM 7119 O O . VAL C 1 15 ? 52.751 62.946 -1.070 1.00 48.11 13 VAL C O 1
ATOM 7123 N N . LYS C 1 16 ? 52.269 63.333 1.093 1.00 48.13 14 LYS C N 1
ATOM 7124 C CA . LYS C 1 16 ? 51.495 62.114 1.282 1.00 48.24 14 LYS C CA 1
ATOM 7125 C C . LYS C 1 16 ? 50.177 62.464 1.971 1.00 48.36 14 LYS C C 1
ATOM 7126 O O . LYS C 1 16 ? 50.185 62.969 3.095 1.00 48.55 14 LYS C O 1
ATOM 7132 N N . VAL C 1 17 ? 49.053 62.228 1.296 1.00 48.39 15 VAL C N 1
ATOM 7133 C CA . VAL C 1 17 ? 47.737 62.405 1.922 1.00 48.36 15 VAL C CA 1
ATOM 7134 C C . VAL C 1 17 ? 46.969 61.087 1.900 1.00 48.39 15 VAL C C 1
ATOM 7135 O O . VAL C 1 17 ? 46.789 60.458 2.945 1.00 48.50 15 VAL C O 1
ATOM 7139 N N . GLY C 1 18 ? 46.529 60.669 0.715 1.00 48.30 16 GLY C N 1
ATOM 7140 C CA . GLY C 1 18 ? 45.884 59.368 0.543 1.00 48.15 16 GLY C CA 1
ATOM 7141 C C . GLY C 1 18 ? 46.872 58.381 -0.049 1.00 48.07 16 GLY C C 1
ATOM 7142 O O . GLY C 1 18 ? 47.996 58.255 0.440 1.00 48.15 16 GLY C O 1
ATOM 7143 N N . GLY C 1 19 ? 46.451 57.684 -1.103 1.00 47.87 17 GLY C N 1
ATOM 7144 C CA . GLY C 1 19 ? 47.319 56.752 -1.824 1.00 47.65 17 GLY C CA 1
ATOM 7145 C C . GLY C 1 19 ? 47.784 57.267 -3.177 1.00 47.47 17 GLY C C 1
ATOM 7146 O O . GLY C 1 19 ? 48.613 56.633 -3.831 1.00 47.49 17 GLY C O 1
ATOM 7147 N N . LEU C 1 20 ? 47.262 58.417 -3.597 1.00 47.24 18 LEU C N 1
ATOM 7148 C CA . LEU C 1 20 ? 47.533 58.942 -4.936 1.00 47.05 18 LEU C CA 1
ATOM 7149 C C . LEU C 1 20 ? 49.005 59.314 -5.121 1.00 46.87 18 LEU C C 1
ATOM 7150 O O . LEU C 1 20 ? 49.606 58.979 -6.142 1.00 46.78 18 LEU C O 1
ATOM 7155 N N . ALA C 1 21 ? 49.580 59.996 -4.133 1.00 46.68 19 ALA C N 1
ATOM 7156 C CA . ALA C 1 21 ? 50.970 60.446 -4.215 1.00 46.55 19 ALA C CA 1
ATOM 7157 C C . ALA C 1 21 ? 51.898 59.284 -4.559 1.00 46.41 19 ALA C C 1
ATOM 7158 O O . ALA C 1 21 ? 52.706 59.382 -5.485 1.00 46.42 19 ALA C O 1
ATOM 7160 N N . GLU C 1 22 ? 51.764 58.186 -3.817 1.00 46.24 20 GLU C N 1
ATOM 7161 C CA . GLU C 1 22 ? 52.530 56.963 -4.075 1.00 46.13 20 GLU C CA 1
ATOM 7162 C C . GLU C 1 22 ? 52.245 56.404 -5.473 1.00 45.81 20 GLU C C 1
ATOM 7163 O O . GLU C 1 22 ? 53.164 55.986 -6.179 1.00 45.59 20 GLU C O 1
ATOM 7169 N N . ALA C 1 23 ? 50.972 56.415 -5.863 1.00 45.60 21 ALA C N 1
ATOM 7170 C CA . ALA C 1 23 ? 50.540 55.878 -7.157 1.00 45.55 21 ALA C CA 1
ATOM 7171 C C . ALA C 1 23 ? 51.125 56.638 -8.355 1.00 45.41 21 ALA C C 1
ATOM 7172 O O . ALA C 1 23 ? 51.574 56.023 -9.325 1.00 45.36 21 ALA C O 1
ATOM 7174 N N . LEU C 1 24 ? 51.120 57.966 -8.284 1.00 45.22 22 LEU C N 1
ATOM 7175 C CA . LEU C 1 24 ? 51.628 58.793 -9.381 1.00 45.19 22 LEU C CA 1
ATOM 7176 C C . LEU C 1 24 ? 53.152 58.704 -9.503 1.00 45.09 22 LEU C C 1
ATOM 7177 O O . LEU C 1 24 ? 53.690 58.724 -10.613 1.00 45.02 22 LEU C O 1
ATOM 7182 N N . THR C 1 25 ? 53.837 58.603 -8.365 1.00 44.94 23 THR C N 1
ATOM 7183 C CA . THR C 1 25 ? 55.292 58.446 -8.343 1.00 44.93 23 THR C CA 1
ATOM 7184 C C . THR C 1 25 ? 55.734 57.102 -8.930 1.00 44.97 23 THR C C 1
ATOM 7185 O O . THR C 1 25 ? 56.785 57.019 -9.569 1.00 45.07 23 THR C O 1
ATOM 7189 N N . ALA C 1 26 ? 54.934 56.059 -8.708 1.00 44.89 24 ALA C N 1
ATOM 7190 C CA . ALA C 1 26 ? 55.206 54.731 -9.271 1.00 44.73 24 ALA C CA 1
ATOM 7191 C C . ALA C 1 26 ? 55.050 54.730 -10.791 1.00 44.58 24 ALA C C 1
ATOM 7192 O O . ALA C 1 26 ? 55.900 54.207 -11.509 1.00 44.49 24 ALA C O 1
ATOM 7194 N N . ILE C 1 27 ? 53.957 55.319 -11.268 1.00 44.53 25 ILE C N 1
ATOM 7195 C CA . ILE C 1 27 ? 53.727 55.502 -12.703 1.00 44.53 25 ILE C CA 1
ATOM 7196 C C . ILE C 1 27 ? 54.850 56.312 -13.348 1.00 44.37 25 ILE C C 1
ATOM 7197 O O . ILE C 1 27 ? 55.372 55.930 -14.396 1.00 44.40 25 ILE C O 1
ATOM 7202 N N . SER C 1 28 ? 55.212 57.423 -12.710 1.00 44.22 26 SER C N 1
ATOM 7203 C CA . SER C 1 28 ? 56.252 58.321 -13.218 1.00 44.09 26 SER C CA 1
ATOM 7204 C C . SER C 1 28 ? 57.628 57.662 -13.258 1.00 43.97 26 SER C C 1
ATOM 7205 O O . SER C 1 28 ? 58.386 57.859 -14.209 1.00 43.93 26 SER C O 1
ATOM 7208 N N . GLU C 1 29 ? 57.945 56.886 -12.225 1.00 43.85 27 GLU C N 1
ATOM 7209 C CA . GLU C 1 29 ? 59.198 56.135 -12.180 1.00 43.81 27 GLU C CA 1
ATOM 7210 C C . GLU C 1 29 ? 59.224 55.024 -13.226 1.00 43.79 27 GLU C C 1
ATOM 7211 O O . GLU C 1 29 ? 60.253 54.797 -13.868 1.00 43.81 27 GLU C O 1
ATOM 7217 N N . ALA C 1 30 ? 58.091 54.339 -13.391 1.00 43.75 28 ALA C N 1
ATOM 7218 C CA . ALA C 1 30 ? 57.981 53.213 -14.324 1.00 43.63 28 ALA C CA 1
ATOM 7219 C C . ALA C 1 30 ? 58.162 53.667 -15.772 1.00 43.59 28 ALA C C 1
ATOM 7220 O O . ALA C 1 30 ? 58.891 53.035 -16.539 1.00 43.47 28 ALA C O 1
ATOM 7222 N N . LEU C 1 31 ? 57.491 54.760 -16.133 1.00 43.54 29 LEU C N 1
ATOM 7223 C CA . LEU C 1 31 ? 57.666 55.403 -17.441 1.00 43.61 29 LEU C CA 1
ATOM 7224 C C . LEU C 1 31 ? 59.134 55.725 -17.716 1.00 43.67 29 LEU C C 1
ATOM 7225 O O . LEU C 1 31 ? 59.654 55.429 -18.795 1.00 43.64 29 LEU C O 1
ATOM 7230 N N . ALA C 1 32 ? 59.791 56.335 -16.732 1.00 43.75 30 ALA C N 1
ATOM 7231 C CA . ALA C 1 32 ? 61.209 56.681 -16.834 1.00 43.73 30 ALA C CA 1
ATOM 7232 C C . ALA C 1 32 ? 62.086 55.449 -17.059 1.00 43.73 30 ALA C C 1
ATOM 7233 O O . ALA C 1 32 ? 63.058 55.510 -17.811 1.00 43.74 30 ALA C O 1
ATOM 7235 N N . SER C 1 33 ? 61.737 54.337 -16.413 1.00 43.77 31 SER C N 1
ATOM 7236 C CA . SER C 1 33 ? 62.491 53.085 -16.561 1.00 43.79 31 SER C CA 1
ATOM 7237 C C . SER C 1 33 ? 62.370 52.474 -17.959 1.00 43.77 31 SER C C 1
ATOM 7238 O O . SER C 1 33 ? 63.259 51.742 -18.392 1.00 43.92 31 SER C O 1
ATOM 7241 N N . LEU C 1 34 ? 61.276 52.773 -18.655 1.00 43.77 32 LEU C N 1
ATOM 7242 C CA . LEU C 1 34 ? 61.078 52.306 -20.031 1.00 43.80 32 LEU C CA 1
ATOM 7243 C C . LEU C 1 34 ? 61.859 53.132 -21.060 1.00 43.81 32 LEU C C 1
ATOM 7244 O O . LEU C 1 34 ? 61.874 52.789 -22.242 1.00 43.71 32 LEU C O 1
ATOM 7249 N N . GLY C 1 35 ? 62.496 54.215 -20.613 1.00 43.98 33 GLY C N 1
ATOM 7250 C CA . GLY C 1 35 ? 63.334 55.050 -21.477 1.00 44.08 33 GLY C CA 1
ATOM 7251 C C . GLY C 1 35 ? 62.695 56.368 -21.882 1.00 44.22 33 GLY C C 1
ATOM 7252 O O . GLY C 1 35 ? 63.283 57.132 -22.646 1.00 44.37 33 GLY C O 1
ATOM 7253 N N . HIS C 1 36 ? 61.497 56.640 -21.369 1.00 44.34 34 HIS C N 1
ATOM 7254 C CA . HIS C 1 36 ? 60.778 57.871 -21.687 1.00 44.39 34 HIS C CA 1
ATOM 7255 C C . HIS C 1 36 ? 61.255 59.024 -20.811 1.00 44.48 34 HIS C C 1
ATOM 7256 O O . HIS C 1 36 ? 61.511 58.839 -19.624 1.00 44.56 34 HIS C O 1
ATOM 7263 N N . GLU C 1 37 ? 61.361 60.214 -21.397 1.00 44.56 35 GLU C N 1
ATOM 7264 C CA . GLU C 1 37 ? 61.631 61.426 -20.632 1.00 44.55 35 GLU C CA 1
ATOM 7265 C C . GLU C 1 37 ? 60.322 61.872 -19.984 1.00 44.49 35 GLU C C 1
ATOM 7266 O O . GLU C 1 37 ? 59.343 62.145 -20.679 1.00 44.57 35 GLU C O 1
ATOM 7272 N N . VAL C 1 38 ? 60.299 61.931 -18.656 1.00 44.42 36 VAL C N 1
ATOM 7273 C CA . VAL C 1 38 ? 59.070 62.224 -17.920 1.00 44.37 36 VAL C CA 1
ATOM 7274 C C . VAL C 1 38 ? 59.222 63.503 -17.095 1.00 44.35 36 VAL C C 1
ATOM 7275 O O . VAL C 1 38 ? 60.095 63.588 -16.230 1.00 44.34 36 VAL C O 1
ATOM 7279 N N . LEU C 1 39 ? 58.376 64.493 -17.380 1.00 44.29 37 LEU C N 1
ATOM 7280 C CA . LEU C 1 39 ? 58.351 65.748 -16.629 1.00 44.29 37 LEU C CA 1
ATOM 7281 C C . LEU C 1 39 ? 57.130 65.770 -15.718 1.00 44.23 37 LEU C C 1
ATOM 7282 O O . LEU C 1 39 ? 56.010 65.539 -16.172 1.00 44.17 37 LEU C O 1
ATOM 7287 N N . VAL C 1 40 ? 57.347 66.055 -14.438 1.00 44.18 38 VAL C N 1
ATOM 7288 C CA . VAL C 1 40 ? 56.262 66.089 -13.465 1.00 44.13 38 VAL C CA 1
ATOM 7289 C C . VAL C 1 40 ? 56.061 67.504 -12.927 1.00 44.15 38 VAL C C 1
ATOM 7290 O O . VAL C 1 40 ? 56.977 68.097 -12.353 1.00 44.14 38 VAL C O 1
ATOM 7294 N N . PHE C 1 41 ? 54.860 68.039 -13.136 1.00 44.10 39 PHE C N 1
ATOM 7295 C CA . PHE C 1 41 ? 54.449 69.315 -12.558 1.00 44.09 39 PHE C CA 1
ATOM 7296 C C . PHE C 1 41 ? 53.524 68.997 -11.392 1.00 44.13 39 PHE C C 1
ATOM 7297 O O . PHE C 1 41 ? 52.537 68.279 -11.561 1.00 43.99 39 PHE C O 1
ATOM 7305 N N . THR C 1 42 ? 53.843 69.526 -10.214 1.00 44.31 40 THR C N 1
ATOM 7306 C CA . THR C 1 42 ? 53.032 69.295 -9.021 1.00 44.48 40 THR C CA 1
ATOM 7307 C C . THR C 1 42 ? 53.211 70.461 -8.048 1.00 44.59 40 THR C C 1
ATOM 7308 O O . THR C 1 42 ? 54.287 71.047 -8.001 1.00 44.71 40 THR C O 1
ATOM 7312 N N . PRO C 1 43 ? 52.159 70.816 -7.282 1.00 44.71 41 PRO C N 1
ATOM 7313 C CA . PRO C 1 43 ? 52.335 71.889 -6.296 1.00 44.81 41 PRO C CA 1
ATOM 7314 C C . PRO C 1 43 ? 53.278 71.489 -5.162 1.00 44.95 41 PRO C C 1
ATOM 7315 O O . PRO C 1 43 ? 53.370 70.306 -4.832 1.00 45.00 41 PRO C O 1
ATOM 7319 N N . SER C 1 44 ? 53.971 72.466 -4.578 1.00 45.15 42 SER C N 1
ATOM 7320 C CA . SER C 1 44 ? 54.913 72.195 -3.488 1.00 45.33 42 SER C CA 1
ATOM 7321 C C . SER C 1 44 ? 54.207 71.983 -2.145 1.00 45.45 42 SER C C 1
ATOM 7322 O O . SER C 1 44 ? 54.720 71.269 -1.284 1.00 45.56 42 SER C O 1
ATOM 7325 N N . HIS C 1 45 ? 53.040 72.601 -1.971 1.00 45.60 43 HIS C N 1
ATOM 7326 C CA . HIS C 1 45 ? 52.260 72.491 -0.730 1.00 45.75 43 HIS C CA 1
ATOM 7327 C C . HIS C 1 45 ? 53.076 72.859 0.518 1.00 45.96 43 HIS C C 1
ATOM 7328 O O . HIS C 1 45 ? 52.896 72.264 1.580 1.00 45.94 43 HIS C O 1
ATOM 7335 N N . GLY C 1 46 ? 53.976 73.832 0.382 1.00 46.16 44 GLY C N 1
ATOM 7336 C CA . GLY C 1 46 ? 54.808 74.283 1.496 1.00 46.32 44 GLY C CA 1
ATOM 7337 C C . GLY C 1 46 ? 55.944 73.359 1.913 1.00 46.51 44 GLY C C 1
ATOM 7338 O O . GLY C 1 46 ? 56.661 73.664 2.864 1.00 46.52 44 GLY C O 1
ATOM 7339 N N . ARG C 1 47 ? 56.121 72.238 1.213 1.00 46.78 45 ARG C N 1
ATOM 7340 C CA . ARG C 1 47 ? 57.198 71.288 1.527 1.00 46.96 45 ARG C CA 1
ATOM 7341 C C . ARG C 1 47 ? 58.553 71.788 1.026 1.00 47.08 45 ARG C C 1
ATOM 7342 O O . ARG C 1 47 ? 59.575 71.570 1.675 1.00 47.00 45 ARG C O 1
ATOM 7350 N N . PHE C 1 48 ? 58.550 72.452 -0.129 1.00 47.33 46 PHE C N 1
ATOM 7351 C CA . PHE C 1 48 ? 59.780 72.883 -0.791 1.00 47.51 46 PHE C CA 1
ATOM 7352 C C . PHE C 1 48 ? 59.830 74.397 -0.936 1.00 47.68 46 PHE C C 1
ATOM 7353 O O . PHE C 1 48 ? 58.800 75.037 -1.148 1.00 47.71 46 PHE C O 1
ATOM 7361 N N . GLN C 1 49 ? 61.036 74.954 -0.832 1.00 47.98 47 GLN C N 1
ATOM 7362 C CA . GLN C 1 49 ? 61.260 76.397 -0.915 1.00 48.10 47 GLN C CA 1
ATOM 7363 C C . GLN C 1 49 ? 62.162 76.708 -2.112 1.00 48.27 47 GLN C C 1
ATOM 7364 O O . GLN C 1 49 ? 63.389 76.667 -2.003 1.00 48.35 47 GLN C O 1
ATOM 7370 N N . GLY C 1 50 ? 61.542 77.030 -3.247 1.00 48.40 48 GLY C N 1
ATOM 7371 C CA . GLY C 1 50 ? 62.245 77.107 -4.530 1.00 48.53 48 GLY C CA 1
ATOM 7372 C C . GLY C 1 50 ? 62.666 78.495 -4.974 1.00 48.69 48 GLY C C 1
ATOM 7373 O O . GLY C 1 50 ? 62.563 79.464 -4.220 1.00 48.75 48 GLY C O 1
ATOM 7374 N N . GLU C 1 51 ? 63.143 78.574 -6.217 1.00 48.84 49 GLU C N 1
ATOM 7375 C CA . GLU C 1 51 ? 63.626 79.818 -6.815 1.00 48.87 49 GLU C CA 1
ATOM 7376 C C . GLU C 1 51 ? 62.517 80.487 -7.624 1.00 48.89 49 GLU C C 1
ATOM 7377 O O . GLU C 1 51 ? 61.770 79.815 -8.334 1.00 49.02 49 GLU C O 1
ATOM 7383 N N . GLU C 1 52 ? 62.431 81.813 -7.525 1.00 48.93 50 GLU C N 1
ATOM 7384 C CA . GLU C 1 52 ? 61.416 82.597 -8.236 1.00 48.92 50 GLU C CA 1
ATOM 7385 C C . GLU C 1 52 ? 61.721 82.659 -9.732 1.00 48.78 50 GLU C C 1
ATOM 7386 O O . GLU C 1 52 ? 62.775 83.152 -10.130 1.00 48.80 50 GLU C O 1
ATOM 7392 N N . ILE C 1 53 ? 60.794 82.162 -10.552 1.00 48.68 51 ILE C N 1
ATOM 7393 C CA . ILE C 1 53 ? 60.976 82.115 -12.010 1.00 48.58 51 ILE C CA 1
ATOM 7394 C C . ILE C 1 53 ? 60.197 83.205 -12.758 1.00 48.51 51 ILE C C 1
ATOM 7395 O O . ILE C 1 53 ? 60.612 83.631 -13.835 1.00 48.53 51 ILE C O 1
ATOM 7400 N N . GLY C 1 54 ? 59.070 83.643 -12.201 1.00 48.36 52 GLY C N 1
ATOM 7401 C CA . GLY C 1 54 ? 58.248 84.659 -12.854 1.00 48.25 52 GLY C CA 1
ATOM 7402 C C . GLY C 1 54 ? 57.050 85.108 -12.036 1.00 48.15 52 GLY C C 1
ATOM 7403 O O . GLY C 1 54 ? 56.921 84.756 -10.863 1.00 48.14 52 GLY C O 1
ATOM 7404 N N . LYS C 1 55 ? 56.179 85.893 -12.671 1.00 48.01 53 LYS C N 1
ATOM 7405 C CA . LYS C 1 55 ? 54.973 86.423 -12.033 1.00 47.94 53 LYS C CA 1
ATOM 7406 C C . LYS C 1 55 ? 53.733 86.140 -12.885 1.00 47.81 53 LYS C C 1
ATOM 7407 O O . LYS C 1 55 ? 53.788 86.227 -14.114 1.00 47.70 53 LYS C O 1
ATOM 7413 N N . ILE C 1 56 ? 52.619 85.810 -12.231 1.00 47.67 54 ILE C N 1
ATOM 7414 C CA . ILE C 1 56 ? 51.339 85.632 -12.925 1.00 47.67 54 ILE C CA 1
ATOM 7415 C C . ILE C 1 56 ? 50.198 86.385 -12.240 1.00 47.65 54 ILE C C 1
ATOM 7416 O O . ILE C 1 56 ? 50.218 86.590 -11.027 1.00 47.55 54 ILE C O 1
ATOM 7421 N N . ARG C 1 57 ? 49.209 86.793 -13.034 1.00 47.77 55 ARG C N 1
ATOM 7422 C CA . ARG C 1 57 ? 47.984 87.400 -12.518 1.00 47.85 55 ARG C CA 1
ATOM 7423 C C . ARG C 1 57 ? 46.955 86.295 -12.290 1.00 47.84 55 ARG C C 1
ATOM 7424 O O . ARG C 1 57 ? 46.633 85.546 -13.213 1.00 47.72 55 ARG C O 1
ATOM 7432 N N . VAL C 1 58 ? 46.457 86.189 -11.058 1.00 47.88 56 VAL C N 1
ATOM 7433 C CA . VAL C 1 58 ? 45.441 85.196 -10.701 1.00 47.91 56 VAL C CA 1
ATOM 7434 C C . VAL C 1 58 ? 44.429 85.806 -9.727 1.00 47.94 56 VAL C C 1
ATOM 7435 O O . VAL C 1 58 ? 44.814 86.398 -8.718 1.00 47.97 56 VAL C O 1
ATOM 7439 N N . PHE C 1 59 ? 43.142 85.653 -10.040 1.00 47.95 57 PHE C N 1
ATOM 7440 C CA . PHE C 1 59 ? 42.047 86.227 -9.241 1.00 47.94 57 PHE C CA 1
ATOM 7441 C C . PHE C 1 59 ? 42.221 87.728 -8.987 1.00 47.96 57 PHE C C 1
ATOM 7442 O O . PHE C 1 59 ? 42.025 88.212 -7.870 1.00 47.97 57 PHE C O 1
ATOM 7450 N N . GLY C 1 60 ? 42.584 88.456 -10.041 1.00 47.95 58 GLY C N 1
ATOM 7451 C CA . GLY C 1 60 ? 42.802 89.897 -9.959 1.00 47.94 58 GLY C CA 1
ATOM 7452 C C . GLY C 1 60 ? 43.928 90.301 -9.023 1.00 47.93 58 GLY C C 1
ATOM 7453 O O . GLY C 1 60 ? 43.879 91.375 -8.423 1.00 48.02 58 GLY C O 1
ATOM 7454 N N . GLU C 1 61 ? 44.941 89.446 -8.900 1.00 47.92 59 GLU C N 1
ATOM 7455 C CA . GLU C 1 61 ? 46.066 89.697 -7.999 1.00 47.93 59 GLU C CA 1
ATOM 7456 C C . GLU C 1 61 ? 47.365 89.099 -8.532 1.00 47.86 59 GLU C C 1
ATOM 7457 O O . GLU C 1 61 ? 47.359 88.059 -9.184 1.00 47.80 59 GLU C O 1
ATOM 7463 N N . GLU C 1 62 ? 48.476 89.770 -8.240 1.00 47.89 60 GLU C N 1
ATOM 7464 C CA . GLU C 1 62 ? 49.801 89.331 -8.674 1.00 47.88 60 GLU C CA 1
ATOM 7465 C C . GLU C 1 62 ? 50.285 88.181 -7.789 1.00 47.72 60 GLU C C 1
ATOM 7466 O O . GLU C 1 62 ? 50.002 88.152 -6.591 1.00 47.69 60 GLU C O 1
ATOM 7472 N N . VAL C 1 63 ? 51.001 87.231 -8.387 1.00 47.60 61 VAL C N 1
ATOM 7473 C CA . VAL C 1 63 ? 51.555 86.086 -7.659 1.00 47.49 61 VAL C CA 1
ATOM 7474 C C . VAL C 1 63 ? 52.910 85.697 -8.244 1.00 47.36 61 VAL C C 1
ATOM 7475 O O . VAL C 1 63 ? 53.022 85.456 -9.445 1.00 47.39 61 VAL C O 1
ATOM 7479 N N . GLN C 1 64 ? 53.932 85.641 -7.393 1.00 47.22 62 GLN C N 1
ATOM 7480 C CA . GLN C 1 64 ? 55.268 85.224 -7.813 1.00 47.12 62 GLN C CA 1
ATOM 7481 C C . GLN C 1 64 ? 55.345 83.700 -7.788 1.00 47.01 62 GLN C C 1
ATOM 7482 O O . GLN C 1 64 ? 55.137 83.084 -6.743 1.00 47.01 62 GLN C O 1
ATOM 7488 N N . VAL C 1 65 ? 55.641 83.103 -8.939 1.00 46.86 63 VAL C N 1
ATOM 7489 C CA . VAL C 1 65 ? 55.764 81.654 -9.051 1.00 46.75 63 VAL C CA 1
ATOM 7490 C C . VAL C 1 65 ? 57.180 81.218 -8.690 1.00 46.71 63 VAL C C 1
ATOM 7491 O O . VAL C 1 65 ? 58.153 81.796 -9.176 1.00 46.65 63 VAL C O 1
ATOM 7495 N N . LYS C 1 66 ? 57.283 80.198 -7.838 1.00 46.64 64 LYS C N 1
ATOM 7496 C CA . LYS C 1 66 ? 58.566 79.626 -7.434 1.00 46.60 64 LYS C CA 1
ATOM 7497 C C . LYS C 1 66 ? 58.639 78.170 -7.879 1.00 46.54 64 LYS C C 1
ATOM 7498 O O . LYS C 1 66 ? 57.612 77.500 -7.986 1.00 46.43 64 LYS C O 1
ATOM 7504 N N . VAL C 1 67 ? 59.852 77.680 -8.122 1.00 46.47 65 VAL C N 1
ATOM 7505 C CA . VAL C 1 67 ? 60.047 76.313 -8.602 1.00 46.42 65 VAL C CA 1
ATOM 7506 C C . VAL C 1 67 ? 61.209 75.607 -7.902 1.00 46.37 65 VAL C C 1
ATOM 7507 O O . VAL C 1 67 ? 62.324 76.123 -7.858 1.00 46.37 65 VAL C O 1
ATOM 7511 N N . SER C 1 68 ? 60.931 74.426 -7.356 1.00 46.38 66 SER C N 1
ATOM 7512 C CA . SER C 1 68 ? 61.968 73.533 -6.844 1.00 46.39 66 SER C CA 1
ATOM 7513 C C . SER C 1 68 ? 62.153 72.389 -7.835 1.00 46.38 66 SER C C 1
ATOM 7514 O O . SER C 1 68 ? 61.175 71.854 -8.359 1.00 46.45 66 SER C O 1
ATOM 7517 N N . TYR C 1 69 ? 63.406 72.012 -8.082 1.00 46.37 67 TYR C N 1
ATOM 7518 C CA . TYR C 1 69 ? 63.737 71.066 -9.143 1.00 46.35 67 TYR C CA 1
ATOM 7519 C C . TYR C 1 69 ? 64.548 69.876 -8.633 1.00 46.34 67 TYR C C 1
ATOM 7520 O O . TYR C 1 69 ? 65.511 70.045 -7.885 1.00 46.26 67 TYR C O 1
ATOM 7529 N N . GLU C 1 70 ? 64.136 68.675 -9.041 1.00 46.43 68 GLU C N 1
ATOM 7530 C CA . GLU C 1 70 ? 64.890 67.442 -8.801 1.00 46.45 68 GLU C CA 1
ATOM 7531 C C . GLU C 1 70 ? 64.949 66.628 -10.091 1.00 46.50 68 GLU C C 1
ATOM 7532 O O . GLU C 1 70 ? 64.004 66.640 -10.883 1.00 46.50 68 GLU C O 1
ATOM 7538 N N . GLU C 1 71 ? 66.058 65.918 -10.290 1.00 46.58 69 GLU C N 1
ATOM 7539 C CA . GLU C 1 71 ? 66.231 65.055 -11.454 1.00 46.61 69 GLU C CA 1
ATOM 7540 C C . GLU C 1 71 ? 66.766 63.691 -11.035 1.00 46.54 69 GLU C C 1
ATOM 7541 O O . GLU C 1 71 ? 67.836 63.601 -10.436 1.00 46.61 69 GLU C O 1
ATOM 7547 N N . ARG C 1 72 ? 66.016 62.637 -11.354 1.00 46.47 70 ARG C N 1
ATOM 7548 C CA . ARG C 1 72 ? 66.459 61.262 -11.127 1.00 46.43 70 ARG C CA 1
ATOM 7549 C C . ARG C 1 72 ? 66.319 60.444 -12.408 1.00 46.25 70 ARG C C 1
ATOM 7550 O O . ARG C 1 72 ? 65.225 59.988 -12.746 1.00 46.38 70 ARG C O 1
ATOM 7558 N N . GLY C 1 73 ? 67.432 60.259 -13.113 1.00 45.95 71 GLY C N 1
ATOM 7559 C CA . GLY C 1 73 ? 67.432 59.534 -14.379 1.00 45.64 71 GLY C CA 1
ATOM 7560 C C . GLY C 1 73 ? 66.663 60.303 -15.434 1.00 45.36 71 GLY C C 1
ATOM 7561 O O . GLY C 1 73 ? 66.915 61.486 -15.650 1.00 45.34 71 GLY C O 1
ATOM 7562 N N . ASN C 1 74 ? 65.709 59.634 -16.075 1.00 45.07 72 ASN C N 1
ATOM 7563 C CA . ASN C 1 74 ? 64.866 60.261 -17.092 1.00 44.79 72 ASN C CA 1
ATOM 7564 C C . ASN C 1 74 ? 63.690 61.036 -16.502 1.00 44.51 72 ASN C C 1
ATOM 7565 O O . ASN C 1 74 ? 62.949 61.686 -17.241 1.00 44.47 72 ASN C O 1
ATOM 7570 N N . LEU C 1 75 ? 63.516 60.964 -15.182 1.00 44.16 73 LEU C N 1
ATOM 7571 C CA . LEU C 1 75 ? 62.436 61.681 -14.501 1.00 43.95 73 LEU C CA 1
ATOM 7572 C C . LEU C 1 75 ? 62.897 63.063 -14.034 1.00 43.66 73 LEU C C 1
ATOM 7573 O O . LEU C 1 75 ? 63.886 63.178 -13.305 1.00 43.58 73 LEU C O 1
ATOM 7578 N N . ARG C 1 76 ? 62.172 64.101 -14.458 1.00 43.31 74 ARG C N 1
ATOM 7579 C CA . ARG C 1 76 ? 62.429 65.476 -14.023 1.00 43.07 74 ARG C CA 1
ATOM 7580 C C . ARG C 1 76 ? 61.208 65.996 -13.263 1.00 42.76 74 ARG C C 1
ATOM 7581 O O . ARG C 1 76 ? 60.099 66.008 -13.797 1.00 42.72 74 ARG C O 1
ATOM 7589 N N . ILE C 1 77 ? 61.420 66.419 -12.017 1.00 42.44 75 ILE C N 1
ATOM 7590 C CA . ILE C 1 77 ? 60.328 66.806 -11.120 1.00 42.22 75 ILE C CA 1
ATOM 7591 C C . ILE C 1 77 ? 60.351 68.309 -10.847 1.00 41.96 75 ILE C C 1
ATOM 7592 O O . ILE C 1 77 ? 61.407 68.876 -10.565 1.00 41.80 75 ILE C O 1
ATOM 7597 N N . TYR C 1 78 ? 59.179 68.939 -10.925 1.00 41.71 76 TYR C N 1
ATOM 7598 C CA . TYR C 1 78 ? 59.029 70.370 -10.655 1.00 41.58 76 TYR C CA 1
ATOM 7599 C C . TYR C 1 78 ? 57.942 70.609 -9.608 1.00 41.49 76 TYR C C 1
ATOM 7600 O O . TYR C 1 78 ? 56.754 70.415 -9.887 1.00 41.54 76 TYR C O 1
ATOM 7609 N N . ARG C 1 79 ? 58.348 71.019 -8.406 1.00 41.34 77 ARG C N 1
ATOM 7610 C CA . ARG C 1 79 ? 57.397 71.444 -7.376 1.00 41.24 77 ARG C CA 1
ATOM 7611 C C . ARG C 1 79 ? 57.165 72.951 -7.472 1.00 41.10 77 ARG C C 1
ATOM 7612 O O . ARG C 1 79 ? 58.049 73.739 -7.140 1.00 40.91 77 ARG C O 1
ATOM 7620 N N . ILE C 1 80 ? 55.968 73.334 -7.914 1.00 41.04 78 ILE C N 1
ATOM 7621 C CA . ILE C 1 80 ? 55.620 74.735 -8.142 1.00 41.09 78 ILE C CA 1
ATOM 7622 C C . ILE C 1 80 ? 55.052 75.364 -6.870 1.00 41.17 78 ILE C C 1
ATOM 7623 O O . ILE C 1 80 ? 54.087 74.853 -6.296 1.00 41.21 78 ILE C O 1
ATOM 7628 N N . GLY C 1 81 ? 55.654 76.472 -6.441 1.00 41.22 79 GLY C N 1
ATOM 7629 C CA . GLY C 1 81 ? 55.184 77.230 -5.281 1.00 41.20 79 GLY C CA 1
ATOM 7630 C C . GLY C 1 81 ? 54.688 78.608 -5.683 1.00 41.24 79 GLY C C 1
ATOM 7631 O O . GLY C 1 81 ? 54.821 79.012 -6.841 1.00 41.11 79 GLY C O 1
ATOM 7632 N N . GLY C 1 82 ? 54.110 79.323 -4.720 1.00 41.32 80 GLY C N 1
ATOM 7633 C CA . GLY C 1 82 ? 53.637 80.692 -4.928 1.00 41.37 80 GLY C CA 1
ATOM 7634 C C . GLY C 1 82 ? 52.152 80.843 -4.649 1.00 41.39 80 GLY C C 1
ATOM 7635 O O . GLY C 1 82 ? 51.327 80.179 -5.273 1.00 41.35 80 GLY C O 1
ATOM 7636 N N . GLY C 1 83 ? 51.814 81.724 -3.711 1.00 41.45 81 GLY C N 1
ATOM 7637 C CA . GLY C 1 83 ? 50.422 81.970 -3.350 1.00 41.51 81 GLY C CA 1
ATOM 7638 C C . GLY C 1 83 ? 49.838 80.813 -2.568 1.00 41.52 81 GLY C C 1
ATOM 7639 O O . GLY C 1 83 ? 50.437 80.347 -1.600 1.00 41.55 81 GLY C O 1
ATOM 7640 N N . LEU C 1 84 ? 48.673 80.338 -2.997 1.00 41.62 82 LEU C N 1
ATOM 7641 C CA . LEU C 1 84 ? 47.997 79.222 -2.328 1.00 41.74 82 LEU C CA 1
ATOM 7642 C C . LEU C 1 84 ? 48.674 77.863 -2.565 1.00 41.85 82 LEU C C 1
ATOM 7643 O O . LEU C 1 84 ? 48.320 76.878 -1.918 1.00 41.89 82 LEU C O 1
ATOM 7648 N N . LEU C 1 85 ? 49.644 77.808 -3.478 1.00 41.92 83 LEU C N 1
ATOM 7649 C CA . LEU C 1 85 ? 50.429 76.589 -3.694 1.00 41.93 83 LEU C CA 1
ATOM 7650 C C . LEU C 1 85 ? 51.400 76.319 -2.539 1.00 42.01 83 LEU C C 1
ATOM 7651 O O . LEU C 1 85 ? 51.885 75.199 -2.391 1.00 41.97 83 LEU C O 1
ATOM 7656 N N . ASP C 1 86 ? 51.691 77.344 -1.738 1.00 42.16 84 ASP C N 1
ATOM 7657 C CA . ASP C 1 86 ? 52.520 77.186 -0.535 1.00 42.22 84 ASP C CA 1
ATOM 7658 C C . ASP C 1 86 ? 51.711 76.768 0.698 1.00 42.25 84 ASP C C 1
ATOM 7659 O O . ASP C 1 86 ? 52.291 76.489 1.746 1.00 42.31 84 ASP C O 1
ATOM 7664 N N . SER C 1 87 ? 50.384 76.726 0.577 1.00 42.26 85 SER C N 1
ATOM 7665 C CA . SER C 1 87 ? 49.516 76.285 1.675 1.00 42.25 85 SER C CA 1
ATOM 7666 C C . SER C 1 87 ? 49.715 74.800 1.973 1.00 42.19 85 SER C C 1
ATOM 7667 O O . SER C 1 87 ? 49.598 73.964 1.077 1.00 42.17 85 SER C O 1
ATOM 7670 N N . GLU C 1 88 ? 49.998 74.482 3.235 1.00 42.17 86 GLU C N 1
ATOM 7671 C CA . GLU C 1 88 ? 50.273 73.103 3.648 1.00 42.22 86 GLU C CA 1
ATOM 7672 C C . GLU C 1 88 ? 49.052 72.190 3.570 1.00 42.20 86 GLU C C 1
ATOM 7673 O O . GLU C 1 88 ? 49.196 70.992 3.329 1.00 42.14 86 GLU C O 1
ATOM 7679 N N . ASP C 1 89 ? 47.860 72.747 3.777 1.00 42.26 87 ASP C N 1
ATOM 7680 C CA . ASP C 1 89 ? 46.625 71.979 3.624 1.00 42.26 87 ASP C CA 1
ATOM 7681 C C . ASP C 1 89 ? 46.508 71.549 2.161 1.00 42.23 87 ASP C C 1
ATOM 7682 O O . ASP C 1 89 ? 46.010 72.296 1.318 1.00 42.31 87 ASP C O 1
ATOM 7687 N N . VAL C 1 90 ? 46.984 70.339 1.876 1.00 42.20 88 VAL C N 1
ATOM 7688 C CA . VAL C 1 90 ? 47.135 69.859 0.502 1.00 42.19 88 VAL C CA 1
ATOM 7689 C C . VAL C 1 90 ? 45.849 70.039 -0.300 1.00 42.23 88 VAL C C 1
ATOM 7690 O O . VAL C 1 90 ? 45.856 70.671 -1.357 1.00 42.29 88 VAL C O 1
ATOM 7694 N N . TYR C 1 91 ? 44.752 69.490 0.213 1.00 42.26 89 TYR C N 1
ATOM 7695 C CA . TYR C 1 91 ? 43.434 69.688 -0.385 1.00 42.26 89 TYR C CA 1
ATOM 7696 C C . TYR C 1 91 ? 42.671 70.737 0.420 1.00 42.30 89 TYR C C 1
ATOM 7697 O O . TYR C 1 91 ? 41.670 70.447 1.076 1.00 42.35 89 TYR C O 1
ATOM 7706 N N . GLY C 1 92 ? 43.179 71.964 0.355 1.00 42.31 90 GLY C N 1
ATOM 7707 C CA . GLY C 1 92 ? 42.630 73.094 1.098 1.00 42.29 90 GLY C CA 1
ATOM 7708 C C . GLY C 1 92 ? 43.392 74.364 0.746 1.00 42.34 90 GLY C C 1
ATOM 7709 O O . GLY C 1 92 ? 44.109 74.392 -0.257 1.00 42.40 90 GLY C O 1
ATOM 7710 N N . PRO C 1 93 ? 43.254 75.425 1.564 1.00 42.29 91 PRO C N 1
ATOM 7711 C CA . PRO C 1 93 ? 42.457 75.497 2.785 1.00 42.29 91 PRO C CA 1
ATOM 7712 C C . PRO C 1 93 ? 40.984 75.764 2.492 1.00 42.27 91 PRO C C 1
ATOM 7713 O O . PRO C 1 93 ? 40.638 76.819 1.964 1.00 42.25 91 PRO C O 1
ATOM 7717 N N . GLY C 1 94 ? 40.130 74.800 2.826 1.00 42.29 92 GLY C N 1
ATOM 7718 C CA . GLY C 1 94 ? 38.697 74.917 2.589 1.00 42.27 92 GLY C CA 1
ATOM 7719 C C . GLY C 1 94 ? 38.343 74.631 1.146 1.00 42.27 92 GLY C C 1
ATOM 7720 O O . GLY C 1 94 ? 39.219 74.580 0.281 1.00 42.28 92 GLY C O 1
ATOM 7721 N N . TRP C 1 95 ? 37.052 74.445 0.890 1.00 42.36 93 TRP C N 1
ATOM 7722 C CA . TRP C 1 95 ? 36.553 74.158 -0.456 1.00 42.29 93 TRP C CA 1
ATOM 7723 C C . TRP C 1 95 ? 36.894 75.288 -1.437 1.00 42.21 93 TRP C C 1
ATOM 7724 O O . TRP C 1 95 ? 37.183 75.034 -2.605 1.00 42.17 93 TRP C O 1
ATOM 7735 N N . ASP C 1 96 ? 36.871 76.526 -0.948 1.00 42.04 94 ASP C N 1
ATOM 7736 C CA . ASP C 1 96 ? 37.199 77.701 -1.757 1.00 41.93 94 ASP C CA 1
ATOM 7737 C C . ASP C 1 96 ? 38.690 77.765 -2.090 1.00 41.83 94 ASP C C 1
ATOM 7738 O O . ASP C 1 96 ? 39.068 77.937 -3.252 1.00 41.81 94 ASP C O 1
ATOM 7743 N N . GLY C 1 97 ? 39.528 77.635 -1.064 1.00 41.68 95 GLY C N 1
ATOM 7744 C CA . GLY C 1 97 ? 40.978 77.698 -1.230 1.00 41.55 95 GLY C CA 1
ATOM 7745 C C . GLY C 1 97 ? 41.536 76.619 -2.139 1.00 41.43 95 GLY C C 1
ATOM 7746 O O . GLY C 1 97 ? 42.437 76.884 -2.932 1.00 41.34 95 GLY C O 1
ATOM 7747 N N . LEU C 1 98 ? 40.996 75.405 -2.025 1.00 41.34 96 LEU C N 1
ATOM 7748 C CA . LEU C 1 98 ? 41.431 74.274 -2.853 1.00 41.21 96 LEU C CA 1
ATOM 7749 C C . LEU C 1 98 ? 41.166 74.520 -4.338 1.00 41.14 96 LEU C C 1
ATOM 7750 O O . LEU C 1 98 ? 41.982 74.154 -5.184 1.00 41.23 96 LEU C O 1
ATOM 7755 N N . ILE C 1 99 ? 40.029 75.139 -4.650 1.00 40.94 97 ILE C N 1
ATOM 7756 C CA . ILE C 1 99 ? 39.675 75.436 -6.038 1.00 40.80 97 ILE C CA 1
ATOM 7757 C C . ILE C 1 99 ? 40.574 76.545 -6.589 1.00 40.68 97 ILE C C 1
ATOM 7758 O O . ILE C 1 99 ? 41.072 76.449 -7.711 1.00 40.70 97 ILE C O 1
ATOM 7763 N N . ARG C 1 100 ? 40.776 77.591 -5.791 1.00 40.54 98 ARG C N 1
ATOM 7764 C CA . ARG C 1 100 ? 41.696 78.676 -6.142 1.00 40.39 98 ARG C CA 1
ATOM 7765 C C . ARG C 1 100 ? 43.126 78.156 -6.308 1.00 40.30 98 ARG C C 1
ATOM 7766 O O . ARG C 1 100 ? 43.868 78.617 -7.176 1.00 40.23 98 ARG C O 1
ATOM 7774 N N . LYS C 1 101 ? 43.498 77.197 -5.464 1.00 40.21 99 LYS C N 1
ATOM 7775 C CA . LYS C 1 101 ? 44.815 76.565 -5.513 1.00 40.16 99 LYS C CA 1
ATOM 7776 C C . LYS C 1 101 ? 44.990 75.811 -6.826 1.00 40.06 99 LYS C C 1
ATOM 7777 O O . LYS C 1 101 ? 46.055 75.862 -7.444 1.00 40.02 99 LYS C O 1
ATOM 7783 N N . ALA C 1 102 ? 43.928 75.121 -7.241 1.00 40.00 100 ALA C N 1
ATOM 7784 C CA . ALA C 1 102 ? 43.895 74.400 -8.514 1.00 39.89 100 ALA C CA 1
ATOM 7785 C C . ALA C 1 102 ? 43.993 75.347 -9.707 1.00 39.85 100 ALA C C 1
ATOM 7786 O O . ALA C 1 102 ? 44.651 75.033 -10.699 1.00 39.77 100 ALA C O 1
ATOM 7788 N N . VAL C 1 103 ? 43.332 76.500 -9.605 1.00 39.86 101 VAL C N 1
ATOM 7789 C CA . VAL C 1 103 ? 43.346 77.504 -10.670 1.00 39.77 101 VAL C CA 1
ATOM 7790 C C . VAL C 1 103 ? 44.720 78.160 -10.788 1.00 39.73 101 VAL C C 1
ATOM 7791 O O . VAL C 1 103 ? 45.208 78.396 -11.892 1.00 39.78 101 VAL C O 1
ATOM 7795 N N . THR C 1 104 ? 45.337 78.454 -9.647 1.00 39.68 102 THR C N 1
ATOM 7796 C CA . THR C 1 104 ? 46.684 79.018 -9.626 1.00 39.71 102 THR C CA 1
ATOM 7797 C C . THR C 1 104 ? 47.685 78.022 -10.211 1.00 39.77 102 THR C C 1
ATOM 7798 O O . THR C 1 104 ? 48.554 78.397 -10.999 1.00 39.90 102 THR C O 1
ATOM 7802 N N . PHE C 1 105 ? 47.546 76.754 -9.831 1.00 39.73 103 PHE C N 1
ATOM 7803 C CA . PHE C 1 105 ? 48.386 75.685 -10.370 1.00 39.70 103 PHE C CA 1
ATOM 7804 C C . PHE C 1 105 ? 48.276 75.593 -11.896 1.00 39.65 103 PHE C C 1
ATOM 7805 O O . PHE C 1 105 ? 49.249 75.262 -12.577 1.00 39.60 103 PHE C O 1
ATOM 7813 N N . GLY C 1 106 ? 47.091 75.889 -12.424 1.00 39.57 104 GLY C N 1
ATOM 7814 C CA . GLY C 1 106 ? 46.865 75.862 -13.864 1.00 39.58 104 GLY C CA 1
ATOM 7815 C C . GLY C 1 106 ? 47.660 76.918 -14.608 1.00 39.48 104 GLY C C 1
ATOM 7816 O O . GLY C 1 106 ? 48.336 76.621 -15.593 1.00 39.38 104 GLY C O 1
ATOM 7817 N N . ARG C 1 107 ? 47.584 78.155 -14.128 1.00 39.47 105 ARG C N 1
ATOM 7818 C CA . ARG C 1 107 ? 48.298 79.264 -14.752 1.00 39.48 105 ARG C CA 1
ATOM 7819 C C . ARG C 1 107 ? 49.803 79.215 -14.490 1.00 39.48 105 ARG C C 1
ATOM 7820 O O . ARG C 1 107 ? 50.592 79.663 -15.325 1.00 39.45 105 ARG C O 1
ATOM 7828 N N . ALA C 1 108 ? 50.196 78.674 -13.338 1.00 39.46 106 ALA C N 1
ATOM 7829 C CA . ALA C 1 108 ? 51.612 78.496 -13.010 1.00 39.39 106 ALA C CA 1
ATOM 7830 C C . ALA C 1 108 ? 52.259 77.436 -13.907 1.00 39.35 106 ALA C C 1
ATOM 7831 O O . ALA C 1 108 ? 53.413 77.585 -14.314 1.00 39.41 106 ALA C O 1
ATOM 7833 N N . SER C 1 109 ? 51.510 76.379 -14.219 1.00 39.26 107 SER C N 1
ATOM 7834 C CA . SER C 1 109 ? 51.990 75.320 -15.118 1.00 39.25 107 SER C CA 1
ATOM 7835 C C . SER C 1 109 ? 52.220 75.817 -16.546 1.00 39.18 107 SER C C 1
ATOM 7836 O O . SER C 1 109 ? 53.149 75.367 -17.217 1.00 39.24 107 SER C O 1
ATOM 7839 N N . VAL C 1 110 ? 51.372 76.735 -17.006 1.00 39.11 108 VAL C N 1
ATOM 7840 C CA . VAL C 1 110 ? 51.540 77.344 -18.328 1.00 38.99 108 VAL C CA 1
ATOM 7841 C C . VAL C 1 110 ? 52.789 78.224 -18.356 1.00 38.87 108 VAL C C 1
ATOM 7842 O O . VAL C 1 110 ? 53.534 78.214 -19.331 1.00 38.72 108 VAL C O 1
ATOM 7846 N N . LEU C 1 111 ? 53.016 78.970 -17.278 1.00 38.92 109 LEU C N 1
ATOM 7847 C CA . LEU C 1 111 ? 54.208 79.811 -17.156 1.00 38.96 109 LEU C CA 1
ATOM 7848 C C . LEU C 1 111 ? 55.490 78.983 -17.220 1.00 38.93 109 LEU C C 1
ATOM 7849 O O . LEU C 1 111 ? 56.421 79.329 -17.952 1.00 38.92 109 LEU C O 1
ATOM 7854 N N . LEU C 1 112 ? 55.525 77.896 -16.452 1.00 38.83 110 LEU C N 1
ATOM 7855 C CA . LEU C 1 112 ? 56.717 77.053 -16.343 1.00 38.78 110 LEU C CA 1
ATOM 7856 C C . LEU C 1 112 ? 57.031 76.348 -17.657 1.00 38.73 110 LEU C C 1
ATOM 7857 O O . LEU C 1 112 ? 58.173 76.369 -18.117 1.00 38.72 110 LEU C O 1
ATOM 7862 N N . LEU C 1 113 ? 56.019 75.718 -18.247 1.00 38.63 111 LEU C N 1
ATOM 7863 C CA . LEU C 1 113 ? 56.171 75.047 -19.536 1.00 38.69 111 LEU C CA 1
ATOM 7864 C C . LEU C 1 113 ? 56.660 76.029 -20.595 1.00 38.80 111 LEU C C 1
ATOM 7865 O O . LEU C 1 113 ? 57.545 75.706 -21.388 1.00 38.74 111 LEU C O 1
ATOM 7870 N N . ASN C 1 114 ? 56.087 77.232 -20.587 1.00 38.85 112 ASN C N 1
ATOM 7871 C CA . ASN C 1 114 ? 56.455 78.278 -21.537 1.00 38.96 112 ASN C CA 1
ATOM 7872 C C . ASN C 1 114 ? 57.940 78.624 -21.464 1.00 39.05 112 ASN C C 1
ATOM 7873 O O . ASN C 1 114 ? 58.574 78.850 -22.494 1.00 38.96 112 ASN C O 1
ATOM 7878 N N . ASP C 1 115 ? 58.487 78.657 -20.248 1.00 39.29 113 ASP C N 1
ATOM 7879 C CA . ASP C 1 115 ? 59.922 78.902 -20.043 1.00 39.51 113 ASP C CA 1
ATOM 7880 C C . ASP C 1 115 ? 60.783 77.747 -20.543 1.00 39.70 113 ASP C C 1
ATOM 7881 O O . ASP C 1 115 ? 61.900 77.971 -21.008 1.00 39.65 113 ASP C O 1
ATOM 7886 N N . LEU C 1 116 ? 60.276 76.518 -20.425 1.00 39.85 114 LEU C N 1
ATOM 7887 C CA . LEU C 1 116 ? 61.011 75.335 -20.880 1.00 40.04 114 LEU C CA 1
ATOM 7888 C C . LEU C 1 116 ? 61.093 75.271 -22.408 1.00 40.23 114 LEU C C 1
ATOM 7889 O O . LEU C 1 116 ? 62.130 74.897 -22.957 1.00 40.26 114 LEU C O 1
ATOM 7894 N N . LEU C 1 117 ? 60.016 75.661 -23.091 1.00 40.47 115 LEU C N 1
ATOM 7895 C CA . LEU C 1 117 ? 59.996 75.695 -24.562 1.00 40.74 115 LEU C CA 1
ATOM 7896 C C . LEU C 1 117 ? 60.990 76.705 -25.150 1.00 40.95 115 LEU C C 1
ATOM 7897 O O . LEU C 1 117 ? 61.202 76.758 -26.362 1.00 40.88 115 LEU C O 1
ATOM 7902 N N . ARG C 1 118 ? 61.582 77.506 -24.278 1.00 41.27 116 ARG C N 1
ATOM 7903 C CA . ARG C 1 118 ? 62.648 78.419 -24.643 1.00 41.71 116 ARG C CA 1
ATOM 7904 C C . ARG C 1 118 ? 63.924 77.673 -25.044 1.00 41.68 116 ARG C C 1
ATOM 7905 O O . ARG C 1 118 ? 64.691 78.160 -25.872 1.00 41.64 116 ARG C O 1
ATOM 7913 N N . GLU C 1 119 ? 64.145 76.498 -24.450 1.00 41.82 117 GLU C N 1
ATOM 7914 C CA . GLU C 1 119 ? 65.373 75.723 -24.680 1.00 41.87 117 GLU C CA 1
ATOM 7915 C C . GLU C 1 119 ? 65.161 74.249 -25.073 1.00 41.84 117 GLU C C 1
ATOM 7916 O O . GLU C 1 119 ? 66.138 73.548 -25.333 1.00 41.90 117 GLU C O 1
ATOM 7922 N N . GLU C 1 120 ? 63.914 73.777 -25.125 1.00 41.79 118 GLU C N 1
ATOM 7923 C CA . GLU C 1 120 ? 63.639 72.363 -25.439 1.00 41.72 118 GLU C CA 1
ATOM 7924 C C . GLU C 1 120 ? 62.308 72.183 -26.184 1.00 41.58 118 GLU C C 1
ATOM 7925 O O . GLU C 1 120 ? 61.468 73.078 -26.165 1.00 41.63 118 GLU C O 1
ATOM 7931 N N . PRO C 1 121 ? 62.101 71.014 -26.822 1.00 41.51 119 PRO C N 1
ATOM 7932 C CA . PRO C 1 121 ? 60.884 70.825 -27.612 1.00 41.44 119 PRO C CA 1
ATOM 7933 C C . PRO C 1 121 ? 59.631 70.543 -26.783 1.00 41.38 119 PRO C C 1
ATOM 7934 O O . PRO C 1 121 ? 59.712 70.275 -25.583 1.00 41.36 119 PRO C O 1
ATOM 7938 N N . LEU C 1 122 ? 58.486 70.591 -27.455 1.00 41.36 120 LEU C N 1
ATOM 7939 C CA . LEU C 1 122 ? 57.177 70.393 -26.832 1.00 41.30 120 LEU C CA 1
ATOM 7940 C C . LEU C 1 122 ? 57.024 68.925 -26.410 1.00 41.26 120 LEU C C 1
ATOM 7941 O O . LEU C 1 122 ? 57.471 68.031 -27.128 1.00 41.29 120 LEU C O 1
ATOM 7946 N N . PRO C 1 123 ? 56.416 68.667 -25.237 1.00 41.27 121 PRO C N 1
ATOM 7947 C CA . PRO C 1 123 ? 56.143 67.276 -24.864 1.00 41.28 121 PRO C CA 1
ATOM 7948 C C . PRO C 1 123 ? 55.144 66.588 -25.804 1.00 41.31 121 PRO C C 1
ATOM 7949 O O . PRO C 1 123 ? 54.296 67.254 -26.404 1.00 41.28 121 PRO C O 1
ATOM 7953 N N . ASP C 1 124 ? 55.265 65.267 -25.928 1.00 41.34 122 ASP C N 1
ATOM 7954 C CA . ASP C 1 124 ? 54.415 64.475 -26.826 1.00 41.40 122 ASP C CA 1
ATOM 7955 C C . ASP C 1 124 ? 52.986 64.332 -26.312 1.00 41.39 122 ASP C C 1
ATOM 7956 O O . ASP C 1 124 ? 52.053 64.198 -27.103 1.00 41.36 122 ASP C O 1
ATOM 7961 N N . VAL C 1 125 ? 52.825 64.354 -24.992 1.00 41.47 123 VAL C N 1
ATOM 7962 C CA . VAL C 1 125 ? 51.514 64.200 -24.367 1.00 41.45 123 VAL C CA 1
ATOM 7963 C C . VAL C 1 125 ? 51.473 64.930 -23.024 1.00 41.44 123 VAL C C 1
ATOM 7964 O O . VAL C 1 125 ? 52.514 65.174 -22.409 1.00 41.33 123 VAL C O 1
ATOM 7968 N N . VAL C 1 126 ? 50.268 65.290 -22.592 1.00 41.55 124 VAL C N 1
ATOM 7969 C CA . VAL C 1 126 ? 50.048 65.838 -21.255 1.00 41.65 124 VAL C CA 1
ATOM 7970 C C . VAL C 1 126 ? 49.088 64.918 -20.501 1.00 41.77 124 VAL C C 1
ATOM 7971 O O . VAL C 1 126 ? 47.891 64.881 -20.782 1.00 41.79 124 VAL C O 1
ATOM 7975 N N . HIS C 1 127 ? 49.637 64.163 -19.554 1.00 41.93 125 HIS C N 1
ATOM 7976 C CA . HIS C 1 127 ? 48.877 63.198 -18.771 1.00 41.92 125 HIS C CA 1
ATOM 7977 C C . HIS C 1 127 ? 48.531 63.843 -17.433 1.00 41.94 125 HIS C C 1
ATOM 7978 O O . HIS C 1 127 ? 49.419 64.118 -16.629 1.00 41.99 125 HIS C O 1
ATOM 7985 N N . PHE C 1 128 ? 47.246 64.101 -17.199 1.00 41.95 126 PHE C N 1
ATOM 7986 C CA . PHE C 1 128 ? 46.817 64.760 -15.960 1.00 41.98 126 PHE C CA 1
ATOM 7987 C C . PHE C 1 128 ? 45.806 63.917 -15.189 1.00 42.07 126 PHE C C 1
ATOM 7988 O O . PHE C 1 128 ? 44.970 63.241 -15.786 1.00 42.15 126 PHE C O 1
ATOM 7996 N N . HIS C 1 129 ? 45.904 63.961 -13.859 1.00 42.20 127 HIS C N 1
ATOM 7997 C CA . HIS C 1 129 ? 45.203 63.026 -12.977 1.00 42.28 127 HIS C CA 1
ATOM 7998 C C . HIS C 1 129 ? 44.238 63.725 -12.020 1.00 42.33 127 HIS C C 1
ATOM 7999 O O . HIS C 1 129 ? 44.628 64.644 -11.302 1.00 42.27 127 HIS C O 1
ATOM 8006 N N . ASP C 1 130 ? 42.986 63.263 -12.013 1.00 42.49 128 ASP C N 1
ATOM 8007 C CA . ASP C 1 130 ? 41.912 63.781 -11.145 1.00 42.56 128 ASP C CA 1
ATOM 8008 C C . ASP C 1 130 ? 41.488 65.223 -11.454 1.00 42.56 128 ASP C C 1
ATOM 8009 O O . ASP C 1 130 ? 42.164 65.951 -12.183 1.00 42.63 128 ASP C O 1
ATOM 8014 N N . TRP C 1 131 ? 40.352 65.624 -10.888 1.00 42.48 129 TRP C N 1
ATOM 8015 C CA . TRP C 1 131 ? 39.734 66.906 -11.221 1.00 42.40 129 TRP C CA 1
ATOM 8016 C C . TRP C 1 131 ? 40.543 68.121 -10.761 1.00 42.32 129 TRP C C 1
ATOM 8017 O O . TRP C 1 131 ? 40.358 69.217 -11.285 1.00 42.31 129 TRP C O 1
ATOM 8028 N N . HIS C 1 132 ? 41.446 67.920 -9.804 1.00 42.16 130 HIS C N 1
ATOM 8029 C CA . HIS C 1 132 ? 42.260 69.011 -9.260 1.00 41.97 130 HIS C CA 1
ATOM 8030 C C . HIS C 1 132 ? 43.270 69.556 -10.273 1.00 41.79 130 HIS C C 1
ATOM 8031 O O . HIS C 1 132 ? 43.711 70.700 -10.148 1.00 41.61 130 HIS C O 1
ATOM 8038 N N . THR C 1 133 ? 43.634 68.734 -11.259 1.00 41.59 131 THR C N 1
ATOM 8039 C CA . THR C 1 133 ? 44.583 69.128 -12.304 1.00 41.59 131 THR C CA 1
ATOM 8040 C C . THR C 1 133 ? 43.898 69.533 -13.617 1.00 41.52 131 THR C C 1
ATOM 8041 O O . THR C 1 133 ? 44.574 69.769 -14.620 1.00 41.35 131 THR C O 1
ATOM 8045 N N . VAL C 1 134 ? 42.568 69.627 -13.611 1.00 41.57 132 VAL C N 1
ATOM 8046 C CA . VAL C 1 134 ? 41.814 69.872 -14.846 1.00 41.67 132 VAL C CA 1
ATOM 8047 C C . VAL C 1 134 ? 42.133 71.231 -15.455 1.00 41.84 132 VAL C C 1
ATOM 8048 O O . VAL C 1 134 ? 42.296 71.338 -16.671 1.00 41.92 132 VAL C O 1
ATOM 8052 N N . PHE C 1 135 ? 42.226 72.261 -14.612 1.00 41.97 133 PHE C N 1
ATOM 8053 C CA . PHE C 1 135 ? 42.522 73.615 -15.083 1.00 41.99 133 PHE C CA 1
ATOM 8054 C C . PHE C 1 135 ? 43.873 73.664 -15.790 1.00 42.07 133 PHE C C 1
ATOM 8055 O O . PHE C 1 135 ? 44.009 74.309 -16.830 1.00 42.15 133 PHE C O 1
ATOM 8063 N N . ALA C 1 136 ? 44.863 72.978 -15.223 1.00 42.06 134 ALA C N 1
ATOM 8064 C CA . ALA C 1 136 ? 46.194 72.899 -15.821 1.00 42.04 134 ALA C CA 1
ATOM 8065 C C . ALA C 1 136 ? 46.152 72.167 -17.159 1.00 42.04 134 ALA C C 1
ATOM 8066 O O . ALA C 1 136 ? 46.643 72.674 -18.169 1.00 42.23 134 ALA C O 1
ATOM 8068 N N . GLY C 1 137 ? 45.556 70.979 -17.158 1.00 41.97 135 GLY C N 1
ATOM 8069 C CA . GLY C 1 137 ? 45.435 70.171 -18.369 1.00 41.88 135 GLY C CA 1
ATOM 8070 C C . GLY C 1 137 ? 44.625 70.851 -19.453 1.00 41.76 135 GLY C C 1
ATOM 8071 O O . GLY C 1 137 ? 44.985 70.794 -20.626 1.00 41.77 135 GLY C O 1
ATOM 8072 N N . ALA C 1 138 ? 43.530 71.495 -19.058 1.00 41.73 136 ALA C N 1
ATOM 8073 C CA . ALA C 1 138 ? 42.689 72.245 -19.992 1.00 41.74 136 ALA C CA 1
ATOM 8074 C C . ALA C 1 138 ? 43.454 73.412 -20.618 1.00 41.71 136 ALA C C 1
ATOM 8075 O O . ALA C 1 138 ? 43.408 73.606 -21.830 1.00 41.74 136 ALA C O 1
ATOM 8077 N N . LEU C 1 139 ? 44.159 74.177 -19.788 1.00 41.70 137 LEU C N 1
ATOM 8078 C CA . LEU C 1 139 ? 44.936 75.326 -20.265 1.00 41.74 137 LEU C CA 1
ATOM 8079 C C . LEU C 1 139 ? 46.064 74.917 -21.211 1.00 41.73 137 LEU C C 1
ATOM 8080 O O . LEU C 1 139 ? 46.240 75.530 -22.269 1.00 41.65 137 LEU C O 1
ATOM 8085 N N . ILE C 1 140 ? 46.825 73.892 -20.826 1.00 41.69 138 ILE C N 1
ATOM 8086 C CA . ILE C 1 140 ? 47.932 73.392 -21.652 1.00 41.82 138 ILE C CA 1
ATOM 8087 C C . ILE C 1 140 ? 47.412 72.884 -22.992 1.00 41.91 138 ILE C C 1
ATOM 8088 O O . ILE C 1 140 ? 47.987 73.172 -24.045 1.00 41.86 138 ILE C O 1
ATOM 8093 N N . LYS C 1 141 ? 46.316 72.133 -22.936 1.00 42.09 139 LYS C N 1
ATOM 8094 C CA . LYS C 1 141 ? 45.635 71.654 -24.133 1.00 42.18 139 LYS C CA 1
ATOM 8095 C C . LYS C 1 141 ? 45.187 72.831 -24.999 1.00 42.29 139 LYS C C 1
ATOM 8096 O O . LYS C 1 141 ? 45.440 72.851 -26.203 1.00 42.48 139 LYS C O 1
ATOM 8102 N N . LYS C 1 142 ? 44.541 73.811 -24.368 1.00 42.31 140 LYS C N 1
ATOM 8103 C CA . LYS C 1 142 ? 43.974 74.969 -25.062 1.00 42.30 140 LYS C CA 1
ATOM 8104 C C . LYS C 1 142 ? 45.017 75.778 -25.832 1.00 42.39 140 LYS C C 1
ATOM 8105 O O . LYS C 1 142 ? 44.801 76.117 -26.994 1.00 42.41 140 LYS C O 1
ATOM 8111 N N . TYR C 1 143 ? 46.139 76.089 -25.187 1.00 42.47 141 TYR C N 1
ATOM 8112 C CA . TYR C 1 143 ? 47.134 76.988 -25.781 1.00 42.55 141 TYR C CA 1
ATOM 8113 C C . TYR C 1 143 ? 48.169 76.264 -26.637 1.00 42.47 141 TYR C C 1
ATOM 8114 O O . TYR C 1 143 ? 48.454 76.692 -27.751 1.00 42.41 141 TYR C O 1
ATOM 8123 N N . PHE C 1 144 ? 48.718 75.170 -26.125 1.00 42.51 142 PHE C N 1
ATOM 8124 C CA . PHE C 1 144 ? 49.804 74.467 -26.815 1.00 42.63 142 PHE C CA 1
ATOM 8125 C C . PHE C 1 144 ? 49.342 73.348 -27.759 1.00 42.69 142 PHE C C 1
ATOM 8126 O O . PHE C 1 144 ? 50.137 72.860 -28.560 1.00 42.64 142 PHE C O 1
ATOM 8134 N N . LYS C 1 145 ? 48.075 72.944 -27.658 1.00 42.85 143 LYS C N 1
ATOM 8135 C CA . LYS C 1 145 ? 47.442 72.037 -28.634 1.00 43.01 143 LYS C CA 1
ATOM 8136 C C . LYS C 1 145 ? 48.081 70.639 -28.734 1.00 43.12 143 LYS C C 1
ATOM 8137 O O . LYS C 1 145 ? 48.060 70.025 -29.800 1.00 43.25 143 LYS C O 1
ATOM 8143 N N . ILE C 1 146 ? 48.642 70.134 -27.638 1.00 43.19 144 ILE C N 1
ATOM 8144 C CA . ILE C 1 146 ? 49.231 68.791 -27.639 1.00 43.22 144 ILE C CA 1
ATOM 8145 C C . ILE C 1 146 ? 48.214 67.768 -27.120 1.00 43.23 144 ILE C C 1
ATOM 8146 O O . ILE C 1 146 ? 47.288 68.133 -26.395 1.00 43.27 144 ILE C O 1
ATOM 8151 N N . PRO C 1 147 ? 48.380 66.483 -27.492 1.00 43.21 145 PRO C N 1
ATOM 8152 C CA . PRO C 1 147 ? 47.461 65.441 -27.019 1.00 43.28 145 PRO C CA 1
ATOM 8153 C C . PRO C 1 147 ? 47.333 65.388 -25.493 1.00 43.24 145 PRO C C 1
ATOM 8154 O O . PRO C 1 147 ? 48.320 65.593 -24.783 1.00 43.03 145 PRO C O 1
ATOM 8158 N N . ALA C 1 148 ? 46.121 65.112 -25.012 1.00 43.28 146 ALA C N 1
ATOM 8159 C CA . ALA C 1 148 ? 45.827 65.084 -23.580 1.00 43.35 146 ALA C CA 1
ATOM 8160 C C . ALA C 1 148 ? 45.184 63.761 -23.172 1.00 43.46 146 ALA C C 1
ATOM 8161 O O . ALA C 1 148 ? 44.294 63.254 -23.861 1.00 43.49 146 ALA C O 1
ATOM 8163 N N . VAL C 1 149 ? 45.653 63.211 -22.052 1.00 43.57 147 VAL C N 1
ATOM 8164 C CA . VAL C 1 149 ? 45.087 62.003 -21.459 1.00 43.51 147 VAL C CA 1
ATOM 8165 C C . VAL C 1 149 ? 44.645 62.324 -20.033 1.00 43.54 147 VAL C C 1
ATOM 8166 O O . VAL C 1 149 ? 45.420 62.865 -19.245 1.00 43.57 147 VAL C O 1
ATOM 8170 N N . PHE C 1 150 ? 43.397 61.987 -19.715 1.00 43.54 148 PHE C N 1
ATOM 8171 C CA . PHE C 1 150 ? 42.817 62.254 -18.402 1.00 43.50 148 PHE C CA 1
ATOM 8172 C C . PHE C 1 150 ? 42.582 60.936 -17.662 1.00 43.50 148 PHE C C 1
ATOM 8173 O O . PHE C 1 150 ? 41.859 60.064 -18.150 1.00 43.58 148 PHE C O 1
ATOM 8181 N N . THR C 1 151 ? 43.204 60.790 -16.494 1.00 43.36 149 THR C N 1
ATOM 8182 C CA . THR C 1 151 ? 43.012 59.609 -15.655 1.00 43.34 149 THR C CA 1
ATOM 8183 C C . THR C 1 151 ? 42.218 59.988 -14.410 1.00 43.38 149 THR C C 1
ATOM 8184 O O . THR C 1 151 ? 42.599 60.904 -13.682 1.00 43.43 149 THR C O 1
ATOM 8188 N N . ILE C 1 152 ? 41.115 59.282 -14.180 1.00 43.26 150 ILE C N 1
ATOM 8189 C CA . ILE C 1 152 ? 40.307 59.459 -12.981 1.00 43.25 150 ILE C CA 1
ATOM 8190 C C . ILE C 1 152 ? 40.572 58.292 -12.039 1.00 43.32 150 ILE C C 1
ATOM 8191 O O . ILE C 1 152 ? 40.286 57.136 -12.370 1.00 43.45 150 ILE C O 1
ATOM 8196 N N . HIS C 1 153 ? 41.126 58.595 -10.869 1.00 43.34 151 HIS C N 1
ATOM 8197 C CA . HIS C 1 153 ? 41.404 57.574 -9.861 1.00 43.40 151 HIS C CA 1
ATOM 8198 C C . HIS C 1 153 ? 40.189 57.305 -8.982 1.00 43.49 151 HIS C C 1
ATOM 8199 O O . HIS C 1 153 ? 40.078 56.240 -8.382 1.00 43.54 151 HIS C O 1
ATOM 8206 N N . ARG C 1 154 ? 39.284 58.277 -8.916 1.00 43.73 152 ARG C N 1
ATOM 8207 C CA . ARG C 1 154 ? 38.074 58.174 -8.110 1.00 43.77 152 ARG C CA 1
ATOM 8208 C C . ARG C 1 154 ? 37.152 59.336 -8.459 1.00 43.78 152 ARG C C 1
ATOM 8209 O O . ARG C 1 154 ? 37.592 60.484 -8.502 1.00 43.93 152 ARG C O 1
ATOM 8217 N N . LEU C 1 155 ? 35.881 59.035 -8.714 1.00 43.86 153 LEU C N 1
ATOM 8218 C CA . LEU C 1 155 ? 34.882 60.065 -9.016 1.00 43.88 153 LEU C CA 1
ATOM 8219 C C . LEU C 1 155 ? 34.478 60.819 -7.750 1.00 43.89 153 LEU C C 1
ATOM 8220 O O . LEU C 1 155 ? 34.053 60.212 -6.767 1.00 43.90 153 LEU C O 1
ATOM 8225 N N . ASN C 1 156 ? 34.616 62.141 -7.784 1.00 43.92 154 ASN C N 1
ATOM 8226 C CA . ASN C 1 156 ? 34.223 62.991 -6.667 1.00 43.93 154 ASN C CA 1
ATOM 8227 C C . ASN C 1 156 ? 32.746 63.375 -6.738 1.00 43.94 154 ASN C C 1
ATOM 8228 O O . ASN C 1 156 ? 32.090 63.515 -5.703 1.00 43.94 154 ASN C O 1
ATOM 8233 N N . LYS C 1 157 ? 32.236 63.549 -7.957 1.00 43.97 155 LYS C N 1
ATOM 8234 C CA . LYS C 1 157 ? 30.832 63.906 -8.191 1.00 44.07 155 LYS C CA 1
ATOM 8235 C C . LYS C 1 157 ? 30.422 65.179 -7.443 1.00 44.10 155 LYS C C 1
ATOM 8236 O O . LYS C 1 157 ? 29.664 65.131 -6.472 1.00 44.11 155 LYS C O 1
ATOM 8242 N N . SER C 1 158 ? 30.937 66.313 -7.902 1.00 44.14 156 SER C N 1
ATOM 8243 C CA . SER C 1 158 ? 30.599 67.610 -7.315 1.00 44.22 156 SER C CA 1
ATOM 8244 C C . SER C 1 158 ? 30.912 68.734 -8.300 1.00 44.15 156 SER C C 1
ATOM 8245 O O . SER C 1 158 ? 31.948 68.712 -8.966 1.00 44.11 156 SER C O 1
ATOM 8248 N N . LYS C 1 159 ? 30.010 69.708 -8.385 1.00 44.06 157 LYS C N 1
ATOM 8249 C CA . LYS C 1 159 ? 30.113 70.777 -9.378 1.00 43.98 157 LYS C CA 1
ATOM 8250 C C . LYS C 1 159 ? 30.721 72.047 -8.785 1.00 43.90 157 LYS C C 1
ATOM 8251 O O . LYS C 1 159 ? 30.522 72.348 -7.607 1.00 43.87 157 LYS C O 1
ATOM 8257 N N . LEU C 1 160 ? 31.470 72.775 -9.613 1.00 43.83 158 LEU C N 1
ATOM 8258 C CA . LEU C 1 160 ? 32.083 74.045 -9.225 1.00 43.74 158 LEU C CA 1
ATOM 8259 C C . LEU C 1 160 ? 31.355 75.200 -9.911 1.00 43.67 158 LEU C C 1
ATOM 8260 O O . LEU C 1 160 ? 30.982 75.081 -11.081 1.00 43.65 158 LEU C O 1
ATOM 8265 N N . PRO C 1 161 ? 31.154 76.325 -9.195 1.00 43.54 159 PRO C N 1
ATOM 8266 C CA . PRO C 1 161 ? 30.557 77.502 -9.833 1.00 43.44 159 PRO C CA 1
ATOM 8267 C C . PRO C 1 161 ? 31.339 77.960 -11.067 1.00 43.36 159 PRO C C 1
ATOM 8268 O O . PRO C 1 161 ? 32.563 77.817 -11.111 1.00 43.32 159 PRO C O 1
ATOM 8272 N N . ALA C 1 162 ? 30.630 78.502 -12.055 1.00 43.25 160 ALA C N 1
ATOM 8273 C CA . ALA C 1 162 ? 31.253 78.967 -13.296 1.00 43.23 160 ALA C CA 1
ATOM 8274 C C . ALA C 1 162 ? 32.356 79.993 -13.034 1.00 43.22 160 ALA C C 1
ATOM 8275 O O . ALA C 1 162 ? 33.343 80.042 -13.764 1.00 43.20 160 ALA C O 1
ATOM 8277 N N . PHE C 1 163 ? 32.173 80.802 -11.991 1.00 43.25 161 PHE C N 1
ATOM 8278 C CA . PHE C 1 163 ? 33.151 81.806 -11.561 1.00 43.22 161 PHE C CA 1
ATOM 8279 C C . PHE C 1 163 ? 34.612 81.356 -11.684 1.00 43.23 161 PHE C C 1
ATOM 8280 O O . PHE C 1 163 ? 35.436 82.078 -12.244 1.00 43.20 161 PHE C O 1
ATOM 8288 N N . TYR C 1 164 ? 34.921 80.168 -11.166 1.00 43.22 162 TYR C N 1
ATOM 8289 C CA . TYR C 1 164 ? 36.304 79.675 -11.119 1.00 43.27 162 TYR C CA 1
ATOM 8290 C C . TYR C 1 164 ? 36.883 79.349 -12.502 1.00 43.33 162 TYR C C 1
ATOM 8291 O O . TYR C 1 164 ? 38.093 79.462 -12.712 1.00 43.29 162 TYR C O 1
ATOM 8300 N N . PHE C 1 165 ? 36.022 78.941 -13.432 1.00 43.42 163 PHE C N 1
ATOM 8301 C CA . PHE C 1 165 ? 36.432 78.694 -14.819 1.00 43.52 163 PHE C CA 1
ATOM 8302 C C . PHE C 1 165 ? 36.726 79.995 -15.576 1.00 43.61 163 PHE C C 1
ATOM 8303 O O . PHE C 1 165 ? 37.656 80.047 -16.383 1.00 43.66 163 PHE C O 1
ATOM 8311 N N A HIS C 1 166 ? 35.927 81.029 -15.317 0.50 43.66 164 HIS C N 1
ATOM 8312 N N B HIS C 1 166 ? 35.936 81.035 -15.311 0.50 43.64 164 HIS C N 1
ATOM 8313 C CA A HIS C 1 166 ? 36.153 82.350 -15.907 0.50 43.75 164 HIS C CA 1
ATOM 8314 C CA B HIS C 1 166 ? 36.161 82.352 -15.909 0.50 43.72 164 HIS C CA 1
ATOM 8315 C C A HIS C 1 166 ? 37.497 82.938 -15.468 0.50 43.81 164 HIS C C 1
ATOM 8316 C C B HIS C 1 166 ? 37.503 82.938 -15.468 0.50 43.80 164 HIS C C 1
ATOM 8317 O O A HIS C 1 166 ? 38.201 83.553 -16.270 0.50 43.89 164 HIS C O 1
ATOM 8318 O O B HIS C 1 166 ? 38.209 83.551 -16.270 0.50 43.88 164 HIS C O 1
ATOM 8331 N N . GLU C 1 167 ? 37.847 82.741 -14.198 1.00 43.86 165 GLU C N 1
ATOM 8332 C CA . GLU C 1 167 ? 39.105 83.255 -13.641 1.00 43.93 165 GLU C CA 1
ATOM 8333 C C . GLU C 1 167 ? 40.326 82.489 -14.154 1.00 43.99 165 GLU C C 1
ATOM 8334 O O . GLU C 1 167 ? 41.410 83.062 -14.283 1.00 44.05 165 GLU C O 1
ATOM 8340 N N . ALA C 1 168 ? 40.141 81.205 -14.458 1.00 44.00 166 ALA C N 1
ATOM 8341 C CA . ALA C 1 168 ? 41.214 80.368 -15.003 1.00 43.93 166 ALA C CA 1
ATOM 8342 C C . ALA C 1 168 ? 41.453 80.596 -16.503 1.00 43.94 166 ALA C C 1
ATOM 8343 O O . ALA C 1 168 ? 42.374 80.008 -17.079 1.00 44.07 166 ALA C O 1
ATOM 8345 N N . GLY C 1 169 ? 40.634 81.437 -17.134 1.00 43.83 167 GLY C N 1
ATOM 8346 C CA . GLY C 1 169 ? 40.747 81.696 -18.567 1.00 43.76 167 GLY C CA 1
ATOM 8347 C C . GLY C 1 169 ? 40.171 80.564 -19.398 1.00 43.75 167 GLY C C 1
ATOM 8348 O O . GLY C 1 169 ? 40.649 80.285 -20.497 1.00 43.83 167 GLY C O 1
ATOM 8349 N N . LEU C 1 170 ? 39.139 79.914 -18.863 1.00 43.68 168 LEU C N 1
ATOM 8350 C CA . LEU C 1 170 ? 38.469 78.800 -19.527 1.00 43.54 168 LEU C CA 1
ATOM 8351 C C . LEU C 1 170 ? 36.956 79.027 -19.503 1.00 43.49 168 LEU C C 1
ATOM 8352 O O . LEU C 1 170 ? 36.191 78.152 -19.091 1.00 43.51 168 LEU C O 1
ATOM 8357 N N . SER C 1 171 ? 36.541 80.211 -19.952 1.00 43.36 169 SER C N 1
ATOM 8358 C CA . SER C 1 171 ? 35.135 80.621 -19.921 1.00 43.31 169 SER C CA 1
ATOM 8359 C C . SER C 1 171 ? 34.262 79.762 -20.824 1.00 43.25 169 SER C C 1
ATOM 8360 O O . SER C 1 171 ? 33.130 79.435 -20.470 1.00 43.24 169 SER C O 1
ATOM 8363 N N . GLU C 1 172 ? 34.792 79.410 -21.993 1.00 43.25 170 GLU C N 1
ATOM 8364 C CA . GLU C 1 172 ? 34.056 78.609 -22.976 1.00 43.33 170 GLU C CA 1
ATOM 8365 C C . GLU C 1 172 ? 33.668 77.223 -22.452 1.00 43.40 170 GLU C C 1
ATOM 8366 O O . GLU C 1 172 ? 32.691 76.639 -22.915 1.00 43.48 170 GLU C O 1
ATOM 8372 N N . LEU C 1 173 ? 34.430 76.714 -21.484 1.00 43.47 171 LEU C N 1
ATOM 8373 C CA . LEU C 1 173 ? 34.138 75.434 -20.841 1.00 43.41 171 LEU C CA 1
ATOM 8374 C C . LEU C 1 173 ? 33.081 75.553 -19.734 1.00 43.43 171 LEU C C 1
ATOM 8375 O O . LEU C 1 173 ? 32.723 74.550 -19.113 1.00 43.50 171 LEU C O 1
ATOM 8380 N N . ALA C 1 174 ? 32.585 76.766 -19.488 1.00 43.41 172 ALA C N 1
ATOM 8381 C CA . ALA C 1 174 ? 31.591 77.008 -18.439 1.00 43.46 172 ALA C CA 1
ATOM 8382 C C . ALA C 1 174 ? 30.345 77.714 -18.985 1.00 43.44 172 ALA C C 1
ATOM 8383 O O . ALA C 1 174 ? 30.100 78.878 -18.661 1.00 43.33 172 ALA C O 1
ATOM 8385 N N . PRO C 1 175 ? 29.552 77.009 -19.814 1.00 43.49 173 PRO C N 1
ATOM 8386 C CA . PRO C 1 175 ? 28.309 77.566 -20.342 1.00 43.54 173 PRO C CA 1
ATOM 8387 C C . PRO C 1 175 ? 27.131 77.537 -19.359 1.00 43.57 173 PRO C C 1
ATOM 8388 O O . PRO C 1 175 ? 26.089 78.116 -19.656 1.00 43.53 173 PRO C O 1
ATOM 8392 N N . TYR C 1 176 ? 27.286 76.865 -18.218 1.00 43.68 174 TYR C N 1
ATOM 8393 C CA . TYR C 1 176 ? 26.227 76.783 -17.207 1.00 43.71 174 TYR C CA 1
ATOM 8394 C C . TYR C 1 176 ? 26.708 77.368 -15.877 1.00 43.68 174 TYR C C 1
ATOM 8395 O O . TYR C 1 176 ? 27.913 77.499 -15.668 1.00 43.62 174 TYR C O 1
ATOM 8404 N N . PRO C 1 177 ? 25.769 77.729 -14.976 1.00 43.67 175 PRO C N 1
ATOM 8405 C CA . PRO C 1 177 ? 26.143 78.299 -13.674 1.00 43.68 175 PRO C CA 1
ATOM 8406 C C . PRO C 1 177 ? 27.029 77.401 -12.802 1.00 43.71 175 PRO C C 1
ATOM 8407 O O . PRO C 1 177 ? 27.775 77.912 -11.964 1.00 43.74 175 PRO C O 1
ATOM 8411 N N . ASP C 1 178 ? 26.931 76.085 -12.995 1.00 43.71 176 ASP C N 1
ATOM 8412 C CA . ASP C 1 178 ? 27.758 75.113 -12.277 1.00 43.66 176 ASP C CA 1
ATOM 8413 C C . ASP C 1 178 ? 28.267 74.050 -13.247 1.00 43.63 176 ASP C C 1
ATOM 8414 O O . ASP C 1 178 ? 27.533 73.620 -14.136 1.00 43.67 176 ASP C O 1
ATOM 8419 N N . ILE C 1 179 ? 29.522 73.636 -13.074 1.00 43.58 177 ILE C N 1
ATOM 8420 C CA . ILE C 1 179 ? 30.156 72.659 -13.962 1.00 43.60 177 ILE C CA 1
ATOM 8421 C C . ILE C 1 179 ? 30.864 71.563 -13.168 1.00 43.63 177 ILE C C 1
ATOM 8422 O O . ILE C 1 179 ? 31.546 71.847 -12.182 1.00 43.64 177 ILE C O 1
ATOM 8427 N N . ASP C 1 180 ? 30.692 70.316 -13.611 1.00 43.59 178 ASP C N 1
ATOM 8428 C CA . ASP C 1 180 ? 31.426 69.173 -13.074 1.00 43.57 178 ASP C CA 1
ATOM 8429 C C . ASP C 1 180 ? 32.805 69.137 -13.738 1.00 43.55 178 ASP C C 1
ATOM 8430 O O . ASP C 1 180 ? 32.901 68.895 -14.944 1.00 43.42 178 ASP C O 1
ATOM 8435 N N . PRO C 1 181 ? 33.879 69.366 -12.958 1.00 43.61 179 PRO C N 1
ATOM 8436 C CA . PRO C 1 181 ? 35.222 69.430 -13.549 1.00 43.70 179 PRO C CA 1
ATOM 8437 C C . PRO C 1 181 ? 35.727 68.100 -14.124 1.00 43.77 179 PRO C C 1
ATOM 8438 O O . PRO C 1 181 ? 36.646 68.097 -14.946 1.00 43.78 179 PRO C O 1
ATOM 8442 N N . GLU C 1 182 ? 35.135 66.989 -13.697 1.00 43.85 180 GLU C N 1
ATOM 8443 C CA . GLU C 1 182 ? 35.479 65.673 -14.243 1.00 43.93 180 GLU C CA 1
ATOM 8444 C C . GLU C 1 182 ? 34.847 65.457 -15.619 1.00 43.94 180 GLU C C 1
ATOM 8445 O O . GLU C 1 182 ? 35.412 64.760 -16.464 1.00 43.90 180 GLU C O 1
ATOM 8451 N N . HIS C 1 183 ? 33.683 66.064 -15.841 1.00 44.04 181 HIS C N 1
ATOM 8452 C CA . HIS C 1 183 ? 33.057 66.069 -17.162 1.00 44.00 181 HIS C CA 1
ATOM 8453 C C . HIS C 1 183 ? 33.848 66.960 -18.121 1.00 43.92 181 HIS C C 1
ATOM 8454 O O . HIS C 1 183 ? 33.972 66.651 -19.306 1.00 43.91 181 HIS C O 1
ATOM 8461 N N . THR C 1 184 ? 34.380 68.063 -17.600 1.00 43.85 182 THR C N 1
ATOM 8462 C CA . THR C 1 184 ? 35.178 68.993 -18.396 1.00 43.86 182 THR C CA 1
ATOM 8463 C C . THR C 1 184 ? 36.514 68.376 -18.804 1.00 43.76 182 THR C C 1
ATOM 8464 O O . THR C 1 184 ? 36.937 68.514 -19.950 1.00 43.80 182 THR C O 1
ATOM 8468 N N . GLY C 1 185 ? 37.171 67.704 -17.865 1.00 43.70 183 GLY C N 1
ATOM 8469 C CA . GLY C 1 185 ? 38.428 67.010 -18.147 1.00 43.83 183 GLY C CA 1
ATOM 8470 C C . GLY C 1 185 ? 38.291 65.884 -19.161 1.00 43.76 183 GLY C C 1
ATOM 8471 O O . GLY C 1 185 ? 39.168 65.683 -20.000 1.00 43.64 183 GLY C O 1
ATOM 8472 N N . GLY C 1 186 ? 37.190 65.145 -19.081 1.00 43.86 184 GLY C N 1
ATOM 8473 C CA . GLY C 1 186 ? 36.893 64.096 -20.052 1.00 43.97 184 GLY C CA 1
ATOM 8474 C C . GLY C 1 186 ? 36.531 64.645 -21.422 1.00 43.98 184 GLY C C 1
ATOM 8475 O O . GLY C 1 186 ? 36.790 64.006 -22.441 1.00 43.95 184 GLY C O 1
ATOM 8476 N N . TYR C 1 187 ? 35.931 65.833 -21.442 1.00 44.14 185 TYR C N 1
ATOM 8477 C CA . TYR C 1 187 ? 35.511 66.482 -22.688 1.00 44.07 185 TYR C CA 1
ATOM 8478 C C . TYR C 1 187 ? 36.704 67.000 -23.490 1.00 43.95 185 TYR C C 1
ATOM 8479 O O . TYR C 1 187 ? 36.755 66.838 -24.708 1.00 43.88 185 TYR C O 1
ATOM 8488 N N . ILE C 1 188 ? 37.659 67.618 -22.801 1.00 43.82 186 ILE C N 1
ATOM 8489 C CA . ILE C 1 188 ? 38.831 68.197 -23.459 1.00 43.84 186 ILE C CA 1
ATOM 8490 C C . ILE C 1 188 ? 39.909 67.155 -23.777 1.00 43.81 186 ILE C C 1
ATOM 8491 O O . ILE C 1 188 ? 40.738 67.374 -24.659 1.00 43.86 186 ILE C O 1
ATOM 8496 N N . ALA C 1 189 ? 39.895 66.029 -23.067 1.00 43.88 187 ALA C N 1
ATOM 8497 C CA . ALA C 1 189 ? 40.901 64.979 -23.259 1.00 43.87 187 ALA C CA 1
ATOM 8498 C C . ALA C 1 189 ? 40.664 64.190 -24.549 1.00 43.91 187 ALA C C 1
ATOM 8499 O O . ALA C 1 189 ? 39.530 64.066 -25.015 1.00 43.95 187 ALA C O 1
ATOM 8501 N N . ASP C 1 190 ? 41.748 63.661 -25.114 1.00 43.91 188 ASP C N 1
ATOM 8502 C CA . ASP C 1 190 ? 41.682 62.808 -26.303 1.00 43.92 188 ASP C CA 1
ATOM 8503 C C . ASP C 1 190 ? 41.333 61.369 -25.918 1.00 43.90 188 ASP C C 1
ATOM 8504 O O . ASP C 1 190 ? 40.462 60.755 -26.532 1.00 44.00 188 ASP C O 1
ATOM 8509 N N . ILE C 1 191 ? 42.039 60.835 -24.920 1.00 43.67 189 ILE C N 1
ATOM 8510 C CA . ILE C 1 191 ? 41.696 59.553 -24.303 1.00 43.51 189 ILE C CA 1
ATOM 8511 C C . ILE C 1 191 ? 41.477 59.752 -22.804 1.00 43.33 189 ILE C C 1
ATOM 8512 O O . ILE C 1 191 ? 42.257 60.438 -22.141 1.00 43.29 189 ILE C O 1
ATOM 8517 N N . VAL C 1 192 ? 40.406 59.156 -22.283 1.00 43.05 190 VAL C N 1
ATOM 8518 C CA . VAL C 1 192 ? 40.134 59.143 -20.851 1.00 42.90 190 VAL C CA 1
ATOM 8519 C C . VAL C 1 192 ? 40.412 57.739 -20.328 1.00 42.77 190 VAL C C 1
ATOM 8520 O O . VAL C 1 192 ? 40.123 56.754 -21.013 1.00 42.94 190 VAL C O 1
ATOM 8524 N N . THR C 1 193 ? 40.982 57.640 -19.130 1.00 42.56 191 THR C N 1
ATOM 8525 C CA . THR C 1 193 ? 41.206 56.331 -18.511 1.00 42.45 191 THR C CA 1
ATOM 8526 C C . THR C 1 193 ? 40.731 56.287 -17.064 1.00 42.31 191 THR C C 1
ATOM 8527 O O . THR C 1 193 ? 40.530 57.318 -16.427 1.00 42.44 191 THR C O 1
ATOM 8531 N N . THR C 1 194 ? 40.532 55.074 -16.568 1.00 42.22 192 THR C N 1
ATOM 8532 C CA . THR C 1 194 ? 40.302 54.843 -15.148 1.00 42.07 192 THR C CA 1
ATOM 8533 C C . THR C 1 194 ? 41.069 53.596 -14.700 1.00 41.84 192 THR C C 1
ATOM 8534 O O . THR C 1 194 ? 41.580 52.831 -15.521 1.00 41.69 192 THR C O 1
ATOM 8538 N N . VAL C 1 195 ? 41.128 53.398 -13.389 1.00 41.63 193 VAL C N 1
ATOM 8539 C CA . VAL C 1 195 ? 42.090 52.476 -12.779 1.00 41.43 193 VAL C CA 1
ATOM 8540 C C . VAL C 1 195 ? 41.653 51.003 -12.698 1.00 41.28 193 VAL C C 1
ATOM 8541 O O . VAL C 1 195 ? 42.417 50.161 -12.219 1.00 41.14 193 VAL C O 1
ATOM 8545 N N . SER C 1 196 ? 40.441 50.690 -13.153 1.00 41.09 194 SER C N 1
ATOM 8546 C CA . SER C 1 196 ? 40.021 49.291 -13.292 1.00 41.01 194 SER C CA 1
ATOM 8547 C C . SER C 1 196 ? 38.881 49.139 -14.292 1.00 40.98 194 SER C C 1
ATOM 8548 O O . SER C 1 196 ? 38.162 50.095 -14.594 1.00 40.95 194 SER C O 1
ATOM 8551 N N . ARG C 1 197 ? 38.733 47.921 -14.799 1.00 40.94 195 ARG C N 1
ATOM 8552 C CA . ARG C 1 197 ? 37.680 47.597 -15.749 1.00 40.86 195 ARG C CA 1
ATOM 8553 C C . ARG C 1 197 ? 36.320 47.518 -15.057 1.00 40.62 195 ARG C C 1
ATOM 8554 O O . ARG C 1 197 ? 35.300 47.874 -15.640 1.00 40.59 195 ARG C O 1
ATOM 8562 N N . GLY C 1 198 ? 36.311 47.049 -13.814 1.00 40.41 196 GLY C N 1
ATOM 8563 C CA . GLY C 1 198 ? 35.075 46.913 -13.056 1.00 40.34 196 GLY C CA 1
ATOM 8564 C C . GLY C 1 198 ? 34.512 48.250 -12.619 1.00 40.23 196 GLY C C 1
ATOM 8565 O O . GLY C 1 198 ? 33.301 48.460 -12.675 1.00 40.23 196 GLY C O 1
ATOM 8566 N N . TYR C 1 199 ? 35.391 49.152 -12.180 1.00 40.05 197 TYR C N 1
ATOM 8567 C CA . TYR C 1 199 ? 34.986 50.497 -11.768 1.00 39.98 197 TYR C CA 1
ATOM 8568 C C . TYR C 1 199 ? 34.411 51.278 -12.947 1.00 39.93 197 TYR C C 1
ATOM 8569 O O . TYR C 1 199 ? 33.449 52.033 -12.791 1.00 40.03 197 TYR C O 1
ATOM 8578 N N . LEU C 1 200 ? 35.015 51.093 -14.119 1.00 39.78 198 LEU C N 1
ATOM 8579 C CA . LEU C 1 200 ? 34.501 51.654 -15.365 1.00 39.65 198 LEU C CA 1
ATOM 8580 C C . LEU C 1 200 ? 33.062 51.186 -15.626 1.00 39.51 198 LEU C C 1
ATOM 8581 O O . LEU C 1 200 ? 32.206 51.982 -16.014 1.00 39.38 198 LEU C O 1
ATOM 8586 N N . ILE C 1 201 ? 32.805 49.900 -15.396 1.00 39.39 199 ILE C N 1
ATOM 8587 C CA . ILE C 1 201 ? 31.466 49.327 -15.573 1.00 39.34 199 ILE C CA 1
ATOM 8588 C C . ILE C 1 201 ? 30.487 49.803 -14.494 1.00 39.25 199 ILE C C 1
ATOM 8589 O O . ILE C 1 201 ? 29.343 50.139 -14.800 1.00 39.21 199 ILE C O 1
ATOM 8594 N N . ASP C 1 202 ? 30.939 49.829 -13.242 1.00 39.13 200 ASP C N 1
ATOM 8595 C CA . ASP C 1 202 ? 30.110 50.287 -12.120 1.00 39.09 200 ASP C CA 1
ATOM 8596 C C . ASP C 1 202 ? 29.652 51.736 -12.281 1.00 39.02 200 ASP C C 1
ATOM 8597 O O . ASP C 1 202 ? 28.526 52.074 -11.920 1.00 38.96 200 ASP C O 1
ATOM 8602 N N . GLU C 1 203 ? 30.531 52.582 -12.817 1.00 39.00 201 GLU C N 1
ATOM 8603 C CA . GLU C 1 203 ? 30.242 54.007 -13.000 1.00 39.00 201 GLU C CA 1
ATOM 8604 C C . GLU C 1 203 ? 29.985 54.358 -14.468 1.00 38.96 201 GLU C C 1
ATOM 8605 O O . GLU C 1 203 ? 30.333 55.448 -14.924 1.00 38.86 201 GLU C O 1
ATOM 8611 N N . TRP C 1 204 ? 29.353 53.444 -15.200 1.00 39.06 202 TRP C N 1
ATOM 8612 C CA . TRP C 1 204 ? 29.128 53.639 -16.630 1.00 39.23 202 TRP C CA 1
ATOM 8613 C C . TRP C 1 204 ? 28.165 54.795 -16.891 1.00 39.41 202 TRP C C 1
ATOM 8614 O O . TRP C 1 204 ? 28.330 55.522 -17.866 1.00 39.49 202 TRP C O 1
ATOM 8625 N N . GLY C 1 205 ? 27.179 54.970 -16.012 1.00 39.66 203 GLY C N 1
ATOM 8626 C CA . GLY C 1 205 ? 26.268 56.119 -16.076 1.00 39.85 203 GLY C CA 1
ATOM 8627 C C . GLY C 1 205 ? 26.970 57.446 -16.328 1.00 40.06 203 GLY C C 1
ATOM 8628 O O . GLY C 1 205 ? 26.440 58.305 -17.033 1.00 40.02 203 GLY C O 1
ATOM 8629 N N . PHE C 1 206 ? 28.162 57.607 -15.752 1.00 40.36 204 PHE C N 1
ATOM 8630 C CA . PHE C 1 206 ? 29.001 58.782 -15.983 1.00 40.54 204 PHE C CA 1
ATOM 8631 C C . PHE C 1 206 ? 29.951 58.581 -17.166 1.00 40.78 204 PHE C C 1
ATOM 8632 O O . PHE C 1 206 ? 29.987 59.401 -18.086 1.00 40.79 204 PHE C O 1
ATOM 8640 N N . PHE C 1 207 ? 30.723 57.496 -17.130 1.00 41.05 205 PHE C N 1
ATOM 8641 C CA . PHE C 1 207 ? 31.750 57.227 -18.150 1.00 41.26 205 PHE C CA 1
ATOM 8642 C C . PHE C 1 207 ? 31.190 57.099 -19.571 1.00 41.47 20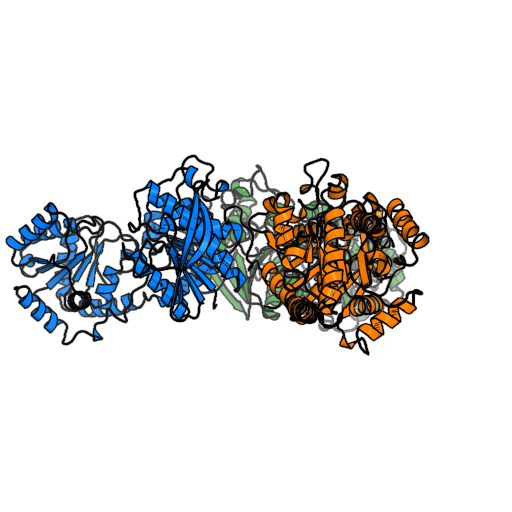5 PHE C C 1
ATOM 8643 O O . PHE C 1 207 ? 31.905 57.337 -20.546 1.00 41.49 205 PHE C O 1
ATOM 8651 N N . ARG C 1 208 ? 29.917 56.721 -19.674 1.00 41.75 206 ARG C N 1
ATOM 8652 C CA . ARG C 1 208 ? 29.202 56.614 -20.951 1.00 41.88 206 ARG C CA 1
ATOM 8653 C C . ARG C 1 208 ? 29.345 57.848 -21.849 1.00 41.89 206 ARG C C 1
ATOM 8654 O O . ARG C 1 208 ? 29.328 57.730 -23.075 1.00 41.89 206 ARG C O 1
ATOM 8662 N N . ASN C 1 209 ? 29.482 59.022 -21.234 1.00 41.92 207 ASN C N 1
ATOM 8663 C CA . ASN C 1 209 ? 29.672 60.276 -21.970 1.00 41.90 207 ASN C CA 1
ATOM 8664 C C . ASN C 1 209 ? 30.985 60.351 -22.764 1.00 41.96 207 ASN C C 1
ATOM 8665 O O . ASN C 1 209 ? 31.171 61.274 -23.559 1.00 41.98 207 ASN C O 1
ATOM 8670 N N . PHE C 1 210 ? 31.888 59.396 -22.546 1.00 41.90 208 PHE C N 1
ATOM 8671 C CA . PHE C 1 210 ? 33.162 59.352 -23.261 1.00 41.93 208 PHE C CA 1
ATOM 8672 C C . PHE C 1 210 ? 33.327 58.031 -24.001 1.00 41.95 208 PHE C C 1
ATOM 8673 O O . PHE C 1 210 ? 34.445 57.562 -24.216 1.00 42.13 208 PHE C O 1
ATOM 8681 N N . GLU C 1 211 ? 32.196 57.451 -24.396 1.00 41.89 209 GLU C N 1
ATOM 8682 C CA . GLU C 1 211 ? 32.155 56.194 -25.135 1.00 41.79 209 GLU C CA 1
ATOM 8683 C C . GLU C 1 211 ? 33.074 56.248 -26.351 1.00 41.69 209 GLU C C 1
ATOM 8684 O O . GLU C 1 211 ? 32.979 57.167 -27.164 1.00 41.62 209 GLU C O 1
ATOM 8690 N N . GLY C 1 212 ? 33.968 55.265 -26.459 1.00 41.64 210 GLY C N 1
ATOM 8691 C CA . GLY C 1 212 ? 34.905 55.179 -27.580 1.00 41.55 210 GLY C CA 1
ATOM 8692 C C . GLY C 1 212 ? 36.232 55.896 -27.382 1.00 41.46 210 GLY C C 1
ATOM 8693 O O . GLY C 1 212 ? 37.122 55.785 -28.227 1.00 41.36 210 GLY C O 1
ATOM 8694 N N . LYS C 1 213 ? 36.363 56.661 -26.299 1.00 41.41 211 LYS C N 1
ATOM 8695 C CA . LYS C 1 213 ? 37.663 57.205 -25.893 1.00 41.40 211 LYS C CA 1
ATOM 8696 C C . LYS C 1 213 ? 37.957 56.987 -24.401 1.00 41.34 211 LYS C C 1
ATOM 8697 O O . LYS C 1 213 ? 38.960 57.487 -23.880 1.00 41.21 211 LYS C O 1
ATOM 8703 N N . ILE C 1 214 ? 37.090 56.226 -23.733 1.00 41.29 212 ILE C N 1
ATOM 8704 C CA . ILE C 1 214 ? 37.279 55.851 -22.335 1.00 41.22 212 ILE C CA 1
ATOM 8705 C C . ILE C 1 214 ? 37.837 54.431 -22.289 1.00 41.19 212 ILE C C 1
ATOM 8706 O O . ILE C 1 214 ? 37.349 53.548 -22.995 1.00 41.20 212 ILE C O 1
ATOM 8711 N N . THR C 1 215 ? 38.864 54.216 -21.471 1.00 41.17 213 THR C N 1
ATOM 8712 C CA . THR C 1 215 ? 39.430 52.876 -21.281 1.00 41.10 213 THR C CA 1
ATOM 8713 C C . THR C 1 215 ? 39.877 52.665 -19.835 1.00 41.02 213 THR C C 1
ATOM 8714 O O . THR C 1 215 ? 39.720 53.550 -18.997 1.00 41.00 213 THR C O 1
ATOM 8718 N N . TYR C 1 216 ? 40.418 51.486 -19.545 1.00 41.00 214 TYR C N 1
ATOM 8719 C CA . TYR C 1 216 ? 40.923 51.182 -18.207 1.00 40.95 214 TYR C CA 1
ATOM 8720 C C . TYR C 1 216 ? 42.419 50.901 -18.260 1.00 40.76 214 TYR C C 1
ATOM 8721 O O . TYR C 1 216 ? 42.905 50.289 -19.208 1.00 40.57 214 TYR C O 1
ATOM 8730 N N . VAL C 1 217 ? 43.146 51.380 -17.252 1.00 40.62 215 VAL C N 1
ATOM 8731 C CA . VAL C 1 217 ? 44.554 51.033 -17.075 1.00 40.60 215 VAL C CA 1
ATOM 8732 C C . VAL C 1 217 ? 44.796 50.742 -15.598 1.00 40.56 215 VAL C C 1
ATOM 8733 O O . VAL C 1 217 ? 44.709 51.642 -14.765 1.00 40.45 215 VAL C O 1
ATOM 8737 N N . PHE C 1 218 ? 45.083 49.479 -15.280 1.00 40.62 216 PHE C N 1
ATOM 8738 C CA . PHE C 1 218 ? 45.246 49.048 -13.892 1.00 40.68 216 PHE C CA 1
ATOM 8739 C C . PHE C 1 218 ? 46.426 49.735 -13.214 1.00 40.75 216 PHE C C 1
ATOM 8740 O O . PHE C 1 218 ? 47.448 50.012 -13.850 1.00 40.49 216 PHE C O 1
ATOM 8748 N N . ASN C 1 219 ? 46.270 50.004 -11.920 1.00 40.94 217 ASN C N 1
ATOM 8749 C CA . ASN C 1 219 ? 47.399 50.346 -11.064 1.00 41.21 217 ASN C CA 1
ATOM 8750 C C . ASN C 1 219 ? 48.258 49.099 -10.862 1.00 41.34 217 ASN C C 1
ATOM 8751 O O . ASN C 1 219 ? 47.913 48.015 -11.332 1.00 41.53 217 ASN C O 1
ATOM 8756 N N . GLY C 1 220 ? 49.380 49.262 -10.173 1.00 41.53 218 GLY C N 1
ATOM 8757 C CA . GLY C 1 220 ? 50.266 48.152 -9.864 1.00 41.71 218 GLY C CA 1
ATOM 8758 C C . GLY C 1 220 ? 50.539 48.049 -8.379 1.00 41.87 218 GLY C C 1
ATOM 8759 O O . GLY C 1 220 ? 50.159 48.928 -7.599 1.00 41.79 218 GLY C O 1
ATOM 8760 N N . ILE C 1 221 ? 51.193 46.958 -7.994 1.00 42.04 219 ILE C N 1
ATOM 8761 C CA . ILE C 1 221 ? 51.650 46.767 -6.627 1.00 42.21 219 ILE C CA 1
ATOM 8762 C C . ILE C 1 221 ? 53.158 46.551 -6.629 1.00 42.37 219 ILE C C 1
ATOM 8763 O O . ILE C 1 221 ? 53.708 45.906 -7.527 1.00 42.40 219 ILE C O 1
ATOM 8768 N N . ASP C 1 222 ? 53.818 47.107 -5.621 1.00 42.60 220 ASP C N 1
ATOM 8769 C CA . ASP C 1 222 ? 55.247 46.928 -5.439 1.00 42.70 220 ASP C CA 1
ATOM 8770 C C . ASP C 1 222 ? 55.495 45.684 -4.587 1.00 42.79 220 ASP C C 1
ATOM 8771 O O . ASP C 1 222 ? 55.753 45.792 -3.387 1.00 42.81 220 ASP C O 1
ATOM 8776 N N . CYS C 1 223 ? 55.419 44.503 -5.204 1.00 42.88 221 CYS C N 1
ATOM 8777 C CA . CYS C 1 223 ? 55.645 43.242 -4.472 1.00 42.95 221 CYS C CA 1
ATOM 8778 C C . CYS C 1 223 ? 57.139 42.902 -4.350 1.00 42.76 221 CYS C C 1
ATOM 8779 O O . CYS C 1 223 ? 57.520 41.749 -4.168 1.00 42.79 221 CYS C O 1
ATOM 8782 N N . SER C 1 224 ? 57.969 43.940 -4.449 1.00 42.58 222 SER C N 1
ATOM 8783 C CA . SER C 1 224 ? 59.346 43.920 -3.962 1.00 42.36 222 SER C CA 1
ATOM 8784 C C . SER C 1 224 ? 59.355 44.146 -2.446 1.00 42.16 222 SER C C 1
ATOM 8785 O O . SER C 1 224 ? 60.219 43.622 -1.742 1.00 42.13 222 SER C O 1
ATOM 8788 N N . PHE C 1 225 ? 58.405 44.945 -1.960 1.00 41.85 223 PHE C N 1
ATOM 8789 C CA . PHE C 1 225 ? 58.174 45.108 -0.525 1.00 41.77 223 PHE C CA 1
ATOM 8790 C C . PHE C 1 225 ? 57.205 44.031 -0.040 1.00 41.66 223 PHE C C 1
ATOM 8791 O O . PHE C 1 225 ? 57.531 43.259 0.858 1.00 41.66 223 PHE C O 1
ATOM 8799 N N . TRP C 1 226 ? 56.017 43.991 -0.641 1.00 41.56 224 TRP C N 1
ATOM 8800 C CA . TRP C 1 226 ? 54.972 43.050 -0.237 1.00 41.60 224 TRP C CA 1
ATOM 8801 C C . TRP C 1 226 ? 55.321 41.639 -0.723 1.00 41.66 224 TRP C C 1
ATOM 8802 O O . TRP C 1 226 ? 54.954 41.230 -1.829 1.00 41.62 224 TRP C O 1
ATOM 8813 N N . ASN C 1 227 ? 56.025 40.902 0.133 1.00 41.66 225 ASN C N 1
ATOM 8814 C CA . ASN C 1 227 ? 56.699 39.670 -0.261 1.00 41.55 225 ASN C CA 1
ATOM 8815 C C . ASN C 1 227 ? 57.077 38.842 0.971 1.00 41.49 225 ASN C C 1
ATOM 8816 O O . ASN C 1 227 ? 57.441 39.397 2.009 1.00 41.55 225 ASN C O 1
ATOM 8821 N N . GLU C 1 228 ? 57.001 37.518 0.849 1.00 41.37 226 GLU C N 1
ATOM 8822 C CA . GLU C 1 228 ? 57.178 36.628 2.000 1.00 41.21 226 GLU C CA 1
ATOM 8823 C C . GLU C 1 228 ? 58.632 36.396 2.422 1.00 40.97 226 GLU C C 1
ATOM 8824 O O . GLU C 1 228 ? 58.874 35.801 3.470 1.00 40.90 226 GLU C O 1
ATOM 8830 N N . SER C 1 229 ? 59.594 36.866 1.629 1.00 40.80 227 SER C N 1
ATOM 8831 C CA . SER C 1 229 ? 61.015 36.699 1.964 1.00 40.83 227 SER C CA 1
ATOM 8832 C C . SER C 1 229 ? 61.424 37.418 3.256 1.00 40.77 227 SER C C 1
ATOM 8833 O O . SER C 1 229 ? 62.380 37.010 3.914 1.00 40.76 227 SER C O 1
ATOM 8836 N N . TYR C 1 230 ? 60.701 38.479 3.613 1.00 40.82 228 TYR C N 1
ATOM 8837 C CA . TYR C 1 230 ? 60.965 39.227 4.846 1.00 40.82 228 TYR C CA 1
ATOM 8838 C C . TYR C 1 230 ? 60.417 38.531 6.095 1.00 40.81 228 TYR C C 1
ATOM 8839 O O . TYR C 1 230 ? 60.746 38.920 7.215 1.00 40.82 228 TYR C O 1
ATOM 8848 N N . LEU C 1 231 ? 59.585 37.510 5.898 1.00 40.84 229 LEU C N 1
ATOM 8849 C CA . LEU C 1 231 ? 58.990 36.756 6.999 1.00 40.87 229 LEU C CA 1
ATOM 8850 C C . LEU C 1 231 ? 59.756 35.455 7.232 1.00 40.94 229 LEU C C 1
ATOM 8851 O O . LEU C 1 231 ? 60.208 34.816 6.281 1.00 41.03 229 LEU C O 1
ATOM 8856 N N . THR C 1 232 ? 59.897 35.070 8.499 1.00 41.03 230 THR C N 1
ATOM 8857 C CA . THR C 1 232 ? 60.611 33.847 8.873 1.00 41.06 230 THR C CA 1
ATOM 8858 C C . THR C 1 232 ? 59.642 32.746 9.301 1.00 41.15 230 THR C C 1
ATOM 8859 O O . THR C 1 232 ? 58.503 33.019 9.677 1.00 41.17 230 THR C O 1
ATOM 8863 N N . GLY C 1 233 ? 60.107 31.500 9.235 1.00 41.27 231 GLY C N 1
ATOM 8864 C CA . GLY C 1 233 ? 59.303 30.339 9.621 1.00 41.34 231 GLY C CA 1
ATOM 8865 C C . GLY C 1 233 ? 58.276 29.953 8.572 1.00 41.43 231 GLY C C 1
ATOM 8866 O O . GLY C 1 233 ? 58.254 30.519 7.477 1.00 41.49 231 GLY C O 1
ATOM 8867 N N . SER C 1 234 ? 57.436 28.974 8.909 1.00 41.47 232 SER C N 1
ATOM 8868 C CA . SER C 1 234 ? 56.323 28.556 8.052 1.00 41.54 232 SER C CA 1
ATOM 8869 C C . SER C 1 234 ? 55.053 29.299 8.448 1.00 41.60 232 SER C C 1
ATOM 8870 O O . SER C 1 234 ? 54.988 29.890 9.525 1.00 41.67 232 SER C O 1
ATOM 8873 N N . ARG C 1 235 ? 54.040 29.247 7.586 1.00 41.61 233 ARG C N 1
ATOM 8874 C CA . ARG C 1 235 ? 52.806 30.009 7.804 1.00 41.59 233 ARG C CA 1
ATOM 8875 C C . ARG C 1 235 ? 52.087 29.611 9.091 1.00 41.69 233 ARG C C 1
ATOM 8876 O O . ARG C 1 235 ? 51.578 30.477 9.805 1.00 41.65 233 ARG C O 1
ATOM 8884 N N . ASP C 1 236 ? 52.040 28.308 9.377 1.00 41.88 234 ASP C N 1
ATOM 8885 C CA . ASP C 1 236 ? 51.425 27.811 10.615 1.00 41.96 234 ASP C CA 1
ATOM 8886 C C . ASP C 1 236 ? 52.118 28.385 11.842 1.00 41.97 234 ASP C C 1
ATOM 8887 O O . ASP C 1 236 ? 51.458 28.881 12.756 1.00 41.89 234 ASP C O 1
ATOM 8892 N N . GLU C 1 237 ? 53.447 28.313 11.852 1.00 42.03 235 GLU C N 1
ATOM 8893 C CA . GLU C 1 237 ? 54.247 28.841 12.958 1.00 42.15 235 GLU C CA 1
ATOM 8894 C C . GLU C 1 237 ? 54.040 30.344 13.143 1.00 42.20 235 GLU C C 1
ATOM 8895 O O . GLU C 1 237 ? 53.909 30.816 14.272 1.00 42.21 235 GLU C O 1
ATOM 8901 N N . ARG C 1 238 ? 54.012 31.082 12.033 1.00 42.31 236 ARG C N 1
ATOM 8902 C CA . ARG C 1 238 ? 53.757 32.526 12.054 1.00 42.37 236 ARG C CA 1
ATOM 8903 C C . ARG C 1 238 ? 52.357 32.843 12.581 1.00 42.49 236 ARG C C 1
ATOM 8904 O O . ARG C 1 238 ? 52.171 33.782 13.361 1.00 42.49 236 ARG C O 1
ATOM 8912 N N . LYS C 1 239 ? 51.382 32.053 12.141 1.00 42.61 237 LYS C N 1
ATOM 8913 C CA . LYS C 1 239 ? 49.985 32.232 12.528 1.00 42.76 237 LYS C CA 1
ATOM 8914 C C . LYS C 1 239 ? 49.752 31.908 14.006 1.00 42.96 237 LYS C C 1
ATOM 8915 O O . LYS C 1 239 ? 48.986 32.600 14.679 1.00 43.14 237 LYS C O 1
ATOM 8921 N N . LYS C 1 240 ? 50.403 30.860 14.506 1.00 43.11 238 LYS C N 1
ATOM 8922 C CA . LYS C 1 240 ? 50.318 30.508 15.924 1.00 43.28 238 LYS C CA 1
ATOM 8923 C C . LYS C 1 240 ? 50.974 31.589 16.785 1.00 43.45 238 LYS C C 1
ATOM 8924 O O . LYS C 1 240 ? 50.475 31.921 17.863 1.00 43.36 238 LYS C O 1
ATOM 8930 N N . SER C 1 241 ? 52.089 32.130 16.296 1.00 43.70 239 SER C N 1
ATOM 8931 C CA . SER C 1 241 ? 52.836 33.168 17.005 1.00 43.93 239 SER C CA 1
ATOM 8932 C C . SER C 1 241 ? 52.075 34.492 17.044 1.00 44.16 239 SER C C 1
ATOM 8933 O O . SER C 1 241 ? 51.994 35.134 18.091 1.00 44.15 239 SER C O 1
ATOM 8936 N N . LEU C 1 242 ? 51.526 34.894 15.900 1.00 44.47 240 LEU C N 1
ATOM 8937 C CA . LEU C 1 242 ? 50.730 36.119 15.811 1.00 44.65 240 LEU C CA 1
ATOM 8938 C C . LEU C 1 242 ? 49.557 36.076 16.786 1.00 44.85 240 LEU C C 1
ATOM 8939 O O . LEU C 1 242 ? 49.353 37.010 17.562 1.00 44.86 240 LEU C O 1
ATOM 8944 N N . LEU C 1 243 ? 48.797 34.984 16.742 1.00 45.07 241 LEU C N 1
ATOM 8945 C CA . LEU C 1 243 ? 47.617 34.810 17.595 1.00 45.23 241 LEU C CA 1
ATOM 8946 C C . LEU C 1 243 ? 47.942 34.870 19.090 1.00 45.40 241 LEU C C 1
ATOM 8947 O O . LEU C 1 243 ? 47.134 35.367 19.876 1.00 45.49 241 LEU C O 1
ATOM 8952 N N . SER C 1 244 ? 49.116 34.369 19.476 1.00 45.56 242 SER C N 1
ATOM 8953 C CA . SER C 1 244 ? 49.582 34.471 20.863 1.00 45.71 242 SER C CA 1
ATOM 8954 C C . SER C 1 244 ? 49.775 35.929 21.286 1.00 45.82 242 SER C C 1
ATOM 8955 O O . SER C 1 244 ? 49.414 36.308 22.401 1.00 45.85 242 SER C O 1
ATOM 8958 N N . LYS C 1 245 ? 50.339 36.740 20.394 1.00 45.91 243 LYS C N 1
ATOM 8959 C CA . LYS C 1 245 ? 50.517 38.166 20.662 1.00 46.03 243 LYS C CA 1
ATOM 8960 C C . LYS C 1 245 ? 49.168 38.856 20.879 1.00 46.09 243 LYS C C 1
ATOM 8961 O O . LYS C 1 245 ? 49.063 39.776 21.693 1.00 46.19 243 LYS C O 1
ATOM 8967 N N . PHE C 1 246 ? 48.142 38.409 20.153 1.00 46.05 244 PHE C N 1
ATOM 8968 C CA . PHE C 1 246 ? 46.793 38.976 20.282 1.00 46.02 244 PHE C CA 1
ATOM 8969 C C . PHE C 1 246 ? 46.022 38.432 21.489 1.00 45.97 244 PHE C C 1
ATOM 8970 O O . PHE C 1 246 ? 45.004 39.006 21.884 1.00 45.87 244 PHE C O 1
ATOM 8978 N N . GLY C 1 247 ? 46.505 37.334 22.066 1.00 45.97 245 GLY C N 1
ATOM 8979 C CA . GLY C 1 247 ? 45.833 36.690 23.192 1.00 45.98 245 GLY C CA 1
ATOM 8980 C C . GLY C 1 247 ? 44.690 35.799 22.744 1.00 45.96 245 GLY C C 1
ATOM 8981 O O . GLY C 1 247 ? 43.663 35.708 23.416 1.00 45.93 245 GLY C O 1
ATOM 8982 N N . MET C 1 248 ? 44.873 35.148 21.598 1.00 46.00 246 MET C N 1
ATOM 8983 C CA . MET C 1 248 ? 43.920 34.170 21.087 1.00 46.08 246 MET C CA 1
ATOM 8984 C C . MET C 1 248 ? 44.657 32.868 20.781 1.00 46.12 246 MET C C 1
ATOM 8985 O O . MET C 1 248 ? 45.872 32.874 20.581 1.00 46.11 246 MET C O 1
ATOM 8990 N N . ASP C 1 249 ? 43.920 31.759 20.755 1.00 46.18 247 ASP C N 1
ATOM 8991 C CA . ASP C 1 249 ? 44.499 30.440 20.460 1.00 46.26 247 ASP C CA 1
ATOM 8992 C C . ASP C 1 249 ? 44.189 30.015 19.019 1.00 46.33 247 ASP C C 1
ATOM 8993 O O . ASP C 1 249 ? 43.506 30.733 18.289 1.00 46.36 247 ASP C O 1
ATOM 8998 N N . GLU C 1 250 ? 44.717 28.863 18.612 1.00 46.43 248 GLU C N 1
ATOM 8999 C CA . GLU C 1 250 ? 44.627 28.400 17.223 1.00 46.49 248 GLU C CA 1
ATOM 9000 C C . GLU C 1 250 ? 43.201 28.373 16.668 1.00 46.49 248 GLU C C 1
ATOM 9001 O O . GLU C 1 250 ? 42.289 27.842 17.300 1.00 46.56 248 GLU C O 1
ATOM 9007 N N . GLY C 1 251 ? 43.030 28.945 15.478 1.00 46.42 249 GLY C N 1
ATOM 9008 C CA . GLY C 1 251 ? 41.747 28.934 14.774 1.00 46.35 249 GLY C CA 1
ATOM 9009 C C . GLY C 1 251 ? 41.870 29.584 13.407 1.00 46.29 249 GLY C C 1
ATOM 9010 O O . GLY C 1 251 ? 42.852 30.271 13.136 1.00 46.30 249 GLY C O 1
ATOM 9011 N N . VAL C 1 252 ? 40.879 29.368 12.543 1.00 46.25 250 VAL C N 1
ATOM 9012 C CA . VAL C 1 252 ? 40.882 29.969 11.206 1.00 46.17 250 VAL C CA 1
ATOM 9013 C C . VAL C 1 252 ? 40.736 31.484 11.335 1.00 46.17 250 VAL C C 1
ATOM 9014 O O . VAL C 1 252 ? 39.741 31.973 11.868 1.00 46.16 250 VAL C O 1
ATOM 9018 N N . THR C 1 253 ? 41.730 32.212 10.831 1.00 46.21 251 THR C N 1
ATOM 9019 C CA . THR C 1 253 ? 41.900 33.632 11.129 1.00 46.26 251 THR C CA 1
ATOM 9020 C C . THR C 1 253 ? 41.463 34.547 9.978 1.00 46.35 251 THR C C 1
ATOM 9021 O O . THR C 1 253 ? 41.894 34.374 8.837 1.00 46.31 251 THR C O 1
ATOM 9025 N N . PHE C 1 254 ? 40.612 35.523 10.300 1.00 46.52 252 PHE C N 1
ATOM 9026 C CA . PHE C 1 254 ? 40.101 36.499 9.334 1.00 46.71 252 PHE C CA 1
ATOM 9027 C C . PHE C 1 254 ? 40.566 37.914 9.706 1.00 46.87 252 PHE C C 1
ATOM 9028 O O . PHE C 1 254 ? 40.639 38.253 10.887 1.00 46.89 252 PHE C O 1
ATOM 9036 N N . MET C 1 255 ? 40.868 38.736 8.701 1.00 47.13 253 MET C N 1
ATOM 9037 C CA . MET C 1 255 ? 41.429 40.074 8.934 1.00 47.42 253 MET C CA 1
ATOM 9038 C C . MET C 1 255 ? 40.736 41.178 8.122 1.00 47.47 253 MET C C 1
ATOM 9039 O O . MET C 1 255 ? 40.600 41.075 6.902 1.00 47.42 253 MET C O 1
ATOM 9044 N N . PHE C 1 256 ? 40.313 42.235 8.813 1.00 47.62 254 PHE C N 1
ATOM 9045 C CA . PHE C 1 256 ? 39.829 43.451 8.163 1.00 47.77 254 PHE C CA 1
ATOM 9046 C C . PHE C 1 256 ? 40.792 44.597 8.455 1.00 47.91 254 PHE C C 1
ATOM 9047 O O . PHE C 1 256 ? 41.192 44.792 9.604 1.00 48.02 254 PHE C O 1
ATOM 9055 N N . ILE C 1 257 ? 41.164 45.345 7.417 1.00 48.06 255 ILE C N 1
ATOM 9056 C CA . ILE C 1 257 ? 41.903 46.598 7.594 1.00 48.19 255 ILE C CA 1
ATOM 9057 C C . ILE C 1 257 ? 41.265 47.698 6.741 1.00 48.22 255 ILE C C 1
ATOM 9058 O O . ILE C 1 257 ? 41.099 47.546 5.533 1.00 48.16 255 ILE C O 1
ATOM 9063 N N . GLY C 1 258 ? 40.889 48.800 7.381 1.00 48.42 256 GLY C N 1
ATOM 9064 C CA . GLY C 1 258 ? 40.249 49.898 6.673 1.00 48.48 256 GLY C CA 1
ATOM 9065 C C . GLY C 1 258 ? 39.575 50.906 7.578 1.00 48.58 256 GLY C C 1
ATOM 9066 O O . GLY C 1 258 ? 39.467 50.705 8.787 1.00 48.51 256 GLY C O 1
ATOM 9067 N N . ARG C 1 259 ? 39.121 51.994 6.966 1.00 48.73 257 ARG C N 1
ATOM 9068 C CA . ARG C 1 259 ? 38.433 53.070 7.664 1.00 48.77 257 ARG C CA 1
ATOM 9069 C C . ARG C 1 259 ? 37.081 52.583 8.186 1.00 48.75 257 ARG C C 1
ATOM 9070 O O . ARG C 1 259 ? 36.384 51.816 7.514 1.00 48.72 257 ARG C O 1
ATOM 9078 N N . PHE C 1 260 ? 36.728 53.021 9.391 1.00 48.69 258 PHE C N 1
ATOM 9079 C CA . PHE C 1 260 ? 35.424 52.717 9.976 1.00 48.70 258 PHE C CA 1
ATOM 9080 C C . PHE C 1 260 ? 34.460 53.823 9.547 1.00 48.76 258 PHE C C 1
ATOM 9081 O O . PHE C 1 260 ? 34.384 54.868 10.194 1.00 48.81 258 PHE C O 1
ATOM 9089 N N . ASP C 1 261 ? 33.746 53.601 8.443 1.00 48.81 259 ASP C N 1
ATOM 9090 C CA . ASP C 1 261 ? 32.834 54.610 7.881 1.00 48.78 259 ASP C CA 1
ATOM 9091 C C . ASP C 1 261 ? 31.549 53.970 7.339 1.00 48.68 259 ASP C C 1
ATOM 9092 O O . ASP C 1 261 ? 31.366 52.756 7.452 1.00 48.78 259 ASP C O 1
ATOM 9097 N N . ARG C 1 262 ? 30.666 54.789 6.766 1.00 48.54 260 ARG C N 1
ATOM 9098 C CA . ARG C 1 262 ? 29.352 54.338 6.293 1.00 48.42 260 ARG C CA 1
ATOM 9099 C C . ARG C 1 262 ? 29.250 54.341 4.768 1.00 48.21 260 ARG C C 1
ATOM 9100 O O . ARG C 1 262 ? 29.629 55.312 4.116 1.00 48.15 260 ARG C O 1
ATOM 9108 N N . GLY C 1 263 ? 28.725 53.252 4.210 1.00 47.99 261 GLY C N 1
ATOM 9109 C CA . GLY C 1 263 ? 28.532 53.123 2.767 1.00 47.85 261 GLY C CA 1
ATOM 9110 C C . GLY C 1 263 ? 29.816 53.218 1.964 1.00 47.73 261 GLY C C 1
ATOM 9111 O O . GLY C 1 263 ? 29.804 53.706 0.834 1.00 47.78 261 GLY C O 1
ATOM 9112 N N . GLN C 1 264 ? 30.918 52.742 2.543 1.00 47.56 262 GLN C N 1
ATOM 9113 C CA . GLN C 1 264 ? 32.243 52.858 1.928 1.00 47.43 262 GLN C CA 1
ATOM 9114 C C . GLN C 1 264 ? 33.073 51.572 2.089 1.00 47.20 262 GLN C C 1
ATOM 9115 O O . GLN C 1 264 ? 33.076 50.724 1.193 1.00 47.17 262 GLN C O 1
ATOM 9121 N N . LYS C 1 265 ? 33.761 51.418 3.219 1.00 46.85 263 LYS C N 1
ATOM 9122 C CA . LYS C 1 265 ? 34.647 50.267 3.423 1.00 46.58 263 LYS C CA 1
ATOM 9123 C C . LYS C 1 265 ? 33.933 49.067 4.043 1.00 46.20 263 LYS C C 1
ATOM 9124 O O . LYS C 1 265 ? 34.467 47.956 4.043 1.00 46.04 263 LYS C O 1
ATOM 9130 N N . GLY C 1 266 ? 32.735 49.297 4.574 1.00 45.74 264 GLY C N 1
ATOM 9131 C CA . GLY C 1 266 ? 31.844 48.216 4.980 1.00 45.36 264 GLY C CA 1
ATOM 9132 C C . GLY C 1 266 ? 32.191 47.494 6.267 1.00 44.96 264 GLY C C 1
ATOM 9133 O O . GLY C 1 266 ? 31.791 46.346 6.451 1.00 44.85 264 GLY C O 1
ATOM 9134 N N . VAL C 1 267 ? 32.914 48.156 7.169 1.00 44.49 265 VAL C N 1
ATOM 9135 C CA . VAL C 1 267 ? 33.192 47.573 8.481 1.00 44.24 265 VAL C CA 1
ATOM 9136 C C . VAL C 1 267 ? 31.886 47.291 9.232 1.00 43.92 265 VAL C C 1
ATOM 9137 O O . VAL C 1 267 ? 31.822 46.369 10.039 1.00 43.87 265 VAL C O 1
ATOM 9141 N N . ASP C 1 268 ? 30.856 48.091 8.963 1.00 43.54 266 ASP C N 1
ATOM 9142 C CA . ASP C 1 268 ? 29.529 47.878 9.547 1.00 43.36 266 ASP C CA 1
ATOM 9143 C C . ASP C 1 268 ? 28.890 46.570 9.074 1.00 43.07 266 ASP C C 1
ATOM 9144 O O . ASP C 1 268 ? 28.232 45.882 9.855 1.00 43.09 266 ASP C O 1
ATOM 9149 N N . VAL C 1 269 ? 29.091 46.228 7.803 1.00 42.76 267 VAL C N 1
ATOM 9150 C CA . VAL C 1 269 ? 28.595 44.962 7.257 1.00 42.49 267 VAL C CA 1
ATOM 9151 C C . VAL C 1 269 ? 29.303 43.790 7.931 1.00 42.24 267 VAL C C 1
ATOM 9152 O O . VAL C 1 269 ? 28.665 42.810 8.304 1.00 42.36 267 VAL C O 1
ATOM 9156 N N . LEU C 1 270 ? 30.620 43.904 8.083 1.00 41.93 268 LEU C N 1
ATOM 9157 C CA . LEU C 1 270 ? 31.424 42.883 8.754 1.00 41.76 268 LEU C CA 1
ATOM 9158 C C . LEU C 1 270 ? 30.972 42.668 10.193 1.00 41.53 268 LEU C C 1
ATOM 9159 O O . LEU C 1 270 ? 30.846 41.529 10.637 1.00 41.29 268 LEU C O 1
ATOM 9164 N N . LEU C 1 271 ? 30.741 43.764 10.915 1.00 41.37 269 LEU C N 1
ATOM 9165 C CA . LEU C 1 271 ? 30.334 43.691 12.320 1.00 41.27 269 LEU C CA 1
ATOM 9166 C C . LEU C 1 271 ? 28.980 43.002 12.498 1.00 41.14 269 LEU C C 1
ATOM 9167 O O . LEU C 1 271 ? 28.806 42.211 13.429 1.00 41.10 269 LEU C O 1
ATOM 9172 N N . LYS C 1 272 ? 28.034 43.295 11.606 1.00 40.95 270 LYS C N 1
ATOM 9173 C CA . LYS C 1 272 ? 26.724 42.635 11.633 1.00 40.88 270 LYS C CA 1
ATOM 9174 C C . LYS C 1 272 ? 26.858 41.158 11.249 1.00 40.75 270 LYS C C 1
ATOM 9175 O O . LYS C 1 272 ? 26.151 40.310 11.786 1.00 40.58 270 LYS C O 1
ATOM 9181 N N . ALA C 1 273 ? 27.771 40.860 10.325 1.00 40.74 271 ALA C N 1
ATOM 9182 C CA . ALA C 1 273 ? 28.044 39.480 9.914 1.00 40.83 271 ALA C CA 1
ATOM 9183 C C . ALA C 1 273 ? 28.632 38.640 11.054 1.00 40.81 271 ALA C C 1
ATOM 9184 O O . ALA C 1 273 ? 28.344 37.448 11.160 1.00 40.78 271 ALA C O 1
ATOM 9186 N N . ILE C 1 274 ? 29.447 39.262 11.902 1.00 40.84 272 ILE C N 1
ATOM 9187 C CA . ILE C 1 274 ? 29.977 38.595 13.095 1.00 40.96 272 ILE C CA 1
ATOM 9188 C C . ILE C 1 274 ? 28.862 38.294 14.108 1.00 41.03 272 ILE C C 1
ATOM 9189 O O . ILE C 1 274 ? 28.858 37.230 14.730 1.00 40.95 272 ILE C O 1
ATOM 9194 N N . GLU C 1 275 ? 27.921 39.225 14.264 1.00 41.15 273 GLU C N 1
ATOM 9195 C CA . GLU C 1 275 ? 26.774 39.025 15.154 1.00 41.34 273 GLU C CA 1
ATOM 9196 C C . GLU C 1 275 ? 25.875 37.891 14.666 1.00 41.32 273 GLU C C 1
ATOM 9197 O O . GLU C 1 275 ? 25.382 37.101 15.469 1.00 41.35 273 GLU C O 1
ATOM 9203 N N . ILE C 1 276 ? 25.662 37.817 13.354 1.00 41.31 274 ILE C N 1
ATOM 9204 C CA . ILE C 1 276 ? 24.897 36.722 12.760 1.00 41.42 274 ILE C CA 1
ATOM 9205 C C . ILE C 1 276 ? 25.550 35.376 13.076 1.00 41.54 274 ILE C C 1
ATOM 9206 O O . ILE C 1 276 ? 24.876 34.440 13.504 1.00 41.59 274 ILE C O 1
ATOM 9211 N N . LEU C 1 277 ? 26.863 35.298 12.877 1.00 41.71 275 LEU C N 1
ATOM 9212 C CA . LEU C 1 277 ? 27.617 34.061 13.084 1.00 41.85 275 LEU C CA 1
ATOM 9213 C C . LEU C 1 277 ? 27.777 33.662 14.555 1.00 42.00 275 LEU C C 1
ATOM 9214 O O . LEU C 1 277 ? 27.977 32.484 14.850 1.00 41.87 275 LEU C O 1
ATOM 9219 N N . SER C 1 278 ? 27.679 34.627 15.469 1.00 42.23 276 SER C N 1
ATOM 9220 C CA . SER C 1 278 ? 27.916 34.369 16.898 1.00 42.50 276 SER C CA 1
ATOM 9221 C C . SER C 1 278 ? 26.989 33.312 17.524 1.00 42.73 276 SER C C 1
ATOM 9222 O O . SER C 1 278 ? 27.333 32.726 18.552 1.00 42.70 276 SER C O 1
ATOM 9225 N N . SER C 1 279 ? 25.831 33.069 16.909 1.00 43.05 277 SER C N 1
ATOM 9226 C CA . SER C 1 279 ? 24.906 32.029 17.375 1.00 43.37 277 SER C CA 1
ATOM 9227 C C . SER C 1 279 ? 25.204 30.638 16.790 1.00 43.64 277 SER C C 1
ATOM 9228 O O . SER C 1 279 ? 24.655 29.642 17.264 1.00 43.70 277 SER C O 1
ATOM 9231 N N . LYS C 1 280 ? 26.060 30.572 15.771 1.00 44.01 278 LYS C N 1
ATOM 9232 C CA . LYS C 1 280 ? 26.405 29.303 15.116 1.00 44.26 278 LYS C CA 1
ATOM 9233 C C . LYS C 1 280 ? 27.428 28.520 15.935 1.00 44.50 278 LYS C C 1
ATOM 9234 O O . LYS C 1 280 ? 28.200 29.100 16.699 1.00 44.51 278 LYS C O 1
ATOM 9240 N N . LYS C 1 281 ? 27.430 27.199 15.766 1.00 44.90 279 LYS C N 1
ATOM 9241 C CA . LYS C 1 281 ? 28.346 26.321 16.502 1.00 45.09 279 LYS C CA 1
ATOM 9242 C C . LYS C 1 281 ? 29.792 26.458 16.019 1.00 45.33 279 LYS C C 1
ATOM 9243 O O . LYS C 1 281 ? 30.731 26.268 16.795 1.00 45.35 279 LYS C O 1
ATOM 9249 N N . GLU C 1 282 ? 29.965 26.807 14.745 1.00 45.59 280 GLU C N 1
ATOM 9250 C CA . GLU C 1 282 ? 31.302 26.944 14.154 1.00 45.73 280 GLU C CA 1
ATOM 9251 C C . GLU C 1 282 ? 31.886 28.353 14.315 1.00 45.90 280 GLU C C 1
ATOM 9252 O O . GLU C 1 282 ? 32.936 28.657 13.746 1.00 45.91 280 GLU C O 1
ATOM 9258 N N . PHE C 1 283 ? 31.220 29.198 15.102 1.00 46.13 281 PHE C N 1
ATOM 9259 C CA . PHE C 1 283 ? 31.733 30.533 15.416 1.00 46.24 281 PHE C CA 1
ATOM 9260 C C . PHE C 1 283 ? 32.996 30.465 16.262 1.00 46.40 281 PHE C C 1
ATOM 9261 O O . PHE C 1 283 ? 33.941 31.222 16.036 1.00 46.55 281 PHE C O 1
ATOM 9269 N N . GLN C 1 284 ? 33.014 29.552 17.230 1.00 46.51 282 GLN C N 1
ATOM 9270 C CA . GLN C 1 284 ? 34.143 29.436 18.150 1.00 46.64 282 GLN C CA 1
ATOM 9271 C C . GLN C 1 284 ? 35.347 28.737 17.501 1.00 46.66 282 GLN C C 1
ATOM 9272 O O . GLN C 1 284 ? 36.326 28.425 18.177 1.00 46.67 282 GLN C O 1
ATOM 9278 N N . GLU C 1 285 ? 35.260 28.493 16.195 1.00 46.66 283 GLU C N 1
ATOM 9279 C CA . GLU C 1 285 ? 36.376 27.991 15.401 1.00 46.62 283 GLU C CA 1
ATOM 9280 C C . GLU C 1 285 ? 37.048 29.123 14.602 1.00 46.50 283 GLU C C 1
ATOM 9281 O O . GLU C 1 285 ? 38.066 28.898 13.945 1.00 46.54 283 GLU C O 1
ATOM 9287 N N . MET C 1 286 ? 36.488 30.333 14.674 1.00 46.24 284 MET C N 1
ATOM 9288 C CA . MET C 1 286 ? 36.926 31.461 13.848 1.00 46.11 284 MET C CA 1
ATOM 9289 C C . MET C 1 286 ? 37.596 32.554 14.674 1.00 45.80 284 MET C C 1
ATOM 9290 O O . MET C 1 286 ? 37.177 32.841 15.794 1.00 45.78 284 MET C O 1
ATOM 9295 N N . ARG C 1 287 ? 38.622 33.177 14.102 1.00 45.47 285 ARG C N 1
ATOM 9296 C CA . ARG C 1 287 ? 39.345 34.265 14.757 1.00 45.20 285 ARG C CA 1
ATOM 9297 C C . ARG C 1 287 ? 39.259 35.529 13.915 1.00 44.95 285 ARG C C 1
ATOM 9298 O O . ARG C 1 287 ? 39.453 35.483 12.701 1.00 44.98 285 ARG C O 1
ATOM 9306 N N . PHE C 1 288 ? 38.973 36.655 14.563 1.00 44.61 286 PHE C N 1
ATOM 9307 C CA . PHE C 1 288 ? 38.763 37.917 13.866 1.00 44.44 286 PHE C CA 1
ATOM 9308 C C . PHE C 1 288 ? 39.687 39.021 14.377 1.00 44.27 286 PHE C C 1
ATOM 9309 O O . PHE C 1 288 ? 39.702 39.325 15.571 1.00 44.12 286 PHE C O 1
ATOM 9317 N N . ILE C 1 289 ? 40.457 39.601 13.457 1.00 44.10 287 ILE C N 1
ATOM 9318 C CA . ILE C 1 289 ? 41.283 40.770 13.734 1.00 44.03 287 ILE C CA 1
ATOM 9319 C C . ILE C 1 289 ? 40.739 41.940 12.919 1.00 43.91 287 ILE C C 1
ATOM 9320 O O . ILE C 1 289 ? 40.749 41.907 11.690 1.00 43.84 287 ILE C O 1
ATOM 9325 N N . ILE C 1 290 ? 40.256 42.968 13.608 1.00 43.91 288 ILE C N 1
ATOM 9326 C CA . ILE C 1 290 ? 39.644 44.120 12.953 1.00 43.88 288 ILE C CA 1
ATOM 9327 C C . ILE C 1 290 ? 40.482 45.367 13.229 1.00 43.87 288 ILE C C 1
ATOM 9328 O O . ILE C 1 290 ? 40.578 45.814 14.370 1.00 43.94 288 ILE C O 1
ATOM 9333 N N . ILE C 1 291 ? 41.089 45.921 12.182 1.00 43.89 289 ILE C N 1
ATOM 9334 C CA . ILE C 1 291 ? 42.000 47.061 12.324 1.00 43.90 289 ILE C CA 1
ATOM 9335 C C . ILE C 1 291 ? 41.461 48.306 11.627 1.00 43.89 289 ILE C C 1
ATOM 9336 O O . ILE C 1 291 ? 40.992 48.238 10.493 1.00 43.91 289 ILE C O 1
ATOM 9341 N N . GLY C 1 292 ? 41.535 49.443 12.313 1.00 44.00 290 GLY C N 1
ATOM 9342 C CA . GLY C 1 292 ? 41.144 50.726 11.733 1.00 44.02 290 GLY C CA 1
ATOM 9343 C C . GLY C 1 292 ? 40.392 51.626 12.690 1.00 44.01 290 GLY C C 1
ATOM 9344 O O . GLY C 1 292 ? 40.102 51.249 13.823 1.00 43.97 290 GLY C O 1
ATOM 9345 N N . LYS C 1 293 ? 40.071 52.827 12.223 1.00 44.11 291 LYS C N 1
ATOM 9346 C CA . LYS C 1 293 ? 39.334 53.787 13.032 1.00 44.21 291 LYS C CA 1
ATOM 9347 C C . LYS C 1 293 ? 38.552 54.769 12.171 1.00 44.17 291 LYS C C 1
ATOM 9348 O O . LYS C 1 293 ? 38.730 54.828 10.955 1.00 44.18 291 LYS C O 1
ATOM 9354 N N . GLY C 1 294 ? 37.675 55.527 12.818 1.00 44.18 292 GLY C N 1
ATOM 9355 C CA . GLY C 1 294 ? 36.834 56.499 12.132 1.00 44.17 292 GLY C CA 1
ATOM 9356 C C . GLY C 1 294 ? 35.575 56.774 12.928 1.00 44.17 292 GLY C C 1
ATOM 9357 O O . GLY C 1 294 ? 35.636 57.372 14.002 1.00 44.22 292 GLY C O 1
ATOM 9358 N N . ASP C 1 295 ? 34.438 56.327 12.398 1.00 44.17 293 ASP C N 1
ATOM 9359 C CA . ASP C 1 295 ? 33.141 56.495 13.051 1.00 44.13 293 ASP C CA 1
ATOM 9360 C C . ASP C 1 295 ? 33.213 55.935 14.476 1.00 44.07 293 ASP C C 1
ATOM 9361 O O . ASP C 1 295 ? 33.427 54.737 14.655 1.00 44.07 293 ASP C O 1
ATOM 9366 N N . PRO C 1 296 ? 33.056 56.805 15.494 1.00 44.01 294 PRO C N 1
ATOM 9367 C CA . PRO C 1 296 ? 33.184 56.361 16.885 1.00 43.96 294 PRO C CA 1
ATOM 9368 C C . PRO C 1 296 ? 32.031 55.482 17.374 1.00 43.92 294 PRO C C 1
ATOM 9369 O O . PRO C 1 296 ? 32.179 54.789 18.382 1.00 43.90 294 PRO C O 1
ATOM 9373 N N . GLU C 1 297 ? 30.900 55.512 16.673 1.00 43.88 295 GLU C N 1
ATOM 9374 C CA . GLU C 1 297 ? 29.798 54.596 16.959 1.00 43.83 295 GLU C CA 1
ATOM 9375 C C . GLU C 1 297 ? 30.167 53.181 16.504 1.00 43.69 295 GLU C C 1
ATOM 9376 O O . GLU C 1 297 ? 29.827 52.200 17.165 1.00 43.66 295 GLU C O 1
ATOM 9382 N N . LEU C 1 298 ? 30.864 53.093 15.373 1.00 43.55 296 LEU C N 1
ATOM 9383 C CA . LEU C 1 298 ? 31.362 51.819 14.853 1.00 43.43 296 LEU C CA 1
ATOM 9384 C C . LEU C 1 298 ? 32.568 51.302 15.644 1.00 43.31 296 LEU C C 1
ATOM 9385 O O . LEU C 1 298 ? 32.761 50.088 15.757 1.00 43.35 296 LEU C O 1
ATOM 9390 N N . GLU C 1 299 ? 33.384 52.216 16.169 1.00 43.13 297 GLU C N 1
ATOM 9391 C CA . GLU C 1 299 ? 34.490 51.845 17.056 1.00 42.99 297 GLU C CA 1
ATOM 9392 C C . GLU C 1 299 ? 33.965 51.263 18.363 1.00 42.78 297 GLU C C 1
ATOM 9393 O O . GLU C 1 299 ? 34.532 50.311 18.895 1.00 42.79 297 GLU C O 1
ATOM 9399 N N . GLY C 1 300 ? 32.889 51.852 18.879 1.00 42.63 298 GLY C N 1
ATOM 9400 C CA . GLY C 1 300 ? 32.247 51.370 20.099 1.00 42.55 298 GLY C CA 1
ATOM 9401 C C . GLY C 1 300 ? 31.556 50.037 19.890 1.00 42.44 298 GLY C C 1
ATOM 9402 O O . GLY C 1 300 ? 31.661 49.136 20.725 1.00 42.45 298 GLY C O 1
ATOM 9403 N N . TRP C 1 301 ? 30.844 49.916 18.772 1.00 42.28 299 TRP C N 1
ATOM 9404 C CA . TRP C 1 301 ? 30.221 48.656 18.381 1.00 42.24 299 TRP C CA 1
ATOM 9405 C C . TRP C 1 301 ? 31.287 47.574 18.206 1.00 42.20 299 TRP C C 1
ATOM 9406 O O . TRP C 1 301 ? 31.094 46.433 18.632 1.00 42.26 299 TRP C O 1
ATOM 9417 N N . ALA C 1 302 ? 32.412 47.939 17.593 1.00 42.11 300 ALA C N 1
ATOM 9418 C CA . ALA C 1 302 ? 33.542 47.019 17.435 1.00 42.14 300 ALA C CA 1
ATOM 9419 C C . ALA C 1 302 ? 34.121 46.595 18.789 1.00 42.09 300 ALA C C 1
ATOM 9420 O O . ALA C 1 302 ? 34.481 45.431 18.980 1.00 41.97 300 ALA C O 1
ATOM 9422 N N . ARG C 1 303 ? 34.198 47.543 19.722 1.00 42.01 301 ARG C N 1
ATOM 9423 C CA . ARG C 1 303 ? 34.724 47.272 21.063 1.00 42.03 301 ARG C CA 1
ATOM 9424 C C . ARG C 1 303 ? 33.742 46.510 21.957 1.00 41.87 301 ARG C C 1
ATOM 9425 O O . ARG C 1 303 ? 34.148 45.916 22.957 1.00 41.78 301 ARG C O 1
ATOM 9433 N N . SER C 1 304 ? 32.460 46.528 21.600 1.00 41.79 302 SER C N 1
ATOM 9434 C CA . SER C 1 304 ? 31.455 45.723 22.292 1.00 41.71 302 SER C CA 1
ATOM 9435 C C . SER C 1 304 ? 31.622 44.241 21.973 1.00 41.64 302 SER C C 1
ATOM 9436 O O . SER C 1 304 ? 31.453 43.392 22.848 1.00 41.66 302 SER C O 1
ATOM 9439 N N . LEU C 1 305 ? 31.942 43.937 20.717 1.00 41.55 303 LEU C N 1
ATOM 9440 C CA . LEU C 1 305 ? 32.108 42.550 20.280 1.00 41.50 303 LEU C CA 1
ATOM 9441 C C . LEU C 1 305 ? 33.391 41.936 20.835 1.00 41.44 303 LEU C C 1
ATOM 9442 O O . LEU C 1 305 ? 33.411 40.759 21.179 1.00 41.43 303 LEU C O 1
ATOM 9447 N N . GLU C 1 306 ? 34.454 42.735 20.922 1.00 41.43 304 GLU C N 1
ATOM 9448 C CA . GLU C 1 306 ? 35.693 42.311 21.580 1.00 41.46 304 GLU C CA 1
ATOM 9449 C C . GLU C 1 306 ? 35.433 41.977 23.051 1.00 41.40 304 GLU C C 1
ATOM 9450 O O . GLU C 1 306 ? 35.975 41.007 23.583 1.00 41.40 304 GLU C O 1
ATOM 9456 N N . GLU C 1 307 ? 34.601 42.792 23.693 1.00 41.45 305 GLU C N 1
ATOM 9457 C CA . GLU C 1 307 ? 34.228 42.608 25.095 1.00 41.43 305 GLU C CA 1
ATOM 9458 C C . GLU C 1 307 ? 33.328 41.380 25.291 1.00 41.36 305 GLU C C 1
ATOM 9459 O O . GLU C 1 307 ? 33.426 40.686 26.305 1.00 41.20 305 GLU C O 1
ATOM 9465 N N . LYS C 1 308 ? 32.466 41.119 24.310 1.00 41.36 306 LYS C N 1
ATOM 9466 C CA . LYS C 1 308 ? 31.532 39.992 24.358 1.00 41.32 306 LYS C CA 1
ATOM 9467 C C . LYS C 1 308 ? 32.121 38.695 23.802 1.00 41.26 306 LYS C C 1
ATOM 9468 O O . LYS C 1 308 ? 31.636 37.611 24.129 1.00 41.31 306 LYS C O 1
ATOM 9474 N N . HIS C 1 309 ? 33.160 38.800 22.973 1.00 41.21 307 HIS C N 1
ATOM 9475 C CA . HIS C 1 309 ? 33.747 37.626 22.321 1.00 41.21 307 HIS C CA 1
ATOM 9476 C C . HIS C 1 309 ? 35.273 37.592 22.387 1.00 41.19 307 HIS C C 1
ATOM 9477 O O . HIS C 1 309 ? 35.949 38.501 21.902 1.00 41.24 307 HIS C O 1
ATOM 9484 N N . GLY C 1 310 ? 35.800 36.520 22.975 1.00 41.15 308 GLY C N 1
ATOM 9485 C CA . GLY C 1 310 ? 37.239 36.333 23.125 1.00 41.09 308 GLY C CA 1
ATOM 9486 C C . GLY C 1 310 ? 37.963 35.979 21.839 1.00 41.05 308 GLY C C 1
ATOM 9487 O O . GLY C 1 310 ? 39.191 36.051 21.784 1.00 41.18 308 GLY C O 1
ATOM 9488 N N . ASN C 1 311 ? 37.210 35.591 20.809 1.00 40.94 309 ASN C N 1
ATOM 9489 C CA . ASN C 1 311 ? 37.784 35.299 19.491 1.00 40.84 309 ASN C CA 1
ATOM 9490 C C . ASN C 1 311 ? 37.738 36.488 18.520 1.00 40.85 309 ASN C C 1
ATOM 9491 O O . ASN C 1 311 ? 38.013 36.324 17.331 1.00 40.89 309 ASN C O 1
ATOM 9496 N N . VAL C 1 312 ? 37.387 37.671 19.030 1.00 40.76 310 VAL C N 1
ATOM 9497 C CA . VAL C 1 312 ? 37.394 38.905 18.246 1.00 40.71 310 VAL C CA 1
ATOM 9498 C C . VAL C 1 312 ? 38.326 39.922 18.907 1.00 40.72 310 VAL C C 1
ATOM 9499 O O . VAL C 1 312 ? 38.277 40.110 20.122 1.00 40.84 310 VAL C O 1
ATOM 9503 N N . LYS C 1 313 ? 39.174 40.564 18.106 1.00 40.67 311 LYS C N 1
ATOM 9504 C CA . LYS C 1 313 ? 40.080 41.608 18.596 1.00 40.64 311 LYS C CA 1
ATOM 9505 C C . LYS C 1 313 ? 40.041 42.821 17.676 1.00 40.61 311 LYS C C 1
ATOM 9506 O O . LYS C 1 313 ? 39.939 42.684 16.455 1.00 40.47 311 LYS C O 1
ATOM 9512 N N . VAL C 1 314 ? 40.130 44.007 18.274 1.00 40.69 312 VAL C N 1
ATOM 9513 C CA . VAL C 1 314 ? 40.049 45.264 17.539 1.00 40.71 312 VAL C CA 1
ATOM 9514 C C . VAL C 1 314 ? 41.243 46.156 17.869 1.00 40.68 312 VAL C C 1
ATOM 9515 O O . VAL C 1 314 ? 41.635 46.260 19.027 1.00 40.65 312 VAL C O 1
ATOM 9519 N N . ILE C 1 315 ? 41.823 46.778 16.845 1.00 40.83 313 ILE C N 1
ATOM 9520 C CA . ILE C 1 315 ? 42.927 47.725 17.021 1.00 41.01 313 ILE C CA 1
ATOM 9521 C C . ILE C 1 315 ? 42.603 49.024 16.290 1.00 41.14 313 ILE C C 1
ATOM 9522 O O . ILE C 1 315 ? 42.535 49.047 15.062 1.00 41.18 313 ILE C O 1
ATOM 9527 N N . THR C 1 316 ? 42.411 50.099 17.054 1.00 41.27 314 THR C N 1
ATOM 9528 C CA . THR C 1 316 ? 42.063 51.409 16.500 1.00 41.36 314 THR C CA 1
ATOM 9529 C C . THR C 1 316 ? 43.288 52.325 16.411 1.00 41.49 314 THR C C 1
ATOM 9530 O O . THR C 1 316 ? 43.337 53.383 17.036 1.00 41.56 314 THR C O 1
ATOM 9534 N N . GLU C 1 317 ? 44.278 51.891 15.638 1.00 41.65 315 GLU C N 1
ATOM 9535 C CA . GLU C 1 317 ? 45.465 52.693 15.347 1.00 41.76 315 GLU C CA 1
ATOM 9536 C C . GLU C 1 317 ? 45.959 52.378 13.944 1.00 41.86 315 GLU C C 1
ATOM 9537 O O . GLU C 1 317 ? 45.578 51.362 13.354 1.00 41.72 315 GLU C O 1
ATOM 9543 N N . MET C 1 318 ? 46.806 53.259 13.418 1.00 42.03 316 MET C N 1
ATOM 9544 C CA . MET C 1 318 ? 47.442 53.046 12.126 1.00 42.10 316 MET C CA 1
ATOM 9545 C C . MET C 1 318 ? 48.723 52.260 12.354 1.00 41.83 316 MET C C 1
ATOM 9546 O O . MET C 1 318 ? 49.675 52.755 12.957 1.00 41.64 316 MET C O 1
ATOM 9551 N N . LEU C 1 319 ? 48.729 51.019 11.884 1.00 41.73 317 LEU C N 1
ATOM 9552 C CA . LEU C 1 319 ? 49.882 50.149 12.043 1.00 41.58 317 LEU C CA 1
ATOM 9553 C C . LEU C 1 319 ? 50.892 50.432 10.935 1.00 41.42 317 LEU C C 1
ATOM 9554 O O . LEU C 1 319 ? 50.548 51.007 9.903 1.00 41.26 317 LEU C O 1
ATOM 9559 N N . SER C 1 320 ? 52.140 50.032 11.159 1.00 41.38 318 SER C N 1
ATOM 9560 C CA . SER C 1 320 ? 53.191 50.182 10.157 1.00 41.42 318 SER C CA 1
ATOM 9561 C C . SER C 1 320 ? 52.996 49.189 9.013 1.00 41.38 318 SER C C 1
ATOM 9562 O O . SER C 1 320 ? 52.282 48.195 9.152 1.00 41.26 318 SER C O 1
ATOM 9565 N N . ARG C 1 321 ? 53.643 49.467 7.886 1.00 41.41 319 ARG C N 1
ATOM 9566 C CA . ARG C 1 321 ? 53.565 48.603 6.712 1.00 41.45 319 ARG C CA 1
ATOM 9567 C C . ARG C 1 321 ? 54.277 47.280 6.969 1.00 41.30 319 ARG C C 1
ATOM 9568 O O . ARG C 1 321 ? 53.855 46.232 6.473 1.00 41.18 319 ARG C O 1
ATOM 9576 N N . GLU C 1 322 ? 55.352 47.338 7.751 1.00 41.17 320 GLU C N 1
ATOM 9577 C CA . GLU C 1 322 ? 56.097 46.142 8.132 1.00 41.11 320 GLU C CA 1
ATOM 9578 C C . GLU C 1 322 ? 55.241 45.204 8.985 1.00 41.02 320 GLU C C 1
ATOM 9579 O O . GLU C 1 322 ? 55.290 43.986 8.808 1.00 41.06 320 GLU C O 1
ATOM 9585 N N . PHE C 1 323 ? 54.456 45.770 9.902 1.00 40.92 321 PHE C N 1
ATOM 9586 C CA . PHE C 1 323 ? 53.568 44.971 10.749 1.00 40.85 321 PHE C CA 1
ATOM 9587 C C . PHE C 1 323 ? 52.369 44.426 9.977 1.00 40.73 321 PHE C C 1
ATOM 9588 O O . PHE C 1 323 ? 51.906 43.322 10.253 1.00 40.89 321 PHE C O 1
ATOM 9596 N N . VAL C 1 324 ? 51.864 45.199 9.022 1.00 40.68 322 VAL C N 1
ATOM 9597 C CA . VAL C 1 324 ? 50.752 44.756 8.179 1.00 40.66 322 VAL C CA 1
ATOM 9598 C C . VAL C 1 324 ? 51.207 43.651 7.222 1.00 40.72 322 VAL C C 1
ATOM 9599 O O . VAL C 1 324 ? 50.450 42.724 6.935 1.00 40.73 322 VAL C O 1
ATOM 9603 N N . ARG C 1 325 ? 52.446 43.748 6.742 1.00 40.81 323 ARG C N 1
ATOM 9604 C CA . ARG C 1 325 ? 53.040 42.697 5.912 1.00 40.91 323 ARG C CA 1
ATOM 9605 C C . ARG C 1 325 ? 53.060 41.365 6.658 1.00 41.09 323 ARG C C 1
ATOM 9606 O O . ARG C 1 325 ? 52.736 40.321 6.089 1.00 41.23 323 ARG C O 1
ATOM 9614 N N . GLU C 1 326 ? 53.453 41.408 7.929 1.00 41.23 324 GLU C N 1
ATOM 9615 C CA . GLU C 1 326 ? 53.479 40.210 8.762 1.00 41.29 324 GLU C CA 1
ATOM 9616 C C . GLU C 1 326 ? 52.073 39.695 9.049 1.00 41.25 324 GLU C C 1
ATOM 9617 O O . GLU C 1 326 ? 51.869 38.490 9.168 1.00 41.46 324 GLU C O 1
ATOM 9623 N N . LEU C 1 327 ? 51.108 40.603 9.160 1.00 41.17 325 LEU C N 1
ATOM 9624 C CA . LEU C 1 327 ? 49.718 40.206 9.358 1.00 41.19 325 LEU C CA 1
ATOM 9625 C C . LEU C 1 327 ? 49.160 39.487 8.127 1.00 41.16 325 LEU C C 1
ATOM 9626 O O . LEU C 1 327 ? 48.544 38.426 8.257 1.00 41.11 325 LEU C O 1
ATOM 9631 N N . TYR C 1 328 ? 49.386 40.051 6.942 1.00 41.08 326 TYR C N 1
ATOM 9632 C CA . TYR C 1 328 ? 48.960 39.405 5.696 1.00 41.10 326 TYR C CA 1
ATOM 9633 C C . TYR C 1 328 ? 49.626 38.040 5.507 1.00 40.99 326 TYR C C 1
ATOM 9634 O O . TYR C 1 328 ? 49.029 37.134 4.933 1.00 40.97 326 TYR C O 1
ATOM 9643 N N . GLY C 1 329 ? 50.862 37.905 5.981 1.00 40.85 327 GLY C N 1
ATOM 9644 C CA . GLY C 1 329 ? 51.597 36.648 5.881 1.00 40.85 327 GLY C CA 1
ATOM 9645 C C . GLY C 1 329 ? 51.257 35.614 6.941 1.00 40.80 327 GLY C C 1
ATOM 9646 O O . GLY C 1 329 ? 51.743 34.487 6.878 1.00 40.83 327 GLY C O 1
ATOM 9647 N N . SER C 1 330 ? 50.429 35.988 7.916 1.00 40.78 328 SER C N 1
ATOM 9648 C CA . SER C 1 330 ? 50.063 35.093 9.016 1.00 40.75 328 SER C CA 1
ATOM 9649 C C . SER C 1 330 ? 48.597 34.663 8.979 1.00 40.70 328 SER C C 1
ATOM 9650 O O . SER C 1 330 ? 48.293 33.496 9.196 1.00 40.93 328 SER C O 1
ATOM 9653 N N . VAL C 1 331 ? 47.693 35.601 8.709 1.00 40.68 329 VAL C N 1
ATOM 9654 C CA . VAL C 1 331 ? 46.257 35.307 8.672 1.00 40.59 329 VAL C CA 1
ATOM 9655 C C . VAL C 1 331 ? 45.898 34.390 7.498 1.00 40.63 329 VAL C C 1
ATOM 9656 O O . VAL C 1 331 ? 46.669 34.252 6.548 1.00 40.53 329 VAL C O 1
ATOM 9660 N N . ASP C 1 332 ? 44.728 33.760 7.579 1.00 40.68 330 ASP C N 1
ATOM 9661 C CA . ASP C 1 332 ? 44.250 32.865 6.522 1.00 40.62 330 ASP C CA 1
ATOM 9662 C C . ASP C 1 332 ? 43.480 33.627 5.451 1.00 40.58 330 ASP C C 1
ATOM 9663 O O . ASP C 1 332 ? 43.634 33.353 4.256 1.00 40.51 330 ASP C O 1
ATOM 9668 N N . PHE C 1 333 ? 42.641 34.568 5.883 1.00 40.45 331 PHE C N 1
ATOM 9669 C CA . PHE C 1 333 ? 41.776 35.308 4.970 1.00 40.35 331 PHE C CA 1
ATOM 9670 C C . PHE C 1 333 ? 41.780 36.800 5.282 1.00 40.32 331 PHE C C 1
ATOM 9671 O O . PHE C 1 333 ? 41.952 37.201 6.437 1.00 40.54 331 PHE C O 1
ATOM 9679 N N . VAL C 1 334 ? 41.593 37.614 4.243 1.00 40.09 332 VAL C N 1
ATOM 9680 C CA . VAL C 1 334 ? 41.385 39.050 4.398 1.00 39.84 332 VAL C CA 1
ATOM 9681 C C . VAL C 1 334 ? 39.982 39.386 3.903 1.00 39.72 332 VAL C C 1
ATOM 9682 O O . VAL C 1 334 ? 39.612 39.000 2.794 1.00 39.71 332 VAL C O 1
ATOM 9686 N N . ILE C 1 335 ? 39.205 40.088 4.729 1.00 39.51 333 ILE C N 1
ATOM 9687 C CA . ILE C 1 335 ? 37.825 40.445 4.390 1.00 39.34 333 ILE C CA 1
ATOM 9688 C C . ILE C 1 335 ? 37.757 41.891 3.906 1.00 39.22 333 ILE C C 1
ATOM 9689 O O . ILE C 1 335 ? 38.195 42.803 4.604 1.00 39.31 333 ILE C O 1
ATOM 9694 N N . ILE C 1 336 ? 37.198 42.088 2.713 1.00 39.08 334 ILE C N 1
ATOM 9695 C CA . ILE C 1 336 ? 37.171 43.398 2.058 1.00 39.06 334 ILE C CA 1
ATOM 9696 C C . ILE C 1 336 ? 35.735 43.721 1.627 1.00 38.94 334 ILE C C 1
ATOM 9697 O O . ILE C 1 336 ? 35.405 43.652 0.443 1.00 38.90 334 ILE C O 1
ATOM 9702 N N . PRO C 1 337 ? 34.875 44.087 2.591 1.00 38.90 335 PRO C N 1
ATOM 9703 C CA . PRO C 1 337 ? 33.447 44.272 2.347 1.00 38.96 335 PRO C CA 1
ATOM 9704 C C . PRO C 1 337 ? 33.084 45.666 1.826 1.00 38.92 335 PRO C C 1
ATOM 9705 O O . PRO C 1 337 ? 32.155 46.289 2.332 1.00 38.82 335 PRO C O 1
ATOM 9709 N N . SER C 1 338 ? 33.790 46.133 0.802 1.00 39.03 336 SER C N 1
ATOM 9710 C CA . SER C 1 338 ? 33.611 47.495 0.303 1.00 39.19 336 SER C CA 1
ATOM 9711 C C . SER C 1 338 ? 32.305 47.651 -0.474 1.00 39.28 336 SER C C 1
ATOM 9712 O O . SER C 1 338 ? 31.881 46.737 -1.177 1.00 39.39 336 SER C O 1
ATOM 9715 N N . TYR C 1 339 ? 31.666 48.810 -0.327 1.00 39.44 337 TYR C N 1
ATOM 9716 C CA . TYR C 1 339 ? 30.490 49.160 -1.130 1.00 39.56 337 TYR C CA 1
ATOM 9717 C C . TYR C 1 339 ? 30.901 49.568 -2.544 1.00 39.79 337 TYR C C 1
ATOM 9718 O O . TYR C 1 339 ? 30.117 49.440 -3.483 1.00 39.84 337 TYR C O 1
ATOM 9727 N N . PHE C 1 340 ? 32.123 50.080 -2.680 1.00 40.14 338 PHE C N 1
ATOM 9728 C CA . PHE C 1 340 ? 32.716 50.365 -3.986 1.00 40.37 338 PHE C CA 1
ATOM 9729 C C . PHE C 1 340 ? 34.239 50.402 -3.869 1.00 40.56 338 PHE C C 1
ATOM 9730 O O . PHE C 1 340 ? 34.774 50.701 -2.802 1.00 40.67 338 PHE C O 1
ATOM 9738 N N . GLU C 1 341 ? 34.933 50.092 -4.962 1.00 40.78 339 GLU C N 1
ATOM 9739 C CA . GLU C 1 341 ? 36.395 50.027 -4.948 1.00 40.71 339 GLU C CA 1
ATOM 9740 C C . GLU C 1 341 ? 36.985 50.354 -6.325 1.00 40.71 339 GLU C C 1
ATOM 9741 O O . GLU C 1 341 ? 36.956 49.515 -7.223 1.00 40.86 339 GLU C O 1
ATOM 9747 N N . PRO C 1 342 ? 37.511 51.580 -6.499 1.00 40.55 340 PRO C N 1
ATOM 9748 C CA . PRO C 1 342 ? 38.190 51.970 -7.736 1.00 40.51 340 PRO C CA 1
ATOM 9749 C C . PRO C 1 342 ? 39.238 50.967 -8.232 1.00 40.49 340 PRO C C 1
ATOM 9750 O O . PRO C 1 342 ? 39.246 50.632 -9.419 1.00 40.45 340 PRO C O 1
ATOM 9754 N N . PHE C 1 343 ? 40.108 50.501 -7.335 1.00 40.42 341 PHE C N 1
ATOM 9755 C CA . PHE C 1 343 ? 41.126 49.509 -7.691 1.00 40.44 341 PHE C CA 1
ATOM 9756 C C . PHE C 1 343 ? 41.110 48.325 -6.731 1.00 40.46 341 PHE C C 1
ATOM 9757 O O . PHE C 1 343 ? 40.671 47.240 -7.105 1.00 40.71 341 PHE C O 1
ATOM 9765 N N . GLY C 1 344 ? 41.575 48.532 -5.500 1.00 40.48 342 GLY C N 1
ATOM 9766 C CA . GLY C 1 344 ? 41.606 47.465 -4.493 1.00 40.43 342 GLY C CA 1
ATOM 9767 C C . GLY C 1 344 ? 43.011 46.980 -4.185 1.00 40.36 342 GLY C C 1
ATOM 9768 O O . GLY C 1 344 ? 43.304 45.791 -4.301 1.00 40.50 342 GLY C O 1
ATOM 9769 N N . LEU C 1 345 ? 43.874 47.906 -3.773 1.00 40.21 343 LEU C N 1
ATOM 9770 C CA . LEU C 1 345 ? 45.267 47.593 -3.458 1.00 40.11 343 LEU C CA 1
ATOM 9771 C C . LEU C 1 345 ? 45.402 46.611 -2.287 1.00 40.11 343 LEU C C 1
ATOM 9772 O O . LEU C 1 345 ? 46.316 45.783 -2.276 1.00 40.16 343 LEU C O 1
ATOM 9777 N N . VAL C 1 346 ? 44.491 46.706 -1.317 1.00 39.97 344 VAL C N 1
ATOM 9778 C CA . VAL C 1 346 ? 44.496 45.827 -0.141 1.00 39.89 344 VAL C CA 1
ATOM 9779 C C . VAL C 1 346 ? 44.430 44.354 -0.540 1.00 39.89 344 VAL C C 1
ATOM 9780 O O . VAL C 1 346 ? 45.100 43.512 0.066 1.00 39.92 344 VAL C O 1
ATOM 9784 N N . ALA C 1 347 ? 43.631 44.054 -1.562 1.00 39.79 345 ALA C N 1
ATOM 9785 C CA . ALA C 1 347 ? 43.537 42.699 -2.099 1.00 39.76 345 ALA C CA 1
ATOM 9786 C C . ALA C 1 347 ? 44.899 42.210 -2.603 1.00 39.77 345 ALA C C 1
ATOM 9787 O O . ALA C 1 347 ? 45.362 41.139 -2.211 1.00 39.61 345 ALA C O 1
ATOM 9789 N N . LEU C 1 348 ? 45.533 43.005 -3.464 1.00 39.77 346 LEU C N 1
ATOM 9790 C CA . LEU C 1 348 ? 46.852 42.665 -4.007 1.00 39.78 346 LEU C CA 1
ATOM 9791 C C . LEU C 1 348 ? 47.897 42.484 -2.906 1.00 39.86 346 LEU C C 1
ATOM 9792 O O . LEU C 1 348 ? 48.668 41.528 -2.934 1.00 39.98 346 LEU C O 1
ATOM 9797 N N . GLU C 1 349 ? 47.921 43.407 -1.949 1.00 39.95 347 GLU C N 1
ATOM 9798 C CA . GLU C 1 349 ? 48.854 43.334 -0.820 1.00 39.99 347 GLU C CA 1
ATOM 9799 C C . GLU C 1 349 ? 48.685 42.036 -0.025 1.00 39.97 347 GLU C C 1
ATOM 9800 O O . GLU C 1 349 ? 49.670 41.393 0.339 1.00 39.98 347 GLU C O 1
ATOM 9806 N N . ALA C 1 350 ? 47.436 41.664 0.240 1.00 40.03 348 ALA C N 1
ATOM 9807 C CA . ALA C 1 350 ? 47.126 40.412 0.931 1.00 40.16 348 ALA C CA 1
ATOM 9808 C C . ALA C 1 350 ? 47.483 39.196 0.078 1.00 40.20 348 ALA C C 1
ATOM 9809 O O . ALA C 1 350 ? 48.088 38.242 0.570 1.00 40.21 348 ALA C O 1
ATOM 9811 N N . MET C 1 351 ? 47.112 39.238 -1.198 1.00 40.25 349 MET C N 1
ATOM 9812 C CA . MET C 1 351 ? 47.374 38.131 -2.118 1.00 40.45 349 MET C CA 1
ATOM 9813 C C . MET C 1 351 ? 48.867 37.859 -2.310 1.00 40.35 349 MET C C 1
ATOM 9814 O O . MET C 1 351 ? 49.275 36.705 -2.405 1.00 40.30 349 MET C O 1
ATOM 9819 N N . CYS C 1 352 ? 49.675 38.915 -2.359 1.00 40.39 350 CYS C N 1
ATOM 9820 C CA . CYS C 1 352 ? 51.129 38.770 -2.510 1.00 40.43 350 CYS C CA 1
ATOM 9821 C C . CYS C 1 352 ? 51.790 38.085 -1.313 1.00 40.36 350 CYS C C 1
ATOM 9822 O O . CYS C 1 352 ? 52.833 37.441 -1.462 1.00 40.32 350 CYS C O 1
ATOM 9825 N N . LEU C 1 353 ? 51.191 38.236 -0.133 1.00 40.18 351 LEU C N 1
ATOM 9826 C CA . LEU C 1 353 ? 51.683 37.578 1.078 1.00 40.01 351 LEU C CA 1
ATOM 9827 C C . LEU C 1 353 ? 50.888 36.311 1.406 1.00 39.93 351 LEU C C 1
ATOM 9828 O O . LEU C 1 353 ? 50.984 35.775 2.509 1.00 39.90 351 LEU C O 1
ATOM 9833 N N . GLY C 1 354 ? 50.109 35.834 0.439 1.00 39.81 352 GLY C N 1
ATOM 9834 C CA . GLY C 1 354 ? 49.462 34.533 0.534 1.00 39.68 352 GLY C CA 1
ATOM 9835 C C . GLY C 1 354 ? 48.121 34.498 1.241 1.00 39.54 352 GLY C C 1
ATOM 9836 O O . GLY C 1 354 ? 47.555 33.424 1.400 1.00 39.77 352 GLY C O 1
ATOM 9837 N N . ALA C 1 355 ? 47.606 35.649 1.669 1.00 39.31 353 ALA C N 1
ATOM 9838 C CA . ALA C 1 355 ? 46.300 35.700 2.337 1.00 39.21 353 ALA C CA 1
ATOM 9839 C C . ALA C 1 355 ? 45.180 35.625 1.305 1.00 39.08 353 ALA C C 1
ATOM 9840 O O . ALA C 1 355 ? 45.266 36.244 0.244 1.00 39.07 353 ALA C O 1
ATOM 9842 N N . ILE C 1 356 ? 44.133 34.866 1.623 1.00 38.93 354 ILE C N 1
ATOM 9843 C CA . ILE C 1 356 ? 43.042 34.609 0.683 1.00 38.88 354 ILE C CA 1
ATOM 9844 C C . ILE C 1 356 ? 41.912 35.629 0.862 1.00 38.79 354 ILE C C 1
ATOM 9845 O O . ILE C 1 356 ? 41.287 35.680 1.920 1.00 38.72 354 ILE C O 1
ATOM 9850 N N . PRO C 1 357 ? 41.631 36.431 -0.180 1.00 38.75 355 PRO C N 1
ATOM 9851 C CA . PRO C 1 357 ? 40.631 37.492 -0.054 1.00 38.76 355 PRO C CA 1
ATOM 9852 C C . PRO C 1 357 ? 39.178 37.010 -0.144 1.00 38.73 355 PRO C C 1
ATOM 9853 O O . PRO C 1 357 ? 38.837 36.226 -1.032 1.00 38.69 355 PRO C O 1
ATOM 9857 N N . ILE C 1 358 ? 38.354 37.468 0.800 1.00 38.73 356 ILE C N 1
ATOM 9858 C CA . ILE C 1 358 ? 36.894 37.373 0.715 1.00 38.69 356 ILE C CA 1
ATOM 9859 C C . ILE C 1 358 ? 36.382 38.801 0.553 1.00 38.71 356 ILE C C 1
ATOM 9860 O O . ILE C 1 358 ? 36.397 39.580 1.507 1.00 38.70 356 ILE C O 1
ATOM 9865 N N . ALA C 1 359 ? 35.935 39.149 -0.650 1.00 38.70 357 ALA C N 1
ATOM 9866 C CA . ALA C 1 359 ? 35.674 40.546 -0.990 1.00 38.59 357 ALA C CA 1
ATOM 9867 C C . ALA C 1 359 ? 34.305 40.768 -1.627 1.00 38.56 357 ALA C C 1
ATOM 9868 O O . ALA C 1 359 ? 33.678 39.834 -2.134 1.00 38.45 357 ALA C O 1
ATOM 9870 N N . SER C 1 360 ? 33.852 42.020 -1.588 1.00 38.48 358 SER C N 1
ATOM 9871 C CA . SER C 1 360 ? 32.642 42.432 -2.290 1.00 38.54 358 SER C CA 1
ATOM 9872 C C . SER C 1 360 ? 32.899 42.436 -3.787 1.00 38.45 358 SER C C 1
ATOM 9873 O O . SER C 1 360 ? 33.967 42.860 -4.235 1.00 38.43 358 SER C O 1
ATOM 9876 N N . ALA C 1 361 ? 31.915 41.987 -4.558 1.00 38.40 359 ALA C N 1
ATOM 9877 C CA . ALA C 1 361 ? 32.028 41.953 -6.012 1.00 38.46 359 ALA C CA 1
ATOM 9878 C C . ALA C 1 361 ? 31.781 43.339 -6.602 1.00 38.54 359 ALA C C 1
ATOM 9879 O O . ALA C 1 361 ? 30.808 43.542 -7.333 1.00 38.65 359 ALA C O 1
ATOM 9881 N N . VAL C 1 362 ? 32.668 44.285 -6.293 1.00 38.55 360 VAL C N 1
ATOM 9882 C CA . VAL C 1 362 ? 32.516 45.672 -6.737 1.00 38.50 360 VAL C CA 1
ATOM 9883 C C . VAL C 1 362 ? 33.817 46.217 -7.329 1.00 38.50 360 VAL C C 1
ATOM 9884 O O . VAL C 1 362 ? 34.911 45.933 -6.831 1.00 38.35 360 VAL C O 1
ATOM 9888 N N . GLY C 1 363 ? 33.682 46.989 -8.404 1.00 38.52 361 GLY C N 1
ATOM 9889 C CA . GLY C 1 363 ? 34.805 47.700 -9.004 1.00 38.62 361 GLY C CA 1
ATOM 9890 C C . GLY C 1 363 ? 35.967 46.809 -9.401 1.00 38.67 361 GLY C C 1
ATOM 9891 O O . GLY C 1 363 ? 35.772 45.760 -10.013 1.00 38.70 361 GLY C O 1
ATOM 9892 N N . GLY C 1 364 ? 37.176 47.227 -9.037 1.00 38.77 362 GLY C N 1
ATOM 9893 C CA . GLY C 1 364 ? 38.395 46.520 -9.417 1.00 38.84 362 GLY C CA 1
ATOM 9894 C C . GLY C 1 364 ? 38.620 45.204 -8.696 1.00 38.95 362 GLY C C 1
ATOM 9895 O O . GLY C 1 364 ? 39.429 44.387 -9.138 1.00 38.99 362 GLY C O 1
ATOM 9896 N N . LEU C 1 365 ? 37.915 44.991 -7.588 1.00 39.10 363 LEU C N 1
ATOM 9897 C CA . LEU C 1 365 ? 37.997 43.720 -6.863 1.00 39.13 363 LEU C CA 1
ATOM 9898 C C . LEU C 1 365 ? 37.521 42.540 -7.715 1.00 39.17 363 LEU C C 1
ATOM 9899 O O . LEU C 1 365 ? 37.993 41.421 -7.537 1.00 39.25 363 LEU C O 1
ATOM 9904 N N . ARG C 1 366 ? 36.584 42.797 -8.628 1.00 39.31 364 ARG C N 1
ATOM 9905 C CA . ARG C 1 366 ? 36.133 41.786 -9.595 1.00 39.40 364 ARG C CA 1
ATOM 9906 C C . ARG C 1 366 ? 37.233 41.403 -10.585 1.00 39.49 364 ARG C C 1
ATOM 9907 O O . ARG C 1 366 ? 37.354 40.239 -10.963 1.00 39.62 364 ARG C O 1
ATOM 9915 N N . ASP C 1 367 ? 38.030 42.385 -10.997 1.00 39.55 365 ASP C N 1
ATOM 9916 C CA . ASP C 1 367 ? 39.137 42.143 -11.920 1.00 39.61 365 ASP C CA 1
ATOM 9917 C C . ASP C 1 367 ? 40.294 41.424 -11.228 1.00 39.65 365 ASP C C 1
ATOM 9918 O O . ASP C 1 367 ? 40.916 40.540 -11.811 1.00 39.64 365 ASP C O 1
ATOM 9923 N N . ILE C 1 368 ? 40.574 41.809 -9.985 1.00 39.73 366 ILE C N 1
ATOM 9924 C CA . ILE C 1 368 ? 41.683 41.238 -9.219 1.00 39.79 366 ILE C CA 1
ATOM 9925 C C . ILE C 1 368 ? 41.406 39.806 -8.757 1.00 39.89 366 ILE C C 1
ATOM 9926 O O . ILE C 1 368 ? 42.264 38.933 -8.880 1.00 39.93 366 ILE C O 1
ATOM 9931 N N . ILE C 1 369 ? 40.213 39.572 -8.219 1.00 39.98 367 ILE C N 1
ATOM 9932 C CA . ILE C 1 369 ? 39.874 38.281 -7.621 1.00 40.12 367 ILE C CA 1
ATOM 9933 C C . ILE C 1 369 ? 39.133 37.385 -8.613 1.00 40.20 367 ILE C C 1
ATOM 9934 O O . ILE C 1 369 ? 38.302 37.861 -9.390 1.00 40.16 367 ILE C O 1
ATOM 9939 N N . THR C 1 370 ? 39.448 36.090 -8.580 1.00 40.39 368 THR C N 1
ATOM 9940 C CA . THR C 1 370 ? 38.835 35.098 -9.473 1.00 40.50 368 THR C CA 1
ATOM 9941 C C . THR C 1 370 ? 38.426 33.835 -8.710 1.00 40.65 368 THR C C 1
ATOM 9942 O O . THR C 1 370 ? 38.680 33.713 -7.511 1.00 40.62 368 THR C O 1
ATOM 9946 N N . ASN C 1 371 ? 37.800 32.898 -9.421 1.00 40.90 369 ASN C N 1
ATOM 9947 C CA . ASN C 1 371 ? 37.376 31.613 -8.849 1.00 41.08 369 ASN C CA 1
ATOM 9948 C C . ASN C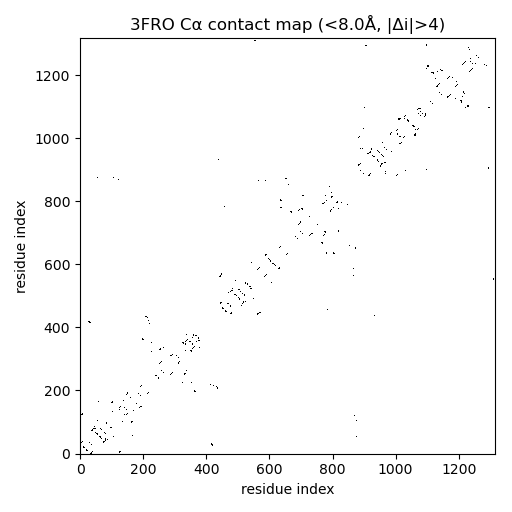 1 371 ? 38.487 30.867 -8.109 1.00 41.19 369 ASN C C 1
ATOM 9949 O O . ASN C 1 371 ? 38.239 30.228 -7.084 1.00 41.27 369 ASN C O 1
ATOM 9954 N N . GLU C 1 372 ? 39.707 30.968 -8.632 1.00 41.20 370 GLU C N 1
ATOM 9955 C CA . GLU C 1 372 ? 40.844 30.185 -8.146 1.00 41.20 370 GLU C CA 1
ATOM 9956 C C . GLU C 1 372 ? 41.836 31.029 -7.336 1.00 41.10 370 GLU C C 1
ATOM 9957 O O . GLU C 1 372 ? 42.976 30.613 -7.116 1.00 41.00 370 GLU C O 1
ATOM 9963 N N . THR C 1 373 ? 41.396 32.209 -6.894 1.00 40.98 371 THR C N 1
ATOM 9964 C CA . THR C 1 373 ? 42.228 33.099 -6.077 1.00 40.93 371 THR C CA 1
ATOM 9965 C C . THR C 1 373 ? 41.473 33.809 -4.945 1.00 40.88 371 THR C C 1
ATOM 9966 O O . THR C 1 373 ? 42.045 34.679 -4.288 1.00 41.08 371 THR C O 1
ATOM 9970 N N . GLY C 1 374 ? 40.207 33.466 -4.713 1.00 40.70 372 GLY C N 1
ATOM 9971 C CA . GLY C 1 374 ? 39.434 34.110 -3.646 1.00 40.63 372 GLY C CA 1
ATOM 9972 C C . GLY C 1 374 ? 37.932 33.956 -3.772 1.00 40.54 372 GLY C C 1
ATOM 9973 O O . GLY C 1 374 ? 37.439 33.313 -4.700 1.00 40.71 372 GLY C O 1
ATOM 9974 N N . ILE C 1 375 ? 37.208 34.557 -2.832 1.00 40.45 373 ILE C N 1
ATOM 9975 C CA . ILE C 1 375 ? 35.747 34.486 -2.788 1.00 40.49 373 ILE C CA 1
ATOM 9976 C C . ILE C 1 375 ? 35.134 35.878 -2.969 1.00 40.49 373 ILE C C 1
ATOM 9977 O O . ILE C 1 375 ? 35.470 36.806 -2.234 1.00 40.42 373 ILE C O 1
ATOM 9982 N N . LEU C 1 376 ? 34.245 36.018 -3.950 1.00 40.54 374 LEU C N 1
ATOM 9983 C CA . LEU C 1 376 ? 33.489 37.259 -4.145 1.00 40.62 374 LEU C CA 1
ATOM 9984 C C . LEU C 1 376 ? 32.080 37.113 -3.578 1.00 40.69 374 LEU C C 1
ATOM 9985 O O . LEU C 1 376 ? 31.537 36.012 -3.518 1.00 40.70 374 LEU C O 1
ATOM 9990 N N . VAL C 1 377 ? 31.495 38.234 -3.168 1.00 40.88 375 VAL C N 1
ATOM 9991 C CA . VAL C 1 377 ? 30.192 38.229 -2.510 1.00 40.89 375 VAL C CA 1
ATOM 9992 C C . VAL C 1 377 ? 29.409 39.497 -2.853 1.00 40.94 375 VAL C C 1
ATOM 9993 O O . VAL C 1 377 ? 29.993 40.513 -3.225 1.00 41.00 375 VAL C O 1
ATOM 9997 N N . LYS C 1 378 ? 28.086 39.419 -2.743 1.00 41.00 376 LYS C N 1
ATOM 9998 C CA . LYS C 1 378 ? 27.209 40.564 -2.977 1.00 41.00 376 LYS C CA 1
ATOM 9999 C C . LYS C 1 378 ? 27.468 41.643 -1.925 1.00 41.05 376 LYS C C 1
ATOM 10000 O O . LYS C 1 378 ? 27.496 41.357 -0.727 1.00 40.93 376 LYS C O 1
ATOM 10006 N N . ALA C 1 379 ? 27.663 42.880 -2.384 1.00 41.19 377 ALA C N 1
ATOM 10007 C CA . ALA C 1 379 ? 28.067 43.987 -1.514 1.00 41.19 377 ALA C CA 1
ATOM 10008 C C . ALA C 1 379 ? 26.907 44.527 -0.676 1.00 41.20 377 ALA C C 1
ATOM 10009 O O . ALA C 1 379 ? 25.772 44.595 -1.146 1.00 41.16 377 ALA C O 1
ATOM 10011 N N . GLY C 1 380 ? 27.208 44.906 0.566 1.00 41.32 378 GLY C N 1
ATOM 10012 C CA . GLY C 1 380 ? 26.229 45.512 1.470 1.00 41.44 378 GLY C CA 1
ATOM 10013 C C . GLY C 1 380 ? 25.200 44.551 2.042 1.00 41.61 378 GLY C C 1
ATOM 10014 O O . GLY C 1 380 ? 24.068 44.950 2.322 1.00 41.66 378 GLY C O 1
ATOM 10015 N N . ASP C 1 381 ? 25.593 43.290 2.228 1.00 41.72 379 ASP C N 1
ATOM 10016 C CA . ASP C 1 381 ? 24.688 42.245 2.706 1.00 41.72 379 ASP C CA 1
ATOM 10017 C C . ASP C 1 381 ? 25.405 41.415 3.774 1.00 41.81 379 ASP C C 1
ATOM 10018 O O . ASP C 1 381 ? 26.250 40.582 3.446 1.00 41.81 379 ASP C O 1
ATOM 10023 N N . PRO C 1 382 ? 25.089 41.654 5.061 1.00 41.93 380 PRO C N 1
ATOM 10024 C CA . PRO C 1 382 ? 25.754 40.915 6.143 1.00 42.05 380 PRO C CA 1
ATOM 10025 C C . PRO C 1 382 ? 25.517 39.404 6.116 1.00 42.18 380 PRO C C 1
ATOM 10026 O O . PRO C 1 382 ? 26.448 38.632 6.363 1.00 42.24 380 PRO C O 1
ATOM 10030 N N . GLY C 1 383 ? 24.283 38.992 5.832 1.00 42.31 381 GLY C N 1
ATOM 10031 C CA . GLY C 1 383 ? 23.930 37.576 5.777 1.00 42.42 381 GLY C CA 1
ATOM 10032 C C . GLY C 1 383 ? 24.737 36.806 4.748 1.00 42.57 381 GLY C C 1
ATOM 10033 O O . GLY C 1 383 ? 25.197 35.693 5.013 1.00 42.63 381 GLY C O 1
ATOM 10034 N N . GLU C 1 384 ? 24.920 37.407 3.576 1.00 42.77 382 GLU C N 1
ATOM 10035 C CA . GLU C 1 384 ? 25.664 36.773 2.493 1.00 42.91 382 GLU C CA 1
ATOM 10036 C C . GLU C 1 384 ? 27.173 36.780 2.742 1.00 42.96 382 GLU C C 1
ATOM 10037 O O . GLU C 1 384 ? 27.888 35.922 2.223 1.00 42.98 382 GLU C O 1
ATOM 10043 N N . LEU C 1 385 ? 27.653 37.746 3.526 1.00 43.07 383 LEU C N 1
ATOM 10044 C CA . LEU C 1 385 ? 29.053 37.768 3.956 1.00 43.19 383 LEU C CA 1
ATOM 10045 C C . LEU C 1 385 ? 29.290 36.678 4.996 1.00 43.39 383 LEU C C 1
ATOM 10046 O O . LEU C 1 385 ? 30.271 35.936 4.915 1.00 43.32 383 LEU C O 1
ATOM 10051 N N . ALA C 1 386 ? 28.389 36.595 5.973 1.00 43.58 384 ALA C N 1
ATOM 10052 C CA . ALA C 1 386 ? 28.452 35.560 7.003 1.00 43.85 384 ALA C CA 1
ATOM 10053 C C . ALA C 1 386 ? 28.467 34.163 6.380 1.00 44.07 384 ALA C C 1
ATOM 10054 O O . ALA C 1 386 ? 29.183 33.276 6.843 1.00 43.99 384 ALA C O 1
ATOM 10056 N N . ASN C 1 387 ? 27.678 33.984 5.325 1.00 44.42 385 ASN C N 1
ATOM 10057 C CA . ASN C 1 387 ? 27.638 32.723 4.594 1.00 44.65 385 ASN C CA 1
ATOM 10058 C C . ASN C 1 387 ? 28.937 32.455 3.833 1.00 44.90 385 ASN C C 1
ATOM 10059 O O . ASN C 1 387 ? 29.382 31.312 3.743 1.00 44.91 385 ASN C O 1
ATOM 10064 N N . ALA C 1 388 ? 29.535 33.508 3.280 1.00 45.22 386 ALA C N 1
ATOM 10065 C CA . ALA C 1 388 ? 30.831 33.396 2.607 1.00 45.46 386 ALA C CA 1
ATOM 10066 C C . ALA C 1 388 ? 31.925 32.971 3.587 1.00 45.77 386 ALA C C 1
ATOM 10067 O O . ALA C 1 388 ? 32.783 32.155 3.246 1.00 45.87 386 ALA C O 1
ATOM 10069 N N . ILE C 1 389 ? 31.882 33.527 4.799 1.00 46.03 387 ILE C N 1
ATOM 10070 C CA . ILE C 1 389 ? 32.822 33.173 5.869 1.00 46.22 387 ILE C CA 1
ATOM 10071 C C . ILE C 1 389 ? 32.664 31.706 6.300 1.00 46.47 387 ILE C C 1
ATOM 10072 O O . ILE C 1 389 ? 33.654 31.028 6.578 1.00 46.43 387 ILE C O 1
ATOM 10077 N N . LEU C 1 390 ? 31.422 31.226 6.352 1.00 46.76 388 LEU C N 1
ATOM 10078 C CA . LEU C 1 390 ? 31.143 29.820 6.666 1.00 47.06 388 LEU C CA 1
ATOM 10079 C C . LEU C 1 390 ? 31.692 28.884 5.587 1.00 47.33 388 LEU C C 1
ATOM 10080 O O . LEU C 1 390 ? 32.201 27.808 5.894 1.00 47.33 388 LEU C O 1
ATOM 10085 N N . LYS C 1 391 ? 31.578 29.301 4.329 1.00 47.76 389 LYS C N 1
ATOM 10086 C CA . LYS C 1 391 ? 32.119 28.539 3.202 1.00 48.14 389 LYS C CA 1
ATOM 10087 C C . LYS C 1 391 ? 33.651 28.565 3.188 1.00 48.35 389 LYS C C 1
ATOM 10088 O O . LYS C 1 391 ? 34.289 27.597 2.773 1.00 48.39 389 LYS C O 1
ATOM 10094 N N . ALA C 1 392 ? 34.233 29.670 3.647 1.00 48.60 390 ALA C N 1
ATOM 10095 C CA . ALA C 1 392 ? 35.686 29.784 3.778 1.00 48.87 390 ALA C CA 1
ATOM 10096 C C . ALA C 1 392 ? 36.249 28.853 4.859 1.00 49.12 390 ALA C C 1
ATOM 10097 O O . ALA C 1 392 ? 37.412 28.456 4.791 1.00 49.14 390 ALA C O 1
ATOM 10099 N N . LEU C 1 393 ? 35.425 28.517 5.851 1.00 49.42 391 LEU C N 1
ATOM 10100 C CA . LEU C 1 393 ? 35.846 27.656 6.959 1.00 49.63 391 LEU C CA 1
ATOM 10101 C C . LEU C 1 393 ? 35.937 26.187 6.549 1.00 49.86 391 LEU C C 1
ATOM 10102 O O . LEU C 1 393 ? 36.849 25.480 6.971 1.00 49.80 391 LEU C O 1
ATOM 10107 N N . GLU C 1 394 ? 34.985 25.731 5.739 1.00 50.19 392 GLU C N 1
ATOM 10108 C CA . GLU C 1 394 ? 34.981 24.352 5.242 1.00 50.46 392 GLU C CA 1
ATOM 10109 C C . GLU C 1 394 ? 36.130 24.108 4.266 1.00 50.61 392 GLU C C 1
ATOM 10110 O O . GLU C 1 394 ? 36.703 23.020 4.225 1.00 50.68 392 GLU C O 1
ATOM 10116 N N . LEU C 1 395 ? 36.448 25.128 3.476 1.00 50.88 393 LEU C N 1
ATOM 10117 C CA . LEU C 1 395 ? 37.601 25.101 2.580 1.00 51.01 393 LEU C CA 1
ATOM 10118 C C . LEU C 1 395 ? 38.888 24.869 3.377 1.00 51.23 393 LEU C C 1
ATOM 10119 O O . LEU C 1 395 ? 39.741 24.069 2.981 1.00 51.30 393 LEU C O 1
ATOM 10124 N N . SER C 1 396 ? 38.991 25.558 4.515 1.00 51.41 394 SER C N 1
ATOM 10125 C CA . SER C 1 396 ? 40.190 25.550 5.367 1.00 51.52 394 SER C CA 1
ATOM 10126 C C . SER C 1 396 ? 40.654 24.168 5.847 1.00 51.60 394 SER C C 1
ATOM 10127 O O . SER C 1 396 ? 41.838 23.989 6.146 1.00 51.62 394 SER C O 1
ATOM 10130 N N . ARG C 1 397 ? 39.733 23.208 5.935 1.00 51.65 395 ARG C N 1
ATOM 10131 C CA . ARG C 1 397 ? 40.080 21.846 6.347 1.00 51.53 395 ARG C CA 1
ATOM 10132 C C . ARG C 1 397 ? 40.789 21.088 5.217 1.00 51.48 395 ARG C C 1
ATOM 10133 O O . ARG C 1 397 ? 41.430 20.061 5.457 1.00 51.51 395 ARG C O 1
ATOM 10141 N N . SER C 1 398 ? 40.658 21.592 3.990 1.00 51.29 396 SER C N 1
ATOM 10142 C CA . SER C 1 398 ? 41.436 21.098 2.857 1.00 51.08 396 SER C CA 1
ATOM 10143 C C . SER C 1 398 ? 42.764 21.844 2.811 1.00 50.88 396 SER C C 1
ATOM 10144 O O . SER C 1 398 ? 42.968 22.810 3.548 1.00 50.84 396 SER C O 1
ATOM 10147 N N . ASP C 1 399 ? 43.663 21.396 1.940 1.00 50.66 397 ASP C N 1
ATOM 10148 C CA . ASP C 1 399 ? 44.942 22.067 1.746 1.00 50.48 397 ASP C CA 1
ATOM 10149 C C . ASP C 1 399 ? 44.732 23.283 0.843 1.00 50.33 397 ASP C C 1
ATOM 10150 O O . ASP C 1 399 ? 44.499 23.141 -0.362 1.00 50.37 397 ASP C O 1
ATOM 10155 N N . LEU C 1 400 ? 44.822 24.475 1.434 1.00 49.98 398 LEU C N 1
ATOM 10156 C CA . LEU C 1 400 ? 44.607 25.727 0.706 1.00 49.70 398 LEU C CA 1
ATOM 10157 C C . LEU C 1 400 ? 45.887 26.237 0.044 1.00 49.46 398 LEU C C 1
ATOM 10158 O O . LEU C 1 400 ? 45.908 27.350 -0.480 1.00 49.42 398 LEU C O 1
ATOM 10163 N N . SER C 1 401 ? 46.949 25.432 0.067 1.00 49.17 399 SER C N 1
ATOM 10164 C CA . SER C 1 401 ? 48.239 25.831 -0.502 1.00 48.94 399 SER C CA 1
ATOM 10165 C C . SER C 1 401 ? 48.148 26.236 -1.974 1.00 48.70 399 SER C C 1
ATOM 10166 O O . SER C 1 401 ? 48.902 27.100 -2.424 1.00 48.60 399 SER C O 1
ATOM 10169 N N . LYS C 1 402 ? 47.233 25.612 -2.715 1.00 48.43 400 LYS C N 1
ATOM 10170 C CA . LYS C 1 402 ? 47.023 25.950 -4.122 1.00 48.13 400 LYS C CA 1
ATOM 10171 C C . LYS C 1 402 ? 46.339 27.307 -4.273 1.00 47.83 400 LYS C C 1
ATOM 10172 O O . LYS C 1 402 ? 46.707 28.087 -5.148 1.00 47.98 400 LYS C O 1
ATOM 10178 N N . PHE C 1 403 ? 45.345 27.584 -3.430 1.00 47.31 401 PHE C N 1
ATOM 10179 C CA . PHE C 1 403 ? 44.729 28.916 -3.386 1.00 46.89 401 PHE C CA 1
ATOM 10180 C C . PHE C 1 403 ? 45.787 29.996 -3.178 1.00 46.40 401 PHE C C 1
ATOM 10181 O O . PHE C 1 403 ? 45.844 30.967 -3.929 1.00 46.31 401 PHE C O 1
ATOM 10189 N N . ARG C 1 404 ? 46.629 29.802 -2.166 1.00 45.82 402 ARG C N 1
ATOM 10190 C CA . ARG C 1 404 ? 47.623 30.798 -1.766 1.00 45.37 402 ARG C CA 1
ATOM 10191 C C . ARG C 1 404 ? 48.652 31.056 -2.860 1.00 45.09 402 ARG C C 1
ATOM 10192 O O . ARG C 1 404 ? 49.020 32.203 -3.112 1.00 45.11 402 ARG C O 1
ATOM 10200 N N . GLU C 1 405 ? 49.109 29.988 -3.505 1.00 44.79 403 GLU C N 1
ATOM 10201 C CA . GLU C 1 405 ? 50.082 30.092 -4.591 1.00 44.47 403 GLU C CA 1
ATOM 10202 C C . GLU C 1 405 ? 49.501 30.847 -5.785 1.00 44.07 403 GLU C C 1
ATOM 10203 O O . GLU C 1 405 ? 50.179 31.678 -6.382 1.00 43.95 403 GLU C O 1
ATOM 10209 N N . ASN C 1 406 ? 48.249 30.550 -6.125 1.00 43.68 404 ASN C N 1
ATOM 10210 C CA . ASN C 1 406 ? 47.558 31.237 -7.216 1.00 43.44 404 ASN C CA 1
ATOM 10211 C C . ASN C 1 406 ? 47.391 32.734 -6.935 1.00 43.22 404 ASN C C 1
ATOM 10212 O O . ASN C 1 406 ? 47.464 33.557 -7.851 1.00 43.23 404 ASN C O 1
ATOM 10217 N N . CYS C 1 407 ? 47.166 33.078 -5.669 1.00 42.85 405 CYS C N 1
ATOM 10218 C CA . CYS C 1 407 ? 47.076 34.474 -5.248 1.00 42.57 405 CYS C CA 1
ATOM 10219 C C . CYS C 1 407 ? 48.396 35.215 -5.437 1.00 42.34 405 CYS C C 1
ATOM 10220 O O . CYS C 1 407 ? 48.410 36.339 -5.934 1.00 42.37 405 CYS C O 1
ATOM 10223 N N . LYS C 1 408 ? 49.495 34.582 -5.037 1.00 42.10 406 LYS C N 1
ATOM 10224 C CA . LYS C 1 408 ? 50.823 35.183 -5.160 1.00 41.97 406 LYS C CA 1
ATOM 10225 C C . LYS C 1 408 ? 51.252 35.335 -6.617 1.00 41.81 406 LYS C C 1
ATOM 10226 O O . LYS C 1 408 ? 51.813 36.365 -6.991 1.00 41.91 406 LYS C O 1
ATOM 10232 N N . LYS C 1 409 ? 50.990 34.316 -7.433 1.00 41.61 407 LYS C N 1
ATOM 10233 C CA . LYS C 1 409 ? 51.286 34.386 -8.865 1.00 41.52 407 LYS C CA 1
ATOM 10234 C C . LYS C 1 409 ? 50.506 35.512 -9.538 1.00 41.39 407 LYS C C 1
ATOM 10235 O O . LYS C 1 409 ? 51.073 36.282 -10.316 1.00 41.47 407 LYS C O 1
ATOM 10241 N N . ARG C 1 410 ? 49.212 35.611 -9.234 1.00 41.21 408 ARG C N 1
ATOM 10242 C CA . ARG C 1 410 ? 48.358 36.612 -9.874 1.00 41.13 408 ARG C CA 1
ATOM 10243 C C . ARG C 1 410 ? 48.688 38.029 -9.419 1.00 41.01 408 ARG C C 1
ATOM 10244 O O . ARG C 1 410 ? 48.866 38.916 -10.253 1.00 41.03 408 ARG C O 1
ATOM 10252 N N . ALA C 1 411 ? 48.761 38.241 -8.105 1.00 40.88 409 ALA C N 1
ATOM 10253 C CA . ALA C 1 411 ? 49.038 39.573 -7.547 1.00 40.83 409 ALA C CA 1
ATOM 10254 C C . ALA C 1 411 ? 50.318 40.180 -8.124 1.00 40.76 409 ALA C C 1
ATOM 10255 O O . ALA C 1 411 ? 50.365 41.369 -8.429 1.00 40.67 409 ALA C O 1
ATOM 10257 N N . MET C 1 412 ? 51.344 39.351 -8.294 1.00 40.78 410 MET C N 1
ATOM 10258 C CA . MET C 1 412 ? 52.622 39.810 -8.836 1.00 40.83 410 MET C CA 1
ATOM 10259 C C . MET C 1 412 ? 52.567 40.122 -10.338 1.00 40.57 410 MET C C 1
ATOM 10260 O O . MET C 1 412 ? 53.451 40.801 -10.857 1.00 40.67 410 MET C O 1
ATOM 10265 N N . SER C 1 413 ? 51.534 39.641 -11.030 1.00 40.25 411 SER C N 1
ATOM 10266 C CA . SER C 1 413 ? 51.334 39.977 -12.442 1.00 40.06 411 SER C CA 1
ATOM 10267 C C . SER C 1 413 ? 50.895 41.440 -12.630 1.00 39.90 411 SER C C 1
ATOM 10268 O O . SER C 1 413 ? 51.135 42.031 -13.684 1.00 39.70 411 SER C O 1
ATOM 10271 N N . PHE C 1 414 ? 50.253 42.013 -11.611 1.00 39.78 412 PHE C N 1
ATOM 10272 C CA . PHE C 1 414 ? 49.887 43.432 -11.616 1.00 39.68 412 PHE C CA 1
ATOM 10273 C C . PHE C 1 414 ? 51.104 44.306 -11.312 1.00 39.59 412 PHE C C 1
ATOM 10274 O O . PHE C 1 414 ? 51.219 44.869 -10.220 1.00 39.54 412 PHE C O 1
ATOM 10282 N N . SER C 1 415 ? 52.009 44.421 -12.279 1.00 39.54 413 SER C N 1
ATOM 10283 C CA . SER C 1 415 ? 53.217 45.224 -12.108 1.00 39.49 413 SER C CA 1
ATOM 10284 C C . SER C 1 415 ? 52.979 46.667 -12.546 1.00 39.50 413 SER C C 1
ATOM 10285 O O . SER C 1 415 ? 52.049 46.954 -13.303 1.00 39.43 413 SER C O 1
ATOM 10288 N N . TRP C 1 416 ? 53.826 47.570 -12.061 1.00 39.54 414 TRP C N 1
ATOM 10289 C CA . TRP C 1 416 ? 53.794 48.965 -12.492 1.00 39.54 414 TRP C CA 1
ATOM 10290 C C . TRP C 1 416 ? 54.356 49.126 -13.909 1.00 39.61 414 TRP C C 1
ATOM 10291 O O . TRP C 1 416 ? 54.032 50.095 -14.595 1.00 39.51 414 TRP C O 1
ATOM 10302 N N . GLU C 1 417 ? 55.201 48.187 -14.336 1.00 39.78 415 GLU C N 1
ATOM 10303 C CA . GLU C 1 417 ? 55.722 48.180 -15.703 1.00 39.91 415 GLU C CA 1
ATOM 10304 C C . GLU C 1 417 ? 54.608 47.917 -16.713 1.00 39.95 415 GLU C C 1
ATOM 10305 O O . GLU C 1 417 ? 54.533 48.583 -17.740 1.00 39.78 415 GLU C O 1
ATOM 10311 N N . LYS C 1 418 ? 53.758 46.932 -16.427 1.00 40.20 416 LYS C N 1
ATOM 10312 C CA . LYS C 1 418 ? 52.591 46.656 -17.269 1.00 40.35 416 LYS C CA 1
ATOM 10313 C C . LYS C 1 418 ? 51.682 47.882 -17.346 1.00 40.40 416 LYS C C 1
ATOM 10314 O O . LYS C 1 418 ? 51.178 48.234 -18.414 1.00 40.34 416 LYS C O 1
ATOM 10320 N N . SER C 1 419 ? 51.481 48.517 -16.197 1.00 40.55 417 SER C N 1
ATOM 10321 C CA . SER C 1 419 ? 50.675 49.726 -16.094 1.00 40.73 417 SER C CA 1
ATOM 10322 C C . SER C 1 419 ? 51.263 50.867 -16.936 1.00 40.76 417 SER C C 1
ATOM 10323 O O . SER C 1 419 ? 50.534 51.557 -17.653 1.00 40.76 417 SER C O 1
ATOM 10326 N N . ALA C 1 420 ? 52.580 51.046 -16.852 1.00 40.79 418 ALA C N 1
ATOM 10327 C CA . ALA C 1 420 ? 53.280 52.090 -17.601 1.00 40.87 418 ALA C CA 1
ATOM 10328 C C . ALA C 1 420 ? 53.230 51.850 -19.112 1.00 40.98 418 ALA C C 1
ATOM 10329 O O . ALA C 1 420 ? 52.927 52.769 -19.882 1.00 41.09 418 ALA C O 1
ATOM 10331 N N . GLU C 1 421 ? 53.530 50.619 -19.524 1.00 41.00 419 GLU C N 1
ATOM 10332 C CA . GLU C 1 421 ? 53.498 50.219 -20.938 1.00 41.16 419 GLU C CA 1
ATOM 10333 C C . GLU C 1 421 ? 52.158 50.506 -21.602 1.00 41.07 419 GLU C C 1
ATOM 10334 O O . GLU C 1 421 ? 52.103 50.822 -22.790 1.00 41.07 419 GLU C O 1
ATOM 10340 N N . ARG C 1 422 ? 51.083 50.380 -20.832 1.00 41.08 420 ARG C N 1
ATOM 10341 C CA . ARG C 1 422 ? 49.733 50.563 -21.349 1.00 41.07 420 ARG C CA 1
ATOM 10342 C C . ARG C 1 422 ? 49.318 52.038 -21.405 1.00 40.98 420 ARG C C 1
ATOM 10343 O O . ARG C 1 422 ? 48.469 52.417 -22.215 1.00 40.97 420 ARG C O 1
ATOM 10351 N N . TYR C 1 423 ? 49.905 52.870 -20.546 1.00 40.93 421 TYR C N 1
ATOM 10352 C CA . TYR C 1 423 ? 49.711 54.320 -20.653 1.00 40.86 421 TYR C CA 1
ATOM 10353 C C . TYR C 1 423 ? 50.363 54.851 -21.933 1.00 40.82 421 TYR C C 1
ATOM 10354 O O . TYR C 1 423 ? 49.772 55.672 -22.637 1.00 40.87 421 TYR C O 1
ATOM 10363 N N . VAL C 1 424 ? 51.565 54.362 -22.241 1.00 40.83 422 VAL C N 1
ATOM 10364 C CA . VAL C 1 424 ? 52.259 54.723 -23.487 1.00 40.87 422 VAL C CA 1
ATOM 10365 C C . VAL C 1 424 ? 51.371 54.454 -24.708 1.00 40.95 422 VAL C C 1
ATOM 10366 O O . VAL C 1 424 ? 51.384 55.208 -25.681 1.00 40.99 422 VAL C O 1
ATOM 10370 N N . LYS C 1 425 ? 50.596 53.377 -24.644 1.00 41.15 423 LYS C N 1
ATOM 10371 C CA . LYS C 1 425 ? 49.596 53.090 -25.670 1.00 41.11 423 LYS C CA 1
ATOM 10372 C C . LYS C 1 425 ? 48.498 54.161 -25.702 1.00 41.19 423 LYS C C 1
ATOM 10373 O O . LYS C 1 425 ? 48.134 54.650 -26.773 1.00 41.31 423 LYS C O 1
ATOM 10379 N N . ALA C 1 426 ? 47.984 54.528 -24.529 1.00 41.18 424 ALA C N 1
ATOM 10380 C CA . ALA C 1 426 ? 46.933 55.550 -24.428 1.00 41.14 424 ALA C CA 1
ATOM 10381 C C . ALA C 1 426 ? 47.395 56.904 -24.975 1.00 41.15 424 ALA C C 1
ATOM 10382 O O . ALA C 1 426 ? 46.604 57.648 -25.564 1.00 41.15 424 ALA C O 1
ATOM 10384 N N . TYR C 1 427 ? 48.679 57.206 -24.793 1.00 41.14 425 TYR C N 1
ATOM 10385 C CA . TYR C 1 427 ? 49.249 58.483 -25.217 1.00 41.11 425 TYR C CA 1
ATOM 10386 C C . TYR C 1 427 ? 49.157 58.731 -26.729 1.00 41.15 425 TYR C C 1
ATOM 10387 O O . TYR C 1 427 ? 49.111 59.884 -27.163 1.00 41.22 425 TYR C O 1
ATOM 10396 N N . THR C 1 428 ? 49.123 57.660 -27.520 1.00 41.19 426 THR C N 1
ATOM 10397 C CA . THR C 1 428 ? 49.001 57.765 -28.980 1.00 41.20 426 THR C CA 1
ATOM 10398 C C . THR C 1 428 ? 47.651 57.258 -29.507 1.00 41.24 426 THR C C 1
ATOM 10399 O O . THR C 1 428 ? 47.431 57.214 -30.720 1.00 41.31 426 THR C O 1
ATOM 10403 N N . GLY C 1 429 ? 46.753 56.876 -28.603 1.00 41.20 427 GLY C N 1
ATOM 10404 C CA . GLY C 1 429 ? 45.464 56.307 -28.992 1.00 41.22 427 GLY C CA 1
ATOM 10405 C C . GLY C 1 429 ? 45.546 54.867 -29.476 1.00 41.15 427 GLY C C 1
ATOM 10406 O O . GLY C 1 429 ? 44.565 54.321 -29.982 1.00 41.10 427 GLY C O 1
ATOM 10407 N N . SER C 1 430 ? 46.709 54.243 -29.308 1.00 41.10 428 SER C N 1
ATOM 10408 C CA . SER C 1 430 ? 46.920 52.867 -29.738 1.00 41.01 428 SER C CA 1
ATOM 10409 C C . SER C 1 430 ? 46.465 51.926 -28.634 1.00 40.99 428 SER C C 1
ATOM 10410 O O . SER C 1 430 ? 47.247 51.132 -28.121 1.00 41.13 428 SER C O 1
ATOM 10413 N N . ILE C 1 431 ? 45.187 52.020 -28.283 1.00 40.92 429 ILE C N 1
ATOM 10414 C CA . ILE C 1 431 ? 44.638 51.298 -27.148 1.00 40.80 429 ILE C CA 1
ATOM 10415 C C . ILE C 1 431 ? 43.160 51.010 -27.392 1.00 40.71 429 ILE C C 1
ATOM 10416 O O . ILE C 1 431 ? 42.500 51.728 -28.138 1.00 40.77 429 ILE C O 1
ATOM 10421 N N . ASP C 1 432 ? 42.653 49.946 -26.779 1.00 40.67 430 ASP C N 1
ATOM 10422 C CA . ASP C 1 432 ? 41.227 49.622 -26.852 1.00 40.61 430 ASP C CA 1
ATOM 10423 C C . ASP C 1 432 ? 40.430 50.509 -25.900 1.00 40.46 430 ASP C C 1
ATOM 10424 O O . ASP C 1 432 ? 40.991 51.119 -24.989 1.00 40.52 430 ASP C O 1
ATOM 10429 N N . ARG C 1 433 ? 39.118 50.563 -26.107 1.00 40.19 431 ARG C N 1
ATOM 10430 C CA . ARG C 1 433 ? 38.239 51.433 -25.321 1.00 39.97 431 ARG C CA 1
ATOM 10431 C C . ARG C 1 433 ? 36.844 50.827 -25.174 1.00 39.67 431 ARG C C 1
ATOM 10432 O O . ARG C 1 433 ? 36.505 49.851 -25.848 1.00 39.61 431 ARG C O 1
ATOM 10440 N N . ALA C 1 434 ? 36.044 51.413 -24.286 1.00 39.27 432 ALA C N 1
ATOM 10441 C CA . ALA C 1 434 ? 34.738 50.860 -23.924 1.00 39.04 432 ALA C CA 1
ATOM 10442 C C . ALA C 1 434 ? 33.632 51.348 -24.856 1.00 38.78 432 ALA C C 1
ATOM 10443 O O . ALA C 1 434 ? 33.392 52.553 -24.960 1.00 38.89 432 ALA C O 1
ATOM 10445 N N . PHE C 1 435 ? 32.972 50.407 -25.531 1.00 38.49 433 PHE C N 1
ATOM 10446 C CA . PHE C 1 435 ? 31.813 50.696 -26.375 1.00 38.45 433 PHE C CA 1
ATOM 10447 C C . PHE C 1 435 ? 30.574 49.975 -25.850 1.00 38.40 433 PHE C C 1
ATOM 10448 O O . PHE C 1 435 ? 30.604 48.773 -25.594 1.00 38.22 433 PHE C O 1
ATOM 10456 N N . ASP C 1 436 ? 29.477 50.713 -25.735 1.00 38.46 434 ASP C N 1
ATOM 10457 C CA . ASP C 1 436 ? 28.229 50.187 -25.196 1.00 38.25 434 ASP C CA 1
ATOM 10458 C C . ASP C 1 436 ? 27.713 48.964 -25.960 1.00 38.05 434 ASP C C 1
ATOM 10459 O O . ASP C 1 436 ? 27.135 48.057 -25.364 1.00 38.10 434 ASP C O 1
ATOM 10464 N N . PHE C 1 437 ? 27.937 48.939 -27.272 1.00 37.77 435 PHE C N 1
ATOM 10465 C CA . PHE C 1 437 ? 27.388 47.891 -28.140 1.00 37.52 435 PHE C CA 1
ATOM 10466 C C . PHE C 1 437 ? 28.221 46.600 -28.195 1.00 37.33 435 PHE C C 1
ATOM 10467 O O . PHE C 1 437 ? 27.855 45.669 -28.907 1.00 37.30 435 PHE C O 1
ATOM 10475 N N . ILE C 1 438 ? 29.328 46.542 -27.458 1.00 37.20 436 ILE C N 1
ATOM 10476 C CA . ILE C 1 438 ? 30.116 45.311 -27.344 1.00 37.20 436 ILE C CA 1
ATOM 10477 C C . ILE C 1 438 ? 29.589 44.467 -26.183 1.00 37.24 436 ILE C C 1
ATOM 10478 O O . ILE C 1 438 ? 29.480 44.956 -25.059 1.00 37.18 436 ILE C O 1
ATOM 10483 N N . LEU C 1 439 ? 29.264 43.205 -26.473 1.00 37.31 437 LEU C N 1
ATOM 10484 C CA . LEU C 1 439 ? 28.666 42.283 -25.500 1.00 37.34 437 LEU C CA 1
ATOM 10485 C C . LEU C 1 439 ? 29.617 41.136 -25.160 1.00 37.42 437 LEU C C 1
ATOM 10486 O O . LEU C 1 439 ? 30.739 41.352 -24.700 1.00 37.62 437 LEU C O 1
#

InterPro domains:
  IPR011835 Bacterial/plant glycogen synthase [TIGR02095] (1-426)
  IPR013534 Starch synthase, catalytic domain [PF08323] (2-198)